Protein 3BJK (pdb70)

Solvent-accessible surface area: 34974 Å² total

CATH classification: 3.10.129.10

Nearest PDB structures (foldseek):
  3bjk-assembly1_F  TM=1.007E+00  e=8.357E-27  Haemophilus influenzae Rd KW20
  3bjk-assembly1_D  TM=9.994E-01  e=2.695E-24  Haemophilus influenzae Rd KW20
  1yli-assembly1_B  TM=9.555E-01  e=2.708E-22  Haemophilus influenzae
  5dm5-assembly1_B  TM=9.652E-01  e=1.862E-16  Yersinia pestis
  3d6l-assembly1_A  TM=9.003E-01  e=4.957E-13  Campylobacter jejuni

InterPro domains:
  IPR006683 Thioesterase domain [PF03061] (31-103)
  IPR029069 HotDog domain superfamily [SSF54637] (13-143)
  IPR033120 Hotdog acyl-CoA thioesterase (ACOT)-type domain [PS51770] (13-128)
  IPR040170 Cytosolic acyl coenzyme A thioester hydrolase [PTHR11049] (13-141)

B-factor: mean 34.83, std 6.62, range [17.52, 64.68]

Radius of gyration: 27.16 Å; Cα contacts (8 Å, |Δi|>4): 2246; chains: 6; bounding box: 83×52×74 Å

Foldseek 3Di:
DDAAWQDKDFAAQVQADPVQFGDPVVVVVRQVNSVLVLLCLQQVHDKAWDDKPDKDFAATHHGGWIKIKHWQWADDDQFKTKIKIWIKTAAPPDPPHRDMDTGMIIITMMGDADPVRHGGGRDPPPRVSVVSNVVSNVPD/DDDDDAAWQDKDFQAQVQDDPVQFGDPVVVVVRQVNSAQVLLCLQQVHDKDWDDWPDKDQAATHHGGWIKIKGWAFQDDDQFKTKIKIWIKTAAPPDPPHGDMDTGMIIITMMGHADPVRHGDGRDDPPSPSNVVRVVVNVD/DDDDAAWQDKDFAAQVQDDPVQFGDPVVVVVRQVNSAQVLVCLQLVHDKAWDDWPDKDQAATHHGGWIKIKGWAWQDDDQFKTKIKIWIKTAACPDPPHRDMDTGMIIIIMMGDADPVRHGDGRDPPPRVSNVVRVVVNVVD/DAAWQDKDFAAQVQADPVQFGDVVVVVVVQVNSAQVLLCLQQVHDKDWDDKDDKDFAATHHGGWMKIKHWAWQDDDQFKTKIKIWIKTAACPDPPHGDMDTGIIIITMMGDADPVRHGHGRDPPPRVSNVVNVVVNVVD/DQAAWQDKDFAAQVQADPVQFGDPVVVVVRQLNSVQVLLCLQQVHDKDWDDKPDKDFAATHHGGWIKIKHWAWQDDDQFKTKIKIWIKTAAPPDPPHGDMDTGIIIIIMMGDADPVRHGGGRDPPPRVSNVVRVVVNVVD/DDDDAAWQDKDFAAQVQADPVQFGDPVVVVVVQVNRVQSLLCLQQVHDKDWDDWPDKDFAATHHGGWMKIKGWAWQDDDFFKTKIKIWIKTAACPDPPHGDMDTGMIIITMMGDADPVGGGGPPHVSNVVRVVVNVVD

Secondary structure (P-SEA, 3-state):
ccccccbbbbbccccccccccccaaaaaaaaaaaaaaaaaaaacbbbbbccccccccccccccccbbbbbbbbccccccbbbbbbbbbbbbcccccccbbbbcccbbbbbbbbccccccccccccccaaaaaaaaaaccc/cccccccccbbbbbccccccccccccaaaaaaaaaaaaaaaaaaaacbbbbbccccccccccccccccbbbbbbbbccccccbbbbbbbbbbbbcccccccbbbbcccbbbbbbbbcccccccccccccaaaaaaaaaaaac/ccccccccbbbbbccccccccccccaaaaaaaaaaaaaaaaaaaacbbbbbccccccccccccccccbbbbbbbbccccccbbbbbbbbbbbbcccccccbbbbcccbbbbbbbbccccccccccccccaaaaaaaaaaaac/cccccbbbbbccccccccccccaaaaaaaaaaaaaaaaaaaacbbbbbcccccccccccccccbbbbbbbbbccccccbbbbbbbbbbbbcccccccbbbbcccbbbbbbbbccccccccccccccaaaaaaaaaaaac/ccccccbbbbbccccccccccccaaaaaaaaaaaaaaaaaaaacbbbbbccccccccccccccccbbbbbbbbccccccbbbbbbbbbbbbcccccccbbbbcbbbbbbbbbbccccccccccccccaaaaaaaaaaaac/ccccccccbbbbbccccccccccccaaaaaaaaaaaaaaaaaaaacbbbbbcccccccccccccccbbbbbbbbbccccccbbbbbbbbbbbbcccccccbbbbcccbbbbbbbbccccccccccaaaaaaaaaaaac

Sequence (841 aa):
SKGVLLLRTLAMPSDTNANGDIFGGWIMSQMAMGGAILAKEIAHGRVVTVAVESMNFIKPISVGDVVCCYGQCLKVGRSSIKIKVEVWVKKVASEPIGERYCVTDAVFTFVAVDNNGRSRTIPRENNQELEKALALISEQGRQSKGVLLLRTLAMPSDTNANGDIFGGWIMSQMAMGGAILAKEIAHGRVVTVAVESMNFIKPISVGDVVCCYGQCLKVGRSSIKIKVEVWVKKVASEPIGERYCVTDAVFTFVAVDNNGRSRTIPRENNQELEKALALISERQSKGVLLLRTLAMPSDTNANGDIFGGWIMSQMAMGGAILAKEIAHGRVVTVAVESMNFIKPISVGDVVCCYGQCLKVGRSSIKIKVEVWVKKVASEPIGERYCVTDAVFTFVAVDNNGRSRTIPRENNQELEKALALISEQKGVLLLRTLAMPSDTNANGDIFGGWIMSQMAMGGAILAKEIAHGRVVTVAVESMNFIKPISVGDVVCCYGQCLKVGRSSIKIKVEVWVKKVASEPIGERYCVTDAVFTFVAVDNNGRSRTIPRENNQELEKALALISEQSKGVLLLRTLAMPSDTNANGDIFGGWIMSQMAMGGAILAKEIAHGRVVTVAVESMNFIKPISVGDVVCCYGQCLKVGRSSIKIKVEVWVKKVASEPIGERYCVTDAVFTFVAVDNNGRSRTIPRENNQELEKALALISEQRQSKGVLLLRTLAMPSDTNANGDIFGGWIMSQMAMGGAILAKEIAHGRVVTVAVESMNFIKPISVGDVVCCYGQCLKVGRSSIKIKVEVWVKKVASEPIGERYCVTDAVFTFVAVDNNGRTIPRNQELEKALALISEQ

Organism: Haemophilus influenzae (strain ATCC 51907 / DSM 11121 / KW20 / Rd) (NCBI:txid71421)

Structure (mmCIF, N/CA/C/O backbone):
data_3BJK
#
_entry.id   3BJK
#
_cell.length_a   78.487
_cell.length_b   63.108
_cell.length_c   104.718
_cell.angle_alpha   90.000
_cell.angle_beta   100.140
_cell.angle_gamma   90.000
#
_symmetry.space_group_name_H-M   'P 1 21 1'
#
loop_
_entity.id
_entity.type
_entity.pdbx_description
1 polymer 'Acyl-CoA thioester hydrolase HI0827'
2 non-polymer 'CITRIC ACID'
3 non-polymer 1,2-ETHANEDIOL
4 water water
#
loop_
_atom_site.group_PDB
_atom_site.id
_atom_site.type_symbol
_atom_site.label_atom_id
_atom_site.label_alt_id
_atom_site.label_comp_id
_atom_site.label_asym_id
_atom_site.label_entity_id
_atom_site.label_seq_id
_atom_site.pdbx_PDB_ins_code
_atom_site.Cartn_x
_atom_site.Cartn_y
_atom_site.Cartn_z
_atom_site.occupancy
_atom_site.B_iso_or_equiv
_atom_site.auth_seq_id
_atom_site.auth_comp_id
_atom_site.auth_asym_id
_atom_site.auth_atom_id
_atom_site.pdbx_PDB_model_num
ATOM 1 N N . SER A 1 12 ? 1.782 12.552 56.501 1.00 55.77 13 SER A N 1
ATOM 2 C CA . SER A 1 12 ? 2.083 11.372 55.631 1.00 55.20 13 SER A CA 1
ATOM 3 C C . SER A 1 12 ? 1.504 10.163 56.347 1.00 54.15 13 SER A C 1
ATOM 4 O O . SER A 1 12 ? 2.086 9.675 57.331 1.00 55.38 13 SER A O 1
ATOM 7 N N . LYS A 1 13 ? 0.329 9.710 55.917 1.00 52.43 14 LYS A N 1
ATOM 8 C CA . LYS A 1 13 ? -0.400 8.749 56.750 1.00 50.86 14 LYS A CA 1
ATOM 9 C C . LYS A 1 13 ? -0.455 7.330 56.182 1.00 47.09 14 LYS A C 1
ATOM 10 O O . LYS A 1 13 ? -0.825 7.082 55.035 1.00 46.74 14 LYS A O 1
ATOM 16 N N . GLY A 1 14 ? -0.092 6.403 57.061 1.00 44.29 15 GLY A N 1
ATOM 17 C CA . GLY A 1 14 ? 0.000 5.005 56.741 1.00 41.33 15 GLY A CA 1
ATOM 18 C C . GLY A 1 14 ? 1.455 4.670 56.522 1.00 39.49 15 GLY A C 1
ATOM 19 O O . GLY A 1 14 ? 2.354 5.431 56.914 1.00 38.78 15 GLY A O 1
ATOM 20 N N . VAL A 1 15 ? 1.680 3.537 55.884 1.00 36.42 16 VAL A N 1
ATOM 21 C CA . VAL A 1 15 ? 3.005 3.015 55.677 1.00 35.11 16 VAL A CA 1
ATOM 22 C C . VAL A 1 15 ? 3.527 3.463 54.305 1.00 32.85 16 VAL A C 1
ATOM 23 O O . VAL A 1 15 ? 2.765 3.551 53.359 1.00 27.38 16 VAL A O 1
ATOM 27 N N . LEU A 1 16 ? 4.843 3.662 54.218 1.00 31.42 17 LEU A N 1
ATOM 28 C CA . LEU A 1 16 ? 5.526 4.012 52.975 1.00 31.62 17 LEU A CA 1
ATOM 29 C C . LEU A 1 16 ? 5.553 2.844 51.994 1.00 32.10 17 LEU A C 1
ATOM 30 O O . LEU A 1 16 ? 6.036 1.773 52.291 1.00 32.36 17 LEU A O 1
ATOM 35 N N . LEU A 1 17 ? 4.984 3.092 50.825 1.00 32.28 18 LEU A N 1
ATOM 36 C CA . LEU A 1 17 ? 4.849 2.104 49.792 1.00 32.45 18 LEU A CA 1
ATOM 37 C C . LEU A 1 17 ? 5.914 2.262 48.737 1.00 31.41 18 LEU A C 1
ATOM 38 O O . LEU A 1 17 ? 6.566 1.278 48.318 1.00 30.46 18 LEU A O 1
ATOM 43 N N . LEU A 1 18 ? 6.141 3.520 48.337 1.00 29.70 19 LEU A N 1
ATOM 44 C CA . LEU A 1 18 ? 6.988 3.833 47.207 1.00 29.96 19 LEU A CA 1
ATOM 45 C C . LEU A 1 18 ? 7.625 5.151 47.441 1.00 28.82 19 LEU A C 1
ATOM 46 O O . LEU A 1 18 ? 7.024 6.020 48.092 1.00 28.58 19 LEU A O 1
ATOM 51 N N . ARG A 1 19 ? 8.840 5.298 46.913 1.00 27.21 20 ARG A N 1
ATOM 52 C CA . ARG A 1 19 ? 9.582 6.584 46.981 1.00 26.76 20 ARG A CA 1
ATOM 53 C C . ARG A 1 19 ? 10.465 6.712 45.742 1.00 27.04 20 ARG A C 1
ATOM 54 O O . ARG A 1 19 ? 11.193 5.777 45.386 1.00 26.84 20 ARG A O 1
ATOM 62 N N . THR A 1 20 ? 10.357 7.848 45.053 1.00 28.16 21 THR A N 1
ATOM 63 C CA . THR A 1 20 ? 11.149 8.111 43.872 1.00 29.02 21 THR A CA 1
ATOM 64 C C . THR A 1 20 ? 11.305 9.615 43.650 1.00 29.17 21 THR A C 1
ATOM 65 O O . THR A 1 20 ? 10.751 10.424 44.407 1.00 29.28 21 THR A O 1
ATOM 69 N N . LEU A 1 21 ? 12.035 9.971 42.608 1.00 29.46 22 LEU A N 1
ATOM 70 C CA . LEU A 1 21 ? 12.242 11.397 42.208 1.00 29.87 22 LEU A CA 1
ATOM 71 C C . LEU A 1 21 ? 11.456 11.647 40.950 1.00 30.31 22 LEU A C 1
ATOM 72 O O . LEU A 1 21 ? 11.411 10.815 40.021 1.00 29.46 22 LEU A O 1
ATOM 77 N N . ALA A 1 22 ? 10.761 12.754 40.927 1.00 30.28 23 ALA A N 1
ATOM 78 C CA . ALA A 1 22 ? 10.036 13.200 39.737 1.00 29.84 23 ALA A CA 1
ATOM 79 C C . ALA A 1 22 ? 10.946 13.739 38.643 1.00 30.69 23 ALA A C 1
ATOM 80 O O . ALA A 1 22 ? 11.755 14.646 38.873 1.00 28.47 23 ALA A O 1
ATOM 82 N N . MET A 1 23 ? 10.807 13.196 37.424 1.00 31.60 24 MET A N 1
ATOM 83 C CA . MET A 1 23 ? 11.784 13.407 36.338 1.00 31.24 24 MET A CA 1
ATOM 84 C C . MET A 1 23 ? 11.105 14.087 35.165 1.00 30.01 24 MET A C 1
ATOM 85 O O . MET A 1 23 ? 9.885 13.898 34.964 1.00 31.00 24 MET A O 1
ATOM 90 N N . PRO A 1 24 ? 11.892 14.834 34.367 1.00 29.77 25 PRO A N 1
ATOM 91 C CA . PRO A 1 24 ? 11.450 15.544 33.159 1.00 30.32 25 PRO A CA 1
ATOM 92 C C . PRO A 1 24 ? 10.688 14.673 32.151 1.00 29.09 25 PRO A C 1
ATOM 93 O O . PRO A 1 24 ? 9.699 15.145 31.559 1.00 29.36 25 PRO A O 1
ATOM 97 N N . SER A 1 25 ? 11.096 13.430 31.968 1.00 30.60 26 SER A N 1
ATOM 98 C CA . SER A 1 25 ? 10.440 12.578 30.970 1.00 31.25 26 SER A CA 1
ATOM 99 C C . SER A 1 25 ? 8.977 12.269 31.323 1.00 32.84 26 SER A C 1
ATOM 100 O O . SER A 1 25 ? 8.197 11.874 30.440 1.00 32.59 26 SER A O 1
ATOM 103 N N . ASP A 1 26 ? 8.606 12.447 32.592 1.00 32.16 27 ASP A N 1
ATOM 104 C CA . ASP A 1 26 ? 7.223 12.227 33.014 1.00 32.11 27 ASP A CA 1
ATOM 105 C C . ASP A 1 26 ? 6.374 13.477 33.170 1.00 31.59 27 ASP A C 1
ATOM 106 O O . ASP A 1 26 ? 5.362 13.430 33.828 1.00 32.55 27 ASP A O 1
ATOM 111 N N . THR A 1 27 ? 6.739 14.561 32.507 1.00 31.36 28 THR A N 1
ATOM 112 C CA . THR A 1 27 ? 5.986 15.815 32.545 1.00 31.96 28 THR A CA 1
ATOM 113 C C . THR A 1 27 ? 4.845 15.858 31.482 1.00 32.53 28 THR A C 1
ATOM 114 O O . THR A 1 27 ? 4.857 15.143 30.474 1.00 31.31 28 THR A O 1
ATOM 118 N N . ASN A 1 28 ? 3.878 16.701 31.741 1.00 33.55 29 ASN A N 1
ATOM 119 C CA . ASN A 1 28 ? 2.846 17.035 30.778 1.00 33.87 29 ASN A CA 1
ATOM 120 C C . ASN A 1 28 ? 3.171 18.374 30.084 1.00 33.44 29 ASN A C 1
ATOM 121 O O . ASN A 1 28 ? 4.224 18.987 30.319 1.00 32.61 29 ASN A O 1
ATOM 126 N N . ALA A 1 29 ? 2.267 18.833 29.228 1.00 35.11 30 ALA A N 1
ATOM 127 C CA . ALA A 1 29 ? 2.500 20.046 28.419 1.00 35.82 30 ALA A CA 1
ATOM 128 C C . ALA A 1 29 ? 2.706 21.274 29.287 1.00 37.19 30 ALA A C 1
ATOM 129 O O . ALA A 1 29 ? 3.465 22.166 28.914 1.00 37.98 30 ALA A O 1
ATOM 131 N N . ASN A 1 30 ? 2.087 21.307 30.469 1.00 38.01 31 ASN A N 1
ATOM 132 C CA . ASN A 1 30 ? 2.290 22.438 31.376 1.00 39.60 31 ASN A CA 1
ATOM 133 C C . ASN A 1 30 ? 3.633 22.418 32.089 1.00 38.58 31 ASN A C 1
ATOM 134 O O . ASN A 1 30 ? 4.015 23.385 32.734 1.00 39.21 31 ASN A O 1
ATOM 139 N N . GLY A 1 31 ? 4.349 21.314 32.006 1.00 37.63 32 GLY A N 1
ATOM 140 C CA . GLY A 1 31 ? 5.643 21.164 32.675 1.00 37.63 32 GLY A CA 1
ATOM 141 C C . GLY A 1 31 ? 5.596 20.495 34.071 1.00 35.85 32 GLY A C 1
ATOM 142 O O . GLY A 1 31 ? 6.640 20.245 34.669 1.00 36.02 32 GLY A O 1
ATOM 143 N N . ASP A 1 32 ? 4.388 20.204 34.548 1.00 34.61 33 ASP A N 1
ATOM 144 C CA . ASP A 1 32 ? 4.175 19.515 35.806 1.00 33.75 33 ASP A CA 1
ATOM 145 C C . ASP A 1 32 ? 4.199 18.041 35.511 1.00 33.47 33 ASP A C 1
ATOM 146 O O . ASP A 1 32 ? 4.216 17.608 34.338 1.00 31.92 33 ASP A O 1
ATOM 151 N N . ILE A 1 33 ? 4.164 17.230 36.564 1.00 33.02 34 ILE A N 1
ATOM 152 C CA . ILE A 1 33 ? 4.240 15.801 36.325 1.00 31.94 34 ILE A CA 1
ATOM 153 C C . ILE A 1 33 ? 2.860 15.312 35.805 1.00 31.60 34 ILE A C 1
ATOM 154 O O . ILE A 1 33 ? 1.826 15.690 36.336 1.00 30.18 34 ILE A O 1
ATOM 159 N N . PHE A 1 34 ? 2.870 14.477 34.763 1.00 31.30 35 PHE A N 1
ATOM 160 C CA . PHE A 1 34 ? 1.669 13.989 34.085 1.00 32.20 35 PHE A CA 1
ATOM 161 C C . PHE A 1 34 ? 0.832 13.144 35.074 1.00 31.63 35 PHE A C 1
ATOM 162 O O . PHE A 1 34 ? 1.373 12.330 35.828 1.00 32.27 35 PHE A O 1
ATOM 170 N N . GLY A 1 35 ? -0.478 13.372 35.092 1.00 31.87 36 GLY A N 1
ATOM 171 C CA . GLY A 1 35 ? -1.426 12.674 36.002 1.00 31.12 36 GLY A CA 1
ATOM 172 C C . GLY A 1 35 ? -1.336 11.152 35.921 1.00 30.54 36 GLY A C 1
ATOM 173 O O . GLY A 1 35 ? -1.492 10.461 36.912 1.00 29.35 36 GLY A O 1
ATOM 174 N N . GLY A 1 36 ? -1.137 10.654 34.705 1.00 30.23 37 GLY A N 1
ATOM 175 C CA . GLY A 1 36 ? -0.987 9.214 34.428 1.00 29.74 37 GLY A CA 1
ATOM 176 C C . GLY A 1 36 ? 0.151 8.534 35.181 1.00 30.14 37 GLY A C 1
ATOM 177 O O . GLY A 1 36 ? 0.011 7.374 35.693 1.00 29.07 37 GLY A O 1
ATOM 178 N N . TRP A 1 37 ? 1.271 9.230 35.297 1.00 29.91 38 TRP A N 1
ATOM 179 C CA . TRP A 1 37 ? 2.426 8.739 36.019 1.00 29.65 38 TRP A CA 1
ATOM 180 C C . TRP A 1 37 ? 2.041 8.598 37.505 1.00 30.70 38 TRP A C 1
ATOM 181 O O . TRP A 1 37 ? 2.331 7.596 38.133 1.00 30.06 38 TRP A O 1
ATOM 192 N N . ILE A 1 38 ? 1.369 9.599 38.045 1.00 30.58 39 ILE A N 1
ATOM 193 C CA . ILE A 1 38 ? 1.020 9.637 39.467 1.00 30.97 39 ILE A CA 1
ATOM 194 C C . ILE A 1 38 ? 0.048 8.485 39.781 1.00 32.05 39 ILE A C 1
ATOM 195 O O . ILE A 1 38 ? 0.209 7.795 40.789 1.00 32.86 39 ILE A O 1
ATOM 200 N N . MET A 1 39 ? -0.947 8.302 38.913 1.00 31.69 40 MET A N 1
ATOM 201 C CA . MET A 1 39 ? -1.879 7.163 38.998 1.00 32.35 40 MET A CA 1
ATOM 202 C C . MET A 1 39 ? -1.137 5.858 38.953 1.00 32.46 40 MET A C 1
ATOM 203 O O . MET A 1 39 ? -1.408 4.958 39.722 1.00 32.74 40 MET A O 1
ATOM 208 N N . SER A 1 40 ? -0.138 5.755 38.070 1.00 33.30 41 SER A N 1
ATOM 209 C CA . SER A 1 40 ? 0.643 4.541 37.970 1.00 32.59 41 SER A CA 1
ATOM 210 C C . SER A 1 40 ? 1.454 4.265 39.243 1.00 31.60 41 SER A C 1
ATOM 211 O O . SER A 1 40 ? 1.577 3.138 39.683 1.00 30.51 41 SER A O 1
ATOM 214 N N . GLN A 1 41 ? 2.098 5.293 39.787 1.00 29.77 42 GLN A N 1
ATOM 215 C CA . GLN A 1 41 ? 2.817 5.129 41.068 1.00 30.45 42 GLN A CA 1
ATOM 216 C C . GLN A 1 41 ? 1.867 4.629 42.154 1.00 30.06 42 GLN A C 1
ATOM 217 O O . GLN A 1 41 ? 2.181 3.664 42.867 1.00 30.77 42 GLN A O 1
ATOM 223 N N . MET A 1 42 ? 0.715 5.265 42.296 1.00 31.79 43 MET A N 1
ATOM 224 C CA . MET A 1 42 ? -0.314 4.839 43.265 1.00 31.73 43 MET A CA 1
ATOM 225 C C . MET A 1 42 ? -0.756 3.395 43.124 1.00 32.27 43 MET A C 1
ATOM 226 O O . MET A 1 42 ? -0.882 2.712 44.110 1.00 31.15 43 MET A O 1
ATOM 231 N N . ALA A 1 43 ? -0.955 2.935 41.898 1.00 31.78 44 ALA A N 1
ATOM 232 C CA . ALA A 1 43 ? -1.450 1.608 41.669 1.00 31.15 44 ALA A CA 1
ATOM 233 C C . ALA A 1 43 ? -0.340 0.601 42.012 1.00 32.38 44 ALA A C 1
ATOM 234 O O . ALA A 1 43 ? -0.623 -0.408 42.625 1.00 33.08 44 ALA A O 1
ATOM 236 N N . MET A 1 44 ? 0.897 0.880 41.598 1.00 31.03 45 MET A N 1
ATOM 237 C CA . MET A 1 44 ? 2.031 0.035 41.909 1.00 33.80 45 MET A CA 1
ATOM 238 C C . MET A 1 44 ? 2.284 -0.076 43.441 1.00 32.52 45 MET A C 1
ATOM 239 O O . MET A 1 44 ? 2.557 -1.164 43.950 1.00 32.51 45 MET A O 1
ATOM 244 N N . GLY A 1 45 ? 2.221 1.056 44.135 1.00 32.59 46 GLY A N 1
ATOM 245 C CA . GLY A 1 45 ? 2.482 1.076 45.608 1.00 32.69 46 GLY A CA 1
ATOM 246 C C . GLY A 1 45 ? 1.365 0.351 46.338 1.00 32.65 46 GLY A C 1
ATOM 247 O O . GLY A 1 45 ? 1.634 -0.487 47.197 1.00 31.99 46 GLY A O 1
ATOM 248 N N . GLY A 1 46 ? 0.115 0.670 45.960 1.00 32.52 47 GLY A N 1
ATOM 249 C CA . GLY A 1 46 ? -1.053 0.055 46.523 1.00 32.68 47 GLY A CA 1
ATOM 250 C C . GLY A 1 46 ? -1.021 -1.449 46.340 1.00 32.04 47 GLY A C 1
ATOM 251 O O . GLY A 1 46 ? -1.272 -2.195 47.299 1.00 31.54 47 GLY A O 1
ATOM 252 N N . ALA A 1 47 ? -0.660 -1.906 45.141 1.00 31.35 48 ALA A N 1
ATOM 253 C CA . ALA A 1 47 ? -0.542 -3.315 44.890 1.00 30.52 48 ALA A CA 1
ATOM 254 C C . ALA A 1 47 ? 0.571 -4.025 45.685 1.00 31.33 48 ALA A C 1
ATOM 255 O O . ALA A 1 47 ? 0.388 -5.173 46.097 1.00 29.33 48 ALA A O 1
ATOM 257 N N . ILE A 1 48 ? 1.695 -3.370 45.950 1.00 31.39 49 ILE A N 1
ATOM 258 C CA . ILE A 1 48 ? 2.716 -3.968 46.811 1.00 31.50 49 ILE A CA 1
ATOM 259 C C . ILE A 1 48 ? 2.165 -4.317 48.208 1.00 30.88 49 ILE A C 1
ATOM 260 O O . ILE A 1 48 ? 2.286 -5.475 48.711 1.00 30.36 49 ILE A O 1
ATOM 265 N N . LEU A 1 49 ? 1.464 -3.370 48.790 1.00 30.95 50 LEU A N 1
ATOM 266 C CA . LEU A 1 49 ? 0.879 -3.577 50.120 1.00 31.00 50 LEU A CA 1
ATOM 267 C C . LEU A 1 49 ? -0.221 -4.606 50.068 1.00 30.65 50 LEU A C 1
ATOM 268 O O . LEU A 1 49 ? -0.332 -5.426 50.974 1.00 28.17 50 LEU A O 1
ATOM 273 N N . ALA A 1 50 ? -1.027 -4.599 49.002 1.00 29.83 51 ALA A N 1
ATOM 274 C CA . ALA A 1 50 ? -2.025 -5.641 48.869 1.00 29.95 51 ALA A CA 1
ATOM 275 C C . ALA A 1 50 ? -1.349 -7.016 48.766 1.00 30.43 51 ALA A C 1
ATOM 276 O O . ALA A 1 50 ? -1.814 -7.948 49.410 1.00 28.22 51 ALA A O 1
ATOM 278 N N . LYS A 1 51 ? -0.271 -7.147 47.985 1.00 29.33 52 LYS A N 1
ATOM 279 C CA . LYS A 1 51 ? 0.452 -8.432 47.880 1.00 29.66 52 LYS A CA 1
ATOM 280 C C . LYS A 1 51 ? 1.052 -8.909 49.196 1.00 28.83 52 LYS A C 1
ATOM 281 O O . LYS A 1 51 ? 1.078 -10.100 49.496 1.00 27.86 52 LYS A O 1
ATOM 287 N N . GLU A 1 52 ? 1.577 -7.976 49.946 1.00 28.55 53 GLU A N 1
ATOM 288 C CA . GLU A 1 52 ? 2.107 -8.222 51.293 1.00 29.50 53 GLU A CA 1
ATOM 289 C C . GLU A 1 52 ? 1.049 -8.780 52.249 1.00 28.95 53 GLU A C 1
ATOM 290 O O . GLU A 1 52 ? 1.262 -9.808 52.924 1.00 29.24 53 GLU A O 1
ATOM 296 N N . ILE A 1 53 ? -0.069 -8.061 52.307 1.00 29.04 54 ILE A N 1
ATOM 297 C CA . ILE A 1 53 ? -1.215 -8.430 53.115 1.00 29.36 54 ILE A CA 1
ATOM 298 C C . ILE A 1 53 ? -1.726 -9.779 52.670 1.00 28.99 54 ILE A C 1
ATOM 299 O O . ILE A 1 53 ? -2.052 -10.639 53.521 1.00 26.90 54 ILE A O 1
ATOM 304 N N . ALA A 1 54 ? -1.819 -9.981 51.354 1.00 28.16 55 ALA A N 1
ATOM 305 C CA . ALA A 1 54 ? -2.406 -11.262 50.815 1.00 27.76 55 ALA A CA 1
ATOM 306 C C . ALA A 1 54 ? -1.474 -12.442 50.837 1.00 27.83 55 ALA A C 1
ATOM 307 O O . ALA A 1 54 ? -1.934 -13.553 50.535 1.00 28.30 55 ALA A O 1
ATOM 309 N N . HIS A 1 55 ? -0.193 -12.219 51.156 1.00 27.51 56 HIS A N 1
ATOM 310 C CA . HIS A 1 55 ? 0.853 -13.235 51.101 1.00 28.58 56 HIS A CA 1
ATOM 311 C C . HIS A 1 55 ? 0.940 -13.875 49.689 1.00 28.71 56 HIS A C 1
ATOM 312 O O . HIS A 1 55 ? 1.183 -15.071 49.568 1.00 27.38 56 HIS A O 1
ATOM 319 N N . GLY A 1 56 ? 0.768 -13.072 48.640 1.00 28.86 57 GLY A N 1
ATOM 320 C CA . GLY A 1 56 ? 0.994 -13.565 47.288 1.00 28.90 57 GLY A CA 1
ATOM 321 C C . GLY A 1 56 ? 0.293 -12.722 46.255 1.00 29.28 57 GLY A C 1
ATOM 322 O O . GLY A 1 56 ? 0.001 -11.550 46.491 1.00 28.17 57 GLY A O 1
ATOM 323 N N . ARG A 1 57 ? -0.037 -13.338 45.116 1.00 29.74 58 ARG A N 1
ATOM 324 C CA . ARG A 1 57 ? -0.653 -12.607 44.000 1.00 30.79 58 ARG A CA 1
ATOM 325 C C . ARG A 1 57 ? -2.007 -11.952 44.297 1.00 30.14 58 ARG A C 1
ATOM 326 O O . ARG A 1 57 ? -2.828 -12.441 45.066 1.00 30.72 58 ARG A O 1
ATOM 334 N N . VAL A 1 58 ? -2.192 -10.809 43.676 1.00 29.66 59 VAL A N 1
ATOM 335 C CA . VAL A 1 58 ? -3.451 -10.085 43.694 1.00 29.23 59 VAL A CA 1
ATOM 336 C C . VAL A 1 58 ? -3.747 -9.574 42.275 1.00 29.71 59 VAL A C 1
ATOM 337 O O . VAL A 1 58 ? -2.835 -9.519 41.392 1.00 29.75 59 VAL A O 1
ATOM 341 N N . VAL A 1 59 ? -4.997 -9.152 42.074 1.00 29.60 60 VAL A N 1
ATOM 342 C CA . VAL A 1 59 ? -5.341 -8.325 40.897 1.00 30.95 60 VAL A CA 1
ATOM 343 C C . VAL A 1 59 ? -5.953 -7.009 41.347 1.00 30.41 60 VAL A C 1
ATOM 344 O O . VAL A 1 59 ? -6.554 -6.931 42.445 1.00 29.41 60 VAL A O 1
ATOM 348 N N . THR A 1 60 ? -5.782 -5.996 40.511 1.00 31.34 61 THR A N 1
ATOM 349 C CA . THR A 1 60 ? -6.266 -4.635 40.753 1.00 31.38 61 THR A CA 1
ATOM 350 C C . THR A 1 60 ? -7.615 -4.574 40.058 1.00 31.68 61 THR A C 1
ATOM 351 O O . THR A 1 60 ? -7.715 -4.784 38.850 1.00 31.36 61 THR A O 1
ATOM 355 N N . VAL A 1 61 ? -8.675 -4.289 40.811 1.00 30.10 62 VAL A N 1
ATOM 356 C CA . VAL A 1 61 ? -10.015 -4.388 40.284 1.00 29.04 62 VAL A CA 1
ATOM 357 C C . VAL A 1 61 ? -10.778 -3.068 40.237 1.00 27.65 62 VAL A C 1
ATOM 358 O O . VAL A 1 61 ? -11.545 -2.854 39.317 1.00 24.71 62 VAL A O 1
ATOM 362 N N . ALA A 1 62 ? -10.475 -2.154 41.160 1.00 27.65 63 ALA A N 1
ATOM 363 C CA . ALA A 1 62 ? -11.186 -0.884 41.155 1.00 27.82 63 ALA A CA 1
ATOM 364 C C . ALA A 1 62 ? -10.425 0.210 41.813 1.00 28.84 63 ALA A C 1
ATOM 365 O O . ALA A 1 62 ? -9.449 -0.023 42.559 1.00 29.85 63 ALA A O 1
ATOM 367 N N . VAL A 1 63 ? -10.831 1.428 41.431 1.00 31.19 64 VAL A N 1
ATOM 368 C CA . VAL A 1 63 ? -10.423 2.657 42.063 1.00 32.08 64 VAL A CA 1
ATOM 369 C C . VAL A 1 63 ? -11.687 3.511 42.355 1.00 31.99 64 VAL A C 1
ATOM 370 O O . VAL A 1 63 ? -12.638 3.551 41.574 1.00 30.16 64 VAL A O 1
ATOM 374 N N . GLU A 1 64 ? -11.650 4.192 43.510 1.00 32.60 65 GLU A N 1
ATOM 375 C CA . GLU A 1 64 ? -12.700 5.122 43.946 1.00 33.22 65 GLU A CA 1
ATOM 376 C C . GLU A 1 64 ? -12.052 6.370 44.545 1.00 31.61 65 GLU A C 1
ATOM 377 O O . GLU A 1 64 ? -10.956 6.292 45.148 1.00 31.64 65 GLU A O 1
ATOM 383 N N . SER A 1 65 ? -12.734 7.495 44.353 1.00 31.34 66 SER A N 1
ATOM 384 C CA . SER A 1 65 ? -12.448 8.758 45.035 1.00 32.50 66 SER A CA 1
ATOM 385 C C . SER A 1 65 ? -10.994 9.195 44.901 1.00 31.91 66 SER A C 1
ATOM 386 O O . SER A 1 65 ? -10.273 9.515 45.883 1.00 32.10 66 SER A O 1
ATOM 389 N N . MET A 1 66 ? -10.539 9.198 43.652 1.00 30.08 67 MET A N 1
ATOM 390 C CA . MET A 1 66 ? -9.268 9.757 43.357 1.00 30.41 67 MET A CA 1
ATOM 391 C C . MET A 1 66 ? -9.368 11.263 43.230 1.00 27.87 67 MET A C 1
ATOM 392 O O . MET A 1 66 ? -10.184 11.790 42.472 1.00 27.30 67 MET A O 1
ATOM 397 N N . ASN A 1 67 ? -8.474 11.940 43.946 1.00 27.28 68 ASN A N 1
ATOM 398 C CA . ASN A 1 67 ? -8.478 13.370 44.030 1.00 27.69 68 ASN A CA 1
ATOM 399 C C . ASN A 1 67 ? -7.119 13.898 43.627 1.00 28.70 68 ASN A C 1
ATOM 400 O O . ASN A 1 67 ? -6.108 13.462 44.173 1.00 29.97 68 ASN A O 1
ATOM 405 N N . PHE A 1 68 ? -7.076 14.815 42.651 1.00 28.19 69 PHE A N 1
ATOM 406 C CA . PHE A 1 68 ? -5.832 15.486 42.293 1.00 28.73 69 PHE A CA 1
ATOM 407 C C . PHE A 1 68 ? -5.825 16.827 42.957 1.00 28.59 69 PHE A C 1
ATOM 408 O O . PHE A 1 68 ? -6.570 17.747 42.611 1.00 29.35 69 PHE A O 1
ATOM 416 N N . ILE A 1 69 ? -4.991 16.938 43.978 1.00 28.60 70 ILE A N 1
ATOM 417 C CA . ILE A 1 69 ? -5.048 18.140 44.857 1.00 28.12 70 ILE A CA 1
ATOM 418 C C . ILE A 1 69 ? -4.116 19.241 44.401 1.00 28.69 70 ILE A C 1
ATOM 419 O O . ILE A 1 69 ? -4.534 20.433 44.355 1.00 25.94 70 ILE A O 1
ATOM 424 N N . LYS A 1 70 ? -2.858 18.860 44.170 1.00 29.93 71 LYS A N 1
ATOM 425 C CA . LYS A 1 70 ? -1.774 19.803 43.769 1.00 30.95 71 LYS A CA 1
ATOM 426 C C . LYS A 1 70 ? -0.900 19.154 42.743 1.00 30.07 71 LYS A C 1
ATOM 427 O O . LYS A 1 70 ? -0.780 17.926 42.742 1.00 32.07 71 LYS A O 1
ATOM 433 N N . PRO A 1 71 ? -0.217 19.963 41.909 1.00 30.52 72 PRO A N 1
ATOM 434 C CA . PRO A 1 71 ? 0.732 19.443 40.965 1.00 31.56 72 PRO A CA 1
ATOM 435 C C . PRO A 1 71 ? 2.063 18.981 41.604 1.00 31.30 72 PRO A C 1
ATOM 436 O O . PRO A 1 71 ? 2.495 19.473 42.639 1.00 30.15 72 PRO A O 1
ATOM 440 N N . ILE A 1 72 ? 2.657 17.981 40.995 1.00 30.67 73 ILE A N 1
ATOM 441 C CA . ILE A 1 72 ? 4.020 17.606 41.295 1.00 30.58 73 ILE A CA 1
ATOM 442 C C . ILE A 1 72 ? 4.958 18.315 40.315 1.00 29.95 73 ILE A C 1
ATOM 443 O O . ILE A 1 72 ? 4.660 18.441 39.105 1.00 28.05 73 ILE A O 1
ATOM 448 N N . SER A 1 73 ? 6.096 18.749 40.842 1.00 30.64 74 SER A N 1
ATOM 449 C CA . SER A 1 73 ? 7.131 19.412 40.073 1.00 31.39 74 SER A CA 1
ATOM 450 C C . SER A 1 73 ? 8.332 18.491 39.827 1.00 30.89 74 SER A C 1
ATOM 451 O O . SER A 1 73 ? 8.686 17.687 40.683 1.00 31.47 74 SER A O 1
ATOM 454 N N . VAL A 1 74 ? 8.994 18.656 38.679 1.00 30.33 75 VAL A N 1
ATOM 455 C CA . VAL A 1 74 ? 10.264 17.985 38.413 1.00 30.16 75 VAL A CA 1
ATOM 456 C C . VAL A 1 74 ? 11.266 18.211 39.566 1.00 29.95 75 VAL A C 1
ATOM 457 O O . VAL A 1 74 ? 11.485 19.356 40.009 1.00 27.11 75 VAL A O 1
ATOM 461 N N . GLY A 1 75 ? 11.881 17.137 40.028 1.00 28.19 76 GLY A N 1
ATOM 462 C CA . GLY A 1 75 ? 12.863 17.223 41.122 1.00 28.64 76 GLY A CA 1
ATOM 463 C C . GLY A 1 75 ? 12.286 17.017 42.532 1.00 28.24 76 GLY A C 1
ATOM 464 O O . GLY A 1 75 ? 13.060 16.856 43.479 1.00 28.85 76 GLY A O 1
ATOM 465 N N . ASP A 1 76 ? 10.956 17.032 42.674 1.00 28.48 77 ASP A N 1
ATOM 466 C CA . ASP A 1 76 ? 10.292 16.692 43.944 1.00 29.29 77 ASP A CA 1
ATOM 467 C C . ASP A 1 76 ? 10.574 15.250 44.305 1.00 28.18 77 ASP A C 1
ATOM 468 O O . ASP A 1 76 ? 10.572 14.378 43.423 1.00 27.11 77 ASP A O 1
ATOM 473 N N . VAL A 1 77 ? 10.745 14.966 45.578 1.00 26.65 78 VAL A N 1
ATOM 474 C CA . VAL A 1 77 ? 10.732 13.571 46.044 1.00 27.81 78 VAL A CA 1
ATOM 475 C C . VAL A 1 77 ? 9.269 13.201 46.143 1.00 29.19 78 VAL A C 1
ATOM 476 O O . VAL A 1 77 ? 8.517 13.952 46.734 1.00 28.42 78 VAL A O 1
ATOM 480 N N . VAL A 1 78 ? 8.883 12.072 45.534 1.00 27.27 79 VAL A N 1
ATOM 481 C CA . VAL A 1 78 ? 7.532 11.576 45.507 1.00 28.10 79 VAL A CA 1
ATOM 482 C C . VAL A 1 78 ? 7.443 10.298 46.308 1.00 27.39 79 VAL A C 1
ATOM 483 O O . VAL A 1 78 ? 8.135 9.345 46.021 1.00 27.74 79 VAL A O 1
ATOM 487 N N . CYS A 1 79 ? 6.548 10.313 47.291 1.00 29.13 80 CYS A N 1
ATOM 488 C CA . CYS A 1 79 ? 6.262 9.193 48.209 1.00 30.49 80 CYS A CA 1
ATOM 489 C C . CYS A 1 79 ? 4.801 8.767 48.111 1.00 32.24 80 CYS A C 1
ATOM 490 O O . CYS A 1 79 ? 3.910 9.594 48.031 1.00 32.86 80 CYS A O 1
ATOM 493 N N . CYS A 1 80 ? 4.520 7.450 48.077 1.00 31.43 81 CYS A N 1
ATOM 494 C CA . CYS A 1 80 ? 3.155 6.955 48.192 1.00 31.58 81 CYS A CA 1
ATOM 495 C C . CYS A 1 80 ? 3.079 6.216 49.541 1.00 31.73 81 CYS A C 1
ATOM 496 O O . CYS A 1 80 ? 3.937 5.378 49.835 1.00 29.81 81 CYS A O 1
ATOM 499 N N . TYR A 1 81 ? 2.039 6.552 50.311 1.00 30.97 82 TYR A N 1
ATOM 500 C CA . TYR A 1 81 ? 1.712 5.983 51.611 1.00 31.25 82 TYR A CA 1
ATOM 501 C C . TYR A 1 81 ? 0.380 5.229 51.503 1.00 31.33 82 TYR A C 1
ATOM 502 O O . TYR A 1 81 ? -0.543 5.679 50.815 1.00 31.34 82 TYR A O 1
ATOM 511 N N . GLY A 1 82 ? 0.259 4.134 52.231 1.00 30.84 83 GLY A N 1
ATOM 512 C CA . GLY A 1 82 ? -0.914 3.290 52.183 1.00 32.84 83 GLY A CA 1
ATOM 513 C C . GLY A 1 82 ? -1.531 3.079 53.532 1.00 34.03 83 GLY A C 1
ATOM 514 O O . GLY A 1 82 ? -0.823 2.871 54.521 1.00 35.29 83 GLY A O 1
ATOM 515 N N . GLN A 1 83 ? -2.844 3.274 53.588 1.00 35.74 84 GLN A N 1
ATOM 516 C CA . GLN A 1 83 ? -3.679 3.055 54.772 1.00 37.27 84 GLN A CA 1
ATOM 517 C C . GLN A 1 83 ? -4.693 1.993 54.333 1.00 36.50 84 GLN A C 1
ATOM 518 O O . GLN A 1 83 ? -5.547 2.268 53.468 1.00 34.94 84 GLN A O 1
ATOM 524 N N . CYS A 1 84 ? -4.613 0.799 54.892 1.00 35.76 85 CYS A N 1
ATOM 525 C CA . CYS A 1 84 ? -5.605 -0.203 54.574 1.00 35.27 85 CYS A CA 1
ATOM 526 C C . CYS A 1 84 ? -6.952 0.217 55.258 1.00 34.77 85 CYS A C 1
ATOM 527 O O . CYS A 1 84 ? -6.958 0.684 56.434 1.00 33.44 85 CYS A O 1
ATOM 530 N N . LEU A 1 85 ? -8.083 0.088 54.536 1.00 34.10 86 LEU A N 1
ATOM 531 C CA . LEU A 1 85 ? -9.401 0.463 55.055 1.00 33.56 86 LEU A CA 1
ATOM 532 C C . LEU A 1 85 ? -10.311 -0.729 55.342 1.00 34.23 86 LEU A C 1
ATOM 533 O O . LEU A 1 85 ? -11.256 -0.613 56.116 1.00 33.88 86 LEU A O 1
ATOM 538 N N . LYS A 1 86 ? -10.014 -1.881 54.739 1.00 33.57 87 LYS A N 1
ATOM 539 C CA . LYS A 1 86 ? -10.928 -3.009 54.773 1.00 33.51 87 LYS A CA 1
ATOM 540 C C . LYS A 1 86 ? -10.194 -4.215 54.225 1.00 32.11 87 LYS A C 1
ATOM 541 O O . LYS A 1 86 ? -9.433 -4.139 53.250 1.00 30.14 87 LYS A O 1
ATOM 547 N N . VAL A 1 87 ? -10.400 -5.338 54.879 1.00 31.86 88 VAL A N 1
ATOM 548 C CA . VAL A 1 87 ? -9.929 -6.600 54.372 1.00 31.41 88 VAL A CA 1
ATOM 549 C C . VAL A 1 87 ? -11.094 -7.580 54.443 1.00 30.58 88 VAL A C 1
ATOM 550 O O . VAL A 1 87 ? -11.652 -7.801 55.527 1.00 29.05 88 VAL A O 1
ATOM 554 N N . GLY A 1 88 ? -11.495 -8.098 53.285 1.00 28.77 89 GLY A N 1
ATOM 555 C CA . GLY A 1 88 ? -12.541 -9.059 53.143 1.00 28.74 89 GLY A CA 1
ATOM 556 C C . GLY A 1 88 ? -11.993 -10.472 53.163 1.00 29.01 89 GLY A C 1
ATOM 557 O O . GLY A 1 88 ? -10.918 -10.725 53.663 1.00 27.83 89 GLY A O 1
ATOM 558 N N . ARG A 1 89 ? -12.741 -11.422 52.612 1.00 29.38 90 ARG A N 1
ATOM 559 C CA . ARG A 1 89 ? -12.175 -12.758 52.416 1.00 30.06 90 ARG A CA 1
ATOM 560 C C . ARG A 1 89 ? -10.936 -12.687 51.501 1.00 29.68 90 ARG A C 1
ATOM 561 O O . ARG A 1 89 ? -9.835 -13.179 51.845 1.00 28.05 90 ARG A O 1
ATOM 569 N N . SER A 1 90 ? -11.157 -12.099 50.328 1.00 29.37 91 SER A N 1
ATOM 570 C CA . SER A 1 90 ? -10.125 -11.923 49.319 1.00 30.48 91 SER A CA 1
ATOM 571 C C . SER A 1 90 ? -9.846 -10.448 48.948 1.00 30.47 91 SER A C 1
ATOM 572 O O . SER A 1 90 ? -8.797 -10.139 48.403 1.00 30.39 91 SER A O 1
ATOM 575 N N . SER A 1 91 ? -10.721 -9.536 49.312 1.00 30.46 92 SER A N 1
ATOM 576 C CA . SER A 1 91 ? -10.595 -8.151 48.874 1.00 32.09 92 SER A CA 1
ATOM 577 C C . SER A 1 91 ? -9.851 -7.353 49.918 1.00 32.37 92 SER A C 1
ATOM 578 O O . SER A 1 91 ? -9.984 -7.598 51.145 1.00 31.70 92 SER A O 1
ATOM 581 N N . ILE A 1 92 ? -9.142 -6.340 49.416 1.00 31.21 93 ILE A N 1
ATOM 582 C CA . ILE A 1 92 ? -8.365 -5.398 50.197 1.00 31.92 93 ILE A CA 1
ATOM 583 C C . ILE A 1 92 ? -8.585 -4.011 49.610 1.00 31.28 93 ILE A C 1
ATOM 584 O O . ILE A 1 92 ? -8.394 -3.813 48.399 1.00 30.98 93 ILE A O 1
ATOM 589 N N . LYS A 1 93 ? -9.014 -3.082 50.448 1.00 31.30 94 LYS A N 1
ATOM 590 C CA . LYS A 1 93 ? -9.122 -1.706 50.057 1.00 32.27 94 LYS A CA 1
ATOM 591 C C . LYS A 1 93 ? -8.047 -0.893 50.721 1.00 31.97 94 LYS A C 1
ATOM 592 O O . LYS A 1 93 ? -7.869 -0.966 51.934 1.00 31.28 94 LYS A O 1
ATOM 598 N N . ILE A 1 94 ? -7.301 -0.141 49.917 1.00 32.65 95 ILE A N 1
ATOM 599 C CA . ILE A 1 94 ? -6.183 0.652 50.407 1.00 31.77 95 ILE A CA 1
ATOM 600 C C . ILE A 1 94 ? -6.375 2.101 49.979 1.00 32.29 95 ILE A C 1
ATOM 601 O O . ILE A 1 94 ? -6.549 2.365 48.756 1.00 32.31 95 ILE A O 1
ATOM 606 N N . LYS A 1 95 ? -6.385 3.027 50.938 1.00 31.87 96 LYS A N 1
ATOM 607 C CA . LYS A 1 95 ? -6.230 4.456 50.615 1.00 33.43 96 LYS A CA 1
ATOM 608 C C . LYS A 1 95 ? -4.733 4.742 50.324 1.00 32.83 96 LYS A C 1
ATOM 609 O O . LYS A 1 95 ? -3.868 4.444 51.132 1.00 34.33 96 LYS A O 1
ATOM 615 N N . VAL A 1 96 ? -4.441 5.305 49.159 1.00 32.26 97 VAL A N 1
ATOM 616 C CA . VAL A 1 96 ? -3.100 5.696 48.818 1.00 32.14 97 VAL A CA 1
ATOM 617 C C . VAL A 1 96 ? -3.070 7.223 48.768 1.00 32.25 97 VAL A C 1
ATOM 618 O O . VAL A 1 96 ? -4.007 7.845 48.213 1.00 30.55 97 VAL A O 1
ATOM 622 N N . GLU A 1 97 ? -2.063 7.802 49.419 1.00 30.73 98 GLU A N 1
ATOM 623 C CA . GLU A 1 97 ? -1.815 9.259 49.435 1.00 32.36 98 GLU A CA 1
ATOM 624 C C . GLU A 1 97 ? -0.449 9.438 48.836 1.00 32.77 98 GLU A C 1
ATOM 625 O O . GLU A 1 97 ? 0.504 8.726 49.219 1.00 33.23 98 GLU A O 1
ATOM 631 N N . VAL A 1 98 ? -0.365 10.351 47.881 1.00 32.11 99 VAL A N 1
ATOM 632 C CA . VAL A 1 98 ? 0.889 10.750 47.292 1.00 31.17 99 VAL A CA 1
ATOM 633 C C . VAL A 1 98 ? 1.355 12.057 47.963 1.00 31.11 99 VAL A C 1
ATOM 634 O O . VAL A 1 98 ? 0.632 13.050 47.982 1.00 28.51 99 VAL A O 1
ATOM 638 N N . TRP A 1 99 ? 2.584 12.026 48.496 1.00 30.10 100 TRP A N 1
ATOM 639 C CA . TRP A 1 99 ? 3.260 13.170 49.136 1.00 29.58 100 TRP A CA 1
ATOM 640 C C . TRP A 1 99 ? 4.503 13.587 48.402 1.00 28.92 100 TRP A C 1
ATOM 641 O O . TRP A 1 99 ? 5.217 12.783 47.873 1.00 30.72 100 TRP A O 1
ATOM 652 N N . VAL A 1 100 ? 4.743 14.878 48.404 1.00 29.69 101 VAL A N 1
ATOM 653 C CA . VAL A 1 100 ? 5.945 15.494 47.878 1.00 29.90 101 VAL A CA 1
ATOM 654 C C . VAL A 1 100 ? 6.785 16.057 49.016 1.00 28.09 101 VAL A C 1
ATOM 655 O O . VAL A 1 100 ? 6.262 16.533 50.062 1.00 26.40 101 VAL A O 1
ATOM 659 N N . LYS A 1 101 ? 8.108 15.999 48.806 1.00 27.91 102 LYS A N 1
ATOM 660 C CA . LYS A 1 101 ? 9.100 16.599 49.670 1.00 28.22 102 LYS A CA 1
ATOM 661 C C . LYS A 1 101 ? 10.034 17.454 48.803 1.00 28.35 102 LYS A C 1
ATOM 662 O O . LYS A 1 101 ? 10.566 16.970 47.778 1.00 29.37 102 LYS A O 1
ATOM 668 N N . LYS A 1 102 ? 10.214 18.714 49.191 1.00 28.27 103 LYS A N 1
ATOM 669 C CA . LYS A 1 102 ? 11.143 19.584 48.510 1.00 28.19 103 LYS A CA 1
ATOM 670 C C . LYS A 1 102 ? 12.521 19.411 49.140 1.00 27.83 103 LYS A C 1
ATOM 671 O O . LYS A 1 102 ? 12.730 19.790 50.307 1.00 29.36 103 LYS A O 1
ATOM 677 N N . VAL A 1 103 ? 13.451 18.843 48.382 1.00 27.11 104 VAL A N 1
ATOM 678 C CA . VAL A 1 103 ? 14.834 18.686 48.873 1.00 29.06 104 VAL A CA 1
ATOM 679 C C . VAL A 1 103 ? 15.847 19.580 48.148 1.00 29.70 104 VAL A C 1
ATOM 680 O O . VAL A 1 103 ? 16.902 19.966 48.703 1.00 28.45 104 VAL A O 1
ATOM 684 N N . ALA A 1 104 ? 15.537 19.931 46.900 1.00 31.00 105 ALA A N 1
ATOM 685 C CA . ALA A 1 104 ? 16.435 20.770 46.147 1.00 34.24 105 ALA A CA 1
ATOM 686 C C . ALA A 1 104 ? 15.664 21.875 45.414 1.00 36.28 105 ALA A C 1
ATOM 687 O O . ALA A 1 104 ? 16.144 22.423 44.447 1.00 37.89 105 ALA A O 1
ATOM 689 N N . SER A 1 105 ? 14.479 22.197 45.905 1.00 38.69 106 SER A N 1
ATOM 690 C CA . SER A 1 105 ? 13.733 23.378 45.467 1.00 41.25 106 SER A CA 1
ATOM 691 C C . SER A 1 105 ? 13.200 24.059 46.713 1.00 42.13 106 SER A C 1
ATOM 692 O O . SER A 1 105 ? 13.047 23.424 47.761 1.00 41.52 106 SER A O 1
ATOM 695 N N . GLU A 1 106 ? 12.959 25.365 46.621 1.00 44.07 107 GLU A N 1
ATOM 696 C CA . GLU A 1 106 ? 12.497 26.121 47.781 1.00 44.87 107 GLU A CA 1
ATOM 697 C C . GLU A 1 106 ? 10.972 25.966 47.769 1.00 44.96 107 GLU A C 1
ATOM 698 O O . GLU A 1 106 ? 10.366 25.892 46.683 1.00 45.67 107 GLU A O 1
ATOM 704 N N . PRO A 1 107 ? 10.349 25.886 48.960 1.00 44.33 108 PRO A N 1
ATOM 705 C CA . PRO A 1 107 ? 11.047 25.954 50.234 1.00 43.43 108 PRO A CA 1
ATOM 706 C C . PRO A 1 107 ? 11.483 24.561 50.721 1.00 42.31 108 PRO A C 1
ATOM 707 O O . PRO A 1 107 ? 10.697 23.609 50.686 1.00 40.86 108 PRO A O 1
ATOM 711 N N . ILE A 1 108 ? 12.716 24.468 51.209 1.00 41.27 109 ILE A N 1
ATOM 712 C CA . ILE A 1 108 ? 13.373 23.175 51.421 1.00 40.53 109 ILE A CA 1
ATOM 713 C C . ILE A 1 108 ? 12.802 22.451 52.652 1.00 39.47 109 ILE A C 1
ATOM 714 O O . ILE A 1 108 ? 12.565 23.065 53.700 1.00 39.43 109 ILE A O 1
ATOM 719 N N . GLY A 1 109 ? 12.538 21.156 52.534 1.00 37.94 110 GLY A N 1
ATOM 720 C CA . GLY A 1 109 ? 11.983 20.433 53.670 1.00 37.17 110 GLY A CA 1
ATOM 721 C C . GLY A 1 109 ? 10.458 20.516 53.755 1.00 36.42 110 GLY A C 1
ATOM 722 O O . GLY A 1 109 ? 9.843 19.769 54.522 1.00 37.27 110 GLY A O 1
ATOM 723 N N . GLU A 1 110 ? 9.850 21.381 52.948 1.00 35.38 111 GLU A N 1
ATOM 724 C CA . GLU A 1 110 ? 8.401 21.404 52.775 1.00 35.82 111 GLU A CA 1
ATOM 725 C C . GLU A 1 110 ? 7.857 20.076 52.221 1.00 34.79 111 GLU A C 1
ATOM 726 O O . GLU A 1 110 ? 8.356 19.583 51.217 1.00 32.71 111 GLU A O 1
ATOM 732 N N . ARG A 1 111 ? 6.843 19.522 52.900 1.00 35.14 112 ARG A N 1
ATOM 733 C CA . ARG A 1 111 ? 6.109 18.324 52.457 1.00 35.12 112 ARG A CA 1
ATOM 734 C C . ARG A 1 111 ? 4.599 18.524 52.469 1.00 34.53 112 ARG A C 1
ATOM 735 O O . ARG A 1 111 ? 4.059 19.185 53.376 1.00 33.85 112 ARG A O 1
ATOM 743 N N . TYR A 1 112 ? 3.914 17.978 51.480 1.00 33.95 113 TYR A N 1
ATOM 744 C CA . TYR A 1 112 ? 2.448 17.996 51.452 1.00 33.73 113 TYR A CA 1
ATOM 745 C C . TYR A 1 112 ? 1.830 16.947 50.520 1.00 32.98 113 TYR A C 1
ATOM 746 O O . TYR A 1 112 ? 2.514 16.343 49.685 1.00 32.63 113 TYR A O 1
ATOM 755 N N . CYS A 1 113 ? 0.523 16.705 50.714 1.00 32.26 114 CYS A N 1
ATOM 756 C CA . CYS A 1 113 ? -0.206 15.664 50.015 1.00 31.88 114 CYS A CA 1
ATOM 757 C C . CYS A 1 113 ? -0.693 16.256 48.720 1.00 30.96 114 CYS A C 1
ATOM 758 O O . CYS A 1 113 ? -1.249 17.307 48.732 1.00 30.69 114 CYS A O 1
ATOM 761 N N . VAL A 1 114 ? -0.397 15.615 47.592 1.00 30.13 115 VAL A N 1
ATOM 762 C CA . VAL A 1 114 ? -0.751 16.137 46.278 1.00 30.38 115 VAL A CA 1
ATOM 763 C C . V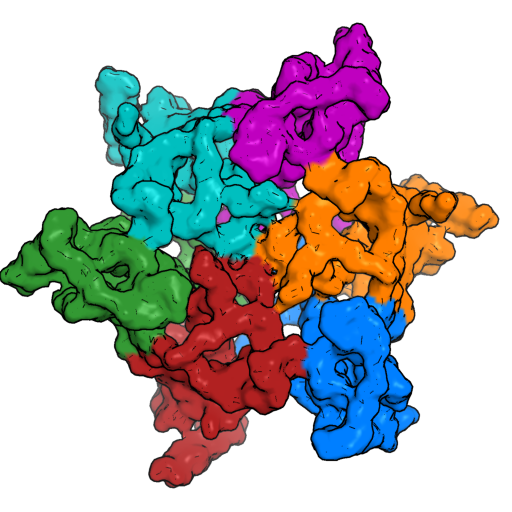AL A 1 114 ? -1.915 15.332 45.563 1.00 30.78 115 VAL A C 1
ATOM 764 O O . VAL A 1 114 ? -2.599 15.864 44.676 1.00 30.78 115 VAL A O 1
ATOM 768 N N . THR A 1 115 ? -2.111 14.089 45.970 1.00 29.42 116 THR A N 1
ATOM 769 C CA . THR A 1 115 ? -3.091 13.178 45.347 1.00 30.98 116 THR A CA 1
ATOM 770 C C . THR A 1 115 ? -3.508 12.132 46.339 1.00 29.67 116 THR A C 1
ATOM 771 O O . THR A 1 115 ? -2.692 11.706 47.164 1.00 28.26 116 THR A O 1
ATOM 775 N N . ASP A 1 116 ? -4.771 11.707 46.292 1.00 28.87 117 ASP A N 1
ATOM 776 C CA . ASP A 1 116 ? -5.143 10.487 46.990 1.00 29.73 117 ASP A CA 1
ATOM 777 C C . ASP A 1 116 ? -6.204 9.648 46.225 1.00 31.00 117 ASP A C 1
ATOM 778 O O . ASP A 1 116 ? -6.763 10.108 45.216 1.00 29.87 117 ASP A O 1
ATOM 783 N N . ALA A 1 117 ? -6.407 8.417 46.656 1.00 29.99 118 ALA A N 1
ATOM 784 C CA . ALA A 1 117 ? -7.387 7.519 45.997 1.00 30.93 118 ALA A CA 1
ATOM 785 C C . ALA A 1 117 ? -7.532 6.276 46.826 1.00 30.91 118 ALA A C 1
ATOM 786 O O . ALA A 1 117 ? -6.676 5.997 47.670 1.00 30.72 118 ALA A O 1
ATOM 788 N N . VAL A 1 118 ? -8.631 5.552 46.613 1.00 30.76 119 VAL A N 1
ATOM 789 C CA . VAL A 1 118 ? -8.885 4.265 47.221 1.00 30.03 119 VAL A CA 1
ATOM 790 C C . VAL A 1 118 ? -8.887 3.160 46.148 1.00 30.16 119 VAL A C 1
ATOM 791 O O . VAL A 1 118 ? -9.651 3.226 45.199 1.00 30.55 119 VAL A O 1
ATOM 795 N N . PHE A 1 119 ? -7.965 2.222 46.299 1.00 29.54 120 PHE A N 1
ATOM 796 C CA . PHE A 1 119 ? -7.791 1.090 45.392 1.00 31.45 120 PHE A CA 1
ATOM 797 C C . PHE A 1 119 ? -8.392 -0.167 46.039 1.00 31.96 120 PHE A C 1
ATOM 798 O O . PHE A 1 119 ? -8.272 -0.348 47.274 1.00 31.57 120 PHE A O 1
ATOM 806 N N . THR A 1 120 ? -8.978 -1.046 45.209 1.00 32.30 121 THR A N 1
ATOM 807 C CA . THR A 1 120 ? -9.444 -2.357 45.629 1.00 31.75 121 THR A CA 1
ATOM 808 C C . THR A 1 120 ? -8.683 -3.436 44.830 1.00 31.86 121 THR A C 1
ATOM 809 O O . THR A 1 120 ? -8.571 -3.370 43.586 1.00 30.52 121 THR A O 1
ATOM 813 N N . PHE A 1 121 ? -8.107 -4.369 45.570 1.00 30.90 122 PHE A N 1
ATOM 814 C CA . PHE A 1 121 ? -7.433 -5.533 45.026 1.00 31.34 122 PHE A CA 1
ATOM 815 C C . PHE A 1 121 ? -8.102 -6.804 45.542 1.00 31.28 122 PHE A C 1
ATOM 816 O O . PHE A 1 121 ? -8.772 -6.761 46.555 1.00 32.25 122 PHE A O 1
ATOM 824 N N . VAL A 1 122 ? -7.899 -7.922 44.848 1.00 30.81 123 VAL A N 1
ATOM 825 C CA . VAL A 1 122 ? -8.442 -9.207 45.205 1.00 30.99 123 VAL A CA 1
ATOM 826 C C . VAL A 1 122 ? -7.250 -10.180 45.156 1.00 31.47 123 VAL A C 1
ATOM 827 O O . VAL A 1 122 ? -6.519 -10.226 44.199 1.00 28.15 123 VAL A O 1
ATOM 831 N N . ALA A 1 123 ? -7.065 -10.915 46.238 1.00 31.33 124 ALA A N 1
ATOM 832 C CA . ALA A 1 123 ? -6.073 -11.940 46.341 1.00 31.71 124 ALA A CA 1
ATOM 833 C C . ALA A 1 123 ? -6.463 -13.092 45.400 1.00 31.98 124 ALA A C 1
ATOM 834 O O . ALA A 1 123 ? -7.601 -13.565 45.458 1.00 31.58 124 ALA A O 1
ATOM 836 N N . VAL A 1 124 ? -5.528 -13.546 44.561 1.00 32.17 125 VAL A N 1
ATOM 837 C CA . VAL A 1 124 ? -5.807 -14.648 43.652 1.00 32.80 125 VAL A CA 1
ATOM 838 C C . VAL A 1 124 ? -4.783 -15.805 43.674 1.00 33.90 125 VAL A C 1
ATOM 839 O O . VAL A 1 124 ? -3.624 -15.621 44.054 1.00 33.64 125 VAL A O 1
ATOM 843 N N . ASP A 1 125 ? -5.216 -16.989 43.244 1.00 36.34 126 ASP A N 1
ATOM 844 C CA . ASP A 1 125 ? -4.282 -18.127 43.056 1.00 38.01 126 ASP A CA 1
ATOM 845 C C . ASP A 1 125 ? -3.578 -18.073 41.683 1.00 39.40 126 ASP A C 1
ATOM 846 O O . ASP A 1 125 ? -3.746 -17.120 40.939 1.00 39.19 126 ASP A O 1
ATOM 851 N N . ASN A 1 126 ? -2.757 -19.081 41.389 1.00 41.29 127 ASN A N 1
ATOM 852 C CA . ASN A 1 126 ? -2.012 -19.177 40.125 1.00 43.19 127 ASN A CA 1
ATOM 853 C C . ASN A 1 126 ? -2.891 -19.234 38.883 1.00 43.61 127 ASN A C 1
ATOM 854 O O . ASN A 1 126 ? -2.461 -18.790 37.819 1.00 45.28 127 ASN A O 1
ATOM 859 N N . ASN A 1 127 ? -4.114 -19.744 39.029 1.00 43.67 128 ASN A N 1
ATOM 860 C CA . ASN A 1 127 ? -5.111 -19.773 37.952 1.00 43.61 128 ASN A CA 1
ATOM 861 C C . ASN A 1 127 ? -6.079 -18.599 38.018 1.00 43.60 128 ASN A C 1
ATOM 862 O O . ASN A 1 127 ? -7.196 -18.704 37.480 1.00 43.71 128 ASN A O 1
ATOM 867 N N . GLY A 1 128 ? -5.689 -17.533 38.725 1.00 42.58 129 GLY A N 1
ATOM 868 C CA . GLY A 1 128 ? -6.473 -16.294 38.797 1.00 41.88 129 GLY A CA 1
ATOM 869 C C . GLY A 1 128 ? -7.809 -16.347 39.520 1.00 41.12 129 GLY A C 1
ATOM 870 O O . GLY A 1 128 ? -8.579 -15.393 39.441 1.00 41.21 129 GLY A O 1
ATOM 871 N N . ARG A 1 129 ? -8.095 -17.443 40.224 1.00 40.79 130 ARG A N 1
ATOM 872 C CA . ARG A 1 129 ? -9.279 -17.501 41.089 1.00 40.15 130 ARG A CA 1
ATOM 873 C C . ARG A 1 129 ? -9.012 -16.840 42.443 1.00 38.40 130 ARG A C 1
ATOM 874 O O . ARG A 1 129 ? -7.887 -16.828 42.936 1.00 38.70 130 ARG A O 1
ATOM 882 N N . SER A 1 130 ? -10.052 -16.274 43.026 1.00 36.34 131 SER A N 1
ATOM 883 C CA . SER A 1 130 ? -9.913 -15.623 44.307 1.00 35.98 131 SER A CA 1
ATOM 884 C C . SER A 1 130 ? -9.542 -16.659 45.362 1.00 34.23 131 SER A C 1
ATOM 885 O O . SER A 1 130 ? -9.877 -17.831 45.245 1.00 33.40 131 SER A O 1
ATOM 888 N N . ARG A 1 131 ? -8.790 -16.215 46.362 1.00 33.24 132 ARG A N 1
ATOM 889 C CA . ARG A 1 131 ? -8.359 -17.052 47.451 1.00 31.42 132 ARG A CA 1
ATOM 890 C C . ARG A 1 131 ? -8.490 -16.235 48.732 1.00 30.92 132 ARG A C 1
ATOM 891 O O . ARG A 1 131 ? -8.499 -15.007 48.722 1.00 29.96 132 ARG A O 1
ATOM 899 N N . THR A 1 132 ? -8.590 -16.949 49.843 1.00 29.47 133 THR A N 1
ATOM 900 C CA . THR A 1 132 ? -8.680 -16.322 51.151 1.00 28.82 133 THR A CA 1
ATOM 901 C C . THR A 1 132 ? -7.364 -15.779 51.647 1.00 27.47 133 THR A C 1
ATOM 902 O O . THR A 1 132 ? -6.369 -16.486 51.674 1.00 28.60 133 THR A O 1
ATOM 906 N N . ILE A 1 133 ? -7.356 -14.533 52.088 1.00 28.04 134 ILE A N 1
ATOM 907 C CA . ILE A 1 133 ? -6.184 -13.897 52.671 1.00 27.44 134 ILE A CA 1
ATOM 908 C C . ILE A 1 133 ? -5.988 -14.583 54.053 1.00 27.67 134 ILE A C 1
ATOM 909 O O . ILE A 1 133 ? -6.961 -14.689 54.833 1.00 25.27 134 ILE A O 1
ATOM 914 N N . PRO A 1 134 ? -4.783 -15.162 54.296 1.00 26.56 135 PRO A N 1
ATOM 915 C CA . PRO A 1 134 ? -4.561 -15.925 55.507 1.00 26.73 135 PRO A CA 1
ATOM 916 C C . PRO A 1 134 ? -4.550 -14.998 56.711 1.00 27.75 135 PRO A C 1
ATOM 917 O O . PRO A 1 134 ? -3.883 -13.940 56.681 1.00 28.28 135 PRO A O 1
ATOM 921 N N . ARG A 1 135 ? -5.283 -15.400 57.746 1.00 28.01 136 ARG A N 1
ATOM 922 C CA . ARG A 1 135 ? -5.238 -14.709 59.038 1.00 27.81 136 ARG A CA 1
ATOM 923 C C . ARG A 1 135 ? -4.148 -15.198 59.969 1.00 28.14 136 ARG A C 1
ATOM 924 O O . ARG A 1 135 ? -3.795 -14.491 60.919 1.00 29.35 136 ARG A O 1
ATOM 932 N N . GLU A 1 136 ? -3.620 -16.393 59.720 1.00 28.28 137 GLU A N 1
ATOM 933 C CA . GLU A 1 136 ? -2.551 -16.973 60.523 1.00 28.29 137 GLU A CA 1
ATOM 934 C C . GLU A 1 136 ? -1.168 -16.448 60.112 1.00 29.01 137 GLU A C 1
ATOM 935 O O . GLU A 1 136 ? -0.907 -16.233 58.933 1.00 30.63 137 GLU A O 1
ATOM 941 N N . ASN A 1 137 ? -0.307 -16.204 61.099 1.00 28.28 138 ASN A N 1
ATOM 942 C CA . ASN A 1 137 ? 1.076 -15.820 60.867 1.00 29.71 138 ASN A CA 1
ATOM 943 C C . ASN A 1 137 ? 1.184 -14.743 59.805 1.00 29.76 138 ASN A C 1
ATOM 944 O O . ASN A 1 137 ? 1.988 -14.835 58.886 1.00 31.58 138 ASN A O 1
ATOM 949 N N . ASN A 1 138 ? 0.350 -13.705 59.937 1.00 30.46 139 ASN A N 1
ATOM 950 C CA . ASN A 1 138 ? 0.268 -12.625 58.999 1.00 30.61 139 ASN A CA 1
ATOM 951 C C . ASN A 1 138 ? 0.434 -11.285 59.730 1.00 32.07 139 ASN A C 1
ATOM 952 O O . ASN A 1 138 ? -0.530 -10.570 60.035 1.00 31.49 139 ASN A O 1
ATOM 957 N N . GLN A 1 139 ? 1.698 -10.934 59.969 1.00 33.60 140 GLN A N 1
ATOM 958 C CA . GLN A 1 139 ? 2.030 -9.641 60.572 1.00 33.79 140 GLN A CA 1
ATOM 959 C C . GLN A 1 139 ? 1.656 -8.478 59.672 1.00 33.11 140 GLN A C 1
ATOM 960 O O . GLN A 1 139 ? 1.316 -7.405 60.154 1.00 32.56 140 GLN A O 1
ATOM 966 N N . GLU A 1 140 ? 1.725 -8.687 58.361 1.00 32.07 141 GLU A N 1
ATOM 967 C CA . GLU A 1 140 ? 1.324 -7.654 57.387 1.00 32.09 141 GLU A CA 1
ATOM 968 C C . GLU A 1 140 ? -0.157 -7.277 57.582 1.00 33.04 141 GLU A C 1
ATOM 969 O O . GLU A 1 140 ? -0.495 -6.101 57.673 1.00 31.81 141 GLU A O 1
ATOM 975 N N . LEU A 1 141 ? -1.027 -8.270 57.670 1.00 32.45 142 LEU A N 1
ATOM 976 C CA . LEU A 1 141 ? -2.426 -8.043 58.002 1.00 33.86 142 LEU A CA 1
ATOM 977 C C . LEU A 1 141 ? -2.633 -7.354 59.365 1.00 34.90 142 LEU A C 1
ATOM 978 O O . LEU A 1 141 ? -3.433 -6.398 59.464 1.00 35.68 142 LEU A O 1
ATOM 983 N N . GLU A 1 142 ? -1.926 -7.819 60.392 1.00 35.06 143 GLU A N 1
ATOM 984 C CA . GLU A 1 142 ? -2.021 -7.225 61.733 1.00 35.20 143 GLU A CA 1
ATOM 985 C C . GLU A 1 142 ? -1.767 -5.700 61.611 1.00 36.95 143 GLU A C 1
ATOM 986 O O . GLU A 1 142 ? -2.519 -4.891 62.144 1.00 36.56 143 GLU A O 1
ATOM 992 N N . LYS A 1 143 ? -0.692 -5.319 60.923 1.00 38.54 144 LYS A N 1
ATOM 993 C CA . LYS A 1 143 ? -0.363 -3.907 60.757 1.00 40.71 144 LYS A CA 1
ATOM 994 C C . LYS A 1 143 ? -1.439 -3.216 59.939 1.00 41.43 144 LYS A C 1
ATOM 995 O O . LYS A 1 143 ? -1.815 -2.088 60.225 1.00 41.55 144 LYS A O 1
ATOM 1001 N N . ALA A 1 144 ? -1.986 -3.925 58.959 1.00 41.82 145 ALA A N 1
ATOM 1002 C CA . ALA A 1 144 ? -3.127 -3.423 58.178 1.00 42.92 145 ALA A CA 1
ATOM 1003 C C . ALA A 1 144 ? -4.377 -3.113 59.007 1.00 42.96 145 ALA A C 1
ATOM 1004 O O . ALA A 1 144 ? -5.042 -2.098 58.799 1.00 43.58 145 ALA A O 1
ATOM 1006 N N . LEU A 1 145 ? -4.721 -4.001 59.921 1.00 42.39 146 LEU A N 1
ATOM 1007 C CA . LEU A 1 145 ? -5.927 -3.837 60.672 1.00 42.77 146 LEU A CA 1
ATOM 1008 C C . LEU A 1 145 ? -5.760 -2.665 61.665 1.00 42.95 146 LEU A C 1
ATOM 1009 O O . LEU A 1 145 ? -6.749 -2.043 62.058 1.00 42.07 146 LEU A O 1
ATOM 1014 N N . ALA A 1 146 ? -4.520 -2.394 62.084 1.00 43.58 147 ALA A N 1
ATOM 1015 C CA . ALA A 1 146 ? -4.225 -1.216 62.928 1.00 44.58 147 ALA A CA 1
ATOM 1016 C C . ALA A 1 146 ? -4.490 0.085 62.124 1.00 45.49 147 ALA A C 1
ATOM 1017 O O . ALA A 1 146 ? -5.001 1.071 62.672 1.00 44.56 147 ALA A O 1
ATOM 1019 N N . LEU A 1 147 ? -4.168 0.055 60.820 1.00 47.09 148 LEU A N 1
ATOM 1020 C CA . LEU A 1 147 ? -4.476 1.167 59.882 1.00 48.43 148 LEU A CA 1
ATOM 1021 C C . LEU A 1 147 ? -5.982 1.384 59.745 1.00 49.18 148 LEU A C 1
ATOM 1022 O O . LEU A 1 147 ? -6.474 2.531 59.838 1.00 49.35 148 LEU A O 1
ATOM 1027 N N . ILE A 1 148 ? -6.712 0.285 59.536 1.00 49.62 149 ILE A N 1
ATOM 1028 C CA . ILE A 1 148 ? -8.179 0.333 59.571 1.00 50.46 149 ILE A CA 1
ATOM 1029 C C . ILE A 1 148 ? -8.679 1.072 60.826 1.00 51.15 149 ILE A C 1
ATOM 1030 O O . ILE A 1 148 ? -9.635 1.830 60.737 1.00 51.00 149 ILE A O 1
ATOM 1035 N N . SER A 1 149 ? -8.023 0.906 61.973 1.00 52.39 150 SER A N 1
ATOM 1036 C CA . SER A 1 149 ? -8.521 1.522 63.224 1.00 54.05 150 SER A CA 1
ATOM 1037 C C . SER A 1 149 ? -8.728 3.056 63.195 1.00 54.58 150 SER A C 1
ATOM 1038 O O . SER A 1 149 ? -9.034 3.628 64.241 1.00 54.40 150 SER A O 1
ATOM 1041 N N . GLU A 1 150 ? -8.549 3.716 62.034 1.00 55.81 151 GLU A N 1
ATOM 1042 C CA . GLU A 1 150 ? -9.071 5.115 61.803 1.00 56.61 151 GLU A CA 1
ATOM 1043 C C . GLU A 1 150 ? -10.188 5.238 60.729 1.00 56.75 151 GLU A C 1
ATOM 1044 O O . GLU A 1 150 ? -10.026 4.801 59.578 1.00 55.84 151 GLU A O 1
ATOM 1050 N N . GLN A 1 151 ? -11.323 5.825 61.130 1.00 57.00 152 GLN A N 1
ATOM 1051 C CA . GLN A 1 151 ? -12.432 6.084 60.201 1.00 57.49 152 GLN A CA 1
ATOM 1052 C C . GLN A 1 151 ? -12.602 7.580 59.925 1.00 57.26 152 GLN A C 1
ATOM 1053 O O . GLN A 1 151 ? -13.560 8.207 60.393 1.00 57.40 152 GLN A O 1
ATOM 1059 C CA . GLY B 1 9 ? -23.676 -7.943 22.614 1.00 50.45 10 GLY B CA 1
ATOM 1060 C C . GLY B 1 9 ? -23.657 -6.487 23.054 1.00 50.49 10 GLY B C 1
ATOM 1061 O O . GLY B 1 9 ? -24.379 -5.656 22.509 1.00 50.63 10 GLY B O 1
ATOM 1062 N N . ARG B 1 10 ? -22.836 -6.190 24.060 1.00 50.56 11 ARG B N 1
ATOM 1063 C CA . ARG B 1 10 ? -22.550 -4.818 24.475 1.00 50.67 11 ARG B CA 1
ATOM 1064 C C . ARG B 1 10 ? -21.765 -4.102 23.366 1.00 50.53 11 ARG B C 1
ATOM 1065 O O . ARG B 1 10 ? -20.887 -4.703 22.716 1.00 50.74 11 ARG B O 1
ATOM 1073 N N . GLN B 1 11 ? -22.093 -2.825 23.170 1.00 49.81 12 GLN B N 1
ATOM 1074 C CA . GLN B 1 11 ? -21.471 -1.969 22.156 1.00 49.60 12 GLN B CA 1
ATOM 1075 C C . GLN B 1 11 ? -20.935 -0.703 22.829 1.00 48.12 12 GLN B C 1
ATOM 1076 O O . GLN B 1 11 ? -21.460 -0.278 23.866 1.00 47.44 12 GLN B O 1
ATOM 1082 N N . SER B 1 12 ? -19.884 -0.119 22.247 1.00 47.18 13 SER B N 1
ATOM 1083 C CA . SER B 1 12 ? -19.211 1.058 22.824 1.00 45.97 13 SER B CA 1
ATOM 1084 C C . SER B 1 12 ? -20.042 2.332 22.731 1.00 46.00 13 SER B C 1
ATOM 1085 O O . SER B 1 12 ? -20.777 2.586 21.738 1.00 45.48 13 SER B O 1
ATOM 1088 N N . LYS B 1 13 ? -19.943 3.145 23.769 1.00 44.97 14 LYS B N 1
ATOM 1089 C CA . LYS B 1 13 ? -20.694 4.372 23.755 1.00 45.05 14 LYS B CA 1
ATOM 1090 C C . LYS B 1 13 ? -19.781 5.562 23.972 1.00 42.87 14 LYS B C 1
ATOM 1091 O O . LYS B 1 13 ? -18.766 5.488 24.675 1.00 43.50 14 LYS B O 1
ATOM 1097 N N . GLY B 1 14 ? -20.173 6.657 23.324 1.00 40.63 15 GLY B N 1
ATOM 1098 C CA . GLY B 1 14 ? -19.333 7.810 23.224 1.00 38.52 15 GLY B CA 1
ATOM 1099 C C . GLY B 1 14 ? -18.540 7.867 21.931 1.00 36.00 15 GLY B C 1
ATOM 1100 O O . GLY B 1 14 ? -18.695 7.049 21.047 1.00 35.41 15 GLY B O 1
ATOM 1101 N N . VAL B 1 15 ? -17.680 8.867 21.864 1.00 33.49 16 VAL B N 1
ATOM 1102 C CA . VAL B 1 15 ? -16.912 9.184 20.694 1.00 32.03 16 VAL B CA 1
ATOM 1103 C C . VAL B 1 15 ? -15.500 8.648 20.905 1.00 30.87 16 VAL B C 1
ATOM 1104 O O . VAL B 1 15 ? -15.010 8.624 22.024 1.00 27.37 16 VAL B O 1
ATOM 1108 N N . LEU B 1 16 ? -14.881 8.169 19.834 1.00 30.56 17 LEU B N 1
ATOM 1109 C CA . LEU B 1 16 ? -13.482 7.737 19.908 1.00 30.81 17 LEU B CA 1
ATOM 1110 C C . LEU B 1 16 ? -12.523 8.873 20.378 1.00 29.55 17 LEU B C 1
ATOM 1111 O O . LEU B 1 16 ? -12.433 9.939 19.756 1.00 29.34 17 LEU B O 1
ATOM 1116 N N . LEU B 1 17 ? -11.809 8.624 21.470 1.00 29.04 18 LEU B N 1
ATOM 1117 C CA . LEU B 1 17 ? -10.830 9.572 22.055 1.00 28.56 18 LEU B CA 1
ATOM 1118 C C . LEU B 1 17 ? -9.431 9.207 21.586 1.00 28.55 18 LEU B C 1
ATOM 1119 O O . LEU B 1 17 ? -8.691 10.054 21.148 1.00 28.29 18 LEU B O 1
ATOM 1124 N N . LEU B 1 18 ? -9.084 7.924 21.666 1.00 28.33 19 LEU B N 1
ATOM 1125 C CA . LEU B 1 18 ? -7.708 7.478 21.468 1.00 29.16 19 LEU B CA 1
ATOM 1126 C C . LEU B 1 18 ? -7.743 6.114 20.847 1.00 28.75 19 LEU B C 1
ATOM 1127 O O . LEU B 1 18 ? -8.681 5.354 21.093 1.00 28.89 19 LEU B O 1
ATOM 1132 N N . ARG B 1 19 ? -6.731 5.839 20.044 1.00 28.08 20 ARG B N 1
ATOM 1133 C CA . ARG B 1 19 ? -6.515 4.528 19.491 1.00 27.96 20 ARG B CA 1
ATOM 1134 C C . ARG B 1 19 ? -5.040 4.241 19.367 1.00 27.75 20 ARG B C 1
ATOM 1135 O O . ARG B 1 19 ? -4.310 5.061 18.828 1.00 27.17 20 ARG B O 1
ATOM 1143 N N . THR B 1 20 ? -4.620 3.083 19.892 1.00 29.60 21 THR B N 1
ATOM 1144 C CA . THR B 1 20 ? -3.207 2.697 19.929 1.00 29.83 21 THR B CA 1
ATOM 1145 C C . THR B 1 20 ? -3.032 1.159 19.968 1.00 30.09 21 THR B C 1
ATOM 1146 O O . THR B 1 20 ? -4.006 0.433 19.967 1.00 30.69 21 THR B O 1
ATOM 1150 N N . LEU B 1 21 ? -1.805 0.675 19.852 1.00 31.08 22 LEU B N 1
ATOM 1151 C CA . LEU B 1 21 ? -1.517 -0.754 19.969 1.00 31.72 22 LEU B CA 1
ATOM 1152 C C . LEU B 1 21 ? -0.824 -0.991 21.309 1.00 31.97 22 LEU B C 1
ATOM 1153 O O . LEU B 1 21 ? -0.013 -0.191 21.716 1.00 34.02 22 LEU B O 1
ATOM 1158 N N . ALA B 1 22 ? -1.209 -2.063 21.998 1.00 30.08 23 ALA B N 1
ATOM 1159 C CA . ALA B 1 22 ? -0.633 -2.425 23.287 1.00 29.91 23 ALA B CA 1
ATOM 1160 C C . ALA B 1 22 ? 0.714 -3.041 22.978 1.00 29.10 23 ALA B C 1
ATOM 1161 O O . ALA B 1 22 ? 0.792 -3.963 22.169 1.00 29.98 23 ALA B O 1
ATOM 1163 N N . MET B 1 23 ? 1.770 -2.536 23.620 1.00 29.56 24 MET B N 1
ATOM 1164 C CA . MET B 1 23 ? 3.133 -2.928 23.282 1.00 28.35 24 MET B CA 1
ATOM 1165 C C . MET B 1 23 ? 3.824 -3.664 24.426 1.00 28.60 24 MET B C 1
ATOM 1166 O O . MET B 1 23 ? 3.433 -3.511 25.560 1.00 27.23 24 MET B O 1
ATOM 1171 N N . PRO B 1 24 ? 4.821 -4.521 24.113 1.00 30.16 25 PRO B N 1
ATOM 1172 C CA . PRO B 1 24 ? 5.559 -5.294 25.133 1.00 30.06 25 PRO B CA 1
ATOM 1173 C C . PRO B 1 24 ? 6.168 -4.438 26.265 1.00 30.36 25 PRO B C 1
ATOM 1174 O O . PRO B 1 24 ? 6.214 -4.875 27.417 1.00 31.59 25 PRO B O 1
ATOM 1178 N N . SER B 1 25 ? 6.624 -3.240 25.969 1.00 30.67 26 SER B N 1
ATOM 1179 C CA . SER B 1 25 ? 7.254 -2.443 27.007 1.00 31.55 26 SER B CA 1
ATOM 1180 C C . SER B 1 25 ? 6.264 -2.015 28.095 1.00 30.88 26 SER B C 1
ATOM 1181 O O . SER B 1 25 ? 6.674 -1.516 29.124 1.00 31.71 26 SER B O 1
ATOM 1184 N N . ASP B 1 26 ? 4.980 -2.123 27.842 1.00 31.10 27 ASP B N 1
ATOM 1185 C CA . ASP B 1 26 ? 3.952 -1.653 28.777 1.00 31.72 27 ASP B CA 1
ATOM 1186 C C . ASP B 1 26 ? 3.256 -2.787 29.555 1.00 30.83 27 ASP B C 1
ATOM 1187 O O . ASP B 1 26 ? 2.145 -2.634 30.058 1.00 30.50 27 ASP B O 1
ATOM 1192 N N . THR B 1 27 ? 3.951 -3.903 29.638 1.00 29.85 28 THR B N 1
ATOM 1193 C CA . THR B 1 27 ? 3.462 -5.072 30.346 1.00 29.65 28 THR B CA 1
ATOM 1194 C C . THR B 1 27 ? 3.848 -5.103 31.828 1.00 29.52 28 THR B C 1
ATOM 1195 O O . THR B 1 27 ? 4.830 -4.504 32.259 1.00 29.24 28 THR B O 1
ATOM 1199 N N . ASN B 1 28 ? 3.068 -5.884 32.566 1.00 29.97 29 ASN B N 1
ATOM 1200 C CA . ASN B 1 28 ? 3.319 -6.234 33.934 1.00 29.01 29 ASN B CA 1
ATOM 1201 C C . ASN B 1 28 ? 3.972 -7.616 34.087 1.00 28.45 29 ASN B C 1
ATOM 1202 O O . ASN B 1 28 ? 4.263 -8.290 33.116 1.00 26.09 29 ASN B O 1
ATOM 1207 N N . ALA B 1 29 ? 4.164 -8.049 35.321 1.00 28.60 30 ALA B N 1
ATOM 1208 C CA . ALA B 1 29 ? 4.832 -9.340 35.583 1.00 29.20 30 ALA B CA 1
ATOM 1209 C C . ALA B 1 29 ? 4.030 -10.551 35.063 1.00 29.83 30 ALA B C 1
ATOM 1210 O O . ALA B 1 29 ? 4.616 -11.586 34.770 1.00 29.84 30 ALA B O 1
ATOM 1212 N N . ASN B 1 30 ? 2.714 -10.430 34.962 1.00 30.17 31 ASN B N 1
ATOM 1213 C CA . ASN B 1 30 ? 1.861 -11.477 34.348 1.00 31.87 31 ASN B CA 1
ATOM 1214 C C . ASN B 1 30 ? 1.933 -11.513 32.822 1.00 31.71 31 ASN B C 1
ATOM 1215 O O . ASN B 1 30 ? 1.488 -12.490 32.177 1.00 31.47 31 ASN B O 1
ATOM 1220 N N . GLY B 1 31 ? 2.493 -10.475 32.220 1.00 30.01 32 GLY B N 1
ATOM 1221 C CA . GLY B 1 31 ? 2.595 -10.367 30.762 1.00 30.43 32 GLY B CA 1
ATOM 1222 C C . GLY B 1 31 ? 1.423 -9.631 30.158 1.00 30.75 32 GLY B C 1
ATOM 1223 O O . GLY B 1 31 ? 1.389 -9.385 28.956 1.00 32.43 32 GLY B O 1
ATOM 1224 N N . ASP B 1 32 ? 0.462 -9.234 30.979 1.00 30.31 33 ASP B N 1
ATOM 1225 C CA . ASP B 1 32 ? -0.608 -8.389 30.489 1.00 30.67 33 ASP B CA 1
ATOM 1226 C C . ASP B 1 32 ? -0.134 -6.924 30.533 1.00 30.93 33 ASP B C 1
ATOM 1227 O O . ASP B 1 32 ? 0.885 -6.611 31.126 1.00 28.92 33 ASP B O 1
ATOM 1232 N N . ILE B 1 33 ? -0.914 -6.047 29.941 1.00 31.09 34 ILE B N 1
ATOM 1233 C CA . ILE B 1 33 ? -0.617 -4.643 29.979 1.00 31.94 34 ILE B CA 1
ATOM 1234 C C . ILE B 1 33 ? -0.902 -4.110 31.406 1.00 31.43 34 ILE B C 1
ATOM 1235 O O . ILE B 1 33 ? -1.958 -4.432 32.037 1.00 30.36 34 ILE B O 1
ATOM 1240 N N . PHE B 1 34 ? 0.085 -3.353 31.929 1.00 32.24 35 PHE B N 1
ATOM 1241 C CA . PHE B 1 34 ? 0.083 -2.721 33.250 1.00 32.61 35 PHE B CA 1
ATOM 1242 C C . PHE B 1 34 ? -1.132 -1.769 33.418 1.00 31.40 35 PHE B C 1
ATOM 1243 O O . PHE B 1 34 ? -1.435 -0.957 32.543 1.00 31.88 35 PHE B O 1
ATOM 1251 N N . GLY B 1 35 ? -1.742 -1.810 34.595 1.00 30.51 36 GLY B N 1
ATOM 1252 C CA . GLY B 1 35 ? -2.946 -1.061 34.887 1.00 30.80 36 GLY B CA 1
ATOM 1253 C C . GLY B 1 35 ? -2.682 0.425 34.783 1.00 30.21 36 GLY B C 1
ATOM 1254 O O . GLY B 1 35 ? -3.536 1.149 34.340 1.00 31.15 36 GLY B O 1
ATOM 1255 N N . GLY B 1 36 ? -1.491 0.863 35.209 1.00 29.22 37 GLY B N 1
ATOM 1256 C CA . GLY B 1 36 ? -1.070 2.307 35.111 1.00 31.47 37 GLY B CA 1
ATOM 1257 C C . GLY B 1 36 ? -1.063 2.841 33.692 1.00 31.25 37 GLY B C 1
ATOM 1258 O O . GLY B 1 36 ? -1.354 4.038 33.455 1.00 31.04 37 GLY B O 1
ATOM 1259 N N . TRP B 1 37 ? -0.694 1.986 32.737 1.00 32.32 38 TRP B N 1
ATOM 1260 C CA . TRP B 1 37 ? -0.748 2.367 31.327 1.00 32.10 38 TRP B CA 1
ATOM 1261 C C . TRP B 1 37 ? -2.172 2.606 30.880 1.00 31.50 38 TRP B C 1
ATOM 1262 O O . TRP B 1 37 ? -2.418 3.566 30.113 1.00 31.48 38 TRP B O 1
ATOM 1273 N N . ILE B 1 38 ? -3.092 1.736 31.288 1.00 32.17 39 ILE B N 1
ATOM 1274 C CA . ILE B 1 38 ? -4.508 1.898 30.923 1.00 33.06 39 ILE B CA 1
ATOM 1275 C C . ILE B 1 38 ? -5.091 3.168 31.522 1.00 33.08 39 ILE B C 1
ATOM 1276 O O . ILE B 1 38 ? -5.840 3.902 30.875 1.00 33.53 39 ILE B O 1
ATOM 1281 N N . MET B 1 39 ? -4.795 3.377 32.792 1.00 31.35 40 MET B N 1
ATOM 1282 C CA . MET B 1 39 ? -5.204 4.608 33.468 1.00 31.87 40 MET B CA 1
ATOM 1283 C C . MET B 1 39 ? -4.682 5.846 32.767 1.00 31.39 40 MET B C 1
ATOM 1284 O O . MET B 1 39 ? -5.426 6.857 32.598 1.00 31.86 40 MET B O 1
ATOM 1289 N N . SER B 1 40 ? -3.458 5.758 32.278 1.00 31.97 41 SER B N 1
ATOM 1290 C CA . SER B 1 40 ? -2.837 6.897 31.600 1.00 32.40 41 SER B CA 1
ATOM 1291 C C . SER B 1 40 ? -3.547 7.193 30.260 1.00 32.31 41 SER B C 1
ATOM 1292 O O . SER B 1 40 ? -3.694 8.362 29.870 1.00 30.33 41 SER B O 1
ATOM 1295 N N . GLN B 1 41 ? -3.906 6.122 29.526 1.00 32.09 42 GLN B N 1
ATOM 1296 C CA . GLN B 1 41 ? -4.592 6.280 28.246 1.00 32.86 42 GLN B CA 1
ATOM 1297 C C . GLN B 1 41 ? -5.963 6.912 28.488 1.00 32.29 42 GLN B C 1
ATOM 1298 O O . GLN B 1 41 ? -6.353 7.818 27.808 1.00 31.89 42 GLN B O 1
ATOM 1304 N N . MET B 1 42 ? -6.660 6.423 29.503 1.00 33.63 43 MET B N 1
ATOM 1305 C CA . MET B 1 42 ? -7.999 6.931 29.832 1.00 33.13 43 MET B CA 1
ATOM 1306 C C . MET B 1 42 ? -7.955 8.439 30.167 1.00 33.04 43 MET B C 1
ATOM 1307 O O . MET B 1 42 ? -8.825 9.226 29.703 1.00 31.70 43 MET B O 1
ATOM 1312 N N . ALA B 1 43 ? -6.970 8.821 30.972 1.00 32.69 44 ALA B N 1
ATOM 1313 C CA . ALA B 1 43 ? -6.765 10.225 31.372 1.00 33.32 44 ALA B CA 1
ATOM 1314 C C . ALA B 1 43 ? -6.423 11.148 30.193 1.00 33.66 44 ALA B C 1
ATOM 1315 O O . ALA B 1 43 ? -6.969 12.239 30.065 1.00 33.32 44 ALA B O 1
ATOM 1317 N N . MET B 1 44 ? -5.543 10.697 29.330 1.00 32.95 45 MET B N 1
ATOM 1318 C CA . MET B 1 44 ? -5.184 11.433 28.172 1.00 34.39 45 MET B CA 1
ATOM 1319 C C . MET B 1 44 ? -6.352 11.603 27.199 1.00 33.34 45 MET B C 1
ATOM 1320 O O . MET B 1 44 ? -6.522 12.680 26.607 1.00 32.62 45 MET B O 1
ATOM 1325 N N . GLY B 1 45 ? -7.138 10.546 27.025 1.00 32.49 46 GLY B N 1
ATOM 1326 C CA . GLY B 1 45 ? -8.267 10.562 26.089 1.00 31.96 46 GLY B CA 1
ATOM 1327 C C . GLY B 1 45 ? -9.392 11.438 26.580 1.00 31.86 46 GLY B C 1
ATOM 1328 O O . GLY B 1 45 ? -9.912 12.256 25.824 1.00 31.09 46 GLY B O 1
ATOM 1329 N N . GLY B 1 46 ? -9.727 11.242 27.863 1.00 31.21 47 GLY B N 1
ATOM 1330 C CA . GLY B 1 46 ? -10.714 12.003 28.594 1.00 31.08 47 GLY B CA 1
ATOM 1331 C C . GLY B 1 46 ? -10.415 13.483 28.535 1.00 30.72 47 GLY B C 1
ATOM 1332 O O . GLY B 1 46 ? -11.293 14.288 28.236 1.00 30.24 47 GLY B O 1
ATOM 1333 N N . ALA B 1 47 ? -9.152 13.827 28.815 1.00 30.58 48 ALA B N 1
ATOM 1334 C CA . ALA B 1 47 ? -8.645 15.203 28.760 1.00 29.91 48 ALA B CA 1
ATOM 1335 C C . ALA B 1 47 ? -8.793 15.855 27.369 1.00 30.44 48 ALA B C 1
ATOM 1336 O O . ALA B 1 47 ? -9.094 17.040 27.298 1.00 27.46 48 ALA B O 1
ATOM 1338 N N . ILE B 1 48 ? -8.576 15.100 26.285 1.00 29.31 49 ILE B N 1
ATOM 1339 C CA . ILE B 1 48 ? -8.781 15.647 24.927 1.00 29.60 49 ILE B CA 1
ATOM 1340 C C . ILE B 1 48 ? -10.233 16.073 24.741 1.00 28.91 49 ILE B C 1
ATOM 1341 O O . ILE B 1 48 ? -10.489 17.181 24.268 1.00 25.52 49 ILE B O 1
ATOM 1346 N N . LEU B 1 49 ? -11.185 15.227 25.133 1.00 28.78 50 LEU B N 1
ATOM 1347 C CA . LEU B 1 49 ? -12.600 15.620 24.943 1.00 29.82 50 LEU B CA 1
ATOM 1348 C C . LEU B 1 49 ? -12.946 16.826 25.807 1.00 28.94 50 LEU B C 1
ATOM 1349 O O . LEU B 1 49 ? -13.648 17.719 25.375 1.00 27.71 50 LEU B O 1
ATOM 1354 N N . ALA B 1 50 ? -12.413 16.839 27.029 1.00 29.70 51 ALA B N 1
ATOM 1355 C CA . ALA B 1 50 ? -12.612 17.957 27.939 1.00 29.85 51 ALA B CA 1
ATOM 1356 C C . ALA B 1 50 ? -12.077 19.259 27.325 1.00 29.43 51 ALA B C 1
ATOM 1357 O O . ALA B 1 50 ? -12.737 20.271 27.394 1.00 28.21 51 ALA B O 1
ATOM 1359 N N . LYS B 1 51 ? -10.895 19.203 26.719 1.00 29.15 52 LYS B N 1
ATOM 1360 C CA . LYS B 1 51 ? -10.293 20.361 26.089 1.00 29.32 52 LYS B CA 1
ATOM 1361 C C . LYS B 1 51 ? -11.093 20.829 24.868 1.00 28.62 52 LYS B C 1
ATOM 1362 O O . LYS B 1 51 ? -11.179 22.037 24.583 1.00 27.25 52 LYS B O 1
ATOM 1368 N N . GLU B 1 52 ? -11.603 19.853 24.108 1.00 28.65 53 GLU B N 1
ATOM 1369 C CA . GLU B 1 52 ? -12.439 20.152 22.921 1.00 28.29 53 GLU B CA 1
ATOM 1370 C C . GLU B 1 52 ? -13.711 20.884 23.370 1.00 27.70 53 GLU B C 1
ATOM 1371 O O . GLU B 1 52 ? -14.036 21.952 22.854 1.00 25.92 53 GLU B O 1
ATOM 1377 N N . ILE B 1 53 ? -14.396 20.309 24.367 1.00 27.41 54 ILE B N 1
ATOM 1378 C CA . ILE B 1 53 ? -15.595 20.948 24.943 1.00 27.76 54 ILE B CA 1
ATOM 1379 C C . ILE B 1 53 ? -15.261 22.310 25.607 1.00 27.75 54 ILE B C 1
ATOM 1380 O O . ILE B 1 53 ? -16.043 23.247 25.533 1.00 27.32 54 ILE B O 1
ATOM 1385 N N . ALA B 1 54 ? -14.099 22.408 26.252 1.00 28.52 55 ALA B N 1
ATOM 1386 C CA . ALA B 1 54 ? -13.754 23.610 27.022 1.00 28.62 55 ALA B CA 1
ATOM 1387 C C . ALA B 1 54 ? -13.066 24.673 26.207 1.00 29.58 55 ALA B C 1
ATOM 1388 O O . ALA B 1 54 ? -12.861 25.764 26.725 1.00 29.22 55 ALA B O 1
ATOM 1390 N N . HIS B 1 55 ? -12.736 24.386 24.943 1.00 29.72 56 HIS B N 1
ATOM 1391 C CA . HIS B 1 55 ? -12.012 25.317 24.059 1.00 30.55 56 HIS B CA 1
ATOM 1392 C C . HIS B 1 55 ? -10.699 25.810 24.628 1.00 30.34 56 HIS B C 1
ATOM 1393 O O . HIS B 1 55 ? -10.347 26.988 24.458 1.00 29.06 56 HIS B O 1
ATOM 1400 N N . GLY B 1 56 ? -9.974 24.911 25.286 1.00 29.61 57 GLY B N 1
ATOM 1401 C CA . GLY B 1 56 ? -8.623 25.216 25.722 1.00 30.21 57 GLY B CA 1
ATOM 1402 C C . GLY B 1 56 ? -8.187 24.368 26.884 1.00 30.04 57 GLY B C 1
ATOM 1403 O O . GLY B 1 56 ? -8.702 23.274 27.063 1.00 29.68 57 GLY B O 1
ATOM 1404 N N . ARG B 1 57 ? -7.270 24.891 27.694 1.00 30.68 58 ARG B N 1
ATOM 1405 C CA . ARG B 1 57 ? -6.697 24.107 28.773 1.00 32.63 58 ARG B CA 1
ATOM 1406 C C . ARG B 1 57 ? -7.737 23.642 29.809 1.00 30.78 58 ARG B C 1
ATOM 1407 O O . ARG B 1 57 ? -8.724 24.322 30.125 1.00 30.97 58 ARG B O 1
ATOM 1415 N N . VAL B 1 58 ? -7.470 22.460 30.321 1.00 31.49 59 VAL B N 1
ATOM 1416 C CA . VAL B 1 58 ? -8.183 21.895 31.480 1.00 31.09 59 VAL B CA 1
ATOM 1417 C C . VAL B 1 58 ? -7.146 21.293 32.426 1.00 30.34 59 VAL B C 1
ATOM 1418 O O . VAL B 1 58 ? -6.005 21.049 32.041 1.00 30.84 59 VAL B O 1
ATOM 1422 N N . VAL B 1 59 ? -7.580 20.981 33.636 1.00 31.51 60 VAL B N 1
ATOM 1423 C CA . VAL B 1 59 ? -6.831 20.152 34.555 1.00 32.31 60 VAL B CA 1
ATOM 1424 C C . VAL B 1 59 ? -7.718 19.001 35.032 1.00 31.43 60 VAL B C 1
ATOM 1425 O O . VAL B 1 59 ? -8.927 19.153 35.108 1.00 32.19 60 VAL B O 1
ATOM 1429 N N . THR B 1 60 ? -7.125 17.859 35.359 1.00 29.92 61 THR B N 1
ATOM 1430 C CA . THR B 1 60 ? -7.870 16.746 35.896 1.00 30.91 61 THR B CA 1
ATOM 1431 C C . THR B 1 60 ? -7.938 16.953 37.420 1.00 30.32 61 THR B C 1
ATOM 1432 O O . THR B 1 60 ? -6.909 17.207 38.064 1.00 29.32 61 THR B O 1
ATOM 1436 N N . VAL B 1 61 ? -9.148 16.864 37.989 1.00 29.01 62 VAL B N 1
ATOM 1437 C CA . VAL B 1 61 ? -9.323 17.030 39.437 1.00 28.16 62 VAL B CA 1
ATOM 1438 C C . VAL B 1 61 ? -9.826 15.764 40.138 1.00 26.86 62 VAL B C 1
ATOM 1439 O O . VAL B 1 61 ? -9.559 15.566 41.316 1.00 25.48 62 VAL B O 1
ATOM 1443 N N . ALA B 1 62 ? -10.534 14.899 39.423 1.00 26.74 63 ALA B N 1
ATOM 1444 C CA . ALA B 1 62 ? -11.021 13.673 40.098 1.00 25.60 63 ALA B CA 1
ATOM 1445 C C . ALA B 1 62 ? -11.243 12.513 39.181 1.00 26.04 63 ALA B C 1
ATOM 1446 O O . ALA B 1 62 ? -11.500 12.690 37.967 1.00 25.18 63 ALA B O 1
ATOM 1448 N N . VAL B 1 63 ? -11.149 11.321 39.766 1.00 27.29 64 VAL B N 1
ATOM 1449 C CA . VAL B 1 63 ? -11.625 10.074 39.135 1.00 29.79 64 VAL B CA 1
ATOM 1450 C C . VAL B 1 63 ? -12.430 9.363 40.241 1.00 30.59 64 VAL B C 1
ATOM 1451 O O . VAL B 1 63 ? -11.929 8.741 41.182 1.00 32.17 64 VAL B O 1
ATOM 1455 N N . GLU B 1 64 ? -13.718 9.522 40.153 1.00 31.97 65 GLU B N 1
ATOM 1456 C CA . GLU B 1 64 ? -14.589 9.019 41.154 1.00 31.60 65 GLU B CA 1
ATOM 1457 C C . GLU B 1 64 ? -14.718 7.527 41.069 1.00 32.12 65 GLU B C 1
ATOM 1458 O O . GLU B 1 64 ? -14.935 6.867 42.103 1.00 32.43 65 GLU B O 1
ATOM 1464 N N . SER B 1 65 ? -14.535 6.997 39.876 1.00 32.17 66 SER B N 1
ATOM 1465 C CA . SER B 1 65 ? -14.683 5.587 39.643 1.00 33.64 66 SER B CA 1
ATOM 1466 C C . SER B 1 65 ? -13.690 5.069 38.585 1.00 33.09 66 SER B C 1
ATOM 1467 O O . SER B 1 65 ? -13.463 5.742 37.593 1.00 33.70 66 SER B O 1
ATOM 1470 N N . MET B 1 66 ? -13.188 3.845 38.778 1.00 32.90 67 MET B N 1
ATOM 1471 C CA . MET B 1 66 ? -12.464 3.085 37.736 1.00 33.82 67 MET B CA 1
ATOM 1472 C C . MET B 1 66 ? -12.661 1.578 38.017 1.00 31.93 67 MET B C 1
ATOM 1473 O O . MET B 1 66 ? -12.641 1.147 39.172 1.00 30.39 67 MET B O 1
ATOM 1478 N N . ASN B 1 67 ? -12.927 0.818 36.958 1.00 31.60 68 ASN B N 1
ATOM 1479 C CA . ASN B 1 67 ? -13.182 -0.630 37.033 1.00 31.51 68 ASN B CA 1
ATOM 1480 C C . ASN B 1 67 ? -12.284 -1.303 36.051 1.00 31.46 68 ASN B C 1
ATOM 1481 O O . ASN B 1 67 ? -12.340 -0.965 34.871 1.00 31.93 68 ASN B O 1
ATOM 1486 N N . PHE B 1 68 ? -11.431 -2.208 36.537 1.00 29.49 69 PHE B N 1
ATOM 1487 C CA . PHE B 1 68 ? -10.616 -3.014 35.657 1.00 29.82 69 PHE B CA 1
ATOM 1488 C C . PHE B 1 68 ? -11.400 -4.305 35.449 1.00 28.54 69 PHE B C 1
ATOM 1489 O O . PHE B 1 68 ? -11.524 -5.076 36.375 1.00 27.90 69 PHE B O 1
ATOM 1497 N N . ILE B 1 69 ? -11.948 -4.498 34.244 1.00 29.10 70 ILE B N 1
ATOM 1498 C CA . ILE B 1 69 ? -12.924 -5.606 33.945 1.00 30.01 70 ILE B CA 1
ATOM 1499 C C . ILE B 1 69 ? -12.185 -6.821 33.432 1.00 28.02 70 ILE B C 1
ATOM 1500 O O . ILE B 1 69 ? -12.460 -7.946 33.834 1.00 26.97 70 ILE B O 1
ATOM 1505 N N . LYS B 1 70 ? -11.337 -6.597 32.440 1.00 29.08 71 LYS B N 1
ATOM 1506 C CA . LYS B 1 70 ? -10.524 -7.648 31.838 1.00 29.41 71 LYS B CA 1
ATOM 1507 C C . LYS B 1 70 ? -9.179 -7.151 31.470 1.00 28.83 71 LYS B C 1
ATOM 1508 O O . LYS B 1 70 ? -9.003 -5.971 31.235 1.00 28.52 71 LYS B O 1
ATOM 1514 N N . PRO B 1 71 ? -8.219 -8.081 31.354 1.00 29.69 72 PRO B N 1
ATOM 1515 C CA . PRO B 1 71 ? -6.868 -7.651 30.992 1.00 31.00 72 PRO B CA 1
ATOM 1516 C C . PRO B 1 71 ? -6.731 -7.329 29.535 1.00 30.43 72 PRO B C 1
ATOM 1517 O O . PRO B 1 71 ? -7.502 -7.826 28.714 1.00 29.07 72 PRO B O 1
ATOM 1521 N N . ILE B 1 72 ? -5.746 -6.494 29.228 1.00 30.42 73 ILE B N 1
ATOM 1522 C CA . ILE B 1 72 ? -5.300 -6.252 27.871 1.00 31.59 73 ILE B CA 1
ATOM 1523 C C . ILE B 1 72 ? -4.008 -7.046 27.576 1.00 31.66 73 ILE B C 1
ATOM 1524 O O . ILE B 1 72 ? -3.086 -7.155 28.449 1.00 31.13 73 ILE B O 1
ATOM 1529 N N . SER B 1 73 ? -3.923 -7.556 26.350 1.00 30.67 74 SER B N 1
ATOM 1530 C CA . SER B 1 73 ? -2.795 -8.348 25.878 1.00 31.20 74 SER B CA 1
ATOM 1531 C C . SER B 1 73 ? -1.966 -7.572 24.914 1.00 31.59 74 SER B C 1
ATOM 1532 O O . SER B 1 73 ? -2.480 -6.670 24.204 1.00 30.20 74 SER B O 1
ATOM 1535 N N . VAL B 1 74 ? -0.672 -7.915 24.871 1.00 30.10 75 VAL B N 1
ATOM 1536 C CA . VAL B 1 74 ? 0.206 -7.339 23.838 1.00 29.08 75 VAL B CA 1
ATOM 1537 C C . VAL B 1 74 ? -0.405 -7.656 22.438 1.00 28.66 75 VAL B C 1
ATOM 1538 O O . VAL B 1 74 ? -0.846 -8.802 22.188 1.00 28.00 75 VAL B O 1
ATOM 1542 N N . GLY B 1 75 ? -0.363 -6.650 21.555 1.00 27.82 76 GLY B N 1
ATOM 1543 C CA . GLY B 1 75 ? -0.861 -6.704 20.198 1.00 28.09 76 GLY B CA 1
ATOM 1544 C C . GLY B 1 75 ? -2.354 -6.452 20.050 1.00 28.49 76 GLY B C 1
ATOM 1545 O O . GLY B 1 75 ? -2.829 -6.354 18.933 1.00 27.59 76 GLY B O 1
ATOM 1546 N N . ASP B 1 76 ? -3.115 -6.405 21.144 1.00 29.13 77 ASP B N 1
ATOM 1547 C CA . ASP B 1 76 ? -4.480 -5.828 21.084 1.00 29.90 77 ASP B CA 1
ATOM 1548 C C . ASP B 1 76 ? -4.440 -4.377 20.574 1.00 29.83 77 ASP B C 1
ATOM 1549 O O . ASP B 1 76 ? -3.534 -3.613 20.906 1.00 27.65 77 ASP B O 1
ATOM 1554 N N . VAL B 1 77 ? -5.437 -4.039 19.755 1.00 30.11 78 VAL B N 1
ATOM 1555 C CA . VAL B 1 77 ? -5.778 -2.637 19.459 1.00 29.32 78 VAL B CA 1
ATOM 1556 C C . VAL B 1 77 ? -6.589 -2.169 20.655 1.00 29.88 78 VAL B C 1
ATOM 1557 O O . VAL B 1 77 ? -7.483 -2.872 21.123 1.00 28.47 78 VAL B O 1
ATOM 1561 N N . VAL B 1 78 ? -6.238 -0.996 21.187 1.00 30.34 79 VAL B N 1
ATOM 1562 C CA . VAL B 1 78 ? -6.882 -0.442 22.365 1.00 30.35 79 VAL B CA 1
ATOM 1563 C C . VAL B 1 78 ? -7.498 0.912 21.983 1.00 31.57 79 VAL B C 1
ATOM 1564 O O . VAL B 1 78 ? -6.808 1.768 21.415 1.00 29.56 79 VAL B O 1
ATOM 1568 N N . CYS B 1 79 ? -8.801 1.061 22.240 1.00 31.81 80 CYS B N 1
ATOM 1569 C CA . CYS B 1 79 ? -9.530 2.281 21.964 1.00 32.93 80 CYS B CA 1
ATOM 1570 C C . CYS B 1 79 ? -10.141 2.808 23.259 1.00 32.83 80 CYS B C 1
ATOM 1571 O O . CYS B 1 79 ? -10.602 2.019 24.075 1.00 34.15 80 CYS B O 1
ATOM 1574 N N . CYS B 1 80 ? -10.187 4.133 23.390 1.00 31.27 81 CYS B N 1
ATOM 1575 C CA . CYS B 1 80 ? -10.823 4.820 24.505 1.00 30.57 81 CYS B CA 1
ATOM 1576 C C . CYS B 1 80 ? -11.978 5.605 23.926 1.00 30.34 81 CYS B C 1
ATOM 1577 O O . CYS B 1 80 ? -11.802 6.283 22.891 1.00 28.56 81 CYS B O 1
ATOM 1580 N N . TYR B 1 81 ? -13.176 5.406 24.493 1.00 29.31 82 TYR B N 1
ATOM 1581 C CA . TYR B 1 81 ? -14.386 6.086 24.028 1.00 28.98 82 TYR B CA 1
ATOM 1582 C C . TYR B 1 81 ? -14.858 6.956 25.150 1.00 29.48 82 TYR B C 1
ATOM 1583 O O . TYR B 1 81 ? -14.758 6.573 26.309 1.00 29.51 82 TYR B O 1
ATOM 1592 N N . GLY B 1 82 ? -15.403 8.113 24.811 1.00 29.25 83 GLY B N 1
ATOM 1593 C CA . GLY B 1 82 ? -15.780 9.060 25.830 1.00 29.77 83 GLY B CA 1
ATOM 1594 C C . GLY B 1 82 ? -17.190 9.550 25.686 1.00 30.12 83 GLY B C 1
ATOM 1595 O O . GLY B 1 82 ? -17.689 9.795 24.564 1.00 30.10 83 GLY B O 1
ATOM 1596 N N . GLN B 1 83 ? -17.863 9.657 26.818 1.00 30.21 84 GLN B N 1
ATOM 1597 C CA . GLN B 1 83 ? -19.213 10.206 26.855 1.00 32.74 84 GLN B CA 1
ATOM 1598 C C . GLN B 1 83 ? -19.246 11.344 27.888 1.00 31.82 84 GLN B C 1
ATOM 1599 O O . GLN B 1 83 ? -19.075 11.115 29.066 1.00 31.22 84 GLN B O 1
ATOM 1605 N N . CYS B 1 84 ? -19.494 12.575 27.454 1.00 32.58 85 CYS B N 1
ATOM 1606 C CA . CYS B 1 84 ? -19.605 13.662 28.417 1.00 31.75 85 CYS B CA 1
ATOM 1607 C C . CYS B 1 84 ? -20.938 13.521 29.145 1.00 30.82 85 CYS B C 1
ATOM 1608 O O . CYS B 1 84 ? -21.988 13.503 28.529 1.00 30.92 85 CYS B O 1
ATOM 1611 N N . LEU B 1 85 ? -20.869 13.411 30.463 1.00 30.22 86 LEU B N 1
ATOM 1612 C CA . LEU B 1 85 ? -22.056 13.214 31.299 1.00 30.15 86 LEU B CA 1
ATOM 1613 C C . LEU B 1 85 ? -22.649 14.496 31.830 1.00 29.60 86 LEU B C 1
ATOM 1614 O O . LEU B 1 85 ? -23.827 14.565 32.097 1.00 29.00 86 LEU B O 1
ATOM 1619 N N . LYS B 1 86 ? -21.835 15.514 32.015 1.00 30.12 87 LYS B N 1
ATOM 1620 C CA . LYS B 1 86 ? -22.303 16.720 32.698 1.00 30.73 87 LYS B CA 1
ATOM 1621 C C . LYS B 1 86 ? -21.297 17.836 32.437 1.00 29.80 87 LYS B C 1
ATOM 1622 O O . LYS B 1 86 ? -20.098 17.593 32.338 1.00 28.27 87 LYS B O 1
ATOM 1628 N N . VAL B 1 87 ? -21.803 19.050 32.248 1.00 29.23 88 VAL B N 1
ATOM 1629 C CA . VAL B 1 87 ? -20.929 20.192 32.034 1.00 30.03 88 VAL B CA 1
ATOM 1630 C C . VAL B 1 87 ? -21.413 21.253 32.987 1.00 29.91 88 VAL B C 1
ATOM 1631 O O . VAL B 1 87 ? -22.591 21.570 32.983 1.00 30.38 88 VAL B O 1
ATOM 1635 N N . GLY B 1 88 ? -20.516 21.743 33.837 1.00 30.09 89 GLY B N 1
ATOM 1636 C CA . GLY B 1 88 ? -20.818 22.851 34.726 1.00 30.74 89 GLY B CA 1
ATOM 1637 C C . GLY B 1 88 ? -20.411 24.163 34.073 1.00 31.59 89 GLY B C 1
ATOM 1638 O O . GLY B 1 88 ? -20.255 24.237 32.868 1.00 31.96 89 GLY B O 1
ATOM 1639 N N . ARG B 1 89 ? -20.268 25.222 34.868 1.00 32.36 90 ARG B N 1
ATOM 1640 C CA . ARG B 1 89 ? -19.675 26.461 34.366 1.00 33.06 90 ARG B CA 1
ATOM 1641 C C . ARG B 1 89 ? -18.208 26.263 33.872 1.00 32.64 90 ARG B C 1
ATOM 1642 O O . ARG B 1 89 ? -17.840 26.703 32.781 1.00 32.69 90 ARG B O 1
ATOM 1650 N N . SER B 1 90 ? -17.392 25.602 34.681 1.00 32.07 91 SER B N 1
ATOM 1651 C CA . SER B 1 90 ? -16.024 25.247 34.305 1.00 31.76 91 SER B CA 1
ATOM 1652 C C . SER B 1 90 ? -15.740 23.757 34.318 1.00 30.57 91 SER B C 1
ATOM 1653 O O . SER B 1 90 ? -14.753 23.350 33.746 1.00 30.18 91 SER B O 1
ATOM 1656 N N . SER B 1 91 ? -16.570 22.939 34.973 1.00 30.73 92 SER B N 1
ATOM 1657 C CA . SER B 1 91 ? -16.276 21.512 35.114 1.00 30.58 92 SER B CA 1
ATOM 1658 C C . SER B 1 91 ? -16.902 20.660 34.002 1.00 29.69 92 SER B C 1
ATOM 1659 O O . SER B 1 91 ? -17.950 20.975 33.439 1.00 29.04 92 SER B O 1
ATOM 1662 N N . ILE B 1 92 ? -16.222 19.576 33.709 1.00 29.29 93 ILE B N 1
ATOM 1663 C CA . ILE B 1 92 ? -16.664 18.582 32.729 1.00 29.75 93 ILE B CA 1
ATOM 1664 C C . ILE B 1 92 ? -16.449 17.187 33.313 1.00 30.06 93 ILE B C 1
ATOM 1665 O O . ILE B 1 92 ? -15.332 16.832 33.706 1.00 30.87 93 ILE B O 1
ATOM 1670 N N . LYS B 1 93 ? -17.540 16.428 33.387 1.00 28.82 94 LYS B N 1
ATOM 1671 C CA . LYS B 1 93 ? -17.539 15.031 33.812 1.00 28.99 94 LYS B CA 1
ATOM 1672 C C . LYS B 1 93 ? -17.652 14.105 32.588 1.00 28.27 94 LYS B C 1
ATOM 1673 O O . LYS B 1 93 ? -18.541 14.269 31.765 1.00 28.36 94 LYS B O 1
ATOM 1679 N N . ILE B 1 94 ? -16.748 13.136 32.457 1.00 29.53 95 ILE B N 1
ATOM 1680 C CA . ILE B 1 94 ? -16.670 12.292 31.269 1.00 29.65 95 ILE B CA 1
ATOM 1681 C C . ILE B 1 94 ? -16.490 10.827 31.654 1.00 29.77 95 ILE B C 1
ATOM 1682 O O . ILE B 1 94 ? -15.587 10.491 32.420 1.00 28.06 95 ILE B O 1
ATOM 1687 N N . LYS B 1 95 ? -17.373 9.971 31.138 1.00 29.34 96 LYS B N 1
ATOM 1688 C CA . LYS B 1 95 ? -17.187 8.508 31.253 1.00 30.65 96 LYS B CA 1
ATOM 1689 C C . LYS B 1 95 ? -16.323 8.003 30.106 1.00 30.23 96 LYS B C 1
ATOM 1690 O O . LYS B 1 95 ? -16.576 8.323 28.929 1.00 29.51 96 LYS B O 1
ATOM 1696 N N . VAL B 1 96 ? -15.278 7.255 30.467 1.00 30.40 97 VAL B N 1
ATOM 1697 C CA . VAL B 1 96 ? -14.353 6.665 29.512 1.00 30.73 97 VAL B CA 1
ATOM 1698 C C . VAL B 1 96 ? -14.547 5.144 29.584 1.00 30.68 97 VAL B C 1
ATOM 1699 O O . VAL B 1 96 ? -14.550 4.564 30.678 1.00 30.56 97 VAL B O 1
ATOM 1703 N N . GLU B 1 97 ? -14.748 4.532 28.429 1.00 30.09 98 GLU B N 1
ATOM 1704 C CA . GLU B 1 97 ? -14.564 3.083 28.281 1.00 30.95 98 GLU B CA 1
ATOM 1705 C C . GLU B 1 97 ? -13.389 2.728 27.434 1.00 31.67 98 GLU B C 1
ATOM 1706 O O . GLU B 1 97 ? -13.148 3.354 26.381 1.00 32.54 98 GLU B O 1
ATOM 1712 N N . VAL B 1 98 ? -12.668 1.700 27.872 1.00 31.28 99 VAL B N 1
ATOM 1713 C CA . VAL B 1 98 ? -11.600 1.158 27.109 1.00 30.73 99 VAL B CA 1
ATOM 1714 C C . VAL B 1 98 ? -12.060 -0.148 26.443 1.00 30.73 99 VAL B C 1
ATOM 1715 O O . VAL B 1 98 ? -12.568 -1.055 27.110 1.00 29.18 99 VAL B O 1
ATOM 1719 N N . TRP B 1 99 ? -11.867 -0.240 25.126 1.00 30.89 100 TRP B N 1
ATOM 1720 C CA . TRP B 1 99 ? -12.239 -1.443 24.385 1.00 30.46 100 TRP B CA 1
ATOM 1721 C C . TRP B 1 99 ? -11.011 -2.019 23.706 1.00 30.99 100 TRP B C 1
ATOM 1722 O O . TRP B 1 99 ? -10.096 -1.282 23.340 1.00 32.30 100 TRP B O 1
ATOM 1733 N N . VAL B 1 100 ? -10.987 -3.340 23.533 1.00 30.37 101 VAL B N 1
ATOM 1734 C CA . VAL B 1 100 ? -9.920 -3.976 22.738 1.00 30.25 101 VAL B CA 1
ATOM 1735 C C . VAL B 1 100 ? -10.511 -4.654 21.511 1.00 29.22 101 VAL B C 1
ATOM 1736 O O . VAL B 1 100 ? -11.674 -5.108 21.513 1.00 28.57 101 VAL B O 1
ATOM 1740 N N . LYS B 1 101 ? -9.709 -4.686 20.442 1.00 28.76 102 LYS B N 1
ATOM 1741 C CA . LYS B 1 101 ? -9.994 -5.497 19.281 1.00 29.55 102 LYS B CA 1
ATOM 1742 C C . LYS B 1 101 ? -8.777 -6.364 18.986 1.00 29.74 102 LYS B C 1
ATOM 1743 O O . LYS B 1 101 ? -7.643 -5.896 19.001 1.00 29.68 102 LYS B O 1
ATOM 1749 N N . LYS B 1 102 ? -9.051 -7.635 18.769 1.00 30.35 103 LYS B N 1
ATOM 1750 C CA . LYS B 1 102 ? -8.064 -8.676 18.398 1.00 31.76 103 LYS B CA 1
ATOM 1751 C C . LYS B 1 102 ? -7.883 -8.667 16.869 1.00 31.91 103 LYS B C 1
ATOM 1752 O O . LYS B 1 102 ? -8.816 -9.008 16.159 1.00 29.68 103 LYS B O 1
ATOM 1758 N N . VAL B 1 103 ? -6.717 -8.246 16.378 1.00 32.83 104 VAL B N 1
ATOM 1759 C CA . VAL B 1 103 ? -6.422 -8.232 14.909 1.00 34.26 104 VAL B CA 1
ATOM 1760 C C . VAL B 1 103 ? -5.296 -9.194 14.448 1.00 35.65 104 VAL B C 1
ATOM 1761 O O . VAL B 1 103 ? -5.223 -9.603 13.264 1.00 34.71 104 VAL B O 1
ATOM 1765 N N . ALA B 1 104 ? -4.402 -9.534 15.379 1.00 37.57 105 ALA B N 1
ATOM 1766 C CA . ALA B 1 104 ? -3.251 -10.400 15.079 1.00 39.64 105 ALA B CA 1
ATOM 1767 C C . ALA B 1 104 ? -2.990 -11.311 16.251 1.00 41.85 105 ALA B C 1
ATOM 1768 O O . ALA B 1 104 ? -1.844 -11.712 16.533 1.00 41.93 105 ALA B O 1
ATOM 1770 N N . SER B 1 105 ? -4.083 -11.639 16.919 1.00 44.35 106 SER B N 1
ATOM 1771 C CA . SER B 1 105 ? -4.085 -12.488 18.088 1.00 46.09 106 SER B CA 1
ATOM 1772 C C . SER B 1 105 ? -5.480 -13.115 18.183 1.00 47.02 106 SER B C 1
ATOM 1773 O O . SER B 1 105 ? -6.449 -12.664 17.535 1.00 46.96 106 SER B O 1
ATOM 1776 N N . GLU B 1 106 ? -5.567 -14.199 18.941 1.00 48.44 107 GLU B N 1
ATOM 1777 C CA . GLU B 1 106 ? -6.744 -15.070 18.863 1.00 49.07 107 GLU B CA 1
ATOM 1778 C C . GLU B 1 106 ? -7.721 -14.772 19.992 1.00 48.73 107 GLU B C 1
ATOM 1779 O O . GLU B 1 106 ? -7.294 -14.392 21.080 1.00 49.95 107 GLU B O 1
ATOM 1785 N N . PRO B 1 107 ? -9.034 -14.877 19.718 1.00 48.02 108 PRO B N 1
ATOM 1786 C CA . PRO B 1 107 ? -9.630 -15.104 18.404 1.00 47.68 108 PRO B CA 1
ATOM 1787 C C . PRO B 1 107 ? -9.712 -13.765 17.690 1.00 47.00 108 PRO B C 1
ATOM 1788 O O . PRO B 1 107 ? -10.123 -12.771 18.304 1.00 46.84 108 PRO B O 1
ATOM 1792 N N . ILE B 1 108 ? -9.301 -13.743 16.426 1.00 45.75 109 ILE B N 1
ATOM 1793 C CA . ILE B 1 108 ? -9.242 -12.513 15.632 1.00 45.30 109 ILE B CA 1
ATOM 1794 C C . ILE B 1 108 ? -10.630 -11.924 15.530 1.00 43.96 109 ILE B C 1
ATOM 1795 O O . ILE B 1 108 ? -11.617 -12.666 15.544 1.00 44.02 109 ILE B O 1
ATOM 1800 N N . GLY B 1 109 ? -10.707 -10.600 15.445 1.00 42.24 110 GLY B N 1
ATOM 1801 C CA . GLY B 1 109 ? -11.979 -9.927 15.275 1.00 41.57 110 GLY B CA 1
ATOM 1802 C C . GLY B 1 109 ? -12.762 -9.638 16.553 1.00 40.59 110 GLY B C 1
ATOM 1803 O O . GLY B 1 109 ? -13.588 -8.734 16.569 1.00 40.31 110 GLY B O 1
ATOM 1804 N N . GLU B 1 110 ? -12.513 -10.395 17.615 1.00 39.58 111 GLU B N 1
ATOM 1805 C CA . GLU B 1 110 ? -13.244 -10.219 18.874 1.00 39.58 111 GLU B CA 1
ATOM 1806 C C . GLU B 1 110 ? -13.009 -8.812 19.426 1.00 37.86 111 GLU B C 1
ATOM 1807 O O . GLU B 1 110 ? -11.883 -8.319 19.364 1.00 36.31 111 GLU B O 1
ATOM 1813 N N . ARG B 1 111 ? -14.075 -8.174 19.928 1.00 36.45 112 ARG B N 1
ATOM 1814 C CA . ARG B 1 111 ? -14.011 -6.874 20.636 1.00 37.20 112 ARG B CA 1
ATOM 1815 C C . ARG B 1 111 ? -14.699 -6.969 21.980 1.00 35.62 112 ARG B C 1
ATOM 1816 O O . ARG B 1 111 ? -15.791 -7.566 22.069 1.00 35.21 112 ARG B O 1
ATOM 1824 N N . TYR B 1 112 ? -14.145 -6.312 22.998 1.00 35.02 113 TYR B N 1
ATOM 1825 C CA . TYR B 1 112 ? -14.874 -6.167 24.262 1.00 34.69 113 TYR B CA 1
ATOM 1826 C C . TYR B 1 112 ? -14.345 -5.069 25.171 1.00 32.45 113 TYR B C 1
ATOM 1827 O O . TYR B 1 112 ? -13.263 -4.539 24.995 1.00 29.05 113 TYR B O 1
ATOM 1836 N N . CYS B 1 113 ? -15.177 -4.712 26.134 1.00 31.54 114 CYS B N 1
AT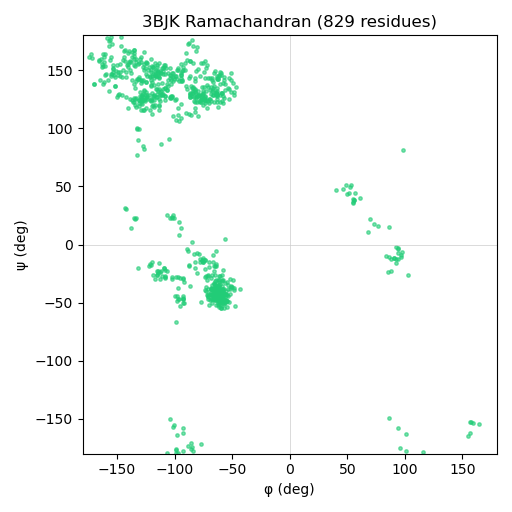OM 1837 C CA . CYS B 1 113 ? -14.838 -3.642 27.046 1.00 31.67 114 CYS B CA 1
ATOM 1838 C C . CYS B 1 113 ? -13.961 -4.238 28.157 1.00 30.99 114 CYS B C 1
ATOM 1839 O O . CYS B 1 113 ? -14.332 -5.214 28.818 1.00 30.13 114 CYS B O 1
ATOM 1842 N N . VAL B 1 114 ? -12.818 -3.614 28.360 1.00 30.44 115 VAL B N 1
ATOM 1843 C CA . VAL B 1 114 ? -11.829 -4.046 29.354 1.00 30.03 115 VAL B CA 1
ATOM 1844 C C . VAL B 1 114 ? -11.732 -3.172 30.606 1.00 29.51 115 VAL B C 1
ATOM 1845 O O . VAL B 1 114 ? -11.294 -3.644 31.625 1.00 29.51 115 VAL B O 1
ATOM 1849 N N . THR B 1 115 ? -12.146 -1.908 30.539 1.00 30.03 116 THR B N 1
ATOM 1850 C CA . THR B 1 115 ? -11.872 -0.906 31.607 1.00 30.00 116 THR B CA 1
ATOM 1851 C C . THR B 1 115 ? -12.854 0.243 31.447 1.00 29.57 116 THR B C 1
ATOM 1852 O O . THR B 1 115 ? -13.273 0.584 30.329 1.00 28.53 116 THR B O 1
ATOM 1856 N N . ASP B 1 116 ? -13.359 0.737 32.559 1.00 30.24 117 ASP B N 1
ATOM 1857 C CA . ASP B 1 116 ? -14.061 2.001 32.493 1.00 31.10 117 ASP B CA 1
ATOM 1858 C C . ASP B 1 116 ? -13.639 2.930 33.636 1.00 31.27 117 ASP B C 1
ATOM 1859 O O . ASP B 1 116 ? -12.955 2.524 34.591 1.00 32.00 117 ASP B O 1
ATOM 1864 N N . ALA B 1 117 ? -14.040 4.191 33.502 1.00 31.39 118 ALA B N 1
ATOM 1865 C CA . ALA B 1 117 ? -13.722 5.185 34.539 1.00 31.08 118 ALA B CA 1
ATOM 1866 C C . ALA B 1 117 ? -14.587 6.424 34.324 1.00 31.53 118 ALA B C 1
ATOM 1867 O O . ALA B 1 117 ? -15.126 6.651 33.234 1.00 30.88 118 ALA B O 1
ATOM 1869 N N . VAL B 1 118 ? -14.753 7.216 35.379 1.00 29.91 119 VAL B N 1
ATOM 1870 C CA . VAL B 1 118 ? -15.499 8.473 35.222 1.00 29.24 119 VAL B CA 1
ATOM 1871 C C . VAL B 1 118 ? -14.557 9.546 35.728 1.00 29.10 119 VAL B C 1
ATOM 1872 O O . VAL B 1 118 ? -14.220 9.521 36.891 1.00 29.19 119 VAL B O 1
ATOM 1876 N N . PHE B 1 119 ? -14.190 10.453 34.839 1.00 30.75 120 PHE B N 1
ATOM 1877 C CA . PHE B 1 119 ? -13.232 11.561 35.089 1.00 31.19 120 PHE B CA 1
ATOM 1878 C C . PHE B 1 119 ? -13.913 12.897 35.257 1.00 31.61 120 PHE B C 1
ATOM 1879 O O . PHE B 1 119 ? -14.912 13.167 34.565 1.00 31.25 120 PHE B O 1
ATOM 1887 N N . THR B 1 120 ? -13.342 13.754 36.125 1.00 28.98 121 THR B N 1
ATOM 1888 C CA . THR B 1 120 ? -13.795 15.156 36.278 1.00 30.24 121 THR B CA 1
ATOM 1889 C C . THR B 1 120 ? -12.613 16.062 35.954 1.00 30.01 121 THR B C 1
ATOM 1890 O O . THR B 1 120 ? -11.497 15.927 36.527 1.00 30.27 121 THR B O 1
ATOM 1894 N N . PHE B 1 121 ? -12.853 16.924 34.986 1.00 29.49 122 PHE B N 1
ATOM 1895 C CA . PHE B 1 121 ? -11.924 18.012 34.587 1.00 30.48 122 PHE B CA 1
ATOM 1896 C C . PHE B 1 121 ? -12.485 19.398 34.869 1.00 29.62 122 PHE B C 1
ATOM 1897 O O . PHE B 1 121 ? -13.694 19.576 34.957 1.00 30.80 122 PHE B O 1
ATOM 1905 N N . VAL B 1 122 ? -11.598 20.383 35.021 1.00 29.82 123 VAL B N 1
ATOM 1906 C CA . VAL B 1 122 ? -11.954 21.777 35.176 1.00 29.62 123 VAL B CA 1
ATOM 1907 C C . VAL B 1 122 ? -11.205 22.644 34.153 1.00 29.05 123 VAL B C 1
ATOM 1908 O O . VAL B 1 122 ? -9.983 22.510 33.974 1.00 28.12 123 VAL B O 1
ATOM 1912 N N . ALA B 1 123 ? -11.943 23.490 33.441 1.00 29.24 124 ALA B N 1
ATOM 1913 C CA . ALA B 1 123 ? -11.305 24.366 32.447 1.00 28.93 124 ALA B CA 1
ATOM 1914 C C . ALA B 1 123 ? -10.501 25.442 33.193 1.00 29.96 124 ALA B C 1
ATOM 1915 O O . ALA B 1 123 ? -10.999 26.047 34.189 1.00 29.64 124 ALA B O 1
ATOM 1917 N N . VAL B 1 124 ? -9.271 25.682 32.721 1.00 29.95 125 VAL B N 1
ATOM 1918 C CA . VAL B 1 124 ? -8.345 26.631 33.353 1.00 30.43 125 VAL B CA 1
ATOM 1919 C C . VAL B 1 124 ? -7.682 27.568 32.345 1.00 30.94 125 VAL B C 1
ATOM 1920 O O . VAL B 1 124 ? -7.625 27.282 31.137 1.00 30.46 125 VAL B O 1
ATOM 1924 N N . ASP B 1 125 ? -7.180 28.690 32.855 1.00 31.37 126 ASP B N 1
ATOM 1925 C CA . ASP B 1 125 ? -6.392 29.603 32.058 1.00 32.32 126 ASP B CA 1
ATOM 1926 C C . ASP B 1 125 ? -4.932 29.174 32.028 1.00 33.79 126 ASP B C 1
ATOM 1927 O O . ASP B 1 125 ? -4.560 28.118 32.513 1.00 34.10 126 ASP B O 1
ATOM 1932 N N . ASN B 1 126 ? -4.108 30.021 31.422 1.00 37.03 127 ASN B N 1
ATOM 1933 C CA . ASN B 1 126 ? -2.644 29.871 31.367 1.00 38.99 127 ASN B CA 1
ATOM 1934 C C . ASN B 1 126 ? -1.933 29.812 32.727 1.00 39.62 127 ASN B C 1
ATOM 1935 O O . ASN B 1 126 ? -0.852 29.211 32.846 1.00 40.50 127 ASN B O 1
ATOM 1940 N N . ASN B 1 127 ? -2.555 30.414 33.738 1.00 40.02 128 ASN B N 1
ATOM 1941 C CA . ASN B 1 127 ? -2.080 30.350 35.118 1.00 40.42 128 ASN B CA 1
ATOM 1942 C C . ASN B 1 127 ? -2.631 29.171 35.917 1.00 40.46 128 ASN B C 1
ATOM 1943 O O . ASN B 1 127 ? -2.236 28.955 37.058 1.00 41.73 128 ASN B O 1
ATOM 1948 N N . GLY B 1 128 ? -3.527 28.390 35.332 1.00 40.42 129 GLY B N 1
ATOM 1949 C CA . GLY B 1 128 ? -4.031 27.196 35.994 1.00 39.72 129 GLY B CA 1
ATOM 1950 C C . GLY B 1 128 ? -5.211 27.504 36.902 1.00 39.65 129 GLY B C 1
ATOM 1951 O O . GLY B 1 128 ? -5.620 26.676 37.705 1.00 39.75 129 GLY B O 1
ATOM 1952 N N . ARG B 1 129 ? -5.788 28.674 36.741 1.00 39.28 130 ARG B N 1
ATOM 1953 C CA . ARG B 1 129 ? -6.952 29.047 37.513 1.00 39.67 130 ARG B CA 1
ATOM 1954 C C . ARG B 1 129 ? -8.232 28.811 36.721 1.00 39.41 130 ARG B C 1
ATOM 1955 O O . ARG B 1 129 ? -8.241 28.908 35.505 1.00 39.57 130 ARG B O 1
ATOM 1963 N N . SER B 1 130 ? -9.318 28.519 37.428 1.00 39.13 131 SER B N 1
ATOM 1964 C CA . SER B 1 130 ? -10.598 28.194 36.797 1.00 38.65 131 SER B CA 1
ATOM 1965 C C . SER B 1 130 ? -11.021 29.243 35.755 1.00 37.25 131 SER B C 1
ATOM 1966 O O . SER B 1 130 ? -10.816 30.435 35.963 1.00 36.33 131 SER B O 1
ATOM 1969 N N . ARG B 1 131 ? -11.601 28.784 34.644 1.00 36.29 132 ARG B N 1
ATOM 1970 C CA . ARG B 1 131 ? -12.283 29.669 33.689 1.00 35.91 132 ARG B CA 1
ATOM 1971 C C . ARG B 1 131 ? -13.641 29.137 33.237 1.00 35.66 132 ARG B C 1
ATOM 1972 O O . ARG B 1 131 ? -13.887 27.946 33.238 1.00 36.60 132 ARG B O 1
ATOM 1980 N N . THR B 1 132 ? -14.521 30.042 32.854 1.00 35.61 133 THR B N 1
ATOM 1981 C CA . THR B 1 132 ? -15.844 29.685 32.357 1.00 35.86 133 THR B CA 1
ATOM 1982 C C . THR B 1 132 ? -15.757 29.107 30.940 1.00 35.94 133 THR B C 1
ATOM 1983 O O . THR B 1 132 ? -15.230 29.745 30.024 1.00 35.80 133 THR B O 1
ATOM 1987 N N . ILE B 1 133 ? -16.285 27.903 30.766 1.00 36.15 134 ILE B N 1
ATOM 1988 C CA . ILE B 1 133 ? -16.378 27.295 29.437 1.00 35.75 134 ILE B CA 1
ATOM 1989 C C . ILE B 1 133 ? -17.230 28.230 28.535 1.00 36.48 134 ILE B C 1
ATOM 1990 O O . ILE B 1 133 ? -18.372 28.549 28.894 1.00 36.20 134 ILE B O 1
ATOM 1995 N N . PRO B 1 134 ? -16.673 28.679 27.380 1.00 36.90 135 PRO B N 1
ATOM 1996 C CA . PRO B 1 134 ? -17.444 29.588 26.521 1.00 37.50 135 PRO B CA 1
ATOM 1997 C C . PRO B 1 134 ? -18.649 28.879 25.936 1.00 38.31 135 PRO B C 1
ATOM 1998 O O . PRO B 1 134 ? -18.535 27.751 25.468 1.00 38.28 135 PRO B O 1
ATOM 2002 N N . ARG B 1 135 ? -19.803 29.527 26.011 1.00 39.66 136 ARG B N 1
ATOM 2003 C CA . ARG B 1 135 ? -21.058 28.952 25.538 1.00 40.90 136 ARG B CA 1
ATOM 2004 C C . ARG B 1 135 ? -21.386 29.443 24.122 1.00 41.27 136 ARG B C 1
ATOM 2005 O O . ARG B 1 135 ? -21.877 28.658 23.310 1.00 41.70 136 ARG B O 1
ATOM 2013 N N . GLU B 1 136 ? -21.081 30.712 23.828 1.00 41.62 137 GLU B N 1
ATOM 2014 C CA . GLU B 1 136 ? -21.342 31.321 22.506 1.00 42.09 137 GLU B CA 1
ATOM 2015 C C . GLU B 1 136 ? -20.509 30.632 21.424 1.00 42.04 137 GLU B C 1
ATOM 2016 O O . GLU B 1 136 ? -19.300 30.525 21.578 1.00 41.83 137 GLU B O 1
ATOM 2022 N N . ASN B 1 137 ? -21.157 30.200 20.337 1.00 42.48 138 ASN B N 1
ATOM 2023 C CA . ASN B 1 137 ? -20.519 29.442 19.221 1.00 42.63 138 ASN B CA 1
ATOM 2024 C C . ASN B 1 137 ? -19.499 28.383 19.669 1.00 42.25 138 ASN B C 1
ATOM 2025 O O . ASN B 1 137 ? -18.382 28.290 19.136 1.00 42.58 138 ASN B O 1
ATOM 2030 N N . ASN B 1 138 ? -19.901 27.584 20.656 1.00 41.24 139 ASN B N 1
ATOM 2031 C CA . ASN B 1 138 ? -19.150 26.413 21.056 1.00 40.30 139 ASN B CA 1
ATOM 2032 C C . ASN B 1 138 ? -19.850 25.165 20.537 1.00 40.10 139 ASN B C 1
ATOM 2033 O O . ASN B 1 138 ? -20.706 24.587 21.207 1.00 39.42 139 ASN B O 1
ATOM 2038 N N . GLN B 1 139 ? -19.464 24.750 19.338 1.00 39.80 140 GLN B N 1
ATOM 2039 C CA . GLN B 1 139 ? -20.137 23.651 18.663 1.00 40.44 140 GLN B CA 1
ATOM 2040 C C . GLN B 1 139 ? -19.818 22.283 19.292 1.00 39.97 140 GLN B C 1
ATOM 2041 O O . GLN B 1 139 ? -20.648 21.388 19.223 1.00 39.62 140 GLN B O 1
ATOM 2047 N N . GLU B 1 140 ? -18.648 22.130 19.927 1.00 40.41 141 GLU B N 1
ATOM 2048 C CA . GLU B 1 140 ? -18.311 20.895 20.659 1.00 40.03 141 GLU B CA 1
ATOM 2049 C C . GLU B 1 140 ? -19.122 20.809 21.979 1.00 39.27 141 GLU B C 1
ATOM 2050 O O . GLU B 1 140 ? -19.550 19.732 22.380 1.00 37.85 141 GLU B O 1
ATOM 2056 N N . LEU B 1 141 ? -19.342 21.951 22.646 1.00 38.89 142 LEU B N 1
ATOM 2057 C CA . LEU B 1 141 ? -20.192 22.011 23.853 1.00 38.42 142 LEU B CA 1
ATOM 2058 C C . LEU B 1 141 ? -21.639 21.731 23.521 1.00 38.76 142 LEU B C 1
ATOM 2059 O O . LEU B 1 141 ? -22.326 21.054 24.264 1.00 38.28 142 LEU B O 1
ATOM 2064 N N . GLU B 1 142 ? -22.102 22.326 22.416 1.00 39.41 143 GLU B N 1
ATOM 2065 C CA . GLU B 1 142 ? -23.477 22.218 21.947 1.00 40.17 143 GLU B CA 1
ATOM 2066 C C . GLU B 1 142 ? -23.793 20.753 21.702 1.00 39.92 143 GLU B C 1
ATOM 2067 O O . GLU B 1 142 ? -24.810 20.236 22.142 1.00 39.63 143 GLU B O 1
ATOM 2073 N N . LYS B 1 143 ? -22.876 20.096 21.013 1.00 39.90 144 LYS B N 1
ATOM 2074 C CA . LYS B 1 143 ? -22.955 18.687 20.690 1.00 40.83 144 LYS B CA 1
ATOM 2075 C C . LYS B 1 143 ? -23.007 17.785 21.947 1.00 39.82 144 LYS B C 1
ATOM 2076 O O . LYS B 1 143 ? -23.783 16.824 22.003 1.00 39.86 144 LYS B O 1
ATOM 2082 N N . ALA B 1 144 ? -22.214 18.125 22.960 1.00 39.02 145 ALA B N 1
ATOM 2083 C CA . ALA B 1 144 ? -22.212 17.389 24.232 1.00 38.34 145 ALA B CA 1
ATOM 2084 C C . ALA B 1 144 ? -23.519 17.528 25.013 1.00 37.68 145 ALA B C 1
ATOM 2085 O O . ALA B 1 144 ? -24.039 16.549 25.555 1.00 36.24 145 ALA B O 1
ATOM 2087 N N . LEU B 1 145 ? -24.041 18.751 25.062 1.00 38.02 146 LEU B N 1
ATOM 2088 C CA . LEU B 1 145 ? -25.268 19.031 25.796 1.00 38.08 146 LEU B CA 1
ATOM 2089 C C . LEU B 1 145 ? -26.451 18.353 25.129 1.00 38.53 146 LEU B C 1
ATOM 2090 O O . LEU B 1 145 ? -27.334 17.841 25.802 1.00 38.75 146 LEU B O 1
ATOM 2095 N N . ALA B 1 146 ? -26.467 18.334 23.804 1.00 39.10 147 ALA B N 1
ATOM 2096 C CA . ALA B 1 146 ? -27.555 17.694 23.100 1.00 39.75 147 ALA B CA 1
ATOM 2097 C C . ALA B 1 146 ? -27.599 16.207 23.459 1.00 39.99 147 ALA B C 1
ATOM 2098 O O . ALA B 1 146 ? -28.684 15.643 23.604 1.00 39.90 147 ALA B O 1
ATOM 2100 N N . LEU B 1 147 ? -26.432 15.580 23.631 1.00 40.69 148 LEU B N 1
ATOM 2101 C CA . LEU B 1 147 ? -26.395 14.167 24.024 1.00 41.14 148 LEU B CA 1
ATOM 2102 C C . LEU B 1 147 ? -26.834 13.999 25.472 1.00 41.41 148 LEU B C 1
ATOM 2103 O O . LEU B 1 147 ? -27.546 13.057 25.788 1.00 41.84 148 LEU B O 1
ATOM 2108 N N . ILE B 1 148 ? -26.439 14.923 26.341 1.00 41.51 149 ILE B N 1
ATOM 2109 C CA . ILE B 1 148 ? -26.882 14.879 27.743 1.00 41.56 149 ILE B CA 1
ATOM 2110 C C . ILE B 1 148 ? -28.408 15.011 27.827 1.00 42.45 149 ILE B C 1
ATOM 2111 O O . ILE B 1 148 ? -29.049 14.263 28.568 1.00 41.99 149 ILE B O 1
ATOM 2116 N N . SER B 1 149 ? -28.984 15.923 27.038 1.00 43.79 150 SER B N 1
ATOM 2117 C CA . SER B 1 149 ? -30.463 16.078 26.945 1.00 44.82 150 SER B CA 1
ATOM 2118 C C . SER B 1 149 ? -31.244 14.777 26.705 1.00 45.69 150 SER B C 1
ATOM 2119 O O . SER B 1 149 ? -32.384 14.650 27.154 1.00 45.57 150 SER B O 1
ATOM 2122 N N . GLU B 1 150 ? -30.633 13.821 26.008 1.00 46.67 151 GLU B N 1
ATOM 2123 C CA . GLU B 1 150 ? -31.264 12.522 25.777 1.00 47.71 151 GLU B CA 1
ATOM 2124 C C . GLU B 1 150 ? -30.401 11.345 26.250 1.00 48.04 151 GLU B C 1
ATOM 2125 O O . GLU B 1 150 ? -29.446 11.504 27.043 1.00 48.74 151 GLU B O 1
ATOM 2131 C C . GLY C 1 9 ? 44.976 16.370 23.865 1.00 55.24 10 GLY C C 1
ATOM 2132 O O . GLY C 1 9 ? 45.141 15.571 22.943 1.00 55.45 10 GLY C O 1
ATOM 2133 N N . ARG C 1 10 ? 44.137 16.154 24.875 1.00 54.56 11 ARG C N 1
ATOM 2134 C CA . ARG C 1 10 ? 43.675 14.815 25.229 1.00 54.81 11 ARG C CA 1
ATOM 2135 C C . ARG C 1 10 ? 42.808 14.191 24.131 1.00 54.00 11 ARG C C 1
ATOM 2136 O O . ARG C 1 10 ? 41.938 14.844 23.544 1.00 54.07 11 ARG C O 1
ATOM 2144 N N . GLN C 1 11 ? 43.077 12.917 23.868 1.00 53.30 12 GLN C N 1
ATOM 2145 C CA . GLN C 1 11 ? 42.388 12.140 22.849 1.00 52.76 12 GLN C CA 1
ATOM 2146 C C . GLN C 1 11 ? 41.816 10.894 23.523 1.00 51.76 12 GLN C C 1
ATOM 2147 O O . GLN C 1 11 ? 42.280 10.499 24.601 1.00 51.57 12 GLN C O 1
ATOM 2153 N N . SER C 1 12 ? 40.788 10.302 22.915 1.00 50.72 13 SER C N 1
ATOM 2154 C CA . SER C 1 12 ? 40.193 9.048 23.420 1.00 49.67 13 SER C CA 1
ATOM 2155 C C . SER C 1 12 ? 41.141 7.854 23.347 1.00 48.64 13 SER C C 1
ATOM 2156 O O . SER C 1 12 ? 41.985 7.746 22.453 1.00 48.73 13 SER C O 1
ATOM 2159 N N . LYS C 1 13 ? 40.997 6.957 24.308 1.00 47.70 14 LYS C N 1
ATOM 2160 C CA . LYS C 1 13 ? 41.651 5.649 24.239 1.00 46.44 14 LYS C CA 1
ATOM 2161 C C . LYS C 1 13 ? 40.576 4.571 24.135 1.00 44.76 14 LYS C C 1
ATOM 2162 O O . LYS C 1 13 ? 39.545 4.622 24.839 1.00 44.84 14 LYS C O 1
ATOM 2168 N N . GLY C 1 14 ? 40.837 3.590 23.279 1.00 42.16 15 GLY C N 1
ATOM 2169 C CA . GLY C 1 14 ? 39.968 2.443 23.170 1.00 39.98 15 GLY C CA 1
ATOM 2170 C C . GLY C 1 14 ? 39.303 2.327 21.814 1.00 37.74 15 GLY C C 1
ATOM 2171 O O . GLY C 1 14 ? 39.516 3.139 20.922 1.00 37.80 15 GLY C O 1
ATOM 2172 N N . VAL C 1 15 ? 38.472 1.307 21.675 1.00 34.61 16 VAL C N 1
ATOM 2173 C CA . VAL C 1 15 ? 37.686 1.142 20.478 1.00 32.94 16 VAL C CA 1
ATOM 2174 C C . VAL C 1 15 ? 36.318 1.763 20.706 1.00 30.55 16 VAL C C 1
ATOM 2175 O O . VAL C 1 15 ? 35.863 1.879 21.829 1.00 28.40 16 VAL C O 1
ATOM 2179 N N . LEU C 1 16 ? 35.653 2.153 19.638 1.00 29.59 17 LEU C N 1
ATOM 2180 C CA . LEU C 1 16 ? 34.365 2.791 19.781 1.00 29.95 17 LEU C CA 1
ATOM 2181 C C . LEU C 1 16 ? 33.370 1.675 20.090 1.00 29.15 17 LEU C C 1
ATOM 2182 O O . LEU C 1 16 ? 33.256 0.710 19.352 1.00 28.59 17 LEU C O 1
ATOM 2187 N N . LEU C 1 17 ? 32.712 1.822 21.213 1.00 28.60 18 LEU C N 1
ATOM 2188 C CA . LEU C 1 17 ? 31.716 0.880 21.673 1.00 29.55 18 LEU C CA 1
ATOM 2189 C C . LEU C 1 17 ? 30.289 1.254 21.240 1.00 30.17 18 LEU C C 1
ATOM 2190 O O . LEU C 1 17 ? 29.514 0.408 20.760 1.00 29.54 18 LEU C O 1
ATOM 2195 N N . LEU C 1 18 ? 29.961 2.534 21.441 1.00 29.92 19 LEU C N 1
ATOM 2196 C CA . LEU C 1 18 ? 28.621 3.027 21.281 1.00 31.53 19 LEU C CA 1
ATOM 2197 C C . LEU C 1 18 ? 28.677 4.458 20.877 1.00 31.08 19 LEU C C 1
ATOM 2198 O O . LEU C 1 18 ? 29.585 5.166 21.276 1.00 30.96 19 LEU C O 1
ATOM 2203 N N . ARG C 1 19 ? 27.676 4.870 20.109 1.00 31.05 20 ARG C N 1
ATOM 2204 C CA . ARG C 1 19 ? 27.526 6.247 19.662 1.00 29.76 20 ARG C CA 1
ATOM 2205 C C . ARG C 1 19 ? 26.038 6.580 19.530 1.00 30.24 20 ARG C C 1
ATOM 2206 O O . ARG C 1 19 ? 25.288 5.882 18.825 1.00 29.83 20 ARG C O 1
ATOM 2214 N N . THR C 1 20 ? 25.647 7.691 20.134 1.00 29.64 21 THR C N 1
ATOM 2215 C CA . THR C 1 20 ? 24.249 8.079 20.183 1.00 30.72 21 THR C CA 1
ATOM 2216 C C . THR C 1 20 ? 24.070 9.610 20.376 1.00 31.39 21 THR C C 1
ATOM 2217 O O . THR C 1 20 ? 25.026 10.327 20.514 1.00 31.29 21 THR C O 1
ATOM 2221 N N . LEU C 1 21 ? 22.832 10.078 20.355 1.00 31.25 22 LEU C N 1
ATOM 2222 C CA . LEU C 1 21 ? 22.528 11.481 20.593 1.00 31.08 22 LEU C CA 1
ATOM 2223 C C . LEU C 1 21 ? 21.858 11.616 21.967 1.00 31.35 22 LEU C C 1
ATOM 2224 O O . LEU C 1 21 ? 20.933 10.867 22.295 1.00 31.42 22 LEU C O 1
ATOM 2229 N N . ALA C 1 22 ? 22.292 12.598 22.749 1.00 31.66 23 ALA C N 1
ATOM 2230 C CA . ALA C 1 22 ? 21.649 12.895 24.020 1.00 30.75 23 ALA C CA 1
ATOM 2231 C C . ALA C 1 22 ? 20.288 13.593 23.763 1.00 29.28 23 ALA C C 1
ATOM 2232 O O . ALA C 1 22 ? 20.187 14.598 23.039 1.00 29.74 23 ALA C O 1
ATOM 2234 N N . MET C 1 23 ? 19.243 12.974 24.304 1.00 28.25 24 MET C N 1
ATOM 2235 C CA . MET C 1 23 ? 17.847 13.401 24.111 1.00 29.14 24 MET C CA 1
ATOM 2236 C C . MET C 1 23 ? 17.175 14.024 25.369 1.00 28.23 24 MET C C 1
ATOM 2237 O O . MET C 1 23 ? 17.567 13.666 26.524 1.00 28.05 24 MET C O 1
ATOM 2242 N N . PRO C 1 24 ? 16.168 14.926 25.152 1.00 29.24 25 PRO C N 1
ATOM 2243 C CA . PRO C 1 24 ? 15.398 15.561 26.260 1.00 29.58 25 PRO C CA 1
ATOM 2244 C C . PRO C 1 24 ? 14.806 14.571 27.301 1.00 28.96 25 PRO C C 1
ATOM 2245 O O . PRO C 1 24 ? 14.822 14.866 28.469 1.00 27.25 25 PRO C O 1
ATOM 2249 N N . SER C 1 25 ? 14.353 13.389 26.870 1.00 29.25 26 SER C N 1
ATOM 2250 C CA . SER C 1 25 ? 13.765 12.439 27.810 1.00 29.21 26 SER C CA 1
ATOM 2251 C C . SER C 1 25 ? 14.780 11.950 28.840 1.00 29.35 26 SER C C 1
ATOM 2252 O O . SER C 1 25 ? 14.373 11.399 29.868 1.00 29.72 26 SER C O 1
ATOM 2255 N N . ASP C 1 26 ? 16.086 12.116 28.552 1.00 29.13 27 ASP C N 1
ATOM 2256 C CA . ASP C 1 26 ? 17.131 11.621 29.451 1.00 29.80 27 ASP C CA 1
ATOM 2257 C C . ASP C 1 26 ? 17.783 12.670 30.303 1.00 28.41 27 ASP C C 1
ATOM 2258 O O . ASP C 1 26 ? 18.858 12.461 30.813 1.00 28.67 27 ASP C O 1
ATOM 2263 N N . THR C 1 27 ? 17.060 13.770 30.519 1.00 29.26 28 THR C N 1
ATOM 2264 C CA . THR C 1 27 ? 17.561 14.802 31.400 1.00 29.50 28 THR C CA 1
ATOM 2265 C C . THR C 1 27 ? 17.157 14.635 32.864 1.00 30.55 28 THR C C 1
ATOM 2266 O O . THR C 1 27 ? 16.205 13.908 33.213 1.00 28.00 28 THR C O 1
ATOM 2270 N N . ASN C 1 28 ? 17.879 15.392 33.688 1.00 31.20 29 ASN C N 1
ATOM 2271 C CA . ASN C 1 28 ? 17.634 15.484 35.108 1.00 31.65 29 ASN C CA 1
ATOM 2272 C C . ASN C 1 28 ? 16.992 16.845 35.389 1.00 32.65 29 ASN C C 1
ATOM 2273 O O . ASN C 1 28 ? 16.722 17.609 34.462 1.00 31.63 29 ASN C O 1
ATOM 2278 N N . ALA C 1 29 ? 16.703 17.134 36.663 1.00 34.34 30 ALA C N 1
ATOM 2279 C CA . ALA C 1 29 ? 16.024 18.379 37.064 1.00 35.49 30 ALA C CA 1
ATOM 2280 C C . ALA C 1 29 ? 16.783 19.621 36.639 1.00 36.49 30 ALA C C 1
ATOM 2281 O O . ALA C 1 29 ? 16.178 20.678 36.374 1.00 37.06 30 ALA C O 1
ATOM 2283 N N . ASN C 1 30 ? 18.107 19.510 36.571 1.00 37.42 31 ASN C N 1
ATOM 2284 C CA . ASN C 1 30 ? 18.943 20.651 36.195 1.00 38.08 31 ASN C CA 1
ATOM 2285 C C . ASN C 1 30 ? 18.945 20.900 34.711 1.00 36.88 31 ASN C C 1
ATOM 2286 O O . ASN C 1 30 ? 19.416 21.933 34.267 1.00 38.12 31 ASN C O 1
ATOM 2291 N N . GLY C 1 31 ? 18.436 19.963 33.931 1.00 35.61 32 GLY C N 1
ATOM 2292 C CA . GLY C 1 31 ? 18.442 20.096 32.475 1.00 34.80 32 GLY C CA 1
ATOM 2293 C C . GLY C 1 31 ? 19.593 19.391 31.795 1.00 34.10 32 GLY C C 1
ATOM 2294 O O . GLY C 1 31 ? 19.577 19.239 30.586 1.00 34.84 32 GLY C O 1
ATOM 2295 N N . ASP C 1 32 ? 20.552 18.901 32.575 1.00 33.18 33 ASP C N 1
ATOM 2296 C CA . ASP C 1 32 ? 21.650 18.111 32.023 1.00 32.95 33 ASP C CA 1
ATOM 2297 C C . ASP C 1 32 ? 21.197 16.682 31.833 1.00 32.47 33 ASP C C 1
ATOM 2298 O O . ASP C 1 32 ? 20.170 16.278 32.388 1.00 30.63 33 ASP C O 1
ATOM 2303 N N . ILE C 1 33 ? 21.967 15.900 31.087 1.00 33.28 34 ILE C N 1
ATOM 2304 C CA . ILE C 1 33 ? 21.683 14.440 31.019 1.00 32.58 34 ILE C CA 1
ATOM 2305 C C . ILE C 1 33 ? 21.842 13.718 32.397 1.00 32.48 34 ILE C C 1
ATOM 2306 O O . ILE C 1 33 ? 22.835 13.854 33.078 1.00 30.90 34 ILE C O 1
ATOM 2311 N N . PHE C 1 34 ? 20.813 12.960 32.768 1.00 31.47 35 PHE C N 1
ATOM 2312 C CA . PHE C 1 34 ? 20.834 12.091 33.974 1.00 31.78 35 PHE C CA 1
ATOM 2313 C C . PHE C 1 34 ? 22.056 11.114 34.047 1.00 30.36 35 PHE C C 1
ATOM 2314 O O . PHE C 1 34 ? 22.332 10.394 33.115 1.00 30.61 35 PHE C O 1
ATOM 2322 N N . GLY C 1 35 ? 22.805 11.157 35.151 1.00 31.50 36 GLY C N 1
ATOM 2323 C CA . GLY C 1 35 ? 23.948 10.256 35.414 1.00 30.62 36 GLY C CA 1
ATOM 2324 C C . GLY C 1 35 ? 23.622 8.785 35.205 1.00 31.00 36 GLY C C 1
ATOM 2325 O O . GLY C 1 35 ? 24.441 8.033 34.721 1.00 31.62 36 GLY C O 1
ATOM 2326 N N . GLY C 1 36 ? 22.406 8.393 35.565 1.00 30.75 37 GLY C N 1
ATOM 2327 C CA . GLY C 1 36 ? 21.892 7.029 35.335 1.00 31.21 37 GLY C CA 1
ATOM 2328 C C . GLY C 1 36 ? 21.897 6.605 33.886 1.00 30.51 37 GLY C C 1
ATOM 2329 O O . GLY C 1 36 ? 22.201 5.461 33.573 1.00 31.36 37 GLY C O 1
ATOM 2330 N N . TRP C 1 37 ? 21.582 7.534 32.987 1.00 31.44 38 TRP C N 1
ATOM 2331 C CA . TRP C 1 37 ? 21.588 7.247 31.563 1.00 30.72 38 TRP C CA 1
ATOM 2332 C C . TRP C 1 37 ? 23.036 7.037 31.124 1.00 30.80 38 TRP C C 1
ATOM 2333 O O . TRP C 1 37 ? 23.294 6.139 30.336 1.00 29.78 38 TRP C O 1
ATOM 2344 N N . ILE C 1 38 ? 23.948 7.882 31.607 1.00 31.10 39 ILE C N 1
ATOM 2345 C CA . ILE C 1 38 ? 25.382 7.792 31.249 1.00 32.18 39 ILE C CA 1
ATOM 2346 C C . ILE C 1 38 ? 25.931 6.420 31.696 1.00 33.34 39 ILE C C 1
ATOM 2347 O O . ILE C 1 38 ? 26.555 5.713 30.925 1.00 31.81 39 ILE C O 1
ATOM 2352 N N . MET C 1 39 ? 25.657 6.054 32.953 1.00 33.57 40 MET C N 1
ATOM 2353 C CA . MET C 1 39 ? 26.053 4.735 33.490 1.00 33.80 40 MET C CA 1
ATOM 2354 C C . MET C 1 39 ? 25.555 3.557 32.652 1.00 32.24 40 MET C C 1
ATOM 2355 O O . MET C 1 39 ? 26.325 2.584 32.419 1.00 31.37 40 MET C O 1
ATOM 2360 N N . SER C 1 40 ? 24.285 3.630 32.216 1.00 32.23 41 SER C N 1
ATOM 2361 C CA . SER C 1 40 ? 23.660 2.627 31.355 1.00 32.82 41 SER C CA 1
ATOM 2362 C C . SER C 1 40 ? 24.352 2.517 30.025 1.00 32.57 41 SER C C 1
ATOM 2363 O O . SER C 1 40 ? 24.592 1.390 29.554 1.00 31.43 41 SER C O 1
ATOM 2366 N N . GLN C 1 41 ? 24.687 3.674 29.414 1.00 32.06 42 GLN C N 1
ATOM 2367 C CA . GLN C 1 41 ? 25.440 3.696 28.130 1.00 31.59 42 GLN C CA 1
ATOM 2368 C C . GLN C 1 41 ? 26.801 3.017 28.318 1.00 31.11 42 GLN C C 1
ATOM 2369 O O . GLN C 1 41 ? 27.195 2.170 27.539 1.00 31.73 42 GLN C O 1
ATOM 2375 N N . MET C 1 42 ? 27.523 3.373 29.373 1.00 31.91 43 MET C N 1
ATOM 2376 C CA . MET C 1 42 ? 28.826 2.727 29.687 1.00 32.49 43 MET C CA 1
ATOM 2377 C C . MET C 1 42 ? 28.669 1.246 29.883 1.00 32.33 43 MET C C 1
ATOM 2378 O O . MET C 1 42 ? 29.448 0.498 29.340 1.00 32.55 43 MET C O 1
ATOM 2383 N N . ALA C 1 43 ? 27.618 0.841 30.615 1.00 33.14 44 ALA C N 1
ATOM 2384 C CA . ALA C 1 43 ? 27.320 -0.567 30.858 1.00 33.33 44 ALA C CA 1
ATOM 2385 C C . ALA C 1 43 ? 27.049 -1.377 29.584 1.00 34.22 44 ALA C C 1
ATOM 2386 O O . ALA C 1 43 ? 27.574 -2.542 29.406 1.00 33.12 44 ALA C O 1
ATOM 2388 N N . MET C 1 44 ? 26.202 -0.808 28.727 1.00 32.45 45 MET C N 1
ATOM 2389 C CA . MET C 1 44 ? 25.846 -1.425 27.481 1.00 34.12 45 MET C CA 1
ATOM 2390 C C . MET C 1 44 ? 27.041 -1.525 26.545 1.00 31.83 45 MET C C 1
ATOM 2391 O O . MET C 1 44 ? 27.307 -2.609 25.968 1.00 29.79 45 MET C O 1
ATOM 2396 N N . GLY C 1 45 ? 27.771 -0.407 26.421 1.00 29.64 46 GLY C N 1
ATOM 2397 C CA . GLY C 1 45 ? 28.953 -0.360 25.596 1.00 30.56 46 GLY C CA 1
ATOM 2398 C C . GLY C 1 45 ? 30.026 -1.320 26.040 1.00 30.03 46 GLY C C 1
ATOM 2399 O O . GLY C 1 45 ? 30.510 -2.151 25.286 1.00 31.00 46 GLY C O 1
ATOM 2400 N N . GLY C 1 46 ? 30.391 -1.214 27.311 1.00 31.67 47 GLY C N 1
ATOM 2401 C CA . GLY C 1 46 ? 31.367 -2.137 27.911 1.00 30.07 47 GLY C CA 1
ATOM 2402 C C . GLY C 1 46 ? 31.042 -3.598 27.706 1.00 30.37 47 GLY C C 1
ATOM 2403 O O . GLY C 1 46 ? 31.915 -4.390 27.333 1.00 28.34 47 GLY C O 1
ATOM 2404 N N . ALA C 1 47 ? 29.764 -3.930 27.873 1.00 31.07 48 ALA C N 1
ATOM 2405 C CA . ALA C 1 47 ? 29.264 -5.311 27.694 1.00 30.76 48 ALA C CA 1
ATOM 2406 C C . ALA C 1 47 ? 29.388 -5.836 26.291 1.00 29.40 48 ALA C C 1
ATOM 2407 O O . ALA C 1 47 ? 29.662 -7.064 26.109 1.00 28.53 48 ALA C O 1
ATOM 2409 N N . ILE C 1 48 ? 29.200 -4.975 25.305 1.00 28.80 49 ILE C N 1
ATOM 2410 C CA . ILE C 1 48 ? 29.364 -5.360 23.884 1.00 28.73 49 ILE C CA 1
ATOM 2411 C C . ILE C 1 48 ? 30.792 -5.904 23.676 1.00 28.41 49 ILE C C 1
ATOM 2412 O O . ILE C 1 48 ? 30.979 -6.951 23.106 1.00 28.72 49 ILE C O 1
ATOM 2417 N N . LEU C 1 49 ? 31.776 -5.139 24.129 1.00 28.85 50 LEU C N 1
ATOM 2418 C CA . LEU C 1 49 ? 33.180 -5.493 23.992 1.00 29.34 50 LEU C CA 1
ATOM 2419 C C . LEU C 1 49 ? 33.508 -6.800 24.791 1.00 28.86 50 LEU C C 1
ATOM 2420 O O . LEU C 1 49 ? 34.169 -7.710 24.283 1.00 28.29 50 LEU C O 1
ATOM 2425 N N . ALA C 1 50 ? 32.979 -6.900 26.006 1.00 28.45 51 ALA C N 1
ATOM 2426 C CA . ALA C 1 50 ? 33.078 -8.158 26.753 1.00 28.76 51 ALA C CA 1
ATOM 2427 C C . ALA C 1 50 ? 32.450 -9.325 26.008 1.00 28.69 51 ALA C C 1
ATOM 2428 O O . ALA C 1 50 ? 33.061 -10.382 25.947 1.00 27.50 51 ALA C O 1
ATOM 2430 N N . LYS C 1 51 ? 31.247 -9.180 25.455 1.00 27.80 52 LYS C N 1
ATOM 2431 C CA . LYS C 1 51 ? 30.663 -10.301 24.750 1.00 28.79 52 LYS C CA 1
ATOM 2432 C C . LYS C 1 51 ? 31.494 -10.679 23.523 1.00 27.73 52 LYS C C 1
ATOM 2433 O O . LYS C 1 51 ? 31.556 -11.832 23.163 1.00 26.39 52 LYS C O 1
ATOM 2439 N N . GLU C 1 52 ? 32.073 -9.667 22.858 1.00 27.55 53 GLU C N 1
ATOM 2440 C CA . GLU C 1 52 ? 32.900 -9.906 21.690 1.00 27.80 53 GLU C CA 1
ATOM 2441 C C . GLU C 1 52 ? 34.104 -10.834 22.072 1.00 27.88 53 GLU C C 1
ATOM 2442 O O . GLU C 1 52 ? 34.359 -11.849 21.443 1.00 28.23 53 GLU C O 1
ATOM 2448 N N . ILE C 1 53 ? 34.772 -10.476 23.149 1.00 28.38 54 ILE C N 1
ATOM 2449 C CA . ILE C 1 53 ? 35.942 -11.168 23.670 1.00 27.70 54 ILE C CA 1
ATOM 2450 C C . ILE C 1 53 ? 35.565 -12.548 24.222 1.00 28.42 54 ILE C C 1
ATOM 2451 O O . ILE C 1 53 ? 36.267 -13.522 23.984 1.00 27.54 54 ILE C O 1
ATOM 2456 N N . ALA C 1 54 ? 34.459 -12.599 24.951 1.00 29.58 55 ALA C N 1
ATOM 2457 C CA . ALA C 1 54 ? 33.990 -13.822 25.606 1.00 29.83 55 ALA C CA 1
ATOM 2458 C C . ALA C 1 54 ? 33.344 -14.804 24.648 1.00 30.18 55 ALA C C 1
ATOM 2459 O O . ALA C 1 54 ? 33.144 -15.970 25.016 1.00 30.11 55 ALA C O 1
ATOM 2461 N N . HIS C 1 55 ? 33.016 -14.343 23.435 1.00 30.78 56 HIS C N 1
ATOM 2462 C CA . HIS C 1 55 ? 32.335 -15.149 22.413 1.00 31.26 56 HIS C CA 1
ATOM 2463 C C . HIS C 1 55 ? 30.965 -15.602 22.923 1.00 30.53 56 HIS C C 1
ATOM 2464 O O . HIS C 1 55 ? 30.563 -16.732 22.726 1.00 29.89 56 HIS C O 1
ATOM 2471 N N . GLY C 1 56 ? 30.260 -14.707 23.622 1.00 30.11 57 GLY C N 1
ATOM 2472 C CA . GLY C 1 56 ? 28.954 -15.028 24.141 1.00 30.24 57 GLY C CA 1
ATOM 2473 C C . GLY C 1 56 ? 28.527 -14.204 25.327 1.00 30.89 57 GLY C C 1
ATOM 2474 O O . GLY C 1 56 ? 29.096 -13.136 25.585 1.00 29.70 57 GLY C O 1
ATOM 2475 N N . ARG C 1 57 ? 27.524 -14.717 26.044 1.00 32.28 58 ARG C N 1
ATOM 2476 C CA . ARG C 1 57 ? 26.854 -13.990 27.137 1.00 34.38 58 ARG C CA 1
ATOM 2477 C C . ARG C 1 57 ? 27.851 -13.626 28.244 1.00 33.09 58 ARG C C 1
ATOM 2478 O O . ARG C 1 57 ? 28.803 -14.370 28.500 1.00 33.81 58 ARG C O 1
ATOM 2486 N N . VAL C 1 58 ? 27.588 -12.492 28.880 1.00 32.94 59 VAL C N 1
ATOM 2487 C CA . VAL C 1 58 ? 28.332 -12.021 30.040 1.00 33.46 59 VAL C CA 1
ATOM 2488 C C . VAL C 1 58 ? 27.357 -11.478 31.060 1.00 33.73 59 VAL C C 1
ATOM 2489 O O . VAL C 1 58 ? 26.177 -11.174 30.729 1.00 33.59 59 VAL C O 1
ATOM 2493 N N . VAL C 1 59 ? 27.836 -11.370 32.303 1.00 33.10 60 VAL C N 1
ATOM 2494 C CA . VAL C 1 59 ? 27.181 -10.478 33.298 1.00 33.26 60 VAL C CA 1
ATOM 2495 C C . VAL C 1 59 ? 28.161 -9.463 33.850 1.00 31.93 60 VAL C C 1
ATOM 2496 O O . VAL C 1 59 ? 29.363 -9.715 33.956 1.00 31.01 60 VAL C O 1
ATOM 2500 N N . THR C 1 60 ? 27.660 -8.312 34.224 1.00 32.20 61 THR C N 1
ATOM 2501 C CA . THR C 1 60 ? 28.481 -7.322 34.951 1.00 32.78 61 THR C CA 1
ATOM 2502 C C . THR C 1 60 ? 28.548 -7.800 36.409 1.00 31.74 61 THR C C 1
ATOM 2503 O O . THR C 1 60 ? 27.513 -8.139 36.998 1.00 32.18 61 THR C O 1
ATOM 2507 N N . VAL C 1 61 ? 29.742 -7.900 36.980 1.00 28.75 62 VAL C N 1
ATOM 2508 C CA . VAL C 1 61 ? 29.865 -8.212 38.403 1.00 27.12 62 VAL C CA 1
ATOM 2509 C C . VAL C 1 61 ? 30.339 -7.011 39.271 1.00 26.51 62 VAL C C 1
ATOM 2510 O O . VAL C 1 61 ? 30.045 -6.965 40.476 1.00 24.84 62 VAL C O 1
ATOM 2514 N N . ALA C 1 62 ? 31.095 -6.092 38.673 1.00 26.15 63 ALA C N 1
ATOM 2515 C CA . ALA C 1 62 ? 31.634 -4.935 39.407 1.00 27.28 63 ALA C CA 1
ATOM 2516 C C . ALA C 1 62 ? 31.886 -3.740 38.540 1.00 27.86 63 ALA C C 1
ATOM 2517 O O . ALA C 1 62 ? 32.135 -3.847 37.335 1.00 27.32 63 ALA C O 1
ATOM 2519 N N . VAL C 1 63 ? 31.802 -2.574 39.177 1.00 27.79 64 VAL C N 1
ATOM 2520 C CA . VAL C 1 63 ? 32.325 -1.343 38.613 1.00 29.44 64 VAL C CA 1
ATOM 2521 C C . VAL C 1 63 ? 33.165 -0.724 39.744 1.00 29.33 64 VAL C C 1
ATOM 2522 O O . VAL C 1 63 ? 32.648 -0.142 40.678 1.00 30.92 64 VAL C O 1
ATOM 2526 N N . GLU C 1 64 ? 34.464 -0.909 39.696 1.00 30.94 65 GLU C N 1
ATOM 2527 C CA . GLU C 1 64 ? 35.309 -0.518 40.836 1.00 31.15 65 GLU C CA 1
ATOM 2528 C C . GLU C 1 64 ? 35.414 1.005 40.966 1.00 30.56 65 GLU C C 1
ATOM 2529 O O . GLU C 1 64 ? 35.609 1.517 42.061 1.00 28.47 65 GLU C O 1
ATOM 2535 N N . SER C 1 65 ? 35.253 1.708 39.845 1.00 30.38 66 SER C N 1
ATOM 2536 C CA . SER C 1 65 ? 35.327 3.173 39.832 1.00 31.55 66 SER C CA 1
ATOM 2537 C C . SER C 1 65 ? 34.488 3.770 38.737 1.00 31.27 66 SER C C 1
ATOM 2538 O O . SER C 1 65 ? 34.403 3.208 37.673 1.00 31.93 66 SER C O 1
ATOM 2541 N N . MET C 1 66 ? 33.882 4.931 39.007 1.00 32.01 67 MET C N 1
ATOM 2542 C CA . MET C 1 66 ? 33.363 5.809 37.991 1.00 33.13 67 MET C CA 1
ATOM 2543 C C . MET C 1 66 ? 33.597 7.243 38.398 1.00 31.76 67 MET C C 1
ATOM 2544 O O . MET C 1 66 ? 33.535 7.584 39.579 1.00 32.24 67 MET C O 1
ATOM 2549 N N . ASN C 1 67 ? 33.881 8.061 37.408 1.00 30.92 68 ASN C N 1
ATOM 2550 C CA . ASN C 1 67 ? 34.111 9.488 37.612 1.00 31.52 68 ASN C CA 1
ATOM 2551 C C . ASN C 1 67 ? 33.249 10.262 36.651 1.00 31.06 68 ASN C C 1
ATOM 2552 O O . ASN C 1 67 ? 33.310 10.020 35.448 1.00 31.71 68 ASN C O 1
ATOM 2557 N N . PHE C 1 68 ? 32.406 11.160 37.185 1.00 30.90 69 PHE C N 1
ATOM 2558 C CA . PHE C 1 68 ? 31.582 12.045 36.391 1.00 30.14 69 PHE C CA 1
ATOM 2559 C C . PHE C 1 68 ? 32.336 13.326 36.315 1.00 29.85 69 PHE C C 1
ATOM 2560 O O . PHE C 1 68 ? 32.464 14.041 37.302 1.00 29.47 69 PHE C O 1
ATOM 2568 N N . ILE C 1 69 ? 32.913 13.604 35.153 1.00 30.65 70 ILE C N 1
ATOM 2569 C CA . ILE C 1 69 ? 33.880 14.726 35.038 1.00 30.30 70 ILE C CA 1
ATOM 2570 C C . ILE C 1 69 ? 33.239 16.043 34.613 1.00 30.21 70 ILE C C 1
ATOM 2571 O O . ILE C 1 69 ? 33.506 17.083 35.203 1.00 29.22 70 ILE C O 1
ATOM 2576 N N . LYS C 1 70 ? 32.399 15.958 33.580 1.00 30.09 71 LYS C N 1
ATOM 2577 C CA . LYS C 1 70 ? 31.715 17.078 32.983 1.00 30.65 71 LYS C CA 1
ATOM 2578 C C . LYS C 1 70 ? 30.297 16.654 32.677 1.00 28.86 71 LYS C C 1
ATOM 2579 O O . LYS C 1 70 ? 30.041 15.477 32.398 1.00 25.54 71 LYS C O 1
ATOM 2585 N N . PRO C 1 71 ? 29.360 17.606 32.715 1.00 28.14 72 PRO C 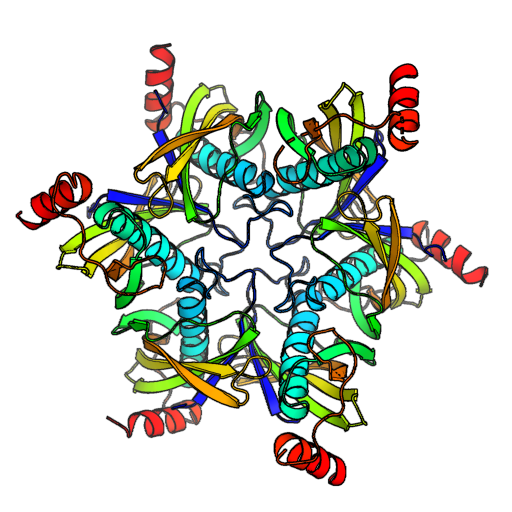N 1
ATOM 2586 C CA . PRO C 1 71 ? 27.998 17.271 32.332 1.00 29.45 72 PRO C CA 1
ATOM 2587 C C . PRO C 1 71 ? 27.803 17.036 30.822 1.00 29.41 72 PRO C C 1
ATOM 2588 O O . PRO C 1 71 ? 28.555 17.572 30.002 1.00 29.23 72 PRO C O 1
ATOM 2592 N N . ILE C 1 72 ? 26.794 16.259 30.473 1.00 30.08 73 ILE C N 1
ATOM 2593 C CA . ILE C 1 72 ? 26.367 16.128 29.073 1.00 29.75 73 ILE C CA 1
ATOM 2594 C C . ILE C 1 72 ? 25.131 16.953 28.810 1.00 29.54 73 ILE C C 1
ATOM 2595 O O . ILE C 1 72 ? 24.253 17.043 29.642 1.00 30.79 73 ILE C O 1
ATOM 2600 N N . SER C 1 73 ? 25.067 17.594 27.648 1.00 30.88 74 SER C N 1
ATOM 2601 C CA . SER C 1 73 ? 23.939 18.421 27.272 1.00 30.41 74 SER C CA 1
ATOM 2602 C C . SER C 1 73 ? 23.047 17.720 26.249 1.00 29.47 74 SER C C 1
ATOM 2603 O O . SER C 1 73 ? 23.504 16.952 25.421 1.00 28.44 74 SER C O 1
ATOM 2606 N N . VAL C 1 74 ? 21.779 18.065 26.267 1.00 29.22 75 VAL C N 1
ATOM 2607 C CA . VAL C 1 74 ? 20.860 17.664 25.189 1.00 28.86 75 VAL C CA 1
ATOM 2608 C C . VAL C 1 74 ? 21.419 18.064 23.810 1.00 27.88 75 VAL C C 1
ATOM 2609 O O . VAL C 1 74 ? 21.841 19.197 23.601 1.00 26.37 75 VAL C O 1
ATOM 2613 N N . GLY C 1 75 ? 21.375 17.140 22.864 1.00 27.74 76 GLY C N 1
ATOM 2614 C CA . GLY C 1 75 ? 21.849 17.446 21.522 1.00 27.85 76 GLY C CA 1
ATOM 2615 C C . GLY C 1 75 ? 23.332 17.138 21.286 1.00 27.42 76 GLY C C 1
ATOM 2616 O O . GLY C 1 75 ? 23.755 17.177 20.131 1.00 27.86 76 GLY C O 1
ATOM 2617 N N . ASP C 1 76 ? 24.104 16.851 22.351 1.00 27.51 77 ASP C N 1
ATOM 2618 C CA . ASP C 1 76 ? 25.510 16.407 22.246 1.00 28.75 77 ASP C CA 1
ATOM 2619 C C . ASP C 1 76 ? 25.508 15.007 21.595 1.00 28.02 77 ASP C C 1
ATOM 2620 O O . ASP C 1 76 ? 24.644 14.206 21.862 1.00 27.41 77 ASP C O 1
ATOM 2625 N N . VAL C 1 77 ? 26.500 14.732 20.763 1.00 29.51 78 VAL C N 1
ATOM 2626 C CA . VAL C 1 77 ? 26.776 13.379 20.298 1.00 28.80 78 VAL C CA 1
ATOM 2627 C C . VAL C 1 77 ? 27.586 12.738 21.406 1.00 30.24 78 VAL C C 1
ATOM 2628 O O . VAL C 1 77 ? 28.527 13.357 21.902 1.00 29.82 78 VAL C O 1
ATOM 2632 N N . VAL C 1 78 ? 27.194 11.528 21.818 1.00 29.68 79 VAL C N 1
ATOM 2633 C CA . VAL C 1 78 ? 27.812 10.828 22.929 1.00 30.91 79 VAL C CA 1
ATOM 2634 C C . VAL C 1 78 ? 28.406 9.487 22.447 1.00 31.07 79 VAL C C 1
ATOM 2635 O O . VAL C 1 78 ? 27.671 8.644 21.904 1.00 31.76 79 VAL C O 1
ATOM 2639 N N . CYS C 1 79 ? 29.729 9.341 22.610 1.00 31.84 80 CYS C N 1
ATOM 2640 C CA . CYS C 1 79 ? 30.500 8.120 22.261 1.00 32.22 80 CYS C CA 1
ATOM 2641 C C . CYS C 1 79 ? 31.059 7.463 23.495 1.00 32.43 80 CYS C C 1
ATOM 2642 O O . CYS C 1 79 ? 31.538 8.182 24.389 1.00 32.93 80 CYS C O 1
ATOM 2645 N N . CYS C 1 80 ? 31.103 6.120 23.495 1.00 32.42 81 CYS C N 1
ATOM 2646 C CA . CYS C 1 80 ? 31.728 5.327 24.578 1.00 31.89 81 CYS C CA 1
ATOM 2647 C C . CYS C 1 80 ? 32.859 4.517 23.968 1.00 31.05 81 CYS C C 1
ATOM 2648 O O . CYS C 1 80 ? 32.652 3.855 22.971 1.00 31.42 81 CYS C O 1
ATOM 2651 N N . TYR C 1 81 ? 34.057 4.672 24.520 1.00 30.39 82 TYR C N 1
ATOM 2652 C CA . TYR C 1 81 ? 35.236 3.938 24.082 1.00 29.98 82 TYR C CA 1
ATOM 2653 C C . TYR C 1 81 ? 35.695 2.993 25.169 1.00 29.75 82 TYR C C 1
ATOM 2654 O O . TYR C 1 81 ? 35.618 3.300 26.376 1.00 28.97 82 TYR C O 1
ATOM 2663 N N . GLY C 1 82 ? 36.159 1.831 24.734 1.00 29.11 83 GLY C N 1
ATOM 2664 C CA . GLY C 1 82 ? 36.535 0.768 25.635 1.00 29.17 83 GLY C CA 1
ATOM 2665 C C . GLY C 1 82 ? 37.959 0.321 25.395 1.00 29.60 83 GLY C C 1
ATOM 2666 O O . GLY C 1 82 ? 38.402 0.235 24.254 1.00 30.31 83 GLY C O 1
ATOM 2667 N N . GLN C 1 83 ? 38.667 0.063 26.484 1.00 30.01 84 GLN C N 1
ATOM 2668 C CA . GLN C 1 83 ? 39.969 -0.534 26.475 1.00 31.41 84 GLN C CA 1
ATOM 2669 C C . GLN C 1 83 ? 39.961 -1.721 27.462 1.00 30.65 84 GLN C C 1
ATOM 2670 O O . GLN C 1 83 ? 39.819 -1.533 28.669 1.00 28.75 84 GLN C O 1
ATOM 2676 N N . CYS C 1 84 ? 40.155 -2.937 26.931 1.00 30.83 85 CYS C N 1
ATOM 2677 C CA . CYS C 1 84 ? 40.240 -4.099 27.788 1.00 30.72 85 CYS C CA 1
ATOM 2678 C C . CYS C 1 84 ? 41.611 -4.072 28.490 1.00 30.14 85 CYS C C 1
ATOM 2679 O O . CYS C 1 84 ? 42.641 -3.984 27.832 1.00 31.40 85 CYS C O 1
ATOM 2682 N N . LEU C 1 85 ? 41.575 -4.147 29.823 1.00 30.28 86 LEU C N 1
ATOM 2683 C CA . LEU C 1 85 ? 42.719 -4.061 30.715 1.00 29.50 86 LEU C CA 1
ATOM 2684 C C . LEU C 1 85 ? 43.282 -5.429 31.122 1.00 29.47 86 LEU C C 1
ATOM 2685 O O . LEU C 1 85 ? 44.479 -5.570 31.397 1.00 29.13 86 LEU C O 1
ATOM 2690 N N . LYS C 1 86 ? 42.413 -6.433 31.150 1.00 28.84 87 LYS C N 1
ATOM 2691 C CA . LYS C 1 86 ? 42.706 -7.724 31.736 1.00 29.93 87 LYS C CA 1
ATOM 2692 C C . LYS C 1 86 ? 41.627 -8.740 31.402 1.00 29.21 87 LYS C C 1
ATOM 2693 O O . LYS C 1 86 ? 40.439 -8.433 31.408 1.00 30.28 87 LYS C O 1
ATOM 2699 N N . VAL C 1 87 ? 42.054 -9.953 31.089 1.00 29.37 88 VAL C N 1
ATOM 2700 C CA . VAL C 1 87 ? 41.138 -11.043 30.777 1.00 29.47 88 VAL C CA 1
ATOM 2701 C C . VAL C 1 87 ? 41.528 -12.231 31.663 1.00 30.04 88 VAL C C 1
ATOM 2702 O O . VAL C 1 87 ? 42.659 -12.644 31.641 1.00 28.97 88 VAL C O 1
ATOM 2706 N N . GLY C 1 88 ? 40.584 -12.769 32.424 1.00 30.46 89 GLY C N 1
ATOM 2707 C CA . GLY C 1 88 ? 40.855 -13.898 33.292 1.00 30.47 89 GLY C CA 1
ATOM 2708 C C . GLY C 1 88 ? 40.424 -15.156 32.588 1.00 31.11 89 GLY C C 1
ATOM 2709 O O . GLY C 1 88 ? 40.209 -15.183 31.375 1.00 30.73 89 GLY C O 1
ATOM 2710 N N . ARG C 1 89 ? 40.288 -16.220 33.356 1.00 30.78 90 ARG C N 1
ATOM 2711 C CA . ARG C 1 89 ? 39.650 -17.423 32.839 1.00 31.15 90 ARG C CA 1
ATOM 2712 C C . ARG C 1 89 ? 38.198 -17.148 32.367 1.00 30.92 90 ARG C C 1
ATOM 2713 O O . ARG C 1 89 ? 37.736 -17.651 31.335 1.00 29.85 90 ARG C O 1
ATOM 2721 N N . SER C 1 90 ? 37.488 -16.329 33.128 1.00 30.13 91 SER C N 1
ATOM 2722 C CA . SER C 1 90 ? 36.109 -15.994 32.838 1.00 31.16 91 SER C CA 1
ATOM 2723 C C . SER C 1 90 ? 35.854 -14.481 32.900 1.00 30.04 91 SER C C 1
ATOM 2724 O O . SER C 1 90 ? 34.886 -13.973 32.313 1.00 30.18 91 SER C O 1
ATOM 2727 N N . SER C 1 91 ? 36.727 -13.740 33.579 1.00 30.03 92 SER C N 1
ATOM 2728 C CA . SER C 1 91 ? 36.461 -12.279 33.782 1.00 29.22 92 SER C CA 1
ATOM 2729 C C . SER C 1 91 ? 37.110 -11.394 32.687 1.00 28.82 92 SER C C 1
ATOM 2730 O O . SER C 1 91 ? 38.133 -11.752 32.070 1.00 29.32 92 SER C O 1
ATOM 2733 N N . ILE C 1 92 ? 36.509 -10.238 32.445 1.00 30.53 93 ILE C N 1
ATOM 2734 C CA . ILE C 1 92 ? 37.017 -9.283 31.504 1.00 30.05 93 ILE C CA 1
ATOM 2735 C C . ILE C 1 92 ? 36.898 -7.904 32.146 1.00 29.70 93 ILE C C 1
ATOM 2736 O O . ILE C 1 92 ? 35.807 -7.492 32.523 1.00 29.67 93 ILE C O 1
ATOM 2741 N N . LYS C 1 93 ? 38.006 -7.186 32.230 1.00 28.38 94 LYS C N 1
ATOM 2742 C CA . LYS C 1 93 ? 38.028 -5.864 32.892 1.00 28.42 94 LYS C CA 1
ATOM 2743 C C . LYS C 1 93 ? 38.182 -4.832 31.758 1.00 27.62 94 LYS C C 1
ATOM 2744 O O . LYS C 1 93 ? 39.070 -4.978 30.914 1.00 27.00 94 LYS C O 1
ATOM 2750 N N . ILE C 1 94 ? 37.306 -3.825 31.711 1.00 28.82 95 ILE C N 1
ATOM 2751 C CA . ILE C 1 94 ? 37.266 -2.910 30.598 1.00 28.94 95 ILE C CA 1
ATOM 2752 C C . ILE C 1 94 ? 37.202 -1.497 31.183 1.00 30.23 95 ILE C C 1
ATOM 2753 O O . ILE C 1 94 ? 36.355 -1.227 32.022 1.00 30.07 95 ILE C O 1
ATOM 2758 N N . LYS C 1 95 ? 38.117 -0.627 30.770 1.00 30.71 96 LYS C N 1
ATOM 2759 C CA . LYS C 1 95 ? 37.960 0.824 31.037 1.00 31.61 96 LYS C CA 1
ATOM 2760 C C . LYS C 1 95 ? 37.113 1.486 29.932 1.00 31.97 96 LYS C C 1
ATOM 2761 O O . LYS C 1 95 ? 37.410 1.347 28.724 1.00 32.02 96 LYS C O 1
ATOM 2767 N N . VAL C 1 96 ? 36.056 2.190 30.337 1.00 31.92 97 VAL C N 1
ATOM 2768 C CA . VAL C 1 96 ? 35.172 2.926 29.421 1.00 32.39 97 VAL C CA 1
ATOM 2769 C C . VAL C 1 96 ? 35.350 4.426 29.639 1.00 32.03 97 VAL C C 1
ATOM 2770 O O . VAL C 1 96 ? 35.400 4.874 30.794 1.00 32.16 97 VAL C O 1
ATOM 2774 N N . GLU C 1 97 ? 35.584 5.177 28.556 1.00 32.34 98 GLU C N 1
ATOM 2775 C CA . GLU C 1 97 ? 35.520 6.630 28.567 1.00 32.65 98 GLU C CA 1
ATOM 2776 C C . GLU C 1 97 ? 34.354 7.091 27.696 1.00 32.56 98 GLU C C 1
ATOM 2777 O O . GLU C 1 97 ? 34.126 6.559 26.568 1.00 32.14 98 GLU C O 1
ATOM 2783 N N . VAL C 1 98 ? 33.598 8.032 28.259 1.00 32.72 99 VAL C N 1
ATOM 2784 C CA . VAL C 1 98 ? 32.522 8.765 27.563 1.00 32.29 99 VAL C CA 1
ATOM 2785 C C . V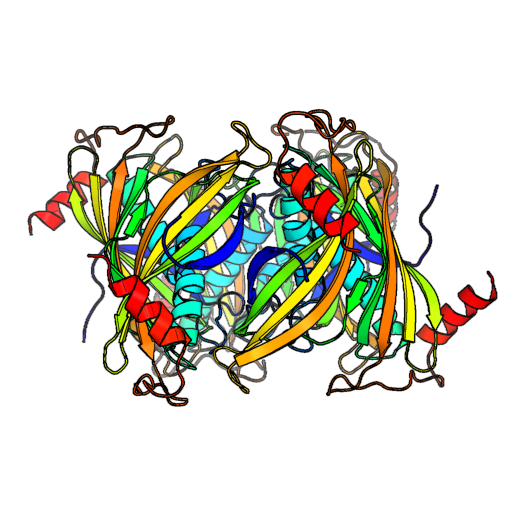AL C 1 98 ? 32.969 10.111 27.112 1.00 31.74 99 VAL C C 1
ATOM 2786 O O . VAL C 1 98 ? 33.504 10.899 27.889 1.00 29.35 99 VAL C O 1
ATOM 2790 N N . TRP C 1 99 ? 32.804 10.324 25.807 1.00 31.28 100 TRP C N 1
ATOM 2791 C CA . TRP C 1 99 ? 33.227 11.507 25.138 1.00 31.91 100 TRP C CA 1
ATOM 2792 C C . TRP C 1 99 ? 32.000 12.100 24.431 1.00 31.58 100 TRP C C 1
ATOM 2793 O O . TRP C 1 99 ? 31.136 11.374 23.934 1.00 31.99 100 TRP C O 1
ATOM 2804 N N . VAL C 1 100 ? 31.971 13.412 24.403 1.00 30.75 101 VAL C N 1
ATOM 2805 C CA . VAL C 1 100 ? 30.957 14.205 23.710 1.00 31.91 101 VAL C CA 1
ATOM 2806 C C . VAL C 1 100 ? 31.587 14.957 22.527 1.00 30.13 101 VAL C C 1
ATOM 2807 O O . VAL C 1 100 ? 32.761 15.361 22.558 1.00 30.62 101 VAL C O 1
ATOM 2811 N N . LYS C 1 101 ? 30.779 15.138 21.486 1.00 30.37 102 LYS C N 1
ATOM 2812 C CA . LYS C 1 101 ? 31.073 16.045 20.367 1.00 30.31 102 LYS C CA 1
ATOM 2813 C C . LYS C 1 101 ? 29.925 17.047 20.179 1.00 30.76 102 LYS C C 1
ATOM 2814 O O . LYS C 1 101 ? 28.754 16.638 20.074 1.00 28.64 102 LYS C O 1
ATOM 2820 N N . LYS C 1 102 ? 30.267 18.340 20.158 1.00 31.48 103 LYS C N 1
ATOM 2821 C CA . LYS C 1 102 ? 29.324 19.423 19.885 1.00 33.20 103 LYS C CA 1
ATOM 2822 C C . LYS C 1 102 ? 29.161 19.555 18.368 1.00 33.96 103 LYS C C 1
ATOM 2823 O O . LYS C 1 102 ? 30.098 19.950 17.665 1.00 33.96 103 LYS C O 1
ATOM 2829 N N . VAL C 1 103 ? 27.961 19.256 17.886 1.00 35.60 104 VAL C N 1
ATOM 2830 C CA . VAL C 1 103 ? 27.628 19.341 16.439 1.00 36.94 104 VAL C CA 1
ATOM 2831 C C . VAL C 1 103 ? 26.572 20.402 16.131 1.00 38.89 104 VAL C C 1
ATOM 2832 O O . VAL C 1 103 ? 26.527 20.915 14.996 1.00 38.65 104 VAL C O 1
ATOM 2836 N N . ALA C 1 104 ? 25.722 20.718 17.116 1.00 41.09 105 ALA C N 1
ATOM 2837 C CA . ALA C 1 104 ? 24.670 21.745 16.947 1.00 43.56 105 ALA C CA 1
ATOM 2838 C C . ALA C 1 104 ? 24.515 22.679 18.154 1.00 45.58 105 ALA C C 1
ATOM 2839 O O . ALA C 1 104 ? 23.523 23.417 18.249 1.00 46.61 105 ALA C O 1
ATOM 2841 N N . SER C 1 105 ? 25.503 22.663 19.047 1.00 47.29 106 SER C N 1
ATOM 2842 C CA . SER C 1 105 ? 25.654 23.655 20.108 1.00 48.26 106 SER C CA 1
ATOM 2843 C C . SER C 1 105 ? 27.067 24.208 20.003 1.00 48.49 106 SER C C 1
ATOM 2844 O O . SER C 1 105 ? 27.900 23.628 19.323 1.00 48.86 106 SER C O 1
ATOM 2847 N N . GLU C 1 106 ? 27.344 25.324 20.675 1.00 49.25 107 GLU C N 1
ATOM 2848 C CA . GLU C 1 106 ? 28.649 25.976 20.568 1.00 49.09 107 GLU C CA 1
ATOM 2849 C C . GLU C 1 106 ? 29.590 25.532 21.687 1.00 49.19 107 GLU C C 1
ATOM 2850 O O . GLU C 1 106 ? 29.138 25.227 22.799 1.00 49.20 107 GLU C O 1
ATOM 2856 N N . PRO C 1 107 ? 30.901 25.442 21.391 1.00 48.87 108 PRO C N 1
ATOM 2857 C CA . PRO C 1 107 ? 31.560 25.636 20.103 1.00 48.43 108 PRO C CA 1
ATOM 2858 C C . PRO C 1 107 ? 31.506 24.342 19.305 1.00 47.86 108 PRO C C 1
ATOM 2859 O O . PRO C 1 107 ? 31.739 23.253 19.858 1.00 47.25 108 PRO C O 1
ATOM 2863 N N . ILE C 1 108 ? 31.170 24.461 18.024 1.00 47.02 109 ILE C N 1
ATOM 2864 C CA . ILE C 1 108 ? 30.848 23.288 17.210 1.00 46.34 109 ILE C CA 1
ATOM 2865 C C . ILE C 1 108 ? 32.152 22.552 16.922 1.00 44.63 109 ILE C C 1
ATOM 2866 O O . ILE C 1 108 ? 33.188 23.168 16.780 1.00 44.21 109 ILE C O 1
ATOM 2871 N N . GLY C 1 109 ? 32.103 21.229 16.896 1.00 43.09 110 GLY C N 1
ATOM 2872 C CA . GLY C 1 109 ? 33.300 20.436 16.634 1.00 41.99 110 GLY C CA 1
ATOM 2873 C C . GLY C 1 109 ? 34.111 20.112 17.880 1.00 41.12 110 GLY C C 1
ATOM 2874 O O . GLY C 1 109 ? 34.858 19.143 17.880 1.00 40.46 110 GLY C O 1
ATOM 2875 N N . GLU C 1 110 ? 33.963 20.912 18.937 1.00 40.04 111 GLU C N 1
ATOM 2876 C CA . GLU C 1 110 ? 34.594 20.618 20.232 1.00 39.90 111 GLU C CA 1
ATOM 2877 C C . GLU C 1 110 ? 34.281 19.208 20.771 1.00 38.22 111 GLU C C 1
ATOM 2878 O O . GLU C 1 110 ? 33.115 18.772 20.762 1.00 36.97 111 GLU C O 1
ATOM 2884 N N . ARG C 1 111 ? 35.318 18.510 21.253 1.00 36.69 112 ARG C N 1
ATOM 2885 C CA . ARG C 1 111 ? 35.170 17.177 21.844 1.00 36.58 112 ARG C CA 1
ATOM 2886 C C . ARG C 1 111 ? 35.931 17.081 23.162 1.00 35.18 112 ARG C C 1
ATOM 2887 O O . ARG C 1 111 ? 37.034 17.628 23.285 1.00 34.75 112 ARG C O 1
ATOM 2895 N N . TYR C 1 112 ? 35.343 16.395 24.139 1.00 34.52 113 TYR C N 1
ATOM 2896 C CA . TYR C 1 112 ? 36.022 16.138 25.400 1.00 33.68 113 TYR C CA 1
ATOM 2897 C C . TYR C 1 112 ? 35.412 15.003 26.209 1.00 32.75 113 TYR C C 1
ATOM 2898 O O . TYR C 1 112 ? 34.280 14.586 25.957 1.00 30.27 113 TYR C O 1
ATOM 2907 N N . CYS C 1 113 ? 36.227 14.499 27.143 1.00 31.35 114 CYS C N 1
ATOM 2908 C CA . CYS C 1 113 ? 35.883 13.335 27.963 1.00 31.72 114 CYS C CA 1
ATOM 2909 C C . CYS C 1 113 ? 35.006 13.834 29.109 1.00 30.11 114 CYS C C 1
ATOM 2910 O O . CYS C 1 113 ? 35.374 14.771 29.801 1.00 30.53 114 CYS C O 1
ATOM 2913 N N . VAL C 1 114 ? 33.821 13.278 29.226 1.00 30.46 115 VAL C N 1
ATOM 2914 C CA . VAL C 1 114 ? 32.872 13.666 30.264 1.00 29.85 115 VAL C CA 1
ATOM 2915 C C . VAL C 1 114 ? 32.796 12.691 31.433 1.00 29.48 115 VAL C C 1
ATOM 2916 O O . VAL C 1 114 ? 32.474 13.110 32.525 1.00 29.15 115 VAL C O 1
ATOM 2920 N N . THR C 1 115 ? 33.090 11.411 31.195 1.00 29.67 116 THR C N 1
ATOM 2921 C CA . THR C 1 115 ? 32.869 10.335 32.186 1.00 29.90 116 THR C CA 1
ATOM 2922 C C . THR C 1 115 ? 33.827 9.165 31.917 1.00 31.14 116 THR C C 1
ATOM 2923 O O . THR C 1 115 ? 34.259 8.906 30.737 1.00 29.56 116 THR C O 1
ATOM 2927 N N . ASP C 1 116 ? 34.243 8.497 33.007 1.00 31.21 117 ASP C N 1
ATOM 2928 C CA . ASP C 1 116 ? 34.980 7.248 32.868 1.00 30.65 117 ASP C CA 1
ATOM 2929 C C . ASP C 1 116 ? 34.526 6.228 33.902 1.00 31.48 117 ASP C C 1
ATOM 2930 O O . ASP C 1 116 ? 33.796 6.549 34.824 1.00 31.87 117 ASP C O 1
ATOM 2935 N N . ALA C 1 117 ? 34.933 4.987 33.689 1.00 30.58 118 ALA C N 1
ATOM 2936 C CA . ALA C 1 117 ? 34.633 3.917 34.625 1.00 30.70 118 ALA C CA 1
ATOM 2937 C C . ALA C 1 117 ? 35.512 2.695 34.301 1.00 31.01 118 ALA C C 1
ATOM 2938 O O . ALA C 1 117 ? 35.979 2.512 33.162 1.00 31.84 118 ALA C O 1
ATOM 2940 N N . VAL C 1 118 ? 35.693 1.829 35.283 1.00 31.15 119 VAL C N 1
ATOM 2941 C CA . VAL C 1 118 ? 36.304 0.516 35.016 1.00 29.70 119 VAL C CA 1
ATOM 2942 C C . VAL C 1 118 ? 35.320 -0.577 35.446 1.00 28.90 119 VAL C C 1
ATOM 2943 O O . VAL C 1 118 ? 34.990 -0.653 36.631 1.00 29.02 119 VAL C O 1
ATOM 2947 N N . PHE C 1 119 ? 34.856 -1.357 34.459 1.00 28.86 120 PHE C N 1
ATOM 2948 C CA . PHE C 1 119 ? 33.854 -2.412 34.591 1.00 29.80 120 PHE C CA 1
ATOM 2949 C C . PHE C 1 119 ? 34.555 -3.727 34.604 1.00 29.07 120 PHE C C 1
ATOM 2950 O O . PHE C 1 119 ? 35.565 -3.894 33.934 1.00 30.47 120 PHE C O 1
ATOM 2958 N N . THR C 1 120 ? 33.985 -4.661 35.336 1.00 28.80 121 THR C N 1
ATOM 2959 C CA . THR C 1 120 ? 34.343 -6.082 35.271 1.00 29.37 121 THR C CA 1
ATOM 2960 C C . THR C 1 120 ? 33.102 -6.932 34.903 1.00 30.15 121 THR C C 1
ATOM 2961 O O . THR C 1 120 ? 32.048 -6.888 35.563 1.00 30.20 121 THR C O 1
ATOM 2965 N N . PHE C 1 121 ? 33.286 -7.763 33.888 1.00 30.04 122 PHE C N 1
ATOM 2966 C CA . PHE C 1 121 ? 32.270 -8.666 33.399 1.00 31.54 122 PHE C CA 1
ATOM 2967 C C . PHE C 1 121 ? 32.726 -10.085 33.587 1.00 31.28 122 PHE C C 1
ATOM 2968 O O . PHE C 1 121 ? 33.908 -10.345 33.667 1.00 31.37 122 PHE C O 1
ATOM 2976 N N . VAL C 1 122 ? 31.773 -11.005 33.651 1.00 31.18 123 VAL C N 1
ATOM 2977 C CA . VAL C 1 122 ? 32.077 -12.412 33.708 1.00 31.37 123 VAL C CA 1
ATOM 2978 C C . VAL C 1 122 ? 31.252 -13.130 32.628 1.00 30.67 123 VAL C C 1
ATOM 2979 O O . VAL C 1 122 ? 30.054 -12.911 32.513 1.00 30.17 123 VAL C O 1
ATOM 2983 N N . ALA C 1 123 ? 31.948 -13.886 31.799 1.00 31.14 124 ALA C N 1
ATOM 2984 C CA . ALA C 1 123 ? 31.361 -14.816 30.859 1.00 31.46 124 ALA C CA 1
ATOM 2985 C C . ALA C 1 123 ? 30.485 -15.883 31.569 1.00 32.86 124 ALA C C 1
ATOM 2986 O O . ALA C 1 123 ? 30.897 -16.489 32.556 1.00 32.09 124 ALA C O 1
ATOM 2988 N N . VAL C 1 124 ? 29.263 -16.064 31.060 1.00 33.70 125 VAL C N 1
ATOM 2989 C CA . VAL C 1 124 ? 28.258 -16.927 31.653 1.00 34.16 125 VAL C CA 1
ATOM 2990 C C . VAL C 1 124 ? 27.598 -17.816 30.597 1.00 35.14 125 VAL C C 1
ATOM 2991 O O . VAL C 1 124 ? 27.572 -17.489 29.411 1.00 35.16 125 VAL C O 1
ATOM 2995 N N . ASP C 1 125 ? 27.051 -18.926 31.056 1.00 35.83 126 ASP C N 1
ATOM 2996 C CA . ASP C 1 125 ? 26.221 -19.801 30.236 1.00 37.14 126 ASP C CA 1
ATOM 2997 C C . ASP C 1 125 ? 24.753 -19.329 30.226 1.00 38.30 126 ASP C C 1
ATOM 2998 O O . ASP C 1 125 ? 24.434 -18.287 30.791 1.00 37.18 126 ASP C O 1
ATOM 3003 N N . ASN C 1 126 ? 23.900 -20.120 29.560 1.00 40.28 127 ASN C N 1
ATOM 3004 C CA . ASN C 1 126 ? 22.417 -20.033 29.578 1.00 41.81 127 ASN C CA 1
ATOM 3005 C C . ASN C 1 126 ? 21.792 -19.794 30.963 1.00 42.08 127 ASN C C 1
ATOM 3006 O O . ASN C 1 126 ? 20.822 -19.027 31.089 1.00 42.53 127 ASN C O 1
ATOM 3011 N N . ASN C 1 127 ? 22.366 -20.416 31.998 1.00 41.86 128 ASN C N 1
ATOM 3012 C CA . ASN C 1 127 ? 21.863 -20.264 33.379 1.00 41.19 128 ASN C CA 1
ATOM 3013 C C . ASN C 1 127 ? 22.531 -19.195 34.249 1.00 40.33 128 ASN C C 1
ATOM 3014 O O . ASN C 1 127 ? 22.301 -19.143 35.461 1.00 39.89 128 ASN C O 1
ATOM 3019 N N . GLY C 1 128 ? 23.303 -18.305 33.626 1.00 39.32 129 GLY C N 1
ATOM 3020 C CA . GLY C 1 128 ? 24.005 -17.267 34.349 1.00 38.46 129 GLY C CA 1
ATOM 3021 C C . GLY C 1 128 ? 25.198 -17.743 35.160 1.00 37.32 129 GLY C C 1
ATOM 3022 O O . GLY C 1 128 ? 25.692 -17.039 36.009 1.00 38.17 129 GLY C O 1
ATOM 3023 N N . ARG C 1 129 ? 25.690 -18.922 34.868 1.00 36.19 130 ARG C N 1
ATOM 3024 C CA . ARG C 1 129 ? 26.746 -19.501 35.634 1.00 35.72 130 ARG C CA 1
ATOM 3025 C C . ARG C 1 129 ? 28.036 -19.328 34.878 1.00 34.43 130 ARG C C 1
ATOM 3026 O O . ARG C 1 129 ? 28.084 -19.457 33.677 1.00 32.32 130 ARG C O 1
ATOM 3034 N N . SER C 1 130 ? 29.104 -19.165 35.637 1.00 34.15 131 SER C N 1
ATOM 3035 C CA . SER C 1 130 ? 30.434 -18.920 35.102 1.00 34.24 131 SER C CA 1
ATOM 3036 C C . SER C 1 130 ? 30.836 -19.902 33.990 1.00 33.10 131 SER C C 1
ATOM 3037 O O . SER C 1 130 ? 30.557 -21.105 34.054 1.00 31.57 131 SER C O 1
ATOM 3040 N N . ARG C 1 131 ? 31.476 -19.357 32.952 1.00 33.28 132 ARG C N 1
ATOM 3041 C CA . ARG C 1 131 ? 32.026 -20.176 31.882 1.00 33.66 132 ARG C CA 1
ATOM 3042 C C . ARG C 1 131 ? 33.354 -19.659 31.387 1.00 33.14 132 ARG C C 1
ATOM 3043 O O . ARG C 1 131 ? 33.641 -18.476 31.474 1.00 34.96 132 ARG C O 1
ATOM 3051 N N . THR C 1 132 ? 34.143 -20.573 30.839 1.00 33.95 133 THR C N 1
ATOM 3052 C CA . THR C 1 132 ? 35.516 -20.292 30.447 1.00 33.77 133 THR C CA 1
ATOM 3053 C C . THR C 1 132 ? 35.548 -19.609 29.099 1.00 33.68 133 THR C C 1
ATOM 3054 O O . THR C 1 132 ? 34.978 -20.098 28.152 1.00 32.77 133 THR C O 1
ATOM 3058 N N . ILE C 1 133 ? 36.219 -18.467 29.024 1.00 33.71 134 ILE C N 1
ATOM 3059 C CA . ILE C 1 133 ? 36.375 -17.772 27.754 1.00 33.84 134 ILE C CA 1
ATOM 3060 C C . ILE C 1 133 ? 37.171 -18.653 26.787 1.00 34.30 134 ILE C C 1
ATOM 3061 O O . ILE C 1 133 ? 38.245 -19.122 27.148 1.00 34.02 134 ILE C O 1
ATOM 3066 N N . PRO C 1 134 ? 36.639 -18.886 25.561 1.00 35.20 135 PRO C N 1
ATOM 3067 C CA . PRO C 1 134 ? 37.366 -19.717 24.606 1.00 35.36 135 PRO C CA 1
ATOM 3068 C C . PRO C 1 134 ? 38.648 -19.038 24.166 1.00 36.08 135 PRO C C 1
ATOM 3069 O O . PRO C 1 134 ? 38.625 -17.885 23.755 1.00 35.79 135 PRO C O 1
ATOM 3073 N N . ARG C 1 135 ? 39.754 -19.767 24.253 1.00 36.64 136 ARG C N 1
ATOM 3074 C CA . ARG C 1 135 ? 41.081 -19.223 23.981 1.00 37.58 136 ARG C CA 1
ATOM 3075 C C . ARG C 1 135 ? 41.552 -19.564 22.572 1.00 37.76 136 ARG C C 1
ATOM 3076 O O . ARG C 1 135 ? 42.337 -18.832 21.989 1.00 38.17 136 ARG C O 1
ATOM 3084 N N . GLU C 1 136 ? 41.069 -20.686 22.048 1.00 38.01 137 GLU C N 1
ATOM 3085 C CA . GLU C 1 136 ? 41.376 -21.148 20.693 1.00 38.34 137 GLU C CA 1
ATOM 3086 C C . GLU C 1 136 ? 40.430 -20.522 19.637 1.00 38.24 137 GLU C C 1
ATOM 3087 O O . GLU C 1 136 ? 39.216 -20.434 19.841 1.00 37.86 137 GLU C O 1
ATOM 3093 N N . ASN C 1 137 ? 41.019 -20.094 18.517 1.00 38.26 138 ASN C N 1
ATOM 3094 C CA . ASN C 1 137 ? 40.314 -19.445 17.404 1.00 38.30 138 ASN C CA 1
ATOM 3095 C C . ASN C 1 137 ? 39.508 -18.234 17.826 1.00 37.50 138 ASN C C 1
ATOM 3096 O O . ASN C 1 137 ? 38.418 -18.005 17.288 1.00 37.51 138 ASN C O 1
ATOM 3101 N N . ASN C 1 138 ? 40.034 -17.472 18.790 1.00 36.38 139 ASN C N 1
ATOM 3102 C CA . ASN C 1 138 ? 39.362 -16.294 19.312 1.00 35.44 139 ASN C CA 1
ATOM 3103 C C . ASN C 1 138 ? 40.105 -15.002 18.930 1.00 35.38 139 ASN C C 1
ATOM 3104 O O . ASN C 1 138 ? 40.923 -14.495 19.687 1.00 35.14 139 ASN C O 1
ATOM 3109 N N . GLN C 1 139 ? 39.797 -14.473 17.749 1.00 35.17 140 GLN C N 1
ATOM 3110 C CA . GLN C 1 139 ? 40.431 -13.254 17.253 1.00 35.39 140 GLN C CA 1
ATOM 3111 C C . GLN C 1 139 ? 40.165 -12.014 18.112 1.00 35.31 140 GLN C C 1
ATOM 3112 O O . GLN C 1 139 ? 41.025 -11.143 18.256 1.00 34.55 140 GLN C O 1
ATOM 3118 N N . GLU C 1 140 ? 38.960 -11.917 18.649 1.00 35.56 141 GLU C N 1
ATOM 3119 C CA . GLU C 1 140 ? 38.617 -10.774 19.459 1.00 36.28 141 GLU C CA 1
ATOM 3120 C C . GLU C 1 140 ? 39.474 -10.772 20.733 1.00 35.87 141 GLU C C 1
ATOM 3121 O O . GLU C 1 140 ? 39.974 -9.722 21.136 1.00 35.70 141 GLU C O 1
ATOM 3127 N N . LEU C 1 141 ? 39.658 -11.946 21.338 1.00 35.33 142 LEU C N 1
ATOM 3128 C CA . LEU C 1 141 ? 40.542 -12.103 22.516 1.00 35.31 142 LEU C CA 1
ATOM 3129 C C . LEU C 1 141 ? 41.991 -11.819 22.147 1.00 35.82 142 LEU C C 1
ATOM 3130 O O . LEU C 1 141 ? 42.677 -11.083 22.847 1.00 35.72 142 LEU C O 1
ATOM 3135 N N . GLU C 1 142 ? 42.434 -12.416 21.039 1.00 35.98 143 GLU C N 1
ATOM 3136 C CA . GLU C 1 142 ? 43.774 -12.192 20.479 1.00 36.75 143 GLU C CA 1
ATOM 3137 C C . GLU C 1 142 ? 44.120 -10.692 20.394 1.00 36.08 143 GLU C C 1
ATOM 3138 O O . GLU C 1 142 ? 45.160 -10.287 20.902 1.00 35.89 143 GLU C O 1
ATOM 3144 N N . LYS C 1 143 ? 43.253 -9.894 19.764 1.00 35.92 144 LYS C N 1
ATOM 3145 C CA . LYS C 1 143 ? 43.412 -8.423 19.657 1.00 36.90 144 LYS C CA 1
ATOM 3146 C C . LYS C 1 143 ? 43.571 -7.679 21.020 1.00 36.32 144 LYS C C 1
ATOM 3147 O O . LYS C 1 143 ? 44.451 -6.818 21.188 1.00 36.28 144 LYS C O 1
ATOM 3153 N N . ALA C 1 144 ? 42.693 -8.000 21.964 1.00 35.74 145 ALA C N 1
ATOM 3154 C CA . ALA C 1 144 ? 42.775 -7.473 23.337 1.00 35.24 145 ALA C CA 1
ATOM 3155 C C . ALA C 1 144 ? 44.078 -7.836 24.048 1.00 34.44 145 ALA C C 1
ATOM 3156 O O . ALA C 1 144 ? 44.700 -6.978 24.674 1.00 33.74 145 ALA C O 1
ATOM 3158 N N . LEU C 1 145 ? 44.455 -9.109 24.006 1.00 34.51 146 LEU C N 1
ATOM 3159 C CA . LEU C 1 145 ? 45.662 -9.560 24.692 1.00 34.61 146 LEU C CA 1
ATOM 3160 C C . LEU C 1 145 ? 46.882 -8.849 24.104 1.00 35.04 146 LEU C C 1
ATOM 3161 O O . LEU C 1 145 ? 47.815 -8.516 24.823 1.00 34.55 146 LEU C O 1
ATOM 3166 N N . ALA C 1 146 ? 46.847 -8.599 22.799 1.00 35.46 147 ALA C N 1
ATOM 3167 C CA . ALA C 1 146 ? 47.933 -7.925 22.120 1.00 36.10 147 ALA C CA 1
ATOM 3168 C C . ALA C 1 146 ? 48.081 -6.495 22.619 1.00 36.60 147 ALA C C 1
ATOM 3169 O O . ALA C 1 146 ? 49.176 -6.058 22.923 1.00 36.60 147 ALA C O 1
ATOM 3171 N N . LEU C 1 147 ? 46.985 -5.765 22.703 1.00 37.43 148 LEU C N 1
ATOM 3172 C CA . LEU C 1 147 ? 47.040 -4.406 23.242 1.00 38.70 148 LEU C CA 1
ATOM 3173 C C . LEU C 1 147 ? 47.410 -4.386 24.730 1.00 39.07 148 LEU C C 1
ATOM 3174 O O . LEU C 1 147 ? 48.047 -3.459 25.186 1.00 39.31 148 LEU C O 1
ATOM 3179 N N . ILE C 1 148 ? 47.004 -5.400 25.489 1.00 39.87 149 ILE C N 1
ATOM 3180 C CA . ILE C 1 148 ? 47.388 -5.475 26.897 1.00 40.33 149 ILE C CA 1
ATOM 3181 C C . ILE C 1 148 ? 48.902 -5.678 26.990 1.00 42.08 149 ILE C C 1
ATOM 3182 O O . ILE C 1 148 ? 49.576 -4.987 27.756 1.00 42.34 149 ILE C O 1
ATOM 3187 N N . SER C 1 149 ? 49.445 -6.586 26.183 1.00 43.86 150 SER C N 1
ATOM 3188 C CA . SER C 1 149 ? 50.887 -6.884 26.230 1.00 45.38 150 SER C CA 1
ATOM 3189 C C . SER C 1 149 ? 51.798 -5.703 25.838 1.00 46.50 150 SER C C 1
ATOM 3190 O O . SER C 1 149 ? 53.023 -5.806 25.942 1.00 46.55 150 SER C O 1
ATOM 3193 N N . GLU C 1 150 ? 51.202 -4.597 25.387 1.00 47.97 151 GLU C N 1
ATOM 3194 C CA . GLU C 1 150 ? 51.947 -3.377 25.063 1.00 49.20 151 GLU C CA 1
ATOM 3195 C C . GLU C 1 150 ? 52.167 -2.428 26.270 1.00 50.26 151 GLU C C 1
ATOM 3196 O O . GLU C 1 150 ? 53.242 -1.806 26.381 1.00 51.11 151 GLU C O 1
ATOM 3202 N N . GLN C 1 151 ? 51.182 -2.353 27.175 1.00 51.32 152 GLN C N 1
ATOM 3203 C CA . GLN C 1 151 ? 51.185 -1.429 28.333 1.00 51.86 152 GLN C CA 1
ATOM 3204 C C . GLN C 1 151 ? 51.352 0.024 27.882 1.00 52.08 152 GLN C C 1
ATOM 3205 O O . GLN C 1 151 ? 50.425 0.618 27.322 1.00 52.27 152 GLN C O 1
ATOM 3211 N N . LYS D 1 13 ? 21.793 -1.247 57.628 1.00 46.98 14 LYS D N 1
ATOM 3212 C CA . LYS D 1 13 ? 21.812 -0.845 56.181 1.00 46.36 14 LYS D CA 1
ATOM 3213 C C . LYS D 1 13 ? 21.400 0.599 55.907 1.00 45.27 14 LYS D C 1
ATOM 3214 O O . LYS D 1 13 ? 21.343 1.023 54.744 1.00 47.19 14 LYS D O 1
ATOM 3220 N N . GLY D 1 14 ? 21.152 1.376 56.958 1.00 43.02 15 GLY D N 1
ATOM 3221 C CA . GLY D 1 14 ? 20.848 2.793 56.799 1.00 41.03 15 GLY D CA 1
ATOM 3222 C C . GLY D 1 14 ? 19.363 3.046 56.554 1.00 38.14 15 GLY D C 1
ATOM 3223 O O . GLY D 1 14 ? 18.514 2.293 57.009 1.00 38.48 15 GLY D O 1
ATOM 3224 N N . VAL D 1 15 ? 19.066 4.100 55.815 1.00 34.90 16 VAL D N 1
ATOM 3225 C CA . VAL D 1 15 ? 17.702 4.560 55.668 1.00 33.22 16 VAL D CA 1
ATOM 3226 C C . VAL D 1 15 ? 17.182 4.278 54.283 1.00 30.96 16 VAL D C 1
ATOM 3227 O O . VAL D 1 15 ? 17.949 4.219 53.314 1.00 29.79 16 VAL D O 1
ATOM 3231 N N . LEU D 1 16 ? 15.865 4.163 54.212 1.00 30.65 17 LEU D N 1
ATOM 3232 C CA . LEU D 1 16 ? 15.179 3.886 52.967 1.00 30.76 17 LEU D CA 1
ATOM 3233 C C . LEU D 1 16 ? 15.215 5.115 52.067 1.00 29.92 17 LEU D C 1
ATOM 3234 O O . LEU D 1 16 ? 14.678 6.182 52.408 1.00 31.52 17 LEU D O 1
ATOM 3239 N N . LEU D 1 17 ? 15.850 4.968 50.914 1.00 29.50 18 LEU D N 1
ATOM 3240 C CA . LEU D 1 17 ? 15.936 6.042 49.896 1.00 30.18 18 LEU D CA 1
ATOM 3241 C C . LEU D 1 17 ? 14.840 6.019 48.827 1.00 28.90 18 LEU D C 1
ATOM 3242 O O . LEU D 1 17 ? 14.227 7.047 48.477 1.00 28.83 18 LEU D O 1
ATOM 3247 N N . LEU D 1 18 ? 14.611 4.830 48.320 1.00 28.30 19 LEU D N 1
ATOM 3248 C CA . LEU D 1 18 ? 13.782 4.598 47.190 1.00 29.04 19 LEU D CA 1
ATOM 3249 C C . LEU D 1 18 ? 13.162 3.238 47.311 1.00 28.04 19 LEU D C 1
ATOM 3250 O O . LEU D 1 18 ? 13.724 2.311 47.926 1.00 29.09 19 LEU D O 1
ATOM 3255 N N . ARG D 1 19 ? 12.012 3.104 46.661 1.00 27.19 20 ARG D N 1
ATOM 3256 C CA . ARG D 1 19 ? 11.274 1.855 46.623 1.00 25.85 20 ARG D CA 1
ATOM 3257 C C . ARG D 1 19 ? 10.373 1.842 45.398 1.00 25.47 20 ARG D C 1
ATOM 3258 O O . ARG D 1 19 ? 9.566 2.790 45.148 1.00 24.01 20 ARG D O 1
ATOM 3266 N N . THR D 1 20 ? 10.439 0.737 44.675 1.00 27.28 21 THR D N 1
ATOM 3267 C CA . THR D 1 20 ? 9.645 0.608 43.424 1.00 28.83 21 THR D CA 1
ATOM 3268 C C . THR D 1 20 ? 9.470 -0.839 43.057 1.00 29.16 21 THR D C 1
ATOM 3269 O O . THR D 1 20 ? 9.999 -1.704 43.756 1.00 29.71 21 THR D O 1
ATOM 3273 N N . LEU D 1 21 ? 8.726 -1.125 41.977 1.00 27.83 22 LEU D N 1
ATOM 3274 C CA . LEU D 1 21 ? 8.626 -2.520 41.466 1.00 28.28 22 LEU D CA 1
ATOM 3275 C C . LEU D 1 21 ? 9.501 -2.722 40.208 1.00 29.85 22 LEU D C 1
ATOM 3276 O O . LEU D 1 21 ? 9.526 -1.860 39.322 1.00 31.00 22 LEU D O 1
ATOM 3281 N N . ALA D 1 22 ? 10.205 -3.848 40.122 1.00 29.88 23 ALA D N 1
ATOM 3282 C CA . ALA D 1 22 ? 10.909 -4.214 38.883 1.00 30.63 23 ALA D CA 1
ATOM 3283 C C . ALA D 1 22 ? 9.881 -4.569 37.732 1.00 29.79 23 ALA D C 1
ATOM 3284 O O . ALA D 1 22 ? 9.019 -5.459 37.867 1.00 29.92 23 ALA D O 1
ATOM 3286 N N . MET D 1 23 ? 10.009 -3.846 36.613 1.00 30.04 24 MET D N 1
ATOM 3287 C CA . MET D 1 23 ? 9.086 -3.945 35.456 1.00 29.26 24 MET D CA 1
ATOM 3288 C C . MET D 1 23 ? 9.750 -4.570 34.204 1.00 29.77 24 MET D C 1
ATOM 3289 O O . MET D 1 23 ? 10.991 -4.405 33.974 1.00 28.95 24 MET D O 1
ATOM 3294 N N . PRO D 1 24 ? 8.943 -5.296 33.394 1.00 28.91 25 PRO D N 1
ATOM 3295 C CA . PRO D 1 24 ? 9.460 -5.844 32.128 1.00 29.68 25 PRO D CA 1
ATOM 3296 C C . PRO D 1 24 ? 10.169 -4.837 31.184 1.00 29.09 25 PRO D C 1
ATOM 3297 O O . PRO D 1 24 ? 11.079 -5.264 30.454 1.00 28.89 25 PRO D O 1
ATOM 3301 N N . SER D 1 25 ? 9.793 -3.555 31.196 1.00 29.99 26 SER D N 1
ATOM 3302 C CA . SER D 1 25 ? 10.455 -2.623 30.280 1.00 30.29 26 SER D CA 1
ATOM 3303 C C . SER D 1 25 ? 11.943 -2.448 30.610 1.00 30.26 26 SER D C 1
ATOM 3304 O O . SER D 1 25 ? 12.723 -1.987 29.757 1.00 30.61 26 SER D O 1
ATOM 3307 N N . ASP D 1 26 ? 12.351 -2.801 31.822 1.00 29.76 27 ASP D N 1
ATOM 3308 C CA . ASP D 1 26 ? 13.706 -2.543 32.235 1.00 31.89 27 ASP D CA 1
ATOM 3309 C C . ASP D 1 26 ? 14.556 -3.826 32.274 1.00 30.88 27 ASP D C 1
ATOM 3310 O O . ASP D 1 26 ? 15.585 -3.891 32.943 1.00 30.71 27 ASP D O 1
ATOM 3315 N N . THR D 1 27 ? 14.157 -4.799 31.478 1.00 31.81 28 THR D N 1
ATOM 3316 C CA . THR D 1 27 ? 14.873 -6.026 31.372 1.00 31.70 28 THR D CA 1
ATOM 3317 C C . THR D 1 27 ? 15.994 -5.975 30.326 1.00 33.57 28 THR D C 1
ATOM 3318 O O . THR D 1 27 ? 16.011 -5.139 29.400 1.00 31.30 28 THR D O 1
ATOM 3322 N N . ASN D 1 28 ? 16.935 -6.885 30.520 1.00 33.95 29 ASN D N 1
ATOM 3323 C CA . ASN D 1 28 ? 18.004 -7.102 29.589 1.00 34.96 29 ASN D CA 1
ATOM 3324 C C . ASN D 1 28 ? 17.667 -8.289 28.719 1.00 35.95 29 ASN D C 1
ATOM 3325 O O . ASN D 1 28 ? 16.611 -8.872 28.867 1.00 36.15 29 ASN D O 1
ATOM 3330 N N . ALA D 1 29 ? 18.555 -8.641 27.803 1.00 38.78 30 ALA D N 1
ATOM 3331 C CA . ALA D 1 29 ? 18.344 -9.791 26.876 1.00 40.73 30 ALA D CA 1
ATOM 3332 C C . ALA D 1 29 ? 18.254 -11.150 27.564 1.00 42.18 30 ALA D C 1
ATOM 3333 O O . ALA D 1 29 ? 17.566 -12.072 27.070 1.00 42.85 30 ALA D O 1
ATOM 3335 N N . ASN D 1 30 ? 18.953 -11.281 28.699 1.00 43.36 31 ASN D N 1
ATOM 3336 C CA . ASN D 1 30 ? 18.875 -12.496 29.519 1.00 43.25 31 ASN D CA 1
ATOM 3337 C C . ASN D 1 30 ? 17.502 -12.594 30.182 1.00 41.79 31 ASN D C 1
ATOM 3338 O O . ASN D 1 30 ? 17.118 -13.631 30.646 1.00 41.92 31 ASN D O 1
ATOM 3343 N N . GLY D 1 31 ? 16.773 -11.485 30.274 1.00 39.95 32 GLY D N 1
ATOM 3344 C CA . GLY D 1 31 ? 15.465 -11.454 30.915 1.00 38.45 32 GLY D CA 1
ATOM 3345 C C . GLY D 1 31 ? 15.504 -11.048 32.385 1.00 36.22 32 GLY D C 1
ATOM 3346 O O . GLY D 1 31 ? 14.479 -10.964 33.008 1.00 36.52 32 GLY D O 1
ATOM 3347 N N . ASP D 1 32 ? 16.693 -10.827 32.936 1.00 34.70 33 ASP D N 1
ATOM 3348 C CA . ASP D 1 32 ? 16.829 -10.178 34.249 1.00 34.54 33 ASP D CA 1
ATOM 3349 C C . ASP D 1 32 ? 16.712 -8.644 34.120 1.00 32.87 33 ASP D C 1
ATOM 3350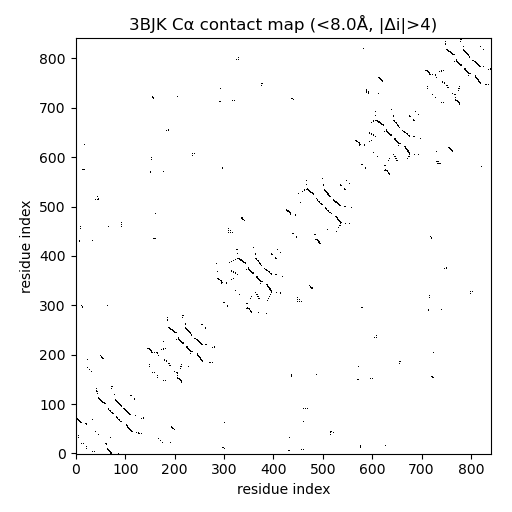 O O . ASP D 1 32 ? 16.712 -8.121 33.032 1.00 33.59 33 ASP D O 1
ATOM 3355 N N . ILE D 1 33 ? 16.607 -7.928 35.231 1.00 31.32 34 ILE D N 1
ATOM 3356 C CA . ILE D 1 33 ? 16.585 -6.463 35.194 1.00 30.09 34 ILE D CA 1
ATOM 3357 C C . ILE D 1 33 ? 17.935 -5.956 34.717 1.00 30.37 34 ILE D C 1
ATOM 3358 O O . ILE D 1 33 ? 18.964 -6.441 35.143 1.00 30.05 34 ILE D O 1
ATOM 3363 N N . PHE D 1 34 ? 17.917 -4.985 33.801 1.00 30.44 35 PHE D N 1
ATOM 3364 C CA . PHE D 1 34 ? 19.138 -4.383 33.252 1.00 31.63 35 PHE D CA 1
ATOM 3365 C C . PHE D 1 34 ? 19.962 -3.657 34.340 1.00 31.63 35 PHE D C 1
ATOM 3366 O O . PHE D 1 34 ? 19.434 -2.865 35.150 1.00 31.16 35 PHE D O 1
ATOM 3374 N N . GLY D 1 35 ? 21.275 -3.933 34.351 1.00 30.51 36 GLY D N 1
ATOM 3375 C CA . GLY D 1 35 ? 22.155 -3.384 35.363 1.00 30.67 36 GLY D CA 1
ATOM 3376 C C . GLY D 1 35 ? 22.197 -1.853 35.318 1.00 29.42 36 GLY D C 1
ATOM 3377 O O . GLY D 1 35 ? 22.315 -1.208 36.341 1.00 30.23 36 GLY D O 1
ATOM 3378 N N . GLY D 1 36 ? 22.056 -1.281 34.127 1.00 29.19 37 GLY D N 1
ATOM 3379 C CA . GLY D 1 36 ? 21.884 0.176 33.971 1.00 28.98 37 GLY D CA 1
ATOM 3380 C C . GLY D 1 36 ? 20.727 0.798 34.751 1.00 29.21 37 GLY D C 1
ATOM 3381 O O . GLY D 1 36 ? 20.841 1.926 35.303 1.00 29.69 37 GLY D O 1
ATOM 3382 N N . TRP D 1 37 ? 19.596 0.110 34.792 1.00 28.98 38 TRP D N 1
ATOM 3383 C CA . TRP D 1 37 ? 18.432 0.566 35.571 1.00 29.85 38 TRP D CA 1
ATOM 3384 C C . TRP D 1 37 ? 18.754 0.557 37.072 1.00 29.26 38 TRP D C 1
ATOM 3385 O O . TRP D 1 37 ? 18.449 1.520 37.803 1.00 28.46 38 TRP D O 1
ATOM 3396 N N . ILE D 1 38 ? 19.410 -0.511 37.522 1.00 28.41 39 ILE D N 1
ATOM 3397 C CA . ILE D 1 38 ? 19.811 -0.662 38.966 1.00 29.65 39 ILE D CA 1
ATOM 3398 C C . ILE D 1 38 ? 20.736 0.529 39.342 1.00 29.96 39 ILE D C 1
ATOM 3399 O O . ILE D 1 38 ? 20.539 1.213 40.359 1.00 29.32 39 ILE D O 1
ATOM 3404 N N . MET D 1 39 ? 21.738 0.767 38.509 1.00 30.02 40 MET D N 1
ATOM 3405 C CA . MET D 1 39 ? 22.704 1.846 38.799 1.00 30.90 40 MET D CA 1
ATOM 3406 C C . MET D 1 39 ? 21.959 3.179 38.851 1.00 30.64 40 MET D C 1
ATOM 3407 O O . MET D 1 39 ? 22.232 4.038 39.721 1.00 30.80 40 MET D O 1
ATOM 3412 N N . SER D 1 40 ? 20.997 3.359 37.948 1.00 31.65 41 SER D N 1
ATOM 3413 C CA . SER D 1 40 ? 20.187 4.618 37.905 1.00 32.10 41 SER D CA 1
ATOM 3414 C C . SER D 1 40 ? 19.345 4.794 39.206 1.00 31.78 41 SER D C 1
ATOM 3415 O O . SER D 1 40 ? 19.253 5.872 39.762 1.00 28.97 41 SER D O 1
ATOM 3418 N N . GLN D 1 41 ? 18.718 3.693 39.692 1.00 30.48 42 GLN D N 1
ATOM 3419 C CA . GLN D 1 41 ? 18.012 3.735 40.962 1.00 30.62 42 GLN D CA 1
ATOM 3420 C C . GLN D 1 41 ? 18.960 4.077 42.102 1.00 31.44 42 GLN D C 1
ATOM 3421 O O . GLN D 1 41 ? 18.619 4.849 42.937 1.00 32.36 42 GLN D O 1
ATOM 3427 N N . MET D 1 42 ? 20.127 3.444 42.178 1.00 31.44 43 MET D N 1
ATOM 3428 C CA . MET D 1 42 ? 21.094 3.758 43.248 1.00 32.52 43 MET D CA 1
ATOM 3429 C C . MET D 1 42 ? 21.535 5.244 43.280 1.00 33.09 43 MET D C 1
ATOM 3430 O O . MET D 1 42 ? 21.574 5.871 44.321 1.00 32.34 43 MET D O 1
ATOM 3435 N N . ALA D 1 43 ? 21.864 5.755 42.121 1.00 32.98 44 ALA D N 1
ATOM 3436 C CA . ALA D 1 43 ? 22.142 7.156 41.925 1.00 33.81 44 ALA D CA 1
ATOM 3437 C C . ALA D 1 43 ? 21.043 8.114 42.360 1.00 34.18 44 ALA D C 1
ATOM 3438 O O . ALA D 1 43 ? 21.333 9.110 43.064 1.00 34.52 44 ALA D O 1
ATOM 3440 N N . MET D 1 44 ? 19.803 7.840 41.950 1.00 32.99 45 MET D N 1
ATOM 3441 C CA . MET D 1 44 ? 18.666 8.689 42.333 1.00 34.27 45 MET D CA 1
ATOM 3442 C C . MET D 1 44 ? 18.422 8.662 43.852 1.00 33.47 45 MET D C 1
ATOM 3443 O O . MET D 1 44 ? 18.226 9.717 44.436 1.00 33.47 45 MET D O 1
ATOM 3448 N N . GLY D 1 45 ? 18.448 7.473 44.466 1.00 33.11 46 GLY D N 1
ATOM 3449 C CA . GLY D 1 45 ? 18.197 7.336 45.892 1.00 32.99 46 GLY D CA 1
ATOM 3450 C C . GLY D 1 45 ? 19.297 7.994 46.714 1.00 33.55 46 GLY D C 1
ATOM 3451 O O . GLY D 1 45 ? 19.048 8.743 47.650 1.00 33.96 46 GLY D O 1
ATOM 3452 N N . GLY D 1 46 ? 20.532 7.718 46.343 1.00 34.01 47 GLY D N 1
ATOM 3453 C CA . GLY D 1 46 ? 21.684 8.299 47.025 1.00 34.48 47 GLY D CA 1
ATOM 3454 C C . GLY D 1 46 ? 21.692 9.797 46.967 1.00 34.11 47 GLY D C 1
ATOM 3455 O O . GLY D 1 46 ? 21.968 10.450 47.974 1.00 33.45 47 GLY D O 1
ATOM 3456 N N . ALA D 1 47 ? 21.302 10.338 45.808 1.00 34.93 48 ALA D N 1
ATOM 3457 C CA . ALA D 1 47 ? 21.247 11.792 45.633 1.00 33.58 48 ALA D CA 1
ATOM 3458 C C . ALA D 1 47 ? 20.198 12.413 46.524 1.00 34.17 48 ALA D C 1
ATOM 3459 O O . ALA D 1 47 ? 20.377 13.533 46.992 1.00 34.11 48 ALA D O 1
ATOM 3461 N N . ILE D 1 48 ? 19.094 11.699 46.766 1.00 33.36 49 ILE D N 1
ATOM 3462 C CA . ILE D 1 48 ? 18.039 12.219 47.632 1.00 32.49 49 ILE D CA 1
ATOM 3463 C C . ILE D 1 48 ? 18.581 12.427 49.062 1.00 32.15 49 ILE D C 1
ATOM 3464 O O . ILE D 1 48 ? 18.458 13.480 49.610 1.00 30.39 49 ILE D O 1
ATOM 3469 N N . LEU D 1 49 ? 19.195 11.398 49.627 1.00 31.21 50 LEU D N 1
ATOM 3470 C CA . LEU D 1 49 ? 19.903 11.544 50.924 1.00 31.61 50 LEU D CA 1
ATOM 3471 C C . LEU D 1 49 ? 20.992 12.613 50.965 1.00 31.76 50 LEU D C 1
ATOM 3472 O O . LEU D 1 49 ? 21.064 13.397 51.916 1.00 29.21 50 LEU D O 1
ATOM 3477 N N . ALA D 1 50 ? 21.803 12.683 49.915 1.00 31.47 51 ALA D N 1
ATOM 3478 C CA . ALA D 1 50 ? 22.787 13.752 49.802 1.00 31.22 51 ALA D CA 1
ATOM 3479 C C . ALA D 1 50 ? 22.139 15.133 49.837 1.00 30.54 51 ALA D C 1
ATOM 3480 O O . ALA D 1 50 ? 22.607 16.048 50.562 1.00 29.79 51 ALA D O 1
ATOM 3482 N N . LYS D 1 51 ? 21.036 15.308 49.133 1.00 31.55 52 LYS D N 1
ATOM 3483 C CA . LYS D 1 51 ? 20.358 16.608 49.081 1.00 30.83 52 LYS D CA 1
ATOM 3484 C C . LYS D 1 51 ? 19.739 16.972 50.439 1.00 30.77 52 LYS D C 1
ATOM 3485 O O . LYS D 1 51 ? 19.662 18.149 50.815 1.00 28.20 52 LYS D O 1
ATOM 3491 N N . GLU D 1 52 ? 19.214 15.955 51.129 1.00 28.83 53 GLU D N 1
ATOM 3492 C CA . GLU D 1 52 ? 18.703 16.125 52.492 1.00 28.77 53 GLU D CA 1
ATOM 3493 C C . GLU D 1 52 ? 19.774 16.605 53.484 1.00 28.93 53 GLU D C 1
ATOM 3494 O O . GLU D 1 52 ? 19.567 17.622 54.202 1.00 29.99 53 GLU D O 1
ATOM 3500 N N . ILE D 1 53 ? 20.921 15.942 53.485 1.00 30.57 54 ILE D N 1
ATOM 3501 C CA . ILE D 1 53 ? 22.075 16.347 54.296 1.00 31.33 54 ILE D CA 1
ATOM 3502 C C . ILE D 1 53 ? 22.621 17.706 53.900 1.00 31.45 54 ILE D C 1
ATOM 3503 O O . ILE D 1 53 ? 22.907 18.515 54.785 1.00 31.57 54 ILE D O 1
ATOM 3508 N N . ALA D 1 54 ? 22.738 17.949 52.586 1.00 31.40 55 ALA D N 1
ATOM 3509 C CA . ALA D 1 54 ? 23.251 19.217 52.015 1.00 31.84 55 ALA D CA 1
ATOM 3510 C C . ALA D 1 54 ? 22.324 20.423 52.083 1.00 29.54 55 ALA D C 1
ATOM 3511 O O . ALA D 1 54 ? 22.769 21.515 51.761 1.00 32.15 55 ALA D O 1
ATOM 3513 N N . HIS D 1 55 ? 21.049 20.214 52.397 1.00 30.47 56 HIS D N 1
ATOM 3514 C CA . HIS D 1 55 ? 20.010 21.260 52.424 1.00 31.15 56 HIS D CA 1
ATOM 3515 C C . HIS D 1 55 ? 19.926 21.988 51.061 1.00 30.50 56 HIS D C 1
ATOM 3516 O O . HIS D 1 55 ? 19.673 23.193 51.002 1.00 30.31 56 HIS D O 1
ATOM 3523 N N . GLY D 1 56 ? 20.080 21.188 50.007 1.00 31.10 57 GLY D N 1
ATOM 3524 C CA . GLY D 1 56 ? 19.797 21.612 48.646 1.00 31.80 57 GLY D CA 1
ATOM 3525 C C . GLY D 1 56 ? 20.487 20.826 47.557 1.00 32.17 57 GLY D C 1
ATOM 3526 O O . GLY D 1 56 ? 20.802 19.644 47.734 1.00 30.60 57 GLY D O 1
ATOM 3527 N N . ARG D 1 57 ? 20.712 21.491 46.417 1.00 31.87 58 ARG D N 1
ATOM 3528 C CA . ARG D 1 57 ? 21.293 20.832 45.230 1.00 35.07 58 ARG D CA 1
ATOM 3529 C C . ARG D 1 57 ? 22.654 20.166 45.448 1.00 32.80 58 ARG D C 1
ATOM 3530 O O . ARG D 1 57 ? 23.514 20.672 46.163 1.00 32.46 58 ARG D O 1
ATOM 3538 N N . VAL D 1 58 ? 22.838 19.040 44.770 1.00 34.03 59 VAL D N 1
ATOM 3539 C CA . VAL D 1 58 ? 24.088 18.304 44.709 1.00 33.42 59 VAL D CA 1
ATOM 3540 C C . VAL D 1 58 ? 24.390 17.858 43.263 1.00 33.10 59 VAL D C 1
ATOM 3541 O O . VAL D 1 58 ? 23.484 17.758 42.400 1.00 32.54 59 VAL D O 1
ATOM 3545 N N . VAL D 1 59 ? 25.657 17.567 43.008 1.00 31.05 60 VAL D N 1
ATOM 3546 C CA . VAL D 1 59 ? 26.014 16.825 41.807 1.00 32.01 60 VAL D CA 1
ATOM 3547 C C . VAL D 1 59 ? 26.653 15.474 42.209 1.00 31.46 60 VAL D C 1
ATOM 3548 O O . VAL D 1 59 ? 27.301 15.369 43.268 1.00 31.69 60 VAL D O 1
ATOM 3552 N N . THR D 1 60 ? 26.420 14.449 41.408 1.00 31.15 61 THR D N 1
ATOM 3553 C CA . THR D 1 60 ? 27.132 13.148 41.530 1.00 32.01 61 THR D CA 1
ATOM 3554 C C . THR D 1 60 ? 28.498 13.229 40.872 1.00 30.52 61 THR D C 1
ATOM 3555 O O . THR D 1 60 ? 28.570 13.588 39.740 1.00 30.31 61 THR D O 1
ATOM 3559 N N . VAL D 1 61 ? 29.580 12.956 41.598 1.00 29.87 62 VAL D N 1
ATOM 3560 C CA . VAL D 1 61 ? 30.921 13.067 41.070 1.00 28.96 62 VAL D CA 1
ATOM 3561 C C . VAL D 1 61 ? 31.685 11.733 40.918 1.00 28.25 62 VAL D C 1
ATOM 3562 O O . VAL D 1 61 ? 32.536 11.618 40.064 1.00 27.59 62 VAL D O 1
ATOM 3566 N N . ALA D 1 62 ? 31.305 10.730 41.672 1.00 28.92 63 ALA D N 1
ATOM 3567 C CA . ALA D 1 62 ? 32.047 9.479 41.694 1.00 28.40 63 ALA D CA 1
ATOM 3568 C C . ALA D 1 62 ? 31.252 8.356 42.262 1.00 29.09 63 ALA D C 1
ATOM 3569 O O . ALA D 1 62 ? 30.330 8.548 43.077 1.00 31.18 63 ALA D O 1
ATOM 3571 N N . VAL D 1 63 ? 31.630 7.167 41.802 1.00 29.00 64 VAL D N 1
ATOM 3572 C CA . VAL D 1 63 ? 31.215 5.848 42.312 1.00 29.11 64 VAL D CA 1
ATOM 3573 C C . VAL D 1 63 ? 32.472 5.024 42.562 1.00 28.80 64 VAL D C 1
ATOM 3574 O O . VAL D 1 63 ? 33.485 5.118 41.827 1.00 28.46 64 VAL D O 1
ATOM 3578 N N . GLU D 1 64 ? 32.451 4.277 43.655 1.00 29.04 65 GLU D N 1
ATOM 3579 C CA . GLU D 1 64 ? 33.477 3.243 43.885 1.00 29.70 65 GLU D CA 1
ATOM 3580 C C . GLU D 1 64 ? 32.845 1.961 44.439 1.00 29.20 65 GLU D C 1
ATOM 3581 O O . GLU D 1 64 ? 31.776 2.018 45.018 1.00 30.75 65 GLU D O 1
ATOM 3587 N N . SER D 1 65 ? 33.521 0.837 44.249 1.00 28.86 66 SER D N 1
ATOM 3588 C CA . SER D 1 65 ? 33.128 -0.454 44.821 1.00 30.06 66 SER D CA 1
ATOM 3589 C C . SER D 1 65 ? 31.679 -0.806 44.601 1.00 30.45 66 SER D C 1
ATOM 3590 O O . SER D 1 65 ? 30.976 -1.180 45.547 1.00 30.37 66 SER D O 1
ATOM 3593 N N . MET D 1 66 ? 31.239 -0.726 43.335 1.00 29.27 67 MET D N 1
ATOM 3594 C CA . MET D 1 66 ? 29.966 -1.247 42.946 1.00 29.71 67 MET D CA 1
ATOM 3595 C C . MET D 1 66 ? 30.098 -2.709 42.695 1.00 26.78 67 MET D C 1
ATOM 3596 O O . MET D 1 66 ? 30.894 -3.153 41.897 1.00 25.55 67 MET D O 1
ATOM 3601 N N . ASN D 1 67 ? 29.280 -3.452 43.419 1.00 27.95 68 ASN D N 1
ATOM 3602 C CA . ASN D 1 67 ? 29.219 -4.903 43.356 1.00 26.05 68 ASN D CA 1
ATOM 3603 C C . ASN D 1 67 ? 27.860 -5.391 42.902 1.00 27.70 68 ASN D C 1
ATOM 3604 O O . ASN D 1 67 ? 26.868 -5.033 43.489 1.00 28.29 68 ASN D O 1
ATOM 3609 N N . PHE D 1 68 ? 27.798 -6.196 41.825 1.00 27.77 69 PHE D N 1
ATOM 3610 C CA . PHE D 1 68 ? 26.538 -6.789 41.423 1.00 27.90 69 PHE D CA 1
ATOM 3611 C C . PHE D 1 68 ? 26.491 -8.209 41.988 1.00 29.03 69 PHE D C 1
ATOM 3612 O O . PHE D 1 68 ? 27.216 -9.057 41.504 1.00 27.27 69 PHE D O 1
ATOM 3620 N N . ILE D 1 69 ? 25.618 -8.480 42.959 1.00 29.49 70 ILE D N 1
ATOM 3621 C CA . ILE D 1 69 ? 25.695 -9.728 43.721 1.00 30.02 70 ILE D CA 1
ATOM 3622 C C . ILE D 1 69 ? 24.759 -10.785 43.174 1.00 31.22 70 ILE D C 1
ATOM 3623 O O . ILE D 1 69 ? 25.144 -11.959 43.002 1.00 28.75 70 ILE D O 1
ATOM 3628 N N . LYS D 1 70 ? 23.531 -10.357 42.924 1.00 31.42 71 LYS D N 1
ATOM 3629 C CA . LYS D 1 70 ? 22.435 -11.237 42.501 1.00 33.02 71 LYS D CA 1
ATOM 3630 C C . LYS D 1 70 ? 21.573 -10.464 41.523 1.00 31.74 71 LYS D C 1
ATOM 3631 O O . LYS D 1 70 ? 21.429 -9.212 41.619 1.00 30.43 71 LYS D O 1
ATOM 3637 N N . PRO D 1 71 ? 20.949 -11.198 40.593 1.00 31.74 72 PRO D N 1
ATOM 3638 C CA . PRO D 1 71 ? 20.055 -10.549 39.661 1.00 32.85 72 PRO D CA 1
ATOM 3639 C C . PRO D 1 71 ? 18.722 -10.108 40.273 1.00 32.29 72 PRO D C 1
ATOM 3640 O O . PRO D 1 71 ? 18.252 -10.699 41.245 1.00 31.81 72 PRO D O 1
ATOM 3644 N N . ILE D 1 72 ? 18.150 -9.062 39.710 1.00 32.38 73 ILE D N 1
ATOM 3645 C CA . ILE D 1 72 ? 16.752 -8.663 39.992 1.00 32.43 73 ILE D CA 1
ATOM 3646 C C . ILE D 1 72 ? 15.764 -9.260 38.946 1.00 32.33 73 ILE D C 1
ATOM 3647 O O . ILE D 1 72 ? 16.036 -9.344 37.748 1.00 31.54 73 ILE D O 1
ATOM 3652 N N . SER D 1 73 ? 14.605 -9.688 39.397 1.00 31.59 74 SER D N 1
ATOM 3653 C CA . SER D 1 73 ? 13.643 -10.294 38.511 1.00 32.42 74 SER D CA 1
ATOM 3654 C C . SER D 1 73 ? 12.431 -9.387 38.397 1.00 31.24 74 SER D C 1
ATOM 3655 O O . SER D 1 73 ? 12.076 -8.653 39.330 1.00 30.31 74 SER D O 1
ATOM 3658 N N . VAL D 1 74 ? 11.799 -9.441 37.236 1.00 29.97 75 VAL D N 1
ATOM 3659 C CA . VAL D 1 74 ? 10.515 -8.807 37.055 1.00 31.21 75 VAL D CA 1
ATOM 3660 C C . VAL D 1 74 ? 9.555 -9.181 38.200 1.00 29.48 75 VAL D C 1
ATOM 3661 O O . VAL D 1 74 ? 9.392 -10.355 38.560 1.00 28.03 75 VAL D O 1
ATOM 3665 N N . GLY D 1 75 ? 8.956 -8.178 38.801 1.00 29.45 76 GLY D N 1
ATOM 3666 C CA . GLY D 1 75 ? 7.929 -8.402 39.853 1.00 30.55 76 GLY D CA 1
ATOM 3667 C C . GLY D 1 75 ? 8.510 -8.310 41.276 1.00 30.19 76 GLY D C 1
ATOM 3668 O O . GLY D 1 75 ? 7.768 -8.271 42.269 1.00 31.42 76 GLY D O 1
ATOM 3669 N N . ASP D 1 76 ? 9.829 -8.280 41.370 1.00 28.69 77 ASP D N 1
ATOM 3670 C CA . ASP D 1 76 ? 10.489 -8.101 42.649 1.00 28.34 77 ASP D CA 1
ATOM 3671 C C . ASP D 1 76 ? 10.227 -6.662 43.145 1.00 27.84 77 ASP D C 1
ATOM 3672 O O . ASP D 1 76 ? 10.175 -5.715 42.351 1.00 27.64 77 ASP D O 1
ATOM 3677 N N . VAL D 1 77 ? 10.055 -6.495 44.454 1.00 27.64 78 VAL D N 1
ATOM 3678 C CA . VAL D 1 77 ? 10.015 -5.156 45.051 1.00 28.19 78 VAL D CA 1
ATOM 3679 C C . VAL D 1 77 ? 11.522 -4.784 45.224 1.00 29.64 78 VAL D C 1
ATOM 3680 O O . VAL D 1 77 ? 12.290 -5.579 45.793 1.00 28.73 78 VAL D O 1
ATOM 3684 N N . VAL D 1 78 ? 11.887 -3.575 44.810 1.00 28.18 79 VAL D N 1
ATOM 3685 C CA . VAL D 1 78 ? 13.222 -3.057 44.849 1.00 28.77 79 VAL D CA 1
ATOM 3686 C C . VAL D 1 78 ? 13.319 -1.835 45.777 1.00 29.53 79 VAL D C 1
ATOM 3687 O O . VAL D 1 78 ? 12.620 -0.821 45.576 1.00 29.90 79 VAL D O 1
ATOM 3691 N N . CYS D 1 79 ? 14.162 -1.958 46.796 1.00 30.89 80 CYS D N 1
ATOM 3692 C CA . CYS D 1 79 ? 14.414 -0.865 47.767 1.00 33.05 80 CYS D CA 1
ATOM 3693 C C . CYS D 1 79 ? 15.857 -0.502 47.714 1.00 32.72 80 CYS D C 1
ATOM 3694 O O . CYS D 1 79 ? 16.724 -1.407 47.651 1.00 34.69 80 CYS D O 1
ATOM 3697 N N . CYS D 1 80 ? 16.136 0.793 47.788 1.00 31.08 81 CYS D N 1
ATOM 3698 C CA . CYS D 1 80 ? 17.490 1.271 47.913 1.00 30.85 81 CYS D CA 1
ATOM 3699 C C . CYS D 1 80 ? 17.649 1.891 49.294 1.00 30.26 81 CYS D C 1
ATOM 3700 O O . CYS D 1 80 ? 16.782 2.675 49.683 1.00 28.87 81 CYS D O 1
ATOM 3703 N N . TYR D 1 81 ? 18.690 1.469 50.015 1.00 29.59 82 TYR D N 1
ATOM 3704 C CA . TYR D 1 81 ? 19.041 1.947 51.374 1.00 30.70 82 TYR D CA 1
ATOM 3705 C C . TYR D 1 81 ? 20.365 2.691 51.339 1.00 31.42 82 TYR D C 1
ATOM 3706 O O . TYR D 1 81 ? 21.249 2.367 50.569 1.00 34.29 82 TYR D O 1
ATOM 3715 N N . GLY D 1 82 ? 20.525 3.697 52.187 1.00 31.21 83 GLY D N 1
ATOM 3716 C CA . GLY D 1 82 ? 21.700 4.511 52.122 1.00 31.58 83 GLY D CA 1
ATOM 3717 C C . GLY D 1 82 ? 22.240 4.732 53.485 1.00 31.71 83 GLY D C 1
ATOM 3718 O O . GLY D 1 82 ? 21.460 4.939 54.408 1.00 32.83 83 GLY D O 1
ATOM 3719 N N . GLN D 1 83 ? 23.561 4.655 53.622 1.00 32.16 84 GLN D N 1
ATOM 3720 C CA . GLN D 1 83 ? 24.254 4.945 54.889 1.00 33.01 84 GLN D CA 1
ATOM 3721 C C . GLN D 1 83 ? 25.348 5.972 54.565 1.00 31.93 84 GLN D C 1
ATOM 3722 O O . GLN D 1 83 ? 26.275 5.661 53.781 1.00 31.07 84 GLN D O 1
ATOM 3728 N N . CYS D 1 84 ? 25.250 7.187 55.126 1.00 31.92 85 CYS D N 1
ATOM 3729 C CA . CYS D 1 84 ? 26.312 8.185 54.910 1.00 30.87 85 CYS D CA 1
ATOM 3730 C C . CYS D 1 84 ? 27.595 7.745 55.654 1.00 30.67 85 CYS D C 1
ATOM 3731 O O . CYS D 1 84 ? 27.531 7.357 56.851 1.00 28.62 85 CYS D O 1
ATOM 3734 N N . LEU D 1 85 ? 28.714 7.649 54.915 1.00 28.97 86 LEU D N 1
ATOM 3735 C CA . LEU D 1 85 ? 29.973 7.236 55.455 1.00 30.37 86 LEU D CA 1
ATOM 3736 C C . LEU D 1 85 ? 30.906 8.392 55.824 1.00 30.49 86 LEU D C 1
ATOM 3737 O O . LEU D 1 85 ? 31.768 8.226 56.692 1.00 29.24 86 LEU D O 1
ATOM 3742 N N . LYS D 1 86 ? 30.768 9.511 55.139 1.00 32.43 87 LYS D N 1
ATOM 3743 C CA . LYS D 1 86 ? 31.625 10.681 55.381 1.00 34.15 87 LYS D CA 1
ATOM 3744 C C . LYS D 1 86 ? 30.985 11.907 54.837 1.00 33.48 87 LYS D C 1
ATOM 3745 O O . LYS D 1 86 ? 30.365 11.879 53.793 1.00 32.52 87 LYS D O 1
ATOM 3751 N N . VAL D 1 87 ? 31.216 13.005 55.543 1.00 33.32 88 VAL D N 1
ATOM 3752 C CA . VAL D 1 87 ? 30.767 14.336 55.154 1.00 33.02 88 VAL D CA 1
ATOM 3753 C C . VAL D 1 87 ? 31.961 15.248 55.274 1.00 32.46 88 VAL D C 1
ATOM 3754 O O . VAL D 1 87 ? 32.625 15.315 56.322 1.00 31.66 88 VAL D O 1
ATOM 3758 N N . GLY D 1 88 ? 32.278 15.918 54.179 1.00 31.86 89 GLY D N 1
ATOM 3759 C CA . GLY D 1 88 ? 33.345 16.922 54.184 1.00 31.17 89 GLY D CA 1
ATOM 3760 C C . GLY D 1 88 ? 32.766 18.310 54.259 1.00 30.51 89 GLY D C 1
ATOM 3761 O O . GLY D 1 88 ? 31.653 18.556 54.697 1.00 31.69 89 GLY D O 1
ATOM 3762 N N . ARG D 1 89 ? 33.519 19.254 53.772 1.00 29.89 90 ARG D N 1
ATOM 3763 C CA . ARG D 1 89 ? 33.009 20.587 53.683 1.00 29.47 90 ARG D CA 1
ATOM 3764 C C . ARG D 1 89 ? 31.768 20.580 52.762 1.00 29.37 90 ARG D C 1
ATOM 3765 O O . ARG D 1 89 ? 30.727 21.168 53.120 1.00 26.07 90 ARG D O 1
ATOM 3773 N N . SER D 1 90 ? 31.975 19.987 51.563 1.00 28.36 91 SER D N 1
ATOM 3774 C CA . SER D 1 90 ? 30.948 19.907 50.495 1.00 29.17 91 SER D CA 1
ATOM 3775 C C . SER D 1 90 ? 30.592 18.512 50.018 1.00 29.02 91 SER D C 1
ATOM 3776 O O . SER D 1 90 ? 29.505 18.318 49.442 1.00 29.62 91 SER D O 1
ATOM 3781 N N . SER D 1 91 ? 31.449 17.553 50.299 1.00 29.99 92 SER D N 1
ATOM 3782 C CA . SER D 1 91 ? 31.280 16.211 49.800 1.00 32.64 92 SER D CA 1
ATOM 3783 C C . SER D 1 91 ? 30.558 15.321 50.808 1.00 33.75 92 SER D C 1
ATOM 3784 O O . SER D 1 91 ? 30.684 15.478 52.042 1.00 33.29 92 SER D O 1
ATOM 3787 N N . ILE D 1 92 ? 29.728 14.437 50.233 1.00 34.20 93 ILE D N 1
ATOM 3788 C CA . ILE D 1 92 ? 28.936 13.428 50.973 1.00 34.80 93 ILE D CA 1
ATOM 3789 C C . ILE D 1 92 ? 29.206 12.072 50.305 1.00 34.09 93 ILE D C 1
ATOM 3790 O O . ILE D 1 92 ? 28.958 11.915 49.114 1.00 33.16 93 ILE D O 1
ATOM 3795 N N . LYS D 1 93 ? 29.706 11.133 51.076 1.00 32.86 94 LYS D N 1
ATOM 3796 C CA . LYS D 1 93 ? 29.834 9.745 50.627 1.00 34.27 94 LYS D CA 1
ATOM 3797 C C . LYS D 1 93 ? 28.763 8.836 51.235 1.00 33.62 94 LYS D C 1
ATOM 3798 O O . LYS D 1 93 ? 28.643 8.739 52.449 1.00 33.51 94 LYS D O 1
ATOM 3804 N N . ILE D 1 94 ? 28.037 8.126 50.371 1.00 32.24 95 ILE D N 1
ATOM 3805 C CA . ILE D 1 94 ? 26.910 7.309 50.811 1.00 31.49 95 ILE D CA 1
ATOM 3806 C C . ILE D 1 94 ? 27.083 5.909 50.245 1.00 30.75 95 ILE D C 1
ATOM 3807 O O . ILE D 1 94 ? 27.200 5.785 49.054 1.00 30.49 95 ILE D O 1
ATOM 3812 N N . LYS D 1 95 ? 27.084 4.880 51.102 1.00 31.35 96 LYS D N 1
ATOM 3813 C CA . LYS D 1 95 ? 26.949 3.494 50.670 1.00 32.39 96 LYS D CA 1
ATOM 3814 C C . LYS D 1 95 ? 25.451 3.288 50.318 1.00 32.70 96 LYS D C 1
ATOM 3815 O O . LYS D 1 95 ? 24.558 3.562 51.148 1.00 30.67 96 LYS D O 1
ATOM 3821 N N . VAL D 1 96 ? 25.188 2.827 49.107 1.00 32.34 97 VAL D N 1
ATOM 3822 C CA . VAL D 1 96 ? 23.836 2.508 48.664 1.00 31.04 97 VAL D CA 1
ATOM 3823 C C . VAL D 1 96 ? 23.776 0.973 48.515 1.00 30.96 97 VAL D C 1
ATOM 3824 O O . VAL D 1 96 ? 24.690 0.381 47.927 1.00 29.59 97 VAL D O 1
ATOM 3828 N N . GLU D 1 97 ? 22.765 0.367 49.120 1.00 29.54 98 GLU D N 1
ATOM 3829 C CA . GLU D 1 97 ? 22.495 -1.056 49.036 1.00 31.66 98 GLU D CA 1
ATOM 3830 C C . GLU D 1 97 ? 21.135 -1.213 48.331 1.00 32.15 98 GLU D C 1
ATOM 3831 O O . GLU D 1 97 ? 20.145 -0.591 48.716 1.00 32.50 98 GLU D O 1
ATOM 3837 N N . VAL D 1 98 ? 21.086 -2.119 47.362 1.00 31.94 99 VAL D N 1
ATOM 3838 C CA . VAL D 1 98 ? 19.830 -2.475 46.713 1.00 30.59 99 VAL D CA 1
ATOM 3839 C C . VAL D 1 98 ? 19.353 -3.810 47.242 1.00 30.32 99 VAL D C 1
ATOM 3840 O O . VAL D 1 98 ? 20.124 -4.794 47.228 1.00 27.40 99 VAL D O 1
ATOM 3844 N N . TRP D 1 99 ? 18.112 -3.840 47.726 1.00 29.12 100 TRP D N 1
ATOM 3845 C CA . TRP D 1 99 ? 17.505 -5.042 48.345 1.00 30.22 100 TRP D CA 1
ATOM 3846 C C . TRP D 1 99 ? 16.254 -5.394 47.559 1.00 30.36 100 TRP D C 1
ATOM 3847 O O . TRP D 1 99 ? 15.549 -4.507 47.088 1.00 31.09 100 TRP D O 1
ATOM 3858 N N . VAL D 1 100 ? 15.991 -6.678 47.414 1.00 30.28 101 VAL D N 1
ATOM 3859 C CA . VAL D 1 100 ? 14.759 -7.122 46.829 1.00 31.01 101 VAL D CA 1
ATOM 3860 C C . VAL D 1 100 ? 13.954 -7.856 47.870 1.00 30.25 101 VAL D C 1
ATOM 3861 O O . VAL D 1 100 ? 14.528 -8.499 48.806 1.00 27.50 101 VAL D O 1
ATOM 3865 N N . LYS D 1 101 ? 12.624 -7.754 47.702 1.00 30.16 102 LYS D N 1
ATOM 3866 C CA . LYS D 1 101 ? 11.622 -8.533 48.465 1.00 30.01 102 LYS D CA 1
ATOM 3867 C C . LYS D 1 101 ? 10.661 -9.238 47.488 1.00 29.91 102 LYS D C 1
ATOM 3868 O O . LYS D 1 101 ? 10.152 -8.652 46.506 1.00 30.20 102 LYS D O 1
ATOM 3874 N N . LYS D 1 102 ? 10.574 -10.551 47.633 1.00 31.16 103 LYS D N 1
ATOM 3875 C CA . LYS D 1 102 ? 9.619 -11.356 46.921 1.00 32.10 103 LYS D CA 1
ATOM 3876 C C . LYS D 1 102 ? 8.263 -11.242 47.617 1.00 32.76 103 LYS D C 1
ATOM 3877 O O . LYS D 1 102 ? 8.102 -11.700 48.754 1.00 33.82 103 LYS D O 1
ATOM 3883 N N . VAL D 1 103 ? 7.305 -10.582 46.954 1.00 32.93 104 VAL D N 1
ATOM 3884 C CA . VAL D 1 103 ? 5.945 -10.455 47.493 1.00 33.34 104 VAL D CA 1
ATOM 3885 C C . VAL D 1 103 ? 4.898 -11.288 46.760 1.00 34.10 104 VAL D C 1
ATOM 3886 O O . VAL D 1 103 ? 3.853 -11.669 47.337 1.00 31.89 104 VAL D O 1
ATOM 3890 N N . ALA D 1 104 ? 5.139 -11.519 45.472 1.00 35.25 105 ALA D N 1
ATOM 3891 C CA . ALA D 1 104 ? 4.182 -12.251 44.649 1.00 37.99 105 ALA D CA 1
ATOM 3892 C C . ALA D 1 104 ? 4.863 -13.296 43.801 1.00 39.99 105 ALA D C 1
ATOM 3893 O O . ALA D 1 104 ? 4.293 -13.737 42.791 1.00 41.08 105 ALA D O 1
ATOM 3895 N N . SER D 1 105 ? 6.064 -13.715 44.210 1.00 41.49 106 SER D N 1
ATOM 3896 C CA . SER D 1 105 ? 6.741 -14.867 43.580 1.00 43.15 106 SER D CA 1
ATOM 3897 C C . SER D 1 105 ? 7.492 -15.623 44.659 1.00 43.58 106 SER D C 1
ATOM 3898 O O . SER D 1 105 ? 7.720 -15.093 45.756 1.00 42.99 106 SER D O 1
ATOM 3901 N N . GLU D 1 106 ? 7.838 -16.877 44.359 1.00 45.13 107 GLU D N 1
ATOM 3902 C CA . GLU D 1 106 ? 8.451 -17.736 45.365 1.00 45.20 107 GLU D CA 1
ATOM 3903 C C . GLU D 1 106 ? 9.959 -17.499 45.498 1.00 45.06 107 GLU D C 1
ATOM 3904 O O . GLU D 1 106 ? 10.636 -17.199 44.524 1.00 45.72 107 GLU D O 1
ATOM 3910 N N . PRO D 1 107 ? 10.475 -17.586 46.727 1.00 44.51 108 PRO D N 1
ATOM 3911 C CA . PRO D 1 107 ? 9.699 -17.848 47.930 1.00 44.53 108 PRO D CA 1
ATOM 3912 C C . PRO D 1 107 ? 9.204 -16.525 48.536 1.00 43.96 108 PRO D C 1
ATOM 3913 O O . PRO D 1 107 ? 9.973 -15.564 48.634 1.00 42.97 108 PRO D O 1
ATOM 3917 N N . ILE D 1 108 ? 7.928 -16.496 48.906 1.00 43.07 109 ILE D N 1
ATOM 3918 C CA . ILE D 1 108 ? 7.251 -15.299 49.428 1.00 43.11 109 ILE D CA 1
ATOM 3919 C C . ILE D 1 108 ? 7.929 -14.768 50.717 1.00 42.23 109 ILE D C 1
ATOM 3920 O O . ILE D 1 108 ? 8.187 -15.524 51.656 1.00 41.55 109 ILE D O 1
ATOM 3925 N N . GLY D 1 109 ? 8.222 -13.473 50.755 1.00 40.85 110 GLY D N 1
ATOM 3926 C CA . GLY D 1 109 ? 8.749 -12.846 51.966 1.00 40.80 110 GLY D CA 1
ATOM 3927 C C . GLY D 1 109 ? 10.265 -12.765 52.028 1.00 40.42 110 GLY D C 1
ATOM 3928 O O . GLY D 1 109 ? 10.822 -12.020 52.838 1.00 41.42 110 GLY D O 1
ATOM 3929 N N . GLU D 1 110 ? 10.927 -13.490 51.135 1.00 39.83 111 GLU D N 1
ATOM 3930 C CA . GLU D 1 110 ? 12.382 -13.504 51.042 1.00 38.68 111 GLU D CA 1
ATOM 3931 C C . GLU D 1 110 ? 12.928 -12.154 50.658 1.00 37.55 111 GLU D C 1
ATOM 3932 O O . GLU D 1 110 ? 12.415 -11.547 49.736 1.00 33.51 111 GLU D O 1
ATOM 3938 N N . ARG D 1 111 ? 13.930 -11.678 51.407 1.00 36.38 112 ARG D N 1
ATOM 3939 C CA . ARG D 1 111 ? 14.579 -10.406 51.129 1.00 37.11 112 ARG D CA 1
ATOM 3940 C C . ARG D 1 111 ? 16.080 -10.598 51.173 1.00 35.88 112 ARG D C 1
ATOM 3941 O O . ARG D 1 111 ? 16.588 -11.353 52.025 1.00 33.80 112 ARG D O 1
ATOM 3949 N N . TYR D 1 112 ? 16.778 -9.905 50.273 1.00 34.21 113 TYR D N 1
ATOM 3950 C CA . TYR D 1 112 ? 18.236 -9.978 50.222 1.00 34.04 113 TYR D CA 1
ATOM 3951 C C . TYR D 1 112 ? 18.826 -8.819 49.422 1.00 33.43 113 TYR D C 1
ATOM 3952 O O . TYR D 1 112 ? 18.158 -8.221 48.574 1.00 32.36 113 TYR D O 1
ATOM 3961 N N . CYS D 1 113 ? 20.074 -8.516 49.745 1.00 31.94 114 CYS D N 1
ATOM 3962 C CA . CYS D 1 113 ? 20.831 -7.480 49.067 1.00 32.99 114 CYS D CA 1
ATOM 3963 C C . CYS D 1 113 ? 21.299 -8.008 47.705 1.00 32.90 114 CYS D C 1
ATOM 3964 O O . CYS D 1 113 ? 21.842 -9.103 47.613 1.00 32.97 114 CYS D O 1
ATOM 3967 N N . VAL D 1 114 ? 21.032 -7.251 46.663 1.00 31.05 115 VAL D N 1
ATOM 3968 C CA . VAL D 1 114 ? 21.382 -7.676 45.291 1.00 31.31 115 VAL D CA 1
ATOM 3969 C C . VAL D 1 114 ? 22.556 -6.889 44.685 1.00 30.09 115 VAL D C 1
ATOM 3970 O O . VAL D 1 114 ? 23.276 -7.403 43.811 1.00 29.28 115 VAL D O 1
ATOM 3974 N N . THR D 1 115 ? 22.715 -5.662 45.146 1.00 31.53 116 THR D N 1
ATOM 3975 C CA . THR D 1 115 ? 23.727 -4.715 44.610 1.00 31.67 116 THR D CA 1
ATOM 3976 C C . THR D 1 115 ? 24.133 -3.711 45.695 1.00 30.84 116 THR D C 1
ATOM 3977 O O . THR D 1 115 ? 23.296 -3.357 46.519 1.00 27.64 116 THR D O 1
ATOM 3981 N N . ASP D 1 116 ? 25.408 -3.285 45.692 1.00 29.14 117 ASP D N 1
ATOM 3982 C CA . ASP D 1 116 ? 25.855 -2.188 46.510 1.00 30.18 117 ASP D CA 1
ATOM 3983 C C . ASP D 1 116 ? 26.923 -1.315 45.815 1.00 31.12 117 ASP D C 1
ATOM 3984 O O . ASP D 1 116 ? 27.448 -1.663 44.744 1.00 32.34 117 ASP D O 1
ATOM 3989 N N . ALA D 1 117 ? 27.151 -0.149 46.400 1.00 32.41 118 ALA D N 1
ATOM 3990 C CA . ALA D 1 117 ? 28.128 0.794 45.886 1.00 32.17 118 ALA D CA 1
ATOM 3991 C C . ALA D 1 117 ? 28.310 1.972 46.843 1.00 32.69 118 ALA D C 1
ATOM 3992 O O . ALA D 1 117 ? 27.463 2.206 47.726 1.00 32.29 118 ALA D O 1
ATOM 3994 N N . VAL D 1 118 ? 29.395 2.719 46.652 1.00 31.28 119 VAL D N 1
ATOM 3995 C CA . VAL D 1 118 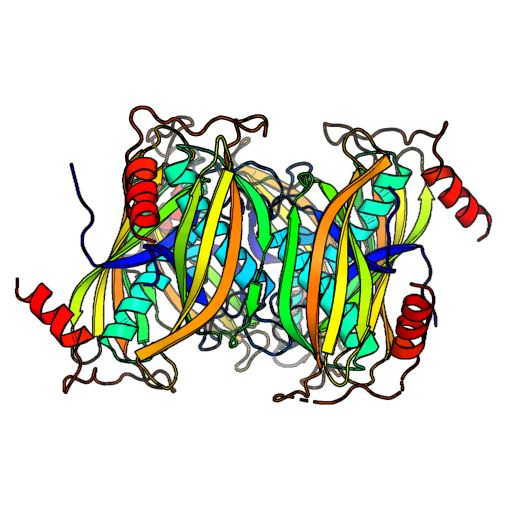? 29.577 3.945 47.413 1.00 32.19 119 VAL D CA 1
ATOM 3996 C C . VAL D 1 118 ? 29.611 5.081 46.450 1.00 30.28 119 VAL D C 1
ATOM 3997 O O . VAL D 1 118 ? 30.480 5.114 45.566 1.00 29.94 119 VAL D O 1
ATOM 4001 N N . PHE D 1 119 ? 28.648 5.974 46.601 1.00 31.16 120 PHE D N 1
ATOM 4002 C CA . PHE D 1 119 ? 28.514 7.192 45.770 1.00 31.60 120 PHE D CA 1
ATOM 4003 C C . PHE D 1 119 ? 29.079 8.422 46.507 1.00 31.69 120 PHE D C 1
ATOM 4004 O O . PHE D 1 119 ? 28.971 8.530 47.717 1.00 31.71 120 PHE D O 1
ATOM 4012 N N . THR D 1 120 ? 29.680 9.329 45.758 1.00 31.60 121 THR D N 1
ATOM 4013 C CA . THR D 1 120 ? 30.113 10.624 46.274 1.00 31.89 121 THR D CA 1
ATOM 4014 C C . THR D 1 120 ? 29.358 11.759 45.544 1.00 32.17 121 THR D C 1
ATOM 4015 O O . THR D 1 120 ? 29.283 11.792 44.308 1.00 33.68 121 THR D O 1
ATOM 4019 N N . PHE D 1 121 ? 28.776 12.651 46.334 1.00 31.09 122 PHE D N 1
ATOM 4020 C CA . PHE D 1 121 ? 28.035 13.798 45.877 1.00 31.74 122 PHE D CA 1
ATOM 4021 C C . PHE D 1 121 ? 28.716 15.036 46.416 1.00 32.00 122 PHE D C 1
ATOM 4022 O O . PHE D 1 121 ? 29.378 14.970 47.444 1.00 30.61 122 PHE D O 1
ATOM 4030 N N . VAL D 1 122 ? 28.552 16.141 45.722 1.00 31.93 123 VAL D N 1
ATOM 4031 C CA . VAL D 1 122 ? 29.094 17.401 46.154 1.00 31.90 123 VAL D CA 1
ATOM 4032 C C . VAL D 1 122 ? 27.950 18.398 46.171 1.00 32.51 123 VAL D C 1
ATOM 4033 O O . VAL D 1 122 ? 27.248 18.626 45.153 1.00 31.49 123 VAL D O 1
ATOM 4037 N N . ALA D 1 123 ? 27.758 19.015 47.326 1.00 33.15 124 ALA D N 1
ATOM 4038 C CA . ALA D 1 123 ? 26.858 20.168 47.453 1.00 32.07 124 ALA D CA 1
ATOM 4039 C C . ALA D 1 123 ? 27.218 21.327 46.517 1.00 31.94 124 ALA D C 1
ATOM 4040 O O . ALA D 1 123 ? 28.349 21.806 46.533 1.00 30.91 124 ALA D O 1
ATOM 4042 N N . VAL D 1 124 ? 26.241 21.793 45.719 1.00 31.72 125 VAL D N 1
ATOM 4043 C CA . VAL D 1 124 ? 26.466 22.899 44.788 1.00 32.48 125 VAL D CA 1
ATOM 4044 C C . VAL D 1 124 ? 25.424 24.026 44.829 1.00 34.11 125 VAL D C 1
ATOM 4045 O O . VAL D 1 124 ? 24.282 23.854 45.243 1.00 33.11 125 VAL D O 1
ATOM 4049 N N . ASP D 1 125 ? 25.853 25.194 44.387 1.00 36.01 126 ASP D N 1
ATOM 4050 C CA . ASP D 1 125 ? 24.928 26.311 44.247 1.00 38.08 126 ASP D CA 1
ATOM 4051 C C . ASP D 1 125 ? 24.188 26.289 42.872 1.00 39.92 126 ASP D C 1
ATOM 4052 O O . ASP D 1 125 ? 24.221 25.299 42.134 1.00 39.28 126 ASP D O 1
ATOM 4057 N N . ASN D 1 126 ? 23.481 27.368 42.580 1.00 42.27 127 ASN D N 1
ATOM 4058 C CA . ASN D 1 126 ? 22.712 27.482 41.339 1.00 44.32 127 ASN D CA 1
ATOM 4059 C C . ASN D 1 126 ? 23.610 27.551 40.099 1.00 44.65 127 ASN D C 1
ATOM 4060 O O . ASN D 1 126 ? 23.209 27.138 39.013 1.00 45.41 127 ASN D O 1
ATOM 4065 N N . ASN D 1 127 ? 24.831 28.032 40.283 1.00 44.97 128 ASN D N 1
ATOM 4066 C CA . ASN D 1 127 ? 25.832 28.050 39.231 1.00 45.01 128 ASN D CA 1
ATOM 4067 C C . ASN D 1 127 ? 26.632 26.745 39.072 1.00 44.31 128 ASN D C 1
ATOM 4068 O O . ASN D 1 127 ? 27.521 26.662 38.220 1.00 44.91 128 ASN D O 1
ATOM 4073 N N . GLY D 1 128 ? 26.298 25.727 39.876 1.00 42.68 129 GLY D N 1
ATOM 4074 C CA . GLY D 1 128 ? 27.039 24.482 39.938 1.00 42.07 129 GLY D CA 1
ATOM 4075 C C . GLY D 1 128 ? 28.422 24.567 40.570 1.00 40.57 129 GLY D C 1
ATOM 4076 O O . GLY D 1 128 ? 29.263 23.710 40.318 1.00 40.94 129 GLY D O 1
ATOM 4077 N N . ARG D 1 129 ? 28.653 25.585 41.379 1.00 39.01 130 ARG D N 1
ATOM 4078 C CA . ARG D 1 129 ? 29.890 25.727 42.146 1.00 38.64 130 ARG D CA 1
ATOM 4079 C C . ARG D 1 129 ? 29.658 25.126 43.530 1.00 35.70 130 ARG D C 1
ATOM 4080 O O . ARG D 1 129 ? 28.570 25.244 44.056 1.00 35.42 130 ARG D O 1
ATOM 4088 N N . SER D 1 130 ? 30.686 24.516 44.118 1.00 34.42 131 SER D N 1
ATOM 4089 C CA . SER D 1 130 ? 30.538 23.791 45.395 1.00 33.31 131 SER D CA 1
ATOM 4090 C C . SER D 1 130 ? 30.132 24.780 46.484 1.00 32.34 131 SER D C 1
ATOM 4091 O O . SER D 1 130 ? 30.537 25.914 46.474 1.00 30.10 131 SER D O 1
ATOM 4094 N N . ARG D 1 131 ? 29.304 24.341 47.412 1.00 31.13 132 ARG D N 1
ATOM 4095 C CA . ARG D 1 131 ? 28.958 25.148 48.540 1.00 30.74 132 ARG D CA 1
ATOM 4096 C C . ARG D 1 131 ? 29.152 24.346 49.808 1.00 30.28 132 ARG D C 1
ATOM 4097 O O . ARG D 1 131 ? 29.165 23.079 49.803 1.00 29.67 132 ARG D O 1
ATOM 4105 N N . THR D 1 132 ? 29.239 25.074 50.914 1.00 28.75 133 THR D N 1
ATOM 4106 C CA . THR D 1 132 ? 29.450 24.426 52.195 1.00 29.02 133 THR D CA 1
ATOM 4107 C C . THR D 1 132 ? 28.119 23.854 52.701 1.00 28.59 133 THR D C 1
ATOM 4108 O O . THR D 1 132 ? 27.116 24.556 52.755 1.00 30.65 133 THR D O 1
ATOM 4112 N N . ILE D 1 133 ? 28.122 22.586 53.070 1.00 28.76 134 ILE D N 1
ATOM 4113 C CA . ILE D 1 133 ? 27.004 21.954 53.773 1.00 27.89 134 ILE D CA 1
ATOM 4114 C C . ILE D 1 133 ? 26.788 22.674 55.112 1.00 27.35 134 ILE D C 1
ATOM 4115 O O . ILE D 1 133 ? 27.720 22.786 55.900 1.00 26.11 134 ILE D O 1
ATOM 4120 N N . PRO D 1 134 ? 25.563 23.204 55.348 1.00 26.83 135 PRO D N 1
ATOM 4121 C CA . PRO D 1 134 ? 25.280 24.028 56.535 1.00 26.89 135 PRO D CA 1
ATOM 4122 C C . PRO D 1 134 ? 25.380 23.186 57.791 1.00 27.34 135 PRO D C 1
ATOM 4123 O O . PRO D 1 134 ? 24.830 22.080 57.836 1.00 28.42 135 PRO D O 1
ATOM 4127 N N . ARG D 1 135 ? 26.156 23.680 58.741 1.00 28.56 136 ARG D N 1
ATOM 4128 C CA . ARG D 1 135 ? 26.288 23.072 60.055 1.00 27.98 136 ARG D CA 1
ATOM 4129 C C . ARG D 1 135 ? 25.243 23.570 60.965 1.00 27.93 136 ARG D C 1
ATOM 4130 O O . ARG D 1 135 ? 25.002 22.962 62.001 1.00 28.55 136 ARG D O 1
ATOM 4138 N N . GLU D 1 136 ? 24.606 24.689 60.621 1.00 27.75 137 GLU D N 1
ATOM 4139 C CA . GLU D 1 136 ? 23.597 25.271 61.460 1.00 28.50 137 GLU D CA 1
ATOM 4140 C C . GLU D 1 136 ? 22.271 24.619 61.090 1.00 27.69 137 GLU D C 1
ATOM 4141 O O . GLU D 1 136 ? 22.014 24.354 59.926 1.00 28.03 137 GLU D O 1
ATOM 4147 N N . ASN D 1 137 ? 21.427 24.388 62.089 1.00 28.64 138 ASN D N 1
ATOM 4148 C CA . ASN D 1 137 ? 20.045 23.950 61.914 1.00 29.31 138 ASN D CA 1
ATOM 4149 C C . ASN D 1 137 ? 19.871 22.764 60.982 1.00 28.97 138 ASN D C 1
ATOM 4150 O O . ASN D 1 137 ? 19.010 22.740 60.114 1.00 29.16 138 ASN D O 1
ATOM 4155 N N . ASN D 1 138 ? 20.743 21.792 61.151 1.00 28.96 139 ASN D N 1
ATOM 4156 C CA . ASN D 1 138 ? 20.831 20.656 60.257 1.00 29.49 139 ASN D CA 1
ATOM 4157 C C . ASN D 1 138 ? 20.769 19.316 60.999 1.00 30.15 139 ASN D C 1
ATOM 4158 O O . ASN D 1 138 ? 21.780 18.690 61.303 1.00 28.64 139 ASN D O 1
ATOM 4163 N N . GLN D 1 139 ? 19.552 18.865 61.262 1.00 32.21 140 GLN D N 1
ATOM 4164 C CA . GLN D 1 139 ? 19.405 17.563 61.928 1.00 32.90 140 GLN D CA 1
ATOM 4165 C C . GLN D 1 139 ? 19.682 16.379 61.060 1.00 31.35 140 GLN D C 1
ATOM 4166 O O . GLN D 1 139 ? 20.028 15.313 61.580 1.00 30.06 140 GLN D O 1
ATOM 4172 N N . GLU D 1 140 ? 19.603 16.546 59.737 1.00 30.62 141 GLU D N 1
ATOM 4173 C CA . GLU D 1 140 ? 20.023 15.511 58.795 1.00 31.50 141 GLU D CA 1
ATOM 4174 C C . GLU D 1 140 ? 21.517 15.183 58.926 1.00 31.40 141 GLU D C 1
ATOM 4175 O O . GLU D 1 140 ? 21.956 14.030 59.082 1.00 30.15 141 GLU D O 1
ATOM 4181 N N . LEU D 1 141 ? 22.315 16.237 58.942 1.00 30.26 142 LEU D N 1
ATOM 4182 C CA . LEU D 1 141 ? 23.723 16.099 59.165 1.00 30.35 142 LEU D CA 1
ATOM 4183 C C . LEU D 1 141 ? 24.036 15.549 60.564 1.00 31.11 142 LEU D C 1
ATOM 4184 O O . LEU D 1 141 ? 24.922 14.723 60.688 1.00 30.94 142 LEU D O 1
ATOM 4189 N N . GLU D 1 142 ? 23.343 16.036 61.606 1.00 33.02 143 GLU D N 1
ATOM 4190 C CA . GLU D 1 142 ? 23.521 15.542 62.982 1.00 33.48 143 GLU D CA 1
ATOM 4191 C C . GLU D 1 142 ? 23.269 14.034 63.067 1.00 33.57 143 GLU D C 1
ATOM 4192 O O . GLU D 1 142 ? 24.007 13.327 63.724 1.00 32.55 143 GLU D O 1
ATOM 4198 N N . LYS D 1 143 ? 22.233 13.570 62.387 1.00 32.88 144 LYS D N 1
ATOM 4199 C CA . LYS D 1 143 ? 21.894 12.144 62.364 1.00 35.74 144 LYS D CA 1
ATOM 4200 C C . LYS D 1 143 ? 22.964 11.322 61.634 1.00 34.85 144 LYS D C 1
ATOM 4201 O O . LYS D 1 143 ? 23.366 10.242 62.092 1.00 35.98 144 LYS D O 1
ATOM 4207 N N . ALA D 1 144 ? 23.419 11.834 60.513 1.00 33.55 145 ALA D N 1
ATOM 4208 C CA . ALA D 1 144 ? 24.425 11.133 59.703 1.00 33.90 145 ALA D CA 1
ATOM 4209 C C . ALA D 1 144 ? 25.778 11.035 60.460 1.00 33.07 145 ALA D C 1
ATOM 4210 O O . ALA D 1 144 ? 26.449 9.988 60.460 1.00 32.00 145 ALA D O 1
ATOM 4212 N N . LEU D 1 145 ? 26.138 12.084 61.177 1.00 32.55 146 LEU D N 1
ATOM 4213 C CA . LEU D 1 145 ? 27.392 12.076 61.951 1.00 32.93 146 LEU D CA 1
ATOM 4214 C C . LEU D 1 145 ? 27.300 11.166 63.181 1.00 33.25 146 LEU D C 1
ATOM 4215 O O . LEU D 1 145 ? 28.300 10.594 63.600 1.00 32.99 146 LEU D O 1
ATOM 4220 N N . ALA D 1 146 ? 26.106 11.019 63.751 1.00 33.72 147 ALA D N 1
ATOM 4221 C CA . ALA D 1 146 ? 25.909 10.167 64.920 1.00 34.37 147 ALA D CA 1
ATOM 4222 C C . ALA D 1 146 ? 25.967 8.685 64.515 1.00 34.31 147 ALA D C 1
ATOM 4223 O O . ALA D 1 146 ? 26.515 7.845 65.232 1.00 33.64 147 ALA D O 1
ATOM 4225 N N . LEU D 1 147 ? 25.398 8.377 63.368 1.00 35.11 148 LEU D N 1
ATOM 4226 C CA . LEU D 1 147 ? 25.472 7.031 62.848 1.00 36.49 148 LEU D CA 1
ATOM 4227 C C . LEU D 1 147 ? 26.946 6.682 62.526 1.00 36.07 148 LEU D C 1
ATOM 4228 O O . LEU D 1 147 ? 27.437 5.597 62.894 1.00 36.01 148 LEU D O 1
ATOM 4233 N N . ILE D 1 148 ? 27.680 7.621 61.937 1.00 35.45 149 ILE D N 1
ATOM 4234 C CA . ILE D 1 148 ? 29.094 7.434 61.666 1.00 36.52 149 ILE D CA 1
ATOM 4235 C C . ILE D 1 148 ? 29.882 7.232 62.954 1.00 38.29 149 ILE D C 1
ATOM 4236 O O . ILE D 1 148 ? 30.813 6.395 63.025 1.00 38.08 149 ILE D O 1
ATOM 4241 N N . SER D 1 149 ? 29.534 7.994 63.981 1.00 39.42 150 SER D N 1
ATOM 4242 C CA . SER D 1 149 ? 30.164 7.796 65.287 1.00 41.24 150 SER D CA 1
ATOM 4243 C C . SER D 1 149 ? 29.903 6.384 65.891 1.00 42.73 150 SER D C 1
ATOM 4244 O O . SER D 1 149 ? 30.714 5.892 66.662 1.00 42.65 150 SER D O 1
ATOM 4247 N N . GLU D 1 150 ? 28.794 5.741 65.543 1.00 44.58 151 GLU D N 1
ATOM 4248 C CA . GLU D 1 150 ? 28.495 4.372 66.024 1.00 47.57 151 GLU D CA 1
ATOM 4249 C C . GLU D 1 150 ? 29.322 3.277 65.301 1.00 48.88 151 GLU D C 1
ATOM 4250 O O . GLU D 1 150 ? 29.348 2.109 65.730 1.00 48.82 151 GLU D O 1
ATOM 4256 N N . GLN D 1 151 ? 29.962 3.671 64.197 1.00 50.44 152 GLN D N 1
ATOM 4257 C CA . GLN D 1 151 ? 30.963 2.864 63.508 1.00 51.57 152 GLN D CA 1
ATOM 4258 C C . GLN D 1 151 ? 32.356 3.436 63.773 1.00 51.59 152 GLN D C 1
ATOM 4259 O O . GLN D 1 151 ? 32.971 3.115 64.783 1.00 52.19 152 GLN D O 1
ATOM 4265 N N . SER E 1 12 ? -10.925 10.714 1.262 1.00 57.71 13 SER E N 1
ATOM 4266 C CA . SER E 1 12 ? -10.354 12.069 1.559 1.00 57.56 13 SER E CA 1
ATOM 4267 C C . SER E 1 12 ? -9.124 11.928 2.445 1.00 56.76 13 SER E C 1
ATOM 4268 O O . SER E 1 12 ? -7.995 12.101 1.966 1.00 58.21 13 SER E O 1
ATOM 4271 N N . LYS E 1 13 ? -9.328 11.609 3.726 1.00 55.02 14 LYS E N 1
ATOM 4272 C CA . LYS E 1 13 ? -8.221 11.300 4.640 1.00 53.26 14 LYS E CA 1
ATOM 4273 C C . LYS E 1 13 ? -7.944 9.797 4.677 1.00 50.87 14 LYS E C 1
ATOM 4274 O O . LYS E 1 13 ? -6.788 9.391 4.892 1.00 51.63 14 LYS E O 1
ATOM 4280 N N . GLY E 1 14 ? -9.005 8.995 4.452 1.00 47.54 15 GLY E N 1
ATOM 4281 C CA . GLY E 1 14 ? -9.037 7.556 4.781 1.00 44.40 15 GLY E CA 1
ATOM 4282 C C . GLY E 1 14 ? -9.641 7.306 6.174 1.00 41.05 15 GLY E C 1
ATOM 4283 O O . GLY E 1 14 ? -10.377 8.140 6.680 1.00 40.66 15 GLY E O 1
ATOM 4284 N N . VAL E 1 15 ? -9.336 6.156 6.778 1.00 36.32 16 VAL E N 1
ATOM 4285 C CA . VAL E 1 15 ? -9.874 5.782 8.092 1.00 33.93 16 VAL E CA 1
ATOM 4286 C C . VAL E 1 15 ? -8.894 6.117 9.220 1.00 31.36 16 VAL E C 1
ATOM 4287 O O . VAL E 1 15 ? -7.694 6.156 9.009 1.00 29.71 16 VAL E O 1
ATOM 4291 N N . LEU E 1 16 ? -9.429 6.370 10.409 1.00 29.30 17 LEU E N 1
ATOM 4292 C CA . LEU E 1 16 ? -8.587 6.707 11.563 1.00 29.26 17 LEU E CA 1
ATOM 4293 C C . LEU E 1 16 ? -7.899 5.433 12.102 1.00 28.59 17 LEU E C 1
ATOM 4294 O O . LEU E 1 16 ? -8.581 4.453 12.451 1.00 28.14 17 LEU E O 1
ATOM 4299 N N . LEU E 1 17 ? -6.571 5.461 12.099 1.00 28.23 18 LEU E N 1
ATOM 4300 C CA . LEU E 1 17 ? -5.699 4.385 12.534 1.00 29.51 18 LEU E CA 1
ATOM 4301 C C . LEU E 1 17 ? -5.320 4.539 13.988 1.00 29.98 18 LEU E C 1
ATOM 4302 O O . LEU E 1 17 ? -5.328 3.575 14.747 1.00 30.10 18 LEU E O 1
ATOM 4307 N N . LEU E 1 18 ? -4.981 5.770 14.361 1.00 31.18 19 LEU E N 1
ATOM 4308 C CA . LEU E 1 18 ? -4.375 6.044 15.630 1.00 31.74 19 LEU E CA 1
ATOM 4309 C C . LEU E 1 18 ? -4.655 7.496 16.050 1.00 30.53 19 LEU E C 1
ATOM 4310 O O . LEU E 1 18 ? -4.794 8.397 15.240 1.00 29.44 19 LEU E O 1
ATOM 4315 N N . ARG E 1 19 ? -4.784 7.687 17.349 1.00 28.89 20 ARG E N 1
ATOM 4316 C CA . ARG E 1 19 ? -5.044 8.987 17.940 1.00 27.03 20 ARG E CA 1
ATOM 4317 C C . ARG E 1 19 ? -4.424 9.008 19.335 1.00 27.97 20 ARG E C 1
ATOM 4318 O O . ARG E 1 19 ? -4.676 8.131 20.150 1.00 27.57 20 ARG E O 1
ATOM 4326 N N . THR E 1 20 ? -3.615 10.024 19.555 1.00 29.25 21 THR E N 1
ATOM 4327 C CA . THR E 1 20 ? -2.846 10.215 20.779 1.00 30.76 21 THR E CA 1
ATOM 4328 C C . THR E 1 20 ? -2.460 11.666 21.017 1.00 30.72 21 THR E C 1
ATOM 4329 O O . THR E 1 20 ? -2.804 12.545 20.205 1.00 32.04 21 THR E O 1
ATOM 4333 N N . LEU E 1 21 ? -1.848 11.938 22.170 1.00 29.30 22 LEU E N 1
ATOM 4334 C CA . LEU E 1 21 ? -1.370 13.284 22.532 1.00 29.61 22 LEU E CA 1
ATOM 4335 C C . LEU E 1 21 ? 0.156 13.363 22.454 1.00 29.85 22 LEU E C 1
ATOM 4336 O O . LEU E 1 21 ? 0.846 12.496 22.984 1.00 31.19 22 LEU E O 1
ATOM 4341 N N . ALA E 1 22 ? 0.700 14.402 21.835 1.00 29.68 23 ALA E N 1
ATOM 4342 C CA . ALA E 1 22 ? 2.162 14.602 21.833 1.00 29.64 23 ALA E CA 1
ATOM 4343 C C . ALA E 1 22 ? 2.633 14.987 23.243 1.00 29.61 23 ALA E C 1
ATOM 4344 O O . ALA E 1 22 ? 2.136 15.969 23.837 1.00 29.95 23 ALA E O 1
ATOM 4346 N N . MET E 1 23 ? 3.602 14.217 23.752 1.00 30.27 24 MET E N 1
ATOM 4347 C CA . MET E 1 23 ? 4.123 14.360 25.131 1.00 30.41 24 MET E CA 1
ATOM 4348 C C . MET E 1 23 ? 5.553 14.903 25.142 1.00 30.05 24 MET E C 1
ATOM 4349 O O . MET E 1 23 ? 6.286 14.725 24.195 1.00 28.71 24 MET E O 1
ATOM 4354 N N . PRO E 1 24 ? 5.942 15.614 26.232 1.00 30.68 25 PRO E N 1
ATOM 4355 C CA . PRO E 1 24 ? 7.327 16.092 26.285 1.00 31.13 25 PRO E CA 1
ATOM 4356 C C . PRO E 1 24 ? 8.417 15.010 26.215 1.00 30.38 25 PRO E C 1
ATOM 4357 O O . PRO E 1 24 ? 9.481 15.292 25.661 1.00 31.20 25 PRO E O 1
ATOM 4361 N N . SER E 1 25 ? 8.168 13.803 26.703 1.00 30.95 26 SER E N 1
ATOM 4362 C CA . SER E 1 25 ? 9.203 12.752 26.625 1.00 31.69 26 SER E CA 1
ATOM 4363 C C . SER E 1 25 ? 9.626 12.513 25.156 1.00 31.02 26 SER E C 1
ATOM 4364 O O . SER E 1 25 ? 10.725 12.046 24.897 1.00 32.07 26 SER E O 1
ATOM 4367 N N . ASP E 1 26 ? 8.790 12.881 24.203 1.00 31.24 27 ASP E N 1
ATOM 4368 C CA . ASP E 1 26 ? 9.088 12.597 22.782 1.00 31.17 27 ASP E CA 1
ATOM 4369 C C . ASP E 1 26 ? 9.611 13.731 21.941 1.00 30.83 27 ASP E C 1
ATOM 4370 O O . ASP E 1 26 ? 9.540 13.681 20.697 1.00 32.27 27 ASP E O 1
ATOM 4375 N N . THR E 1 27 ? 10.190 14.705 22.621 1.00 32.30 28 THR E N 1
ATOM 4376 C CA . THR E 1 27 ? 10.733 15.912 21.991 1.00 32.00 28 THR E CA 1
ATOM 4377 C C . THR E 1 27 ? 12.158 15.689 21.466 1.00 33.18 28 THR E C 1
ATOM 4378 O O . THR E 1 27 ? 12.893 14.746 21.898 1.00 32.20 28 THR E O 1
ATOM 4382 N N . ASN E 1 28 ? 12.521 16.514 20.492 1.00 32.53 29 ASN E N 1
ATOM 4383 C CA . ASN E 1 28 ? 13.887 16.570 20.043 1.00 33.60 29 ASN E CA 1
ATOM 4384 C C . ASN E 1 28 ? 14.592 17.721 20.726 1.00 33.38 29 ASN E C 1
ATOM 4385 O O . ASN E 1 28 ? 13.973 18.473 21.476 1.00 33.60 29 ASN E O 1
ATOM 4390 N N . ALA E 1 29 ? 15.871 17.901 20.400 1.00 35.65 30 ALA E N 1
ATOM 4391 C CA . ALA E 1 29 ? 16.701 18.988 20.919 1.00 36.69 30 ALA E CA 1
ATOM 4392 C C . ALA E 1 29 ? 16.255 20.395 20.470 1.00 37.98 30 ALA E C 1
ATOM 4393 O O . ALA E 1 29 ? 16.556 21.374 21.161 1.00 39.18 30 ALA E O 1
ATOM 4395 N N . ASN E 1 30 ? 15.517 20.506 19.356 1.00 38.47 31 ASN E N 1
ATOM 4396 C CA . ASN E 1 30 ? 14.845 21.777 18.980 1.00 38.62 31 ASN E CA 1
ATOM 4397 C C . ASN E 1 30 ? 13.589 22.054 19.838 1.00 37.48 31 ASN E C 1
ATOM 4398 O O . ASN E 1 30 ? 13.052 23.137 19.826 1.00 37.38 31 ASN E O 1
ATOM 4403 N N . GLY E 1 31 ? 13.078 21.069 20.554 1.00 36.44 32 GLY E N 1
ATOM 4404 C CA . GLY E 1 31 ? 11.900 21.289 21.396 1.00 35.48 32 GLY E CA 1
ATOM 4405 C C . GLY E 1 31 ? 10.591 20.858 20.747 1.00 34.26 32 GLY E C 1
ATOM 4406 O O . GLY E 1 31 ? 9.551 20.867 21.367 1.00 34.27 32 GLY E O 1
ATOM 4407 N N . ASP E 1 32 ? 10.655 20.471 19.489 1.00 33.14 33 ASP E N 1
ATOM 4408 C CA . ASP E 1 32 ? 9.490 19.926 18.774 1.00 32.73 33 ASP E CA 1
ATOM 4409 C C . ASP E 1 32 ? 9.418 18.437 18.973 1.00 31.66 33 ASP E C 1
ATOM 4410 O O . ASP E 1 32 ? 10.342 17.850 19.529 1.00 30.84 33 ASP E O 1
ATOM 4415 N N . ILE E 1 33 ? 8.339 17.801 18.519 1.00 30.49 34 ILE E N 1
ATOM 4416 C CA . ILE E 1 33 ? 8.264 16.360 18.584 1.00 29.97 34 ILE E CA 1
ATOM 4417 C C . ILE E 1 33 ? 9.272 15.721 17.621 1.00 29.44 34 ILE E C 1
ATOM 4418 O O . ILE E 1 33 ? 9.487 16.196 16.505 1.00 27.81 34 ILE E O 1
ATOM 4423 N N . PHE E 1 34 ? 9.972 14.702 18.131 1.00 29.79 35 PHE E N 1
ATOM 4424 C CA . PHE E 1 34 ? 10.970 13.968 17.400 1.00 30.26 35 PHE E CA 1
ATOM 4425 C C . PHE E 1 34 ? 10.370 13.217 16.191 1.00 30.96 35 PHE E C 1
ATOM 4426 O O . PHE E 1 34 ? 9.437 12.407 16.325 1.00 31.03 35 PHE E O 1
ATOM 4434 N N . GLY E 1 35 ? 10.979 13.422 15.019 1.00 31.03 36 GLY E N 1
ATOM 4435 C CA . GLY E 1 35 ? 10.552 12.780 13.770 1.00 30.32 36 GLY E CA 1
ATOM 4436 C C . GLY E 1 35 ? 10.516 11.262 13.867 1.00 30.13 36 GLY E C 1
ATOM 4437 O O . GLY E 1 35 ? 9.666 10.622 13.270 1.00 30.24 36 GLY E O 1
ATOM 4438 N N . GLY E 1 36 ? 11.423 10.680 14.647 1.00 29.45 37 GLY E N 1
ATOM 4439 C CA . GLY E 1 36 ? 11.420 9.214 14.883 1.00 29.99 37 GLY E CA 1
ATOM 4440 C C . GLY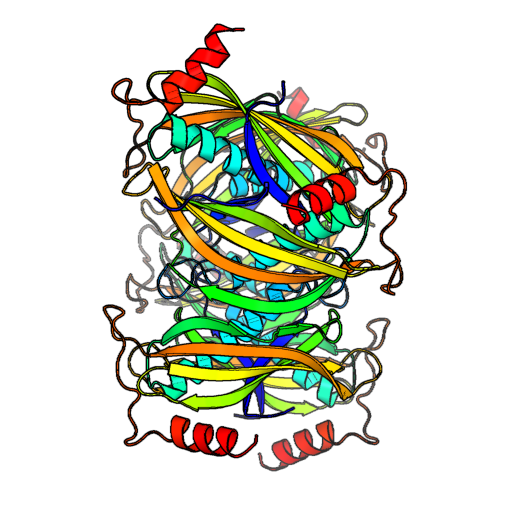 E 1 36 ? 10.120 8.742 15.555 1.00 29.71 37 GLY E C 1
ATOM 4441 O O . GLY E 1 36 ? 9.615 7.657 15.256 1.00 29.37 37 GLY E O 1
ATOM 4442 N N . TRP E 1 37 ? 9.554 9.565 16.434 1.00 29.60 38 TRP E N 1
ATOM 4443 C CA . TRP E 1 37 ? 8.297 9.222 17.102 1.00 30.34 38 TRP E CA 1
ATOM 4444 C C . TRP E 1 37 ? 7.135 9.277 16.127 1.00 30.32 38 TRP E C 1
ATOM 4445 O O . TRP E 1 37 ? 6.209 8.456 16.166 1.00 27.50 38 TRP E O 1
ATOM 4456 N N . ILE E 1 38 ? 7.139 10.311 15.310 1.00 30.80 39 ILE E N 1
ATOM 4457 C CA . ILE E 1 38 ? 6.151 10.432 14.263 1.00 31.50 39 ILE E CA 1
ATOM 4458 C C . ILE E 1 38 ? 6.203 9.206 13.326 1.00 31.40 39 ILE E C 1
ATOM 4459 O O . ILE E 1 38 ? 5.166 8.637 13.003 1.00 32.30 39 ILE E O 1
ATOM 4464 N N . MET E 1 39 ? 7.397 8.818 12.878 1.00 32.39 40 MET E N 1
ATOM 4465 C CA . MET E 1 39 ? 7.524 7.656 11.979 1.00 32.83 40 MET E CA 1
ATOM 4466 C C . MET E 1 39 ? 6.993 6.374 12.658 1.00 31.96 40 MET E C 1
ATOM 4467 O O . MET E 1 39 ? 6.344 5.501 12.024 1.00 32.91 40 MET E O 1
ATOM 4472 N N . SER E 1 40 ? 7.289 6.267 13.949 1.00 31.83 41 SER E N 1
ATOM 4473 C CA . SER E 1 40 ? 6.776 5.193 14.805 1.00 31.32 41 SER E CA 1
ATOM 4474 C C . SER E 1 40 ? 5.261 5.125 14.881 1.00 30.68 41 SER E C 1
ATOM 4475 O O . SER E 1 40 ? 4.674 4.025 14.799 1.00 29.99 41 SER E O 1
ATOM 4478 N N . GLN E 1 41 ? 4.613 6.292 15.075 1.00 32.66 42 GLN E N 1
ATOM 4479 C CA . GLN E 1 41 ? 3.141 6.321 15.107 1.00 33.21 42 GLN E CA 1
ATOM 4480 C C . GLN E 1 41 ? 2.582 5.841 13.773 1.00 32.86 42 GLN E C 1
ATOM 4481 O O . GLN E 1 41 ? 1.592 5.079 13.718 1.00 33.22 42 GLN E O 1
ATOM 4487 N N . MET E 1 42 ? 3.205 6.300 12.688 1.00 33.80 43 MET E N 1
ATOM 4488 C CA . MET E 1 42 ? 2.748 5.981 11.323 1.00 32.05 43 MET E CA 1
ATOM 4489 C C . MET E 1 42 ? 2.842 4.460 11.054 1.00 32.43 43 MET E C 1
ATOM 4490 O O . MET E 1 42 ? 1.904 3.843 10.494 1.00 31.54 43 MET E O 1
ATOM 4495 N N . ALA E 1 43 ? 3.960 3.870 11.483 1.00 31.50 44 ALA E N 1
ATOM 4496 C CA . ALA E 1 43 ? 4.182 2.439 11.298 1.00 31.33 44 ALA E CA 1
ATOM 4497 C C . ALA E 1 43 ? 3.182 1.626 12.105 1.00 31.33 44 ALA E C 1
ATOM 4498 O O . ALA E 1 43 ? 2.594 0.698 11.571 1.00 31.76 44 ALA E O 1
ATOM 4500 N N . MET E 1 44 ? 2.952 1.998 13.365 1.00 32.58 45 MET E N 1
ATOM 4501 C CA . MET E 1 44 ? 1.972 1.339 14.233 1.00 33.70 45 MET E CA 1
ATOM 4502 C C . MET E 1 44 ? 0.547 1.447 13.691 1.00 32.78 45 MET E C 1
ATOM 4503 O O . MET E 1 44 ? -0.150 0.446 13.599 1.00 32.38 45 MET E O 1
ATOM 4508 N N . GLY E 1 45 ? 0.136 2.648 13.299 1.00 32.48 46 GLY E N 1
ATOM 4509 C CA . GLY E 1 45 ? -1.236 2.859 12.835 1.00 32.91 46 GLY E CA 1
ATOM 4510 C C . GLY E 1 45 ? -1.466 2.124 11.515 1.00 33.68 46 GLY E C 1
ATOM 4511 O O . GLY E 1 45 ? -2.502 1.522 11.312 1.00 33.55 46 GLY E O 1
ATOM 4512 N N . GLY E 1 46 ? -0.505 2.206 10.604 1.00 34.40 47 GLY E N 1
ATOM 4513 C CA . GLY E 1 46 ? -0.618 1.548 9.312 1.00 34.12 47 GLY E CA 1
ATOM 4514 C C . GLY E 1 46 ? -0.644 0.033 9.458 1.00 33.50 47 GLY E C 1
ATOM 4515 O O . GLY E 1 46 ? -1.446 -0.634 8.784 1.00 32.18 47 GLY E O 1
ATOM 4516 N N . ALA E 1 47 ? 0.171 -0.508 10.380 1.00 32.80 48 ALA E N 1
ATOM 4517 C CA . ALA E 1 47 ? 0.158 -1.936 10.646 1.00 32.46 48 ALA E CA 1
ATOM 4518 C C . ALA E 1 47 ? -1.191 -2.444 11.177 1.00 31.84 48 ALA E C 1
ATOM 4519 O O . ALA E 1 47 ? -1.549 -3.601 10.924 1.00 31.03 48 ALA E O 1
ATOM 4521 N N . ILE E 1 48 ? -1.937 -1.615 11.911 1.00 30.35 49 ILE E N 1
ATOM 4522 C CA . ILE E 1 48 ? -3.228 -2.025 12.417 1.00 30.40 49 ILE E CA 1
ATOM 4523 C C . ILE E 1 48 ? -4.161 -2.292 11.234 1.00 30.45 49 ILE E C 1
ATOM 4524 O O . ILE E 1 48 ? -4.769 -3.335 11.167 1.00 29.84 49 ILE E O 1
ATOM 4529 N N . LEU E 1 49 ? -4.268 -1.324 10.335 1.00 30.71 50 LEU E N 1
ATOM 4530 C CA . LEU E 1 49 ? -5.021 -1.508 9.099 1.00 30.20 50 LEU E CA 1
ATOM 4531 C C . LEU E 1 49 ? -4.515 -2.695 8.284 1.00 30.35 50 LEU E C 1
ATOM 4532 O O . LEU E 1 49 ? -5.309 -3.513 7.834 1.00 30.44 50 LEU E O 1
ATOM 4537 N N . ALA E 1 50 ? -3.221 -2.800 8.099 1.00 30.24 51 ALA E N 1
ATOM 4538 C CA . ALA E 1 50 ? -2.688 -3.939 7.403 1.00 30.90 51 ALA E CA 1
ATOM 4539 C C . ALA E 1 50 ? -3.080 -5.270 8.066 1.00 30.79 51 ALA E C 1
ATOM 4540 O O . ALA E 1 50 ? -3.410 -6.257 7.363 1.00 29.92 51 ALA E O 1
ATOM 4542 N N . LYS E 1 51 ? -2.994 -5.330 9.395 1.00 30.93 52 LYS E N 1
ATOM 4543 C CA . LYS E 1 51 ? -3.387 -6.505 10.129 1.00 31.09 52 LYS E CA 1
ATOM 4544 C C . LYS E 1 51 ? -4.897 -6.840 9.993 1.00 30.28 52 LYS E C 1
ATOM 4545 O O . LYS E 1 51 ? -5.287 -8.003 9.920 1.00 30.40 52 LYS E O 1
ATOM 4551 N N . GLU E 1 52 ? -5.749 -5.820 9.986 1.00 30.66 53 GLU E N 1
ATOM 4552 C CA . GLU E 1 52 ? -7.162 -6.046 9.817 1.00 30.13 53 GLU E CA 1
ATOM 4553 C C . GLU E 1 52 ? -7.442 -6.705 8.454 1.00 29.51 53 GLU E C 1
ATOM 4554 O O . GLU E 1 52 ? -8.117 -7.731 8.386 1.00 28.34 53 GLU E O 1
ATOM 4560 N N . ILE E 1 53 ? -6.860 -6.142 7.406 1.00 28.84 54 ILE E N 1
ATOM 4561 C CA . ILE E 1 53 ? -6.990 -6.691 6.034 1.00 28.63 54 ILE E CA 1
ATOM 4562 C C . ILE E 1 53 ? -6.361 -8.071 5.939 1.00 28.62 54 ILE E C 1
ATOM 4563 O O . ILE E 1 53 ? -6.892 -8.947 5.237 1.00 28.65 54 ILE E O 1
ATOM 4568 N N . ALA E 1 54 ? -5.214 -8.254 6.602 1.00 27.91 55 ALA E N 1
ATOM 4569 C CA . ALA E 1 54 ? -4.436 -9.499 6.439 1.00 29.59 55 ALA E CA 1
ATOM 4570 C C . ALA E 1 54 ? -4.954 -10.662 7.272 1.00 29.53 55 ALA E C 1
ATOM 4571 O O . ALA E 1 54 ? -4.484 -11.809 7.123 1.00 29.13 55 ALA E O 1
ATOM 4573 N N . HIS E 1 55 ? -5.921 -10.361 8.134 1.00 31.10 56 HIS E N 1
ATOM 4574 C CA . HIS E 1 55 ? -6.473 -11.314 9.094 1.00 31.53 56 HIS E CA 1
ATOM 4575 C C . HIS E 1 55 ? -5.347 -11.905 9.935 1.00 31.70 56 HIS E C 1
ATOM 4576 O O . HIS E 1 55 ? -5.351 -13.081 10.284 1.00 32.10 56 HIS E O 1
ATOM 4583 N N . GLY E 1 56 ? -4.345 -11.093 10.238 1.00 31.31 57 GLY E N 1
ATOM 4584 C CA . GLY E 1 56 ? -3.327 -11.535 11.177 1.00 31.66 57 GLY E CA 1
ATOM 4585 C C . GLY E 1 56 ? -2.081 -10.690 11.157 1.00 31.12 57 GLY E C 1
ATOM 4586 O O . GLY E 1 56 ? -2.143 -9.501 10.782 1.00 29.91 57 GLY E O 1
ATOM 4587 N N . ARG E 1 57 ? -0.966 -11.327 11.566 1.00 31.77 58 ARG E N 1
ATOM 4588 C CA . ARG E 1 57 ? 0.345 -10.662 11.713 1.00 32.32 58 ARG E CA 1
ATOM 4589 C C . ARG E 1 57 ? 0.874 -10.114 10.399 1.00 31.55 58 ARG E C 1
ATOM 4590 O O . ARG E 1 57 ? 0.706 -10.725 9.331 1.00 31.86 58 ARG E O 1
ATOM 4598 N N . VAL E 1 58 ? 1.510 -8.960 10.495 1.00 31.28 59 VAL E N 1
ATOM 4599 C CA . VAL E 1 58 ? 2.256 -8.354 9.398 1.00 31.57 59 VAL E CA 1
ATOM 4600 C C . VAL E 1 58 ? 3.612 -7.823 9.858 1.00 31.75 59 VAL E C 1
ATOM 4601 O O . VAL E 1 58 ? 3.873 -7.662 11.059 1.00 31.28 59 VAL E O 1
ATOM 4605 N N . VAL E 1 59 ? 4.469 -7.541 8.883 1.00 33.13 60 VAL E N 1
ATOM 4606 C CA . VAL E 1 59 ? 5.744 -6.834 9.100 1.00 33.79 60 VAL E CA 1
ATOM 4607 C C . VAL E 1 59 ? 5.805 -5.665 8.150 1.00 33.05 60 VAL E C 1
ATOM 4608 O O . VAL E 1 59 ? 5.197 -5.738 7.083 1.00 33.61 60 VAL E O 1
ATOM 4612 N N . THR E 1 60 ? 6.538 -4.606 8.528 1.00 32.68 61 THR E N 1
ATOM 4613 C CA . THR E 1 60 ? 6.766 -3.469 7.636 1.00 31.61 61 THR E CA 1
ATOM 4614 C C . THR E 1 60 ? 7.933 -3.850 6.765 1.00 32.16 61 THR E C 1
ATOM 4615 O O . THR E 1 60 ? 8.961 -4.328 7.260 1.00 29.37 61 THR E O 1
ATOM 4619 N N . VAL E 1 61 ? 7.764 -3.670 5.457 1.00 30.73 62 VAL E N 1
ATOM 4620 C CA . VAL E 1 61 ? 8.861 -3.922 4.521 1.00 29.34 62 VAL E CA 1
ATOM 4621 C C . VAL E 1 61 ? 9.387 -2.683 3.791 1.00 28.04 62 VAL E C 1
ATOM 4622 O O . VAL E 1 61 ? 10.507 -2.698 3.315 1.00 28.52 62 VAL E O 1
ATOM 4626 N N . ALA E 1 62 ? 8.593 -1.631 3.679 1.00 28.77 63 ALA E N 1
ATOM 4627 C CA . ALA E 1 62 ? 9.004 -0.469 2.908 1.00 29.00 63 ALA E CA 1
ATOM 4628 C C . ALA E 1 62 ? 8.223 0.814 3.249 1.00 29.33 63 ALA E C 1
ATOM 4629 O O . ALA E 1 62 ? 7.095 0.784 3.748 1.00 29.07 63 ALA E O 1
ATOM 4631 N N . VAL E 1 63 ? 8.904 1.941 3.013 1.00 30.46 64 VAL E N 1
ATOM 4632 C CA . VAL E 1 63 ? 8.331 3.287 3.074 1.00 30.76 64 VAL E CA 1
ATOM 4633 C C . VAL E 1 63 ? 8.823 4.018 1.851 1.00 30.00 64 VAL E C 1
ATOM 4634 O O . VAL E 1 63 ? 10.013 3.909 1.473 1.00 29.90 64 VAL E O 1
ATOM 4638 N N . GLU E 1 64 ? 7.902 4.717 1.190 1.00 29.40 65 GLU E N 1
ATOM 4639 C CA . GLU E 1 64 ? 8.273 5.665 0.156 1.00 31.31 65 GLU E CA 1
ATOM 4640 C C . GLU E 1 64 ? 7.549 6.971 0.388 1.00 30.75 65 GLU E C 1
ATOM 4641 O O . GLU E 1 64 ? 6.516 7.038 1.054 1.00 30.25 65 GLU E O 1
ATOM 4647 N N . SER E 1 65 ? 8.153 8.017 -0.140 1.00 31.42 66 SER E N 1
ATOM 4648 C CA . SER E 1 65 ? 7.532 9.326 -0.241 1.00 32.55 66 SER E CA 1
ATOM 4649 C C . SER E 1 65 ? 7.082 9.874 1.074 1.00 32.57 66 SER E C 1
ATOM 4650 O O . SER E 1 65 ? 5.973 10.381 1.197 1.00 33.44 66 SER E O 1
ATOM 4653 N N . MET E 1 66 ? 7.953 9.740 2.076 1.00 32.70 67 MET E N 1
ATOM 4654 C CA . MET E 1 66 ? 7.740 10.343 3.363 1.00 32.04 67 MET E CA 1
ATOM 4655 C C . MET E 1 66 ? 8.092 11.834 3.344 1.00 30.75 67 MET E C 1
ATOM 4656 O O . MET E 1 66 ? 9.202 12.192 2.968 1.00 30.38 67 MET E O 1
ATOM 4661 N N . ASN E 1 67 ? 7.121 12.675 3.719 1.00 29.30 68 ASN E N 1
ATOM 4662 C CA . ASN E 1 67 ? 7.262 14.126 3.684 1.00 28.07 68 ASN E CA 1
ATOM 4663 C C . ASN E 1 67 ? 6.976 14.681 5.054 1.00 28.86 68 ASN E C 1
ATOM 4664 O O . ASN E 1 67 ? 5.909 14.411 5.621 1.00 28.03 68 ASN E O 1
ATOM 4669 N N . PHE E 1 68 ? 7.907 15.458 5.607 1.00 29.31 69 PHE E N 1
ATOM 4670 C CA . PHE E 1 68 ? 7.635 16.155 6.870 1.00 30.00 69 PHE E CA 1
ATOM 4671 C C . PHE E 1 68 ? 7.222 17.538 6.479 1.00 28.79 69 PHE E C 1
ATOM 4672 O O . PHE E 1 68 ? 7.986 18.269 5.845 1.00 29.78 69 PHE E O 1
ATOM 4680 N N . ILE E 1 69 ? 5.989 17.883 6.819 1.00 28.46 70 ILE E N 1
ATOM 4681 C CA . ILE E 1 69 ? 5.369 19.132 6.350 1.00 27.72 70 ILE E CA 1
ATOM 4682 C C . ILE E 1 69 ? 5.498 20.284 7.328 1.00 28.21 70 ILE E C 1
ATOM 4683 O O . ILE E 1 69 ? 5.916 21.408 6.937 1.00 27.38 70 ILE E O 1
ATOM 4688 N N . LYS E 1 70 ? 5.075 20.032 8.552 1.00 29.56 71 LYS E N 1
ATOM 4689 C CA . LYS E 1 70 ? 5.183 20.964 9.685 1.00 31.49 71 LYS E CA 1
ATOM 4690 C C . LYS E 1 70 ? 5.572 20.200 10.965 1.00 31.23 71 LYS E C 1
ATOM 4691 O O . LYS E 1 70 ? 5.289 18.997 11.120 1.00 30.21 71 LYS E O 1
ATOM 4697 N N . PRO E 1 71 ? 6.167 20.913 11.938 1.00 31.31 72 PRO E N 1
ATOM 4698 C CA . PRO E 1 71 ? 6.453 20.206 13.176 1.00 32.07 72 PRO E CA 1
ATOM 4699 C C . PRO E 1 71 ? 5.223 19.955 14.050 1.00 31.61 72 PRO E C 1
ATOM 4700 O O . PRO E 1 71 ? 4.203 20.676 13.997 1.00 32.04 72 PRO E O 1
ATOM 4704 N N . ILE E 1 72 ? 5.341 18.943 14.879 1.00 30.90 73 ILE E N 1
ATOM 4705 C CA . ILE E 1 72 ? 4.370 18.707 15.932 1.00 30.66 73 ILE E CA 1
ATOM 4706 C C . ILE E 1 72 ? 4.898 19.270 17.243 1.00 30.55 73 ILE E C 1
ATOM 4707 O O . ILE E 1 72 ? 6.071 19.153 17.554 1.00 28.28 73 ILE E O 1
ATOM 4712 N N . SER E 1 73 ? 3.964 19.840 18.015 1.00 31.10 74 SER E N 1
ATOM 4713 C CA . SER E 1 73 ? 4.249 20.482 19.276 1.00 31.63 74 SER E CA 1
ATOM 4714 C C . SER E 1 73 ? 3.689 19.664 20.395 1.00 30.94 74 SER E C 1
ATOM 4715 O O . SER E 1 73 ? 2.638 19.005 20.265 1.00 30.17 74 SER E O 1
ATOM 4718 N N . VAL E 1 74 ? 4.390 19.759 21.531 1.00 30.65 75 VAL E N 1
ATOM 4719 C CA . VAL E 1 74 ? 3.885 19.225 22.760 1.00 30.27 75 VAL E CA 1
ATOM 4720 C C . VAL E 1 74 ? 2.421 19.675 23.006 1.00 29.78 75 VAL E C 1
ATOM 4721 O O . VAL E 1 74 ? 2.114 20.846 22.894 1.00 28.55 75 VAL E O 1
ATOM 4725 N N . GLY E 1 75 ? 1.533 18.733 23.337 1.00 28.81 76 GLY E N 1
ATOM 4726 C CA . GLY E 1 75 ? 0.154 19.082 23.636 1.00 29.66 76 GLY E CA 1
ATOM 4727 C C . GLY E 1 75 ? -0.792 19.067 22.441 1.00 28.95 76 GLY E C 1
ATOM 4728 O O . GLY E 1 75 ? -2.005 19.113 22.630 1.00 29.05 76 GLY E O 1
ATOM 4729 N N . ASP E 1 76 ? -0.247 18.973 21.238 1.00 29.38 77 ASP E N 1
ATOM 4730 C CA . ASP E 1 76 ? -1.041 18.687 20.005 1.00 29.16 77 ASP E CA 1
ATOM 4731 C C . ASP E 1 76 ? -1.724 17.311 20.087 1.00 30.09 77 ASP E C 1
ATOM 4732 O O . ASP E 1 76 ? -1.148 16.317 20.574 1.00 28.57 77 ASP E O 1
ATOM 4737 N N . VAL E 1 77 ? -2.944 17.238 19.568 1.00 29.46 78 VAL E N 1
ATOM 4738 C CA . VAL E 1 77 ? -3.613 15.955 19.390 1.00 28.57 78 VAL E CA 1
ATOM 4739 C C . VAL E 1 77 ? -3.081 15.452 18.049 1.00 29.05 78 VAL E C 1
ATOM 4740 O O . VAL E 1 77 ? -3.040 16.172 17.055 1.00 28.63 78 VAL E O 1
ATOM 4744 N N . VAL E 1 78 ? -2.667 14.211 18.026 1.00 28.38 79 VAL E N 1
ATOM 4745 C CA . VAL E 1 78 ? -2.051 13.643 16.819 1.00 29.82 79 VAL E CA 1
ATOM 4746 C C . VAL E 1 78 ? -2.866 12.427 16.359 1.00 30.19 79 VAL E C 1
ATOM 4747 O O . VAL E 1 78 ? -3.076 11.517 17.137 1.00 28.83 79 VAL E O 1
ATOM 4751 N N . CYS E 1 79 ? -3.320 12.459 15.107 1.00 30.60 80 CYS E N 1
ATOM 4752 C CA . CYS E 1 79 ? -4.093 11.380 14.474 1.00 32.20 80 CYS E CA 1
ATOM 4753 C C . CYS E 1 79 ? -3.376 10.870 13.260 1.00 32.62 80 CYS E C 1
ATOM 4754 O O . CYS E 1 79 ? -2.879 11.633 12.469 1.00 33.70 80 CYS E O 1
ATOM 4757 N N . CYS E 1 80 ? -3.351 9.562 13.104 1.00 33.21 81 CYS E N 1
ATOM 4758 C CA . CYS E 1 80 ? -2.945 8.961 11.850 1.00 33.40 81 CYS E CA 1
ATOM 4759 C C . CYS E 1 80 ? -4.177 8.400 11.128 1.00 32.87 81 CYS E C 1
ATOM 4760 O O . CYS E 1 80 ? -5.023 7.719 11.725 1.00 32.67 81 CYS E O 1
ATOM 4763 N N . TYR E 1 81 ? -4.243 8.718 9.853 1.00 33.21 82 TYR E N 1
ATOM 4764 C CA . TYR E 1 81 ? -5.267 8.211 8.928 1.00 32.85 82 TYR E CA 1
ATOM 4765 C C . TYR E 1 81 ? -4.644 7.360 7.829 1.00 33.20 82 TYR E C 1
ATOM 4766 O O . TYR E 1 81 ? -3.496 7.581 7.427 1.00 33.25 82 TYR E O 1
ATOM 4775 N N . GLY E 1 82 ? -5.401 6.381 7.335 1.00 32.32 83 GLY E N 1
ATOM 4776 C CA . GLY E 1 82 ? -4.852 5.408 6.388 1.00 32.39 83 GLY E CA 1
ATOM 4777 C C . GLY E 1 82 ? -5.773 5.114 5.239 1.00 31.69 83 GLY E C 1
ATOM 4778 O O . GLY E 1 82 ? -6.991 5.029 5.396 1.00 29.95 83 GLY E O 1
ATOM 4779 N N . GLN E 1 83 ? -5.178 4.964 4.058 1.00 32.43 84 GLN E N 1
ATOM 4780 C CA . GLN E 1 83 ? -5.930 4.550 2.889 1.00 32.39 84 GLN E CA 1
ATOM 4781 C C . GLN E 1 83 ? -5.162 3.454 2.182 1.00 31.00 84 GLN E C 1
ATOM 4782 O O . GLN E 1 83 ? -4.037 3.670 1.758 1.00 29.32 84 GLN E O 1
ATOM 4788 N N . CYS E 1 84 ? -5.751 2.271 2.083 1.00 31.00 85 CYS E N 1
ATOM 4789 C CA . CYS E 1 84 ? -5.097 1.177 1.374 1.00 30.47 85 CYS E CA 1
ATOM 4790 C C . CYS E 1 84 ? -5.159 1.453 -0.138 1.00 29.62 85 CYS E C 1
ATOM 4791 O O . CYS E 1 84 ? -6.205 1.756 -0.711 1.00 28.20 85 CYS E O 1
ATOM 4794 N N . LEU E 1 85 ? -3.993 1.384 -0.756 1.00 29.83 86 LEU E N 1
ATOM 4795 C CA . LEU E 1 85 ? -3.846 1.692 -2.156 1.00 29.07 86 LEU E CA 1
ATOM 4796 C C . LEU E 1 85 ? -3.746 0.449 -3.005 1.00 28.48 86 LEU E C 1
ATOM 4797 O O . LEU E 1 85 ? -4.132 0.463 -4.188 1.00 27.00 86 LEU E O 1
ATOM 4802 N N . LYS E 1 86 ? -3.205 -0.619 -2.442 1.00 27.90 87 LYS E N 1
ATOM 4803 C CA . LYS E 1 86 ? -2.978 -1.840 -3.195 1.00 28.84 87 LYS E CA 1
ATOM 4804 C C . LYS E 1 86 ? -2.873 -3.038 -2.280 1.00 28.62 87 LYS E C 1
ATOM 4805 O O . LYS E 1 86 ? -2.323 -2.933 -1.188 1.00 28.67 87 LYS E O 1
ATOM 4811 N N . VAL E 1 87 ? -3.423 -4.167 -2.712 1.00 28.64 88 VAL E N 1
ATOM 4812 C CA . VAL E 1 87 ? -3.248 -5.453 -2.018 1.00 28.92 88 VAL E CA 1
ATOM 4813 C C . VAL E 1 87 ? -2.776 -6.513 -3.007 1.00 28.88 88 VAL E C 1
ATOM 4814 O O . VAL E 1 87 ? -3.393 -6.689 -4.045 1.00 28.64 88 VAL E O 1
ATOM 4818 N N . GLY E 1 88 ? -1.694 -7.204 -2.654 1.00 27.79 89 GLY E N 1
ATOM 4819 C CA . GLY E 1 88 ? -1.146 -8.306 -3.411 1.00 28.02 89 GLY E CA 1
ATOM 4820 C C . GLY E 1 88 ? -1.527 -9.639 -2.787 1.00 27.96 89 GLY E C 1
ATOM 4821 O O . GLY E 1 88 ? -2.524 -9.755 -2.089 1.00 28.99 89 GLY E O 1
ATOM 4822 N N . ARG E 1 89 ? -0.729 -10.656 -3.080 1.00 28.09 90 ARG E N 1
ATOM 4823 C CA . ARG E 1 89 ? -0.867 -11.957 -2.442 1.00 28.25 90 ARG E CA 1
ATOM 4824 C C . ARG E 1 89 ? -0.694 -11.816 -0.912 1.00 28.27 90 ARG E C 1
ATOM 4825 O O . ARG E 1 89 ? -1.575 -12.199 -0.139 1.00 26.53 90 ARG E O 1
ATOM 4833 N N . SER E 1 90 ? 0.427 -11.222 -0.503 1.00 28.55 91 SER E N 1
ATOM 4834 C CA . SER E 1 90 ? 0.756 -10.970 0.914 1.00 30.03 91 SER E CA 1
ATOM 4835 C C . SER E 1 90 ? 0.987 -9.496 1.281 1.00 29.98 91 SER E C 1
ATOM 4836 O O . SER E 1 90 ? 0.973 -9.132 2.464 1.00 29.55 91 SER E O 1
ATOM 4839 N N . SER E 1 91 ? 1.208 -8.651 0.273 1.00 30.54 92 SER E N 1
ATOM 4840 C CA . SER E 1 91 ? 1.538 -7.252 0.507 1.00 30.82 92 SER E CA 1
ATOM 4841 C C . SER E 1 91 ? 0.329 -6.313 0.564 1.00 32.23 92 SER E C 1
ATOM 4842 O O . SER E 1 91 ? -0.700 -6.538 -0.103 1.00 31.68 92 SER E O 1
ATOM 4845 N N . ILE E 1 92 ? 0.495 -5.244 1.345 1.00 31.91 93 ILE E N 1
ATOM 4846 C CA . ILE E 1 92 ? -0.531 -4.227 1.581 1.00 33.37 93 ILE E CA 1
ATOM 4847 C C . ILE E 1 92 ? 0.143 -2.871 1.606 1.00 33.05 93 ILE E C 1
ATOM 4848 O O . ILE E 1 92 ? 0.952 -2.593 2.490 1.00 33.86 93 ILE E O 1
ATOM 4853 N N . LYS E 1 93 ? -0.236 -2.033 0.663 1.00 32.36 94 LYS E N 1
ATOM 4854 C CA . LYS E 1 93 ? 0.300 -0.682 0.514 1.00 32.85 94 LYS E CA 1
ATOM 4855 C C . LYS E 1 93 ? -0.722 0.309 1.080 1.00 32.38 94 LYS E C 1
ATOM 4856 O O . LYS E 1 93 ? -1.891 0.286 0.725 1.00 32.80 94 LYS E O 1
ATOM 4862 N N . ILE E 1 94 ? -0.274 1.154 1.978 1.00 32.74 95 ILE E N 1
ATOM 4863 C CA . ILE E 1 94 ? -1.156 2.021 2.739 1.00 32.95 95 ILE E CA 1
ATOM 4864 C C . ILE E 1 94 ? -0.521 3.420 2.765 1.00 32.81 95 ILE E C 1
ATOM 4865 O O . ILE E 1 94 ? 0.626 3.579 3.198 1.00 31.14 95 ILE E O 1
ATOM 4870 N N . LYS E 1 95 ? -1.261 4.423 2.286 1.00 32.98 96 LYS E N 1
ATOM 4871 C CA . LYS E 1 95 ? -0.881 5.809 2.517 1.00 34.21 96 LYS E CA 1
ATOM 4872 C C . LYS E 1 95 ? -1.344 6.270 3.920 1.00 34.11 96 LYS E C 1
ATOM 4873 O O . LYS E 1 95 ? -2.539 6.148 4.273 1.00 33.45 96 LYS E O 1
ATOM 4879 N N . VAL E 1 96 ? -0.385 6.791 4.686 1.00 34.05 97 VAL E N 1
ATOM 4880 C CA . VAL E 1 96 ? -0.595 7.250 6.058 1.00 34.09 97 VAL E CA 1
ATOM 4881 C C . VAL E 1 96 ? -0.370 8.773 6.114 1.00 33.68 97 VAL E C 1
ATOM 4882 O O . VAL E 1 96 ? 0.624 9.284 5.588 1.00 32.13 97 VAL E O 1
ATOM 4886 N N . GLU E 1 97 ? -1.358 9.489 6.645 1.00 34.24 98 GLU E N 1
ATOM 4887 C CA . GLU E 1 97 ? -1.272 10.909 6.870 1.00 33.84 98 GLU E CA 1
ATOM 4888 C C . GLU E 1 97 ? -1.338 11.114 8.384 1.00 34.33 98 GLU E C 1
ATOM 4889 O O . GLU E 1 97 ? -2.196 10.545 9.083 1.00 34.48 98 GLU E O 1
ATOM 4895 N N . VAL E 1 98 ? -0.439 11.950 8.869 1.00 32.75 99 VAL E N 1
ATOM 4896 C CA . VAL E 1 98 ? -0.486 12.388 10.226 1.00 31.30 99 VAL E CA 1
ATOM 4897 C C . VAL E 1 98 ? -1.056 13.817 10.256 1.00 31.07 99 VAL E C 1
ATOM 4898 O O . VAL E 1 98 ? -0.578 14.722 9.555 1.00 29.68 99 VAL E O 1
ATOM 4902 N N . TRP E 1 99 ? -2.081 13.996 11.067 1.00 30.18 100 TRP E N 1
ATOM 4903 C CA . TRP E 1 99 ? -2.729 15.287 11.294 1.00 30.44 100 TRP E CA 1
ATOM 4904 C C . TRP E 1 99 ? -2.641 15.696 12.742 1.00 30.63 100 TRP E C 1
ATOM 4905 O O . TRP E 1 99 ? -2.743 14.857 13.655 1.00 30.62 100 TRP E O 1
ATOM 4916 N N . VAL E 1 100 ? -2.502 16.991 12.967 1.00 31.70 101 VAL E N 1
ATOM 4917 C CA . VAL E 1 100 ? -2.683 17.556 14.302 1.00 31.34 101 VAL E CA 1
ATOM 4918 C C . VAL E 1 100 ? -3.948 18.399 14.431 1.00 30.67 101 VAL E C 1
ATOM 4919 O O . VAL E 1 100 ? -4.507 18.923 13.447 1.00 30.16 101 VAL E O 1
ATOM 4923 N N . LYS E 1 101 ? -4.422 18.472 15.669 1.00 28.82 102 LYS E N 1
ATOM 4924 C CA . LYS E 1 101 ? -5.436 19.393 16.041 1.00 29.31 102 LYS E CA 1
ATOM 4925 C C . LYS E 1 101 ? -4.963 20.114 17.292 1.00 29.50 102 LYS E C 1
ATOM 4926 O O . LYS E 1 101 ? -4.473 19.477 18.262 1.00 29.11 102 LYS E O 1
ATOM 4932 N N . LYS E 1 102 ? -5.073 21.440 17.233 1.00 29.21 103 LYS E N 1
ATOM 4933 C CA . LYS E 1 102 ? -4.817 22.310 18.364 1.00 30.32 103 LYS E CA 1
ATOM 4934 C C . LYS E 1 102 ? -6.079 22.346 19.261 1.00 30.46 103 LYS E C 1
ATOM 4935 O O . LYS E 1 102 ? -7.157 22.757 18.821 1.00 29.52 103 LYS E O 1
ATOM 4941 N N . VAL E 1 103 ? -5.956 21.875 20.501 1.00 30.59 104 VAL E N 1
ATOM 4942 C CA . VAL E 1 103 ? -7.102 21.887 21.463 1.00 30.92 104 VAL E CA 1
ATOM 4943 C C . VAL E 1 103 ? -6.819 22.739 22.707 1.00 32.07 104 VAL E C 1
ATOM 4944 O O . VAL E 1 103 ? -7.742 23.269 23.341 1.00 31.22 104 VAL E O 1
ATOM 4948 N N . ALA E 1 104 ? -5.531 22.876 23.038 1.00 33.60 105 ALA E N 1
ATOM 4949 C CA . ALA E 1 104 ? -5.082 23.616 24.212 1.00 35.08 105 ALA E CA 1
ATOM 4950 C C . ALA E 1 104 ? -3.907 24.578 23.923 1.00 36.39 105 ALA E C 1
ATOM 4951 O O . ALA E 1 104 ? -3.157 24.930 24.840 1.00 36.86 105 ALA E O 1
ATOM 4953 N N . SER E 1 105 ? -3.750 24.975 22.663 1.00 38.65 106 SER E N 1
ATOM 4954 C CA . SER E 1 105 ? -2.749 25.966 22.219 1.00 39.92 106 SER E CA 1
ATOM 4955 C C . SER E 1 105 ? -3.367 26.702 21.072 1.00 41.01 106 SER E C 1
ATOM 4956 O O . SER E 1 105 ? -4.252 26.190 20.384 1.00 40.54 106 SER E O 1
ATOM 4959 N N . GLU E 1 106 ? -2.886 27.917 20.856 1.00 42.22 107 GLU E N 1
ATOM 4960 C CA . GLU E 1 106 ? -3.418 28.769 19.809 1.00 42.98 107 GLU E CA 1
ATOM 4961 C C . GLU E 1 106 ? -2.886 28.351 18.435 1.00 42.51 107 GLU E C 1
ATOM 4962 O O . GLU E 1 106 ? -1.758 27.826 18.329 1.00 42.72 107 GLU E O 1
ATOM 4968 N N . PRO E 1 107 ? -3.724 28.482 17.399 1.00 41.33 108 PRO E N 1
ATOM 4969 C CA . PRO E 1 107 ? -5.160 28.809 17.399 1.00 40.87 108 PRO E CA 1
ATOM 4970 C C . PRO E 1 107 ? -6.073 27.582 17.620 1.00 39.54 108 PRO E C 1
ATOM 4971 O O . PRO E 1 107 ? -5.882 26.552 16.954 1.00 39.24 108 PRO E O 1
ATOM 4975 N N . ILE E 1 108 ? -7.075 27.722 18.499 1.00 37.88 109 ILE E N 1
ATOM 4976 C CA . ILE E 1 108 ? -7.890 26.579 18.936 1.00 36.59 109 ILE E CA 1
ATOM 4977 C C . ILE E 1 108 ? -8.737 26.018 17.827 1.00 35.45 109 ILE E C 1
ATOM 4978 O O . ILE E 1 108 ? -9.419 26.752 17.147 1.00 34.50 109 ILE E O 1
ATOM 4983 N N . GLY E 1 109 ? -8.707 24.698 17.670 1.00 34.38 110 GLY E N 1
ATOM 4984 C CA . GLY E 1 109 ? -9.536 24.020 16.674 1.00 34.61 110 GLY E CA 1
ATOM 4985 C C . GLY E 1 109 ? -8.856 23.810 15.336 1.00 34.28 110 GLY E C 1
ATOM 4986 O O . GLY E 1 109 ? -9.308 23.020 14.515 1.00 34.00 110 GLY E O 1
ATOM 4987 N N . GLU E 1 110 ? -7.767 24.526 15.124 1.00 34.53 111 GLU E N 1
ATOM 4988 C CA . GLU E 1 110 ? -6.973 24.363 13.930 1.00 36.12 111 GLU E CA 1
ATOM 4989 C C . GLU E 1 110 ? -6.508 22.909 13.738 1.00 34.97 111 GLU E C 1
ATOM 4990 O O . GLU E 1 110 ? -6.039 22.284 14.677 1.00 34.21 111 GLU E O 1
ATOM 4996 N N . ARG E 1 111 ? -6.676 22.396 12.522 1.00 34.70 112 ARG E N 1
ATOM 4997 C CA . ARG E 1 111 ? -6.224 21.079 12.113 1.00 35.31 112 ARG E CA 1
ATOM 4998 C C . ARG E 1 111 ? -5.470 21.140 10.783 1.00 34.45 112 ARG E C 1
ATOM 4999 O O . ARG E 1 111 ? -5.891 21.850 9.868 1.00 34.49 112 ARG E O 1
ATOM 5007 N N . TYR E 1 112 ? -4.411 20.339 10.646 1.00 33.65 113 TYR E N 1
ATOM 5008 C CA . TYR E 1 112 ? -3.638 20.292 9.410 1.00 32.48 113 TYR E CA 1
ATOM 5009 C C . TYR E 1 112 ? -2.748 19.042 9.386 1.00 31.70 113 TYR E C 1
ATOM 5010 O O . TYR E 1 112 ? -2.464 18.451 10.430 1.00 29.35 113 TYR E O 1
ATOM 5019 N N . CYS E 1 113 ? -2.333 18.665 8.176 1.00 31.08 114 CYS E N 1
ATOM 5020 C CA . CYS E 1 113 ? -1.511 17.476 7.941 1.00 31.12 114 CYS E CA 1
ATOM 5021 C C . CYS E 1 113 ? -0.076 17.897 8.124 1.00 30.96 114 CYS E C 1
ATOM 5022 O O . CYS E 1 113 ? 0.328 18.920 7.628 1.00 30.32 114 CYS E O 1
ATOM 5025 N N . VAL E 1 114 ? 0.660 17.134 8.917 1.00 30.06 115 VAL E N 1
ATOM 5026 C CA . VAL E 1 114 ? 2.037 17.472 9.300 1.00 30.52 115 VAL E CA 1
ATOM 5027 C C . VAL E 1 114 ? 3.068 16.497 8.684 1.00 30.82 115 VAL E C 1
ATOM 5028 O O . VAL E 1 114 ? 4.225 16.840 8.524 1.00 30.04 115 VAL E O 1
ATOM 5032 N N . THR E 1 115 ? 2.617 15.297 8.332 1.00 30.83 116 THR E N 1
ATOM 5033 C CA . THR E 1 115 ? 3.476 14.281 7.748 1.00 31.77 116 THR E CA 1
ATOM 5034 C C . THR E 1 115 ? 2.628 13.365 6.900 1.00 31.37 116 THR E C 1
ATOM 5035 O O . THR E 1 115 ? 1.451 13.179 7.188 1.00 30.96 116 THR E O 1
ATOM 5039 N N . ASP E 1 116 ? 3.210 12.825 5.831 1.00 31.05 117 ASP E N 1
ATOM 5040 C CA . ASP E 1 116 ? 2.608 11.688 5.173 1.00 31.31 117 ASP E CA 1
ATOM 5041 C C . ASP E 1 116 ? 3.662 10.748 4.591 1.00 31.01 117 AS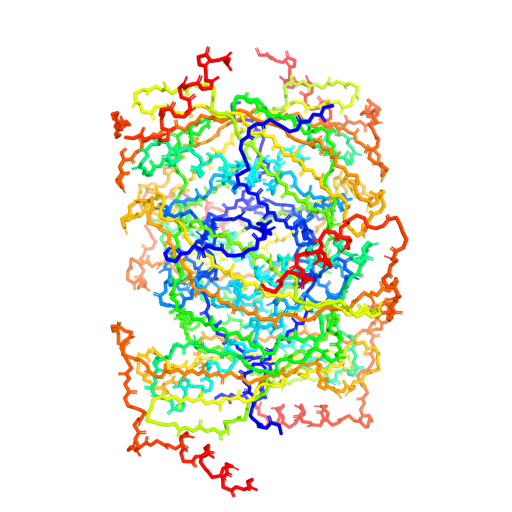P E C 1
ATOM 5042 O O . ASP E 1 116 ? 4.820 11.094 4.561 1.00 31.40 117 ASP E O 1
ATOM 5047 N N . ALA E 1 117 ? 3.225 9.576 4.120 1.00 31.52 118 ALA E N 1
ATOM 5048 C CA . ALA E 1 117 ? 4.128 8.543 3.643 1.00 31.18 118 ALA E CA 1
ATOM 5049 C C . ALA E 1 117 ? 3.320 7.409 3.062 1.00 32.73 118 ALA E C 1
ATOM 5050 O O . ALA E 1 117 ? 2.122 7.291 3.347 1.00 32.41 118 ALA E O 1
ATOM 5052 N N . VAL E 1 118 ? 3.977 6.583 2.245 1.00 32.42 119 VAL E N 1
ATOM 5053 C CA . VAL E 1 118 ? 3.380 5.330 1.791 1.00 33.40 119 VAL E CA 1
ATOM 5054 C C . VAL E 1 118 ? 4.146 4.146 2.351 1.00 33.01 119 VAL E C 1
ATOM 5055 O O . VAL E 1 118 ? 5.336 3.975 2.094 1.00 34.04 119 VAL E O 1
ATOM 5059 N N . PHE E 1 119 ? 3.420 3.334 3.105 1.00 33.92 120 PHE E N 1
ATOM 5060 C CA . PHE E 1 119 ? 3.958 2.165 3.797 1.00 33.28 120 PHE E CA 1
ATOM 5061 C C . PHE E 1 119 ? 3.534 0.894 3.089 1.00 32.87 120 PHE E C 1
ATOM 5062 O O . PHE E 1 119 ? 2.383 0.781 2.630 1.00 33.53 120 PHE E O 1
ATOM 5070 N N . THR E 1 120 ? 4.453 -0.068 3.038 1.00 32.72 121 THR E N 1
ATOM 5071 C CA . THR E 1 120 ? 4.142 -1.413 2.579 1.00 32.10 121 THR E CA 1
ATOM 5072 C C . THR E 1 120 ? 4.381 -2.407 3.706 1.00 31.13 121 THR E C 1
ATOM 5073 O O . THR E 1 120 ? 5.451 -2.409 4.359 1.00 30.54 121 THR E O 1
ATOM 5077 N N . PHE E 1 121 ? 3.343 -3.207 3.937 1.00 30.34 122 PHE E N 1
ATOM 5078 C CA . PHE E 1 121 ? 3.361 -4.310 4.883 1.00 30.15 122 PHE E CA 1
ATOM 5079 C C . PHE E 1 121 ? 3.183 -5.629 4.151 1.00 29.94 122 PHE E C 1
ATOM 5080 O O . PHE E 1 121 ? 2.607 -5.669 3.087 1.00 28.99 122 PHE E O 1
ATOM 5088 N N . VAL E 1 122 ? 3.718 -6.687 4.742 1.00 29.62 123 VAL E N 1
ATOM 5089 C CA . VAL E 1 122 ? 3.624 -8.053 4.229 1.00 28.98 123 VAL E CA 1
ATOM 5090 C C . VAL E 1 122 ? 2.999 -8.927 5.331 1.00 29.02 123 VAL E C 1
ATOM 5091 O O . VAL E 1 122 ? 3.491 -8.963 6.477 1.00 28.51 123 VAL E O 1
ATOM 5095 N N . ALA E 1 123 ? 1.936 -9.644 4.960 1.00 29.13 124 ALA E N 1
ATOM 5096 C CA . ALA E 1 123 ? 1.315 -10.655 5.796 1.00 29.39 124 ALA E CA 1
ATOM 5097 C C . ALA E 1 123 ? 2.298 -11.800 6.077 1.00 30.28 124 ALA E C 1
ATOM 5098 O O . ALA E 1 123 ? 2.772 -12.431 5.145 1.00 30.52 124 ALA E O 1
ATOM 5100 N N . VAL E 1 124 ? 2.521 -12.114 7.358 1.00 31.88 125 VAL E N 1
ATOM 5101 C CA . VAL E 1 124 ? 3.416 -13.215 7.742 1.00 32.60 125 VAL E CA 1
ATOM 5102 C C . VAL E 1 124 ? 2.787 -14.186 8.747 1.00 33.04 125 VAL E C 1
ATOM 5103 O O . VAL E 1 124 ? 1.861 -13.838 9.440 1.00 32.24 125 VAL E O 1
ATOM 5107 N N . ASP E 1 125 ? 3.344 -15.390 8.825 1.00 34.22 126 ASP E N 1
ATOM 5108 C CA . ASP E 1 125 ? 2.922 -16.398 9.805 1.00 35.60 126 ASP E CA 1
ATOM 5109 C C . ASP E 1 125 ? 3.722 -16.230 11.112 1.00 37.03 126 ASP E C 1
ATOM 5110 O O . ASP E 1 125 ? 4.450 -15.238 11.273 1.00 37.82 126 ASP E O 1
ATOM 5115 N N . ASN E 1 126 ? 3.565 -17.152 12.061 1.00 38.45 127 ASN E N 1
ATOM 5116 C CA . ASN E 1 126 ? 4.243 -17.032 13.367 1.00 39.62 127 ASN E CA 1
ATOM 5117 C C . ASN E 1 126 ? 5.757 -17.235 13.306 1.00 40.04 127 ASN E C 1
ATOM 5118 O O . ASN E 1 126 ? 6.456 -16.971 14.285 1.00 39.07 127 ASN E O 1
ATOM 5123 N N . ASN E 1 127 ? 6.244 -17.781 12.191 1.00 41.10 128 ASN E N 1
ATOM 5124 C CA . ASN E 1 127 ? 7.684 -17.926 11.947 1.00 40.81 128 ASN E CA 1
ATOM 5125 C C . ASN E 1 127 ? 8.290 -16.798 11.109 1.00 40.58 128 ASN E C 1
ATOM 5126 O O . ASN E 1 127 ? 9.439 -16.916 10.661 1.00 40.29 128 ASN E O 1
ATOM 5131 N N . GLY E 1 128 ? 7.509 -15.749 10.847 1.00 39.10 129 GLY E N 1
ATOM 5132 C CA . GLY E 1 128 ? 7.974 -14.616 10.042 1.00 38.95 129 GLY E CA 1
ATOM 5133 C C . GLY E 1 128 ? 8.021 -14.884 8.536 1.00 38.72 129 GLY E C 1
ATOM 5134 O O . GLY E 1 128 ? 8.648 -14.152 7.778 1.00 39.23 129 GLY E O 1
ATOM 5135 N N . ARG E 1 129 ? 7.362 -15.926 8.076 1.00 38.07 130 ARG E N 1
ATOM 5136 C CA . ARG E 1 129 ? 7.316 -16.180 6.641 1.00 37.61 130 ARG E CA 1
ATOM 5137 C C . ARG E 1 129 ? 6.023 -15.601 6.054 1.00 36.24 130 ARG E C 1
ATOM 5138 O O . ARG E 1 129 ? 4.979 -15.631 6.688 1.00 35.50 130 ARG E O 1
ATOM 5146 N N . SER E 1 130 ? 6.133 -15.017 4.867 1.00 35.22 131 SER E N 1
ATOM 5147 C CA . SER E 1 130 ? 4.987 -14.413 4.204 1.00 34.37 131 SER E CA 1
ATOM 5148 C C . SER E 1 130 ? 3.906 -15.468 3.981 1.00 33.22 131 SER E C 1
ATOM 5149 O O . SER E 1 130 ? 4.188 -16.638 3.753 1.00 31.95 131 SER E O 1
ATOM 5152 N N . ARG E 1 131 ? 2.668 -15.017 4.074 1.00 31.57 132 ARG E N 1
ATOM 5153 C CA . ARG E 1 131 ? 1.522 -15.862 3.863 1.00 30.40 132 ARG E CA 1
ATOM 5154 C C . ARG E 1 131 ? 0.523 -15.128 2.983 1.00 30.00 132 ARG E C 1
ATOM 5155 O O . ARG E 1 131 ? 0.536 -13.889 2.903 1.00 30.41 132 ARG E O 1
ATOM 5163 N N . THR E 1 132 ? -0.396 -15.879 2.405 1.00 29.34 133 THR E N 1
ATOM 5164 C CA . THR E 1 132 ? -1.435 -15.288 1.555 1.00 29.83 133 THR E CA 1
ATOM 5165 C C . THR E 1 132 ? -2.579 -14.686 2.373 1.00 29.28 133 THR E C 1
ATOM 5166 O O . THR E 1 132 ? -3.150 -15.320 3.279 1.00 29.42 133 THR E O 1
ATOM 5170 N N . ILE E 1 133 ? -2.887 -13.431 2.080 1.00 28.69 134 ILE E N 1
ATOM 5171 C CA . ILE E 1 133 ? -4.037 -12.778 2.642 1.00 28.11 134 ILE E CA 1
ATOM 5172 C C . ILE E 1 133 ? -5.287 -13.550 2.169 1.00 28.39 134 ILE E C 1
ATOM 5173 O O . ILE E 1 133 ? -5.507 -13.663 0.972 1.00 27.67 134 ILE E O 1
ATOM 5178 N N . PRO E 1 134 ? -6.079 -14.129 3.096 1.00 28.48 135 PRO E N 1
ATOM 5179 C CA . PRO E 1 134 ? -7.230 -14.903 2.656 1.00 29.15 135 PRO E CA 1
ATOM 5180 C C . PRO E 1 134 ? -8.287 -14.046 1.929 1.00 29.65 135 PRO E C 1
ATOM 5181 O O . PRO E 1 134 ? -8.630 -12.941 2.398 1.00 29.09 135 PRO E O 1
ATOM 5185 N N . ARG E 1 135 ? -8.708 -14.533 0.769 1.00 29.44 136 ARG E N 1
ATOM 5186 C CA . ARG E 1 135 ? -9.842 -13.956 0.033 1.00 30.17 136 ARG E CA 1
ATOM 5187 C C . ARG E 1 135 ? -11.232 -14.449 0.547 1.00 31.35 136 ARG E C 1
ATOM 5188 O O . ARG E 1 135 ? -12.277 -13.780 0.333 1.00 31.82 136 ARG E O 1
ATOM 5196 N N . GLU E 1 136 ? -11.242 -15.582 1.254 1.00 31.87 137 GLU E N 1
ATOM 5197 C CA . GLU E 1 136 ? -12.481 -16.164 1.751 1.00 32.75 137 GLU E CA 1
ATOM 5198 C C . GLU E 1 136 ? -12.835 -15.504 3.080 1.00 32.33 137 GLU E C 1
ATOM 5199 O O . GLU E 1 136 ? -11.948 -15.272 3.915 1.00 31.91 137 GLU E O 1
ATOM 5205 N N . ASN E 1 137 ? -14.111 -15.134 3.224 1.00 31.65 138 ASN E N 1
ATOM 5206 C CA . ASN E 1 137 ? -14.654 -14.642 4.491 1.00 32.94 138 ASN E CA 1
ATOM 5207 C C . ASN E 1 137 ? -13.803 -13.515 5.047 1.00 31.82 138 ASN E C 1
ATOM 5208 O O . ASN E 1 137 ? -13.383 -13.540 6.194 1.00 32.51 138 ASN E O 1
ATOM 5213 N N . ASN E 1 138 ? -13.494 -12.529 4.215 1.00 31.82 139 ASN E N 1
ATOM 5214 C CA . ASN E 1 138 ? -12.622 -11.417 4.645 1.00 31.36 139 ASN E CA 1
ATOM 5215 C C . ASN E 1 138 ? -13.237 -10.073 4.258 1.00 31.50 139 ASN E C 1
ATOM 5216 O O . ASN E 1 138 ? -13.038 -9.557 3.157 1.00 31.04 139 ASN E O 1
ATOM 5221 N N . GLN E 1 139 ? -14.041 -9.521 5.156 1.00 31.71 140 GLN E N 1
ATOM 5222 C CA . GLN E 1 139 ? -14.773 -8.309 4.810 1.00 32.19 140 GLN E CA 1
ATOM 5223 C C . GLN E 1 139 ? -13.943 -7.034 4.956 1.00 31.51 140 GLN E C 1
ATOM 5224 O O . GLN E 1 139 ? -14.326 -5.995 4.415 1.00 31.15 140 GLN E O 1
ATOM 5230 N N . GLU E 1 140 ? -12.806 -7.122 5.645 1.00 30.95 141 GLU E N 1
ATOM 5231 C CA . GLU E 1 140 ? -11.857 -6.013 5.750 1.00 31.37 141 GLU E CA 1
ATOM 5232 C C . GLU E 1 140 ? -11.141 -5.774 4.390 1.00 31.28 141 GLU E C 1
ATOM 5233 O O . GLU E 1 140 ? -10.999 -4.643 3.890 1.00 30.45 141 GLU E O 1
ATOM 5239 N N . LEU E 1 141 ? -10.717 -6.873 3.776 1.00 31.41 142 LEU E N 1
ATOM 5240 C CA . LEU E 1 141 ? -10.241 -6.848 2.385 1.00 30.82 142 LEU E CA 1
ATOM 5241 C C . LEU E 1 141 ? -11.280 -6.316 1.399 1.00 31.76 142 LEU E C 1
ATOM 5242 O O . LEU E 1 141 ? -10.967 -5.472 0.554 1.00 31.63 142 LEU E O 1
ATOM 5247 N N . GLU E 1 142 ? -12.495 -6.844 1.493 1.00 32.79 143 GLU E N 1
ATOM 5248 C CA . GLU E 1 142 ? -13.602 -6.442 0.652 1.00 34.50 143 GLU E CA 1
ATOM 5249 C C . GLU E 1 142 ? -13.791 -4.921 0.744 1.00 34.68 143 GLU E C 1
ATOM 5250 O O . GLU E 1 142 ? -13.870 -4.218 -0.261 1.00 33.59 143 GLU E O 1
ATOM 5256 N N . LYS E 1 143 ? -13.813 -4.428 1.972 1.00 36.09 144 LYS E N 1
ATOM 5257 C CA . LYS E 1 143 ? -13.905 -2.992 2.239 1.00 38.14 144 LYS E CA 1
ATOM 5258 C C . LYS E 1 143 ? -12.786 -2.176 1.546 1.00 38.09 144 LYS E C 1
ATOM 5259 O O . LYS E 1 143 ? -13.072 -1.175 0.871 1.00 38.09 144 LYS E O 1
ATOM 5265 N N . ALA E 1 144 ? -11.535 -2.620 1.690 1.00 37.50 145 ALA E N 1
ATOM 5266 C CA . ALA E 1 144 ? -10.387 -1.921 1.101 1.00 37.72 145 ALA E CA 1
ATOM 5267 C C . ALA E 1 144 ? -10.385 -1.943 -0.429 1.00 38.14 145 ALA E C 1
ATOM 5268 O O . ALA E 1 144 ? -10.103 -0.923 -1.061 1.00 37.60 145 ALA E O 1
ATOM 5270 N N . LEU E 1 145 ? -10.727 -3.087 -1.027 1.00 39.29 146 LEU E N 1
ATOM 5271 C CA . LEU E 1 145 ? -10.800 -3.181 -2.499 1.00 40.58 146 LEU E CA 1
ATOM 5272 C C . LEU E 1 145 ? -11.946 -2.363 -3.045 1.00 41.20 146 LEU E C 1
ATOM 5273 O O . LEU E 1 145 ? -11.861 -1.887 -4.172 1.00 41.27 146 LEU E O 1
ATOM 5278 N N . ALA E 1 146 ? -13.005 -2.203 -2.251 1.00 42.34 147 ALA E N 1
ATOM 5279 C CA . ALA E 1 146 ? -14.112 -1.314 -2.614 1.00 43.30 147 ALA E CA 1
ATOM 5280 C C . ALA E 1 146 ? -13.620 0.117 -2.846 1.00 44.15 147 ALA E C 1
ATOM 5281 O O . ALA E 1 146 ? -13.893 0.717 -3.890 1.00 44.23 147 ALA E O 1
ATOM 5283 N N . LEU E 1 147 ? -12.861 0.647 -1.894 1.00 44.95 148 LEU E N 1
ATOM 5284 C CA . LEU E 1 147 ? -12.385 2.018 -2.003 1.00 45.96 148 LEU E CA 1
ATOM 5285 C C . LEU E 1 147 ? -11.350 2.159 -3.135 1.00 46.14 148 LEU E C 1
ATOM 5286 O O . LEU E 1 147 ? -11.395 3.131 -3.903 1.00 47.03 148 LEU E O 1
ATOM 5291 N N . ILE E 1 148 ? -10.493 1.160 -3.305 1.00 46.09 149 ILE E N 1
ATOM 5292 C CA . ILE E 1 148 ? -9.534 1.150 -4.419 1.00 46.11 149 ILE E CA 1
ATOM 5293 C C . ILE E 1 148 ? -10.250 1.185 -5.780 1.00 47.56 149 ILE E C 1
ATOM 5294 O O . ILE E 1 148 ? -9.822 1.885 -6.709 1.00 46.67 149 ILE E O 1
ATOM 5299 N N . SER E 1 149 ? -11.339 0.426 -5.873 1.00 49.17 150 SER E N 1
ATOM 5300 C CA . SER E 1 149 ? -12.196 0.383 -7.071 1.00 50.73 150 SER E CA 1
ATOM 5301 C C . SER E 1 149 ? -12.550 1.791 -7.562 1.00 51.74 150 SER E C 1
ATOM 5302 O O . SER E 1 149 ? -12.571 2.053 -8.777 1.00 52.17 150 SER E O 1
ATOM 5305 N N . GLU E 1 150 ? -12.803 2.689 -6.609 1.00 53.22 151 GLU E N 1
ATOM 5306 C CA . GLU E 1 150 ? -13.203 4.073 -6.893 1.00 54.83 151 GLU E CA 1
ATOM 5307 C C . GLU E 1 150 ? -12.118 4.957 -7.563 1.00 55.29 151 GLU E C 1
ATOM 5308 O O . GLU E 1 150 ? -12.460 5.817 -8.382 1.00 55.60 151 GLU E O 1
ATOM 5314 N N . GLN E 1 151 ? -10.837 4.769 -7.227 1.00 55.82 152 GLN E N 1
ATOM 5315 C CA . GLN E 1 151 ? -9.750 5.511 -7.913 1.00 56.28 152 GLN E CA 1
ATOM 5316 C C . GLN E 1 151 ? -9.990 7.036 -7.856 1.00 56.42 152 GLN E C 1
ATOM 5317 O O . GLN E 1 151 ? -9.991 7.661 -9.152 1.00 55.88 152 GLN E O 1
ATOM 5323 N N . ARG F 1 10 ? 28.190 -8.424 0.514 1.00 56.87 11 ARG F N 1
ATOM 5324 C CA . ARG F 1 10 ? 27.929 -6.999 0.876 1.00 56.70 11 ARG F CA 1
ATOM 5325 C C . ARG F 1 10 ? 28.779 -6.585 2.085 1.00 56.34 11 ARG F C 1
ATOM 5326 O O . ARG F 1 10 ? 28.891 -7.339 3.059 1.00 56.46 11 ARG F O 1
ATOM 5334 N N . GLN F 1 11 ? 29.391 -5.400 1.996 1.00 55.65 12 GLN F N 1
ATOM 5335 C CA . GLN F 1 11 ? 30.120 -4.776 3.113 1.00 54.92 12 GLN F CA 1
ATOM 5336 C C . GLN F 1 11 ? 29.566 -3.373 3.322 1.00 53.83 12 GLN F C 1
ATOM 5337 O O . GLN F 1 11 ? 29.024 -2.775 2.381 1.00 53.82 12 GLN F O 1
ATOM 5343 N N . SER F 1 12 ? 29.702 -2.848 4.543 1.00 52.53 13 SER F N 1
ATOM 5344 C CA . SER F 1 12 ? 29.041 -1.590 4.916 1.00 51.34 13 SER F CA 1
ATOM 5345 C C . SER F 1 12 ? 29.597 -0.392 4.150 1.00 50.31 13 SER F C 1
ATOM 5346 O O . SER F 1 12 ? 30.798 -0.287 3.909 1.00 50.63 13 SER F O 1
ATOM 5349 N N . LYS F 1 13 ? 28.699 0.497 3.745 1.00 48.58 14 LYS F N 1
ATOM 5350 C CA . LYS F 1 13 ? 29.088 1.687 3.016 1.00 47.38 14 LYS F CA 1
ATOM 5351 C C . LYS F 1 13 ? 28.675 2.879 3.877 1.00 45.34 14 LYS F C 1
ATOM 5352 O O . LYS F 1 13 ? 27.631 2.840 4.572 1.00 45.44 14 LYS F O 1
ATOM 5358 N N . GLY F 1 14 ? 29.520 3.909 3.837 1.00 42.90 15 GLY F N 1
ATOM 5359 C CA . GLY F 1 14 ? 29.374 5.108 4.635 1.00 40.93 15 GLY F CA 1
ATOM 5360 C C . GLY F 1 14 ? 30.278 5.138 5.860 1.00 39.17 15 GLY F C 1
ATOM 5361 O O . GLY F 1 14 ? 31.065 4.235 6.101 1.00 38.69 15 GLY F O 1
ATOM 5362 N N . VAL F 1 15 ? 30.145 6.195 6.641 1.00 37.04 16 VAL F N 1
ATOM 5363 C CA . VAL F 1 15 ? 30.841 6.305 7.922 1.00 35.79 16 VAL F CA 1
ATOM 5364 C C . VAL F 1 15 ? 29.887 5.876 9.057 1.00 33.99 16 VAL F C 1
ATOM 5365 O O . VAL F 1 15 ? 28.647 6.024 8.938 1.00 32.33 16 VAL F O 1
ATOM 5369 N N . LEU F 1 16 ? 30.460 5.327 10.133 1.00 32.25 17 LEU F N 1
ATOM 5370 C CA . LEU F 1 16 ? 29.668 4.931 11.305 1.00 31.33 17 LEU F CA 1
ATOM 5371 C C . LEU F 1 16 ? 29.008 6.153 11.937 1.00 30.57 17 LEU F C 1
ATOM 5372 O O . LEU F 1 16 ? 29.697 7.103 12.307 1.00 30.31 17 LEU F O 1
ATOM 5377 N N . LEU F 1 17 ? 27.672 6.102 12.034 1.00 29.77 18 LEU F N 1
ATOM 5378 C CA . LEU F 1 17 ? 26.824 7.156 12.589 1.00 29.49 18 LEU F CA 1
ATOM 5379 C C . LEU F 1 17 ? 26.446 6.869 14.048 1.00 29.76 18 LEU F C 1
ATOM 5380 O O . LEU F 1 17 ? 26.552 7.735 14.927 1.00 28.52 18 LEU F O 1
ATOM 5385 N N . LEU F 1 18 ? 25.987 5.645 14.277 1.00 30.50 19 LEU F N 1
ATOM 5386 C CA . LEU F 1 18 ? 25.387 5.247 15.542 1.00 31.72 19 LEU F CA 1
ATOM 5387 C C . LEU F 1 18 ? 25.702 3.796 15.783 1.00 31.16 19 LEU F C 1
ATOM 5388 O O . LEU F 1 18 ? 25.812 3.006 14.838 1.00 31.17 19 LEU F O 1
ATOM 5393 N N . ARG F 1 19 ? 25.905 3.459 17.042 1.00 30.83 20 ARG F N 1
ATOM 5394 C CA . ARG F 1 19 ? 26.035 2.073 17.447 1.00 29.46 20 ARG F CA 1
ATOM 5395 C C . ARG F 1 19 ? 25.342 1.893 18.807 1.00 30.58 20 ARG F C 1
ATOM 5396 O O . ARG F 1 19 ? 25.636 2.610 19.791 1.00 28.09 20 ARG F O 1
ATOM 5404 N N . THR F 1 20 ? 24.445 0.921 18.863 1.00 31.32 21 THR F N 1
ATOM 5405 C CA . THR F 1 20 ? 23.750 0.590 20.112 1.00 32.45 21 THR F CA 1
ATOM 5406 C C . THR F 1 20 ? 23.420 -0.908 20.251 1.00 32.46 21 THR F C 1
ATOM 5407 O O . THR F 1 20 ? 23.757 -1.725 19.350 1.00 32.77 21 THR F O 1
ATOM 5411 N N . LEU F 1 21 ? 22.821 -1.274 21.377 1.00 32.02 22 LEU F N 1
ATOM 5412 C CA . LEU F 1 21 ? 22.353 -2.643 21.584 1.00 32.26 22 LEU F CA 1
ATOM 5413 C C . LEU F 1 21 ? 20.848 -2.667 21.455 1.00 32.65 22 LEU F C 1
ATOM 5414 O O . LEU F 1 21 ? 20.164 -1.842 22.037 1.00 32.67 22 LEU F O 1
ATOM 5419 N N . ALA F 1 22 ? 20.308 -3.655 20.758 1.00 31.40 23 ALA F N 1
ATOM 5420 C CA . ALA F 1 22 ? 18.862 -3.820 20.710 1.00 31.89 23 ALA F CA 1
ATOM 5421 C C . ALA F 1 22 ? 18.330 -4.405 22.053 1.00 32.02 23 ALA F C 1
ATOM 5422 O O . ALA F 1 22 ? 18.777 -5.483 22.495 1.00 30.98 23 ALA F O 1
ATOM 5424 N N . MET F 1 23 ? 17.373 -3.695 22.663 1.00 30.90 24 MET F N 1
ATOM 5425 C CA . MET F 1 23 ? 16.880 -4.002 24.012 1.00 31.89 24 MET F CA 1
ATOM 5426 C C . MET F 1 23 ? 15.423 -4.531 23.972 1.00 30.42 24 MET F C 1
ATOM 5427 O O . MET F 1 23 ? 14.694 -4.257 23.025 1.00 31.28 24 MET F O 1
ATOM 5432 N N . PRO F 1 24 ? 15.017 -5.360 24.952 1.00 30.58 25 PRO F N 1
ATOM 5433 C CA . PRO F 1 24 ? 13.635 -5.837 25.077 1.00 30.28 25 PRO F CA 1
ATOM 5434 C C . PRO F 1 24 ? 12.511 -4.791 25.054 1.00 30.42 25 PRO F C 1
ATOM 5435 O O . PRO F 1 24 ? 11.455 -5.061 24.461 1.00 29.08 25 PRO F O 1
ATOM 5439 N N . SER F 1 25 ? 12.753 -3.598 25.633 1.00 29.32 26 SER F N 1
ATOM 5440 C CA . SER F 1 25 ? 11.728 -2.557 25.612 1.00 30.00 26 SER F CA 1
ATOM 5441 C C . SER F 1 25 ? 11.416 -2.092 24.191 1.00 29.79 26 SER F C 1
ATOM 5442 O O . SER F 1 25 ? 10.392 -1.498 23.977 1.00 30.51 26 SER F O 1
ATOM 5445 N N . ASP F 1 26 ? 12.271 -2.373 23.217 1.00 29.87 27 ASP F N 1
ATOM 5446 C CA . ASP F 1 26 ? 12.002 -1.902 21.849 1.00 30.34 27 ASP F CA 1
ATOM 5447 C C . ASP F 1 26 ? 11.465 -2.915 20.925 1.00 29.88 27 ASP F C 1
ATOM 5448 O O . ASP F 1 26 ? 11.566 -2.768 19.727 1.00 30.40 27 ASP F O 1
ATOM 5453 N N . THR F 1 27 ? 10.809 -3.923 21.488 1.00 29.82 28 THR F N 1
ATOM 5454 C CA . THR F 1 27 ? 10.284 -5.008 20.684 1.00 29.35 28 THR F CA 1
ATOM 5455 C C . THR F 1 27 ? 8.831 -4.682 20.257 1.00 29.69 28 THR F C 1
ATOM 5456 O O . THR F 1 27 ? 8.083 -3.888 20.907 1.00 27.26 28 THR F O 1
ATOM 5460 N N . ASN F 1 28 ? 8.450 -5.316 19.158 1.00 29.44 29 ASN F N 1
ATOM 5461 C CA . ASN F 1 28 ? 7.097 -5.291 18.683 1.00 29.67 29 ASN F CA 1
ATOM 5462 C C . ASN F 1 28 ? 6.289 -6.494 19.211 1.00 29.88 29 ASN F C 1
ATOM 5463 O O . ASN F 1 28 ? 6.789 -7.303 19.979 1.00 28.27 29 ASN F O 1
ATOM 5468 N N . ALA F 1 29 ? 5.038 -6.579 18.774 1.00 30.94 30 ALA F N 1
ATOM 5469 C CA . ALA F 1 29 ? 4.130 -7.619 19.187 1.00 32.59 30 ALA F CA 1
ATOM 5470 C C . ALA F 1 29 ? 4.490 -8.934 18.477 1.00 34.01 30 ALA F C 1
ATOM 5471 O O . ALA F 1 29 ? 4.029 -9.978 18.896 1.00 34.28 30 ALA F O 1
ATOM 5473 N N . ASN F 1 30 ? 5.303 -8.893 17.414 1.00 33.79 31 ASN F N 1
ATOM 5474 C CA . ASN F 1 30 ? 5.862 -10.159 16.875 1.00 33.48 31 ASN F CA 1
ATOM 5475 C C . ASN F 1 30 ? 7.040 -10.699 17.720 1.00 33.07 31 ASN F C 1
ATOM 5476 O O . ASN F 1 30 ? 7.441 -11.840 17.510 1.00 34.09 31 ASN F O 1
ATOM 5481 N N . GLY F 1 31 ? 7.621 -9.877 18.608 1.00 33.20 32 GLY F N 1
ATOM 5482 C CA . GLY F 1 31 ? 8.813 -10.240 19.420 1.00 32.26 32 GLY F CA 1
ATOM 5483 C C . GLY F 1 31 ? 10.171 -9.825 18.816 1.00 32.68 32 GLY F C 1
ATOM 5484 O O . GLY F 1 31 ? 11.240 -9.980 19.424 1.00 31.01 32 GLY F O 1
ATOM 5485 N N . ASP F 1 32 ? 10.117 -9.325 17.583 1.00 31.69 33 ASP F N 1
ATOM 5486 C CA . ASP F 1 32 ? 11.277 -8.703 16.954 1.00 32.18 33 ASP F CA 1
ATOM 5487 C C . ASP F 1 32 ? 11.399 -7.230 17.340 1.00 31.95 33 ASP F C 1
ATOM 5488 O O . ASP F 1 32 ? 10.549 -6.640 18.044 1.00 29.71 33 ASP F O 1
ATOM 5493 N N . ILE F 1 33 ? 12.472 -6.607 16.881 1.00 32.02 34 ILE F N 1
ATOM 5494 C CA . ILE F 1 33 ? 12.623 -5.185 17.151 1.00 31.85 34 ILE F CA 1
ATOM 5495 C C . ILE F 1 33 ? 11.682 -4.357 16.247 1.00 31.43 34 ILE F C 1
ATOM 5496 O O . ILE F 1 33 ? 11.573 -4.570 15.033 1.00 30.97 34 ILE F O 1
ATOM 5501 N N . PHE F 1 34 ? 10.977 -3.432 16.901 1.00 31.16 35 PHE F N 1
ATOM 5502 C CA . PHE F 1 34 ? 9.993 -2.540 16.264 1.00 32.61 35 PHE F CA 1
ATOM 5503 C C . PHE F 1 34 ? 10.606 -1.670 15.155 1.00 31.05 35 PHE F C 1
ATOM 5504 O O . PHE F 1 34 ? 11.607 -0.994 15.386 1.00 30.47 35 PHE F O 1
ATOM 5512 N N . GLY F 1 35 ? 9.970 -1.651 13.979 1.00 32.04 36 GLY F N 1
ATOM 5513 C CA . GLY F 1 35 ? 10.377 -0.826 12.824 1.00 31.34 36 GLY F CA 1
ATOM 5514 C C . GLY F 1 35 ? 10.503 0.670 13.167 1.00 31.48 36 GLY F C 1
ATOM 5515 O O . GLY F 1 35 ? 11.405 1.322 12.657 1.00 30.35 36 GLY F O 1
ATOM 5516 N N . GLY F 1 36 ? 9.661 1.127 14.103 1.00 30.96 37 GLY F N 1
ATOM 5517 C CA . GLY F 1 36 ? 9.614 2.513 14.626 1.00 31.48 37 GLY F CA 1
ATOM 5518 C C . GLY F 1 36 ? 10.938 2.856 15.241 1.00 31.71 37 GLY F C 1
ATOM 5519 O O . GLY F 1 36 ? 11.510 3.896 14.959 1.00 30.99 37 GLY F O 1
ATOM 5520 N N . TRP F 1 37 ? 11.474 1.910 16.016 1.00 30.16 38 TRP F N 1
ATOM 5521 C CA . TRP F 1 37 ? 12.772 2.098 16.655 1.00 30.75 38 TRP F CA 1
ATOM 5522 C C . TRP F 1 37 ? 13.922 2.162 15.659 1.00 30.35 38 TRP F C 1
ATOM 5523 O O . TRP F 1 37 ? 14.821 2.983 15.784 1.00 29.54 38 TRP F O 1
ATOM 5534 N N . ILE F 1 38 ? 13.855 1.298 14.657 1.00 30.06 39 ILE F N 1
ATOM 5535 C CA . ILE F 1 38 ? 14.843 1.258 13.553 1.00 31.14 39 ILE F CA 1
ATOM 5536 C C . ILE F 1 38 ? 14.852 2.582 12.783 1.00 30.58 39 ILE F C 1
ATOM 5537 O O . ILE F 1 38 ? 15.902 3.193 12.585 1.00 29.73 39 ILE F O 1
ATOM 5542 N N . MET F 1 39 ? 13.666 3.073 12.431 1.00 31.34 40 MET F N 1
ATOM 5543 C CA . MET F 1 39 ? 13.531 4.370 11.746 1.00 31.50 40 MET F CA 1
ATOM 5544 C C . MET F 1 39 ? 14.077 5.542 12.584 1.00 30.55 40 MET F C 1
ATOM 5545 O O . MET F 1 39 ? 14.714 6.478 12.059 1.00 30.19 40 MET F O 1
ATOM 5550 N N . SER F 1 40 ? 13.783 5.493 13.878 1.00 30.80 41 SER F N 1
ATOM 5551 C CA . SER F 1 40 ? 14.297 6.451 14.838 1.00 30.23 41 SER F CA 1
ATOM 5552 C C . SER F 1 40 ? 15.817 6.436 14.900 1.00 29.88 41 SER F C 1
ATOM 5553 O O . SER F 1 40 ? 16.420 7.483 14.923 1.00 29.76 41 SER F O 1
ATOM 5556 N N . GLN F 1 41 ? 16.441 5.257 14.968 1.00 30.27 42 GLN F N 1
ATOM 5557 C CA . GLN F 1 41 ? 17.934 5.182 14.878 1.00 30.97 42 GLN F CA 1
ATOM 5558 C C . GLN F 1 41 ? 18.490 5.824 13.601 1.00 31.45 42 GLN F C 1
ATOM 5559 O O . GLN F 1 41 ? 19.449 6.572 13.663 1.00 30.88 42 GLN F O 1
ATOM 5565 N N . MET F 1 42 ? 17.891 5.506 12.454 1.00 31.48 43 MET F N 1
ATOM 5566 C CA . MET F 1 42 ? 18.310 5.994 11.171 1.00 33.19 43 MET F CA 1
ATOM 5567 C C . MET F 1 42 ? 18.230 7.532 11.119 1.00 33.09 43 MET F C 1
ATOM 5568 O O . MET F 1 42 ? 19.179 8.211 10.664 1.00 33.05 43 MET F O 1
ATOM 5573 N N . ALA F 1 43 ? 17.128 8.058 11.642 1.00 31.96 44 ALA F N 1
ATOM 5574 C CA . ALA F 1 43 ? 16.890 9.503 11.667 1.00 32.14 44 ALA F CA 1
ATOM 5575 C C . ALA F 1 43 ? 17.901 10.198 12.562 1.00 31.04 44 ALA F C 1
ATOM 5576 O O . ALA F 1 43 ? 18.453 11.230 12.192 1.00 29.89 44 ALA F O 1
ATOM 5578 N N . MET F 1 44 ? 18.155 9.630 13.743 1.00 31.86 45 MET F N 1
ATOM 5579 C CA . MET F 1 44 ? 19.132 10.204 14.640 1.00 32.94 45 MET F CA 1
ATOM 5580 C C . MET F 1 44 ? 20.519 10.195 14.015 1.00 31.52 45 MET F C 1
ATOM 5581 O O . MET F 1 44 ? 21.249 11.200 14.057 1.00 29.26 45 MET F O 1
ATOM 5586 N N . GLY F 1 45 ? 20.881 9.070 13.424 1.00 30.90 46 GLY F N 1
ATOM 5587 C CA . GLY F 1 45 ? 22.228 8.867 12.934 1.00 31.37 46 GLY F CA 1
ATOM 5588 C C . GLY F 1 45 ? 22.485 9.736 11.733 1.00 30.47 46 GLY F C 1
ATOM 5589 O O . GLY F 1 45 ? 23.464 10.477 11.696 1.00 30.44 46 GLY F O 1
ATOM 5590 N N . GLY F 1 46 ? 21.600 9.658 10.746 1.00 30.94 47 GLY F N 1
ATOM 5591 C CA . GLY F 1 46 ? 21.676 10.533 9.596 1.00 29.86 47 GLY F CA 1
ATOM 5592 C C . GLY F 1 46 ? 21.739 12.038 9.912 1.00 29.88 47 GLY F C 1
ATOM 5593 O O . GLY F 1 46 ? 22.500 12.773 9.278 1.00 27.79 47 GLY F O 1
ATOM 5594 N N . ALA F 1 47 ? 20.903 12.494 10.851 1.00 29.12 48 ALA F N 1
ATOM 5595 C CA . ALA F 1 47 ? 20.922 13.883 11.301 1.00 28.77 48 ALA F CA 1
ATOM 5596 C C . ALA F 1 47 ? 22.294 14.277 11.881 1.00 28.93 48 ALA F C 1
ATOM 5597 O O . ALA F 1 47 ? 22.782 15.383 11.604 1.00 28.67 48 ALA F O 1
ATOM 5599 N N . ILE F 1 48 ? 22.936 13.371 12.632 1.00 27.94 49 ILE F N 1
ATOM 5600 C CA . ILE F 1 48 ? 24.290 13.657 13.158 1.00 27.46 49 ILE F CA 1
ATOM 5601 C C . ILE F 1 48 ? 25.261 14.059 12.019 1.00 27.27 49 ILE F C 1
ATOM 5602 O O . ILE F 1 48 ? 25.873 15.135 12.060 1.00 28.02 49 ILE F O 1
ATOM 5607 N N . LEU F 1 49 ? 25.355 13.215 10.993 1.00 27.33 50 LEU F N 1
ATOM 5608 C CA . LEU F 1 49 ? 26.184 13.502 9.816 1.00 27.29 50 LEU F CA 1
ATOM 5609 C C . LEU F 1 49 ? 25.771 14.763 9.082 1.00 27.54 50 LEU F C 1
ATOM 5610 O O . LEU F 1 49 ? 26.613 15.503 8.648 1.00 25.21 50 LEU F O 1
ATOM 5615 N N . ALA F 1 50 ? 24.467 14.965 8.911 1.00 28.06 51 ALA F N 1
ATOM 5616 C CA . ALA F 1 50 ? 23.934 16.202 8.345 1.00 28.86 51 ALA F CA 1
ATOM 5617 C C . ALA F 1 50 ? 24.376 17.433 9.110 1.00 28.87 51 ALA F C 1
ATOM 5618 O O . ALA F 1 50 ? 24.859 18.375 8.501 1.00 28.50 51 ALA F O 1
ATOM 5620 N N . LYS F 1 51 ? 24.220 17.421 10.430 1.00 29.54 52 LYS F N 1
ATOM 5621 C CA . LYS F 1 51 ? 24.649 18.548 11.304 1.00 30.38 52 LYS F CA 1
ATOM 5622 C C . LYS F 1 51 ? 26.172 18.793 11.225 1.00 29.51 52 LYS F C 1
ATOM 5623 O O . LYS F 1 51 ? 26.612 19.918 11.257 1.00 28.42 52 LYS F O 1
ATOM 5629 N N . GLU F 1 52 ? 26.947 17.710 11.143 1.00 29.93 53 GLU F N 1
ATOM 5630 C CA . GLU F 1 52 ? 28.391 17.771 10.995 1.00 30.24 53 GLU F CA 1
ATOM 5631 C C . GLU F 1 52 ? 28.714 18.537 9.718 1.00 31.30 53 GLU F C 1
ATOM 5632 O O . GLU F 1 52 ? 29.491 19.487 9.752 1.00 31.64 53 GLU F O 1
ATOM 5638 N N . ILE F 1 53 ? 28.070 18.184 8.603 1.00 32.21 54 ILE F N 1
ATOM 5639 C CA . ILE F 1 53 ? 28.331 18.874 7.324 1.00 32.31 54 ILE F CA 1
ATOM 5640 C C . ILE F 1 53 ? 27.766 20.298 7.317 1.00 33.06 54 ILE F C 1
ATOM 5641 O O . ILE F 1 53 ? 28.456 21.256 6.905 1.00 33.41 54 ILE F O 1
ATOM 5646 N N . ALA F 1 54 ? 26.534 20.441 7.790 1.00 33.55 55 ALA F N 1
ATOM 5647 C CA . ALA F 1 54 ? 25.873 21.742 7.900 1.00 34.00 55 ALA F CA 1
ATOM 5648 C C . ALA F 1 54 ? 26.502 22.699 8.922 1.00 35.11 55 ALA F C 1
ATOM 5649 O O . ALA F 1 54 ? 26.108 23.856 8.983 1.00 36.40 55 ALA F O 1
ATOM 5651 N N . HIS F 1 55 ? 27.456 22.233 9.734 1.00 36.09 56 HIS F N 1
ATOM 5652 C CA . HIS F 1 55 ? 28.014 23.038 10.814 1.00 36.43 56 HIS F CA 1
ATOM 5653 C C . HIS F 1 55 ? 26.921 23.646 11.707 1.00 35.67 56 HIS F C 1
ATOM 5654 O O . HIS F 1 55 ? 26.976 24.814 12.081 1.00 35.88 56 HIS F O 1
ATOM 5661 N N . GLY F 1 56 ? 25.935 22.836 12.056 1.00 35.27 57 GLY F N 1
ATOM 5662 C CA . GLY F 1 56 ? 24.872 23.246 12.968 1.00 34.95 57 GLY F CA 1
ATOM 5663 C C . GLY F 1 56 ? 23.571 22.480 12.787 1.00 35.16 57 GLY F C 1
ATOM 5664 O O . GLY F 1 56 ? 23.538 21.445 12.123 1.00 34.29 57 GLY F O 1
ATOM 5665 N N . ARG F 1 57 ? 22.509 23.040 13.370 1.00 35.31 58 ARG F N 1
ATOM 5666 C CA . ARG F 1 57 ? 21.137 22.517 13.363 1.00 36.31 58 ARG F CA 1
ATOM 5667 C C . ARG F 1 57 ? 20.567 22.154 11.966 1.00 35.12 58 ARG F C 1
ATOM 5668 O O . ARG F 1 57 ? 20.900 22.775 10.960 1.00 35.36 58 ARG F O 1
ATOM 5676 N N . VAL F 1 58 ? 19.708 21.138 11.940 1.00 34.86 59 VAL F N 1
ATOM 5677 C CA . VAL F 1 58 ? 19.013 20.688 10.732 1.00 34.22 59 VAL F CA 1
ATOM 5678 C C . VAL F 1 58 ? 17.612 20.210 11.083 1.00 33.75 59 VAL F C 1
ATOM 5679 O O . VAL F 1 58 ? 17.323 19.897 12.241 1.00 32.94 59 VAL F O 1
ATOM 5683 N N . VAL F 1 59 ? 16.738 20.191 10.072 1.00 33.66 60 VAL F N 1
ATOM 5684 C CA . VAL F 1 59 ? 15.482 19.450 10.141 1.00 33.90 60 VAL F CA 1
ATOM 5685 C C . VAL F 1 59 ? 15.420 18.382 9.058 1.00 32.84 60 VAL F C 1
ATOM 5686 O O . VAL F 1 59 ? 15.995 18.536 7.972 1.00 33.50 60 VAL F O 1
ATOM 5690 N N . THR F 1 60 ? 14.664 17.339 9.363 1.00 31.93 61 THR F N 1
ATOM 5691 C CA . THR F 1 60 ? 14.315 16.339 8.380 1.00 32.67 61 THR F CA 1
ATOM 5692 C C . THR F 1 60 ? 13.087 16.801 7.606 1.00 31.39 61 THR F C 1
ATOM 5693 O O . THR F 1 60 ? 12.077 17.224 8.180 1.00 30.81 61 THR F O 1
ATOM 5697 N N . VAL F 1 61 ? 13.219 16.774 6.293 1.00 30.80 62 VAL F N 1
ATOM 5698 C CA . VAL F 1 61 ? 12.134 17.215 5.425 1.00 29.15 62 VAL F CA 1
ATOM 5699 C C . VAL F 1 61 ? 11.541 16.053 4.623 1.00 28.55 62 VAL F C 1
ATOM 5700 O O . VAL F 1 61 ? 10.350 16.081 4.278 1.00 27.33 62 VAL F O 1
ATOM 5704 N N . ALA F 1 62 ? 12.365 15.040 4.329 1.00 27.78 63 ALA F N 1
ATOM 5705 C CA . ALA F 1 62 ? 11.922 13.904 3.539 1.00 27.45 63 ALA F CA 1
ATOM 5706 C C . ALA F 1 62 ? 12.693 12.598 3.817 1.00 27.42 63 ALA F C 1
ATOM 5707 O O . ALA F 1 62 ? 13.850 12.597 4.203 1.00 26.35 63 ALA F O 1
ATOM 5709 N N . VAL F 1 63 ? 11.990 11.485 3.619 1.00 28.28 64 VAL F N 1
ATOM 5710 C CA . VAL F 1 63 ? 12.582 10.150 3.549 1.00 29.19 64 VAL F CA 1
ATOM 5711 C C . VAL F 1 63 ? 11.969 9.498 2.330 1.00 30.87 64 VAL F C 1
ATOM 5712 O O . VAL F 1 63 ? 10.845 9.066 2.326 1.00 30.16 64 VAL F O 1
ATOM 5716 N N . GLU F 1 64 ? 12.715 9.491 1.248 1.00 32.97 65 GLU F N 1
ATOM 5717 C CA . GLU F 1 64 ? 12.134 9.148 -0.040 1.00 34.45 65 GLU F CA 1
ATOM 5718 C C . GLU F 1 64 ? 12.033 7.655 -0.188 1.00 35.06 65 GLU F C 1
ATOM 5719 O O . GLU F 1 64 ? 11.174 7.168 -0.943 1.00 35.86 65 GLU F O 1
ATOM 5725 N N . SER F 1 65 ? 12.895 6.943 0.540 1.00 35.88 66 SER F N 1
ATOM 5726 C CA . SER F 1 65 ? 12.929 5.494 0.485 1.00 37.16 66 SER F CA 1
ATOM 5727 C C . SER F 1 65 ? 13.362 4.931 1.822 1.00 37.45 66 SER F C 1
ATOM 5728 O O . SER F 1 65 ? 14.184 5.562 2.523 1.00 38.56 66 SER F O 1
ATOM 5731 N N . MET F 1 66 ? 12.796 3.767 2.162 1.00 36.18 67 MET F N 1
ATOM 5732 C CA . MET F 1 66 ? 13.191 2.968 3.314 1.00 36.04 67 MET F CA 1
ATOM 5733 C C . MET F 1 66 ? 12.853 1.521 2.928 1.00 33.52 67 MET F C 1
ATOM 5734 O O . MET F 1 66 ? 11.817 1.257 2.323 1.00 31.06 67 MET F O 1
ATOM 5739 N N . ASN F 1 67 ? 13.775 0.605 3.229 1.00 32.46 68 ASN F N 1
ATOM 5740 C CA . ASN F 1 67 ? 13.588 -0.817 2.969 1.00 32.28 68 ASN F CA 1
ATOM 5741 C C . ASN F 1 67 ? 14.015 -1.616 4.176 1.00 31.64 68 ASN F C 1
ATOM 5742 O O . ASN F 1 67 ? 15.123 -1.416 4.674 1.00 31.88 68 ASN F O 1
ATOM 5747 N N . PHE F 1 68 ? 13.108 -2.462 4.667 1.00 31.26 69 PHE F N 1
ATOM 5748 C CA . PHE F 1 68 ? 13.346 -3.292 5.823 1.00 31.40 69 PHE F CA 1
ATOM 5749 C C . PHE F 1 68 ? 13.646 -4.659 5.276 1.00 31.42 69 PHE F C 1
ATOM 5750 O O . PHE F 1 68 ? 12.781 -5.305 4.691 1.00 31.25 69 PHE F O 1
ATOM 5758 N N . ILE F 1 69 ? 14.897 -5.089 5.413 1.00 31.29 70 ILE F N 1
ATOM 5759 C CA . ILE F 1 69 ? 15.388 -6.226 4.631 1.00 30.86 70 ILE F CA 1
ATOM 5760 C C . ILE F 1 69 ? 15.326 -7.518 5.439 1.00 30.22 70 ILE F C 1
ATOM 5761 O O . ILE F 1 69 ? 14.913 -8.552 4.921 1.00 29.13 70 ILE F O 1
ATOM 5766 N N . LYS F 1 70 ? 15.762 -7.421 6.691 1.00 29.54 71 LYS F N 1
ATOM 5767 C CA . LYS F 1 70 ? 15.871 -8.504 7.636 1.00 30.19 71 LYS F CA 1
ATOM 5768 C C . LYS F 1 70 ? 15.473 -7.951 9.017 1.00 29.67 71 LYS F C 1
ATOM 5769 O O . LYS F 1 70 ? 15.601 -6.739 9.286 1.00 28.79 71 LYS F O 1
ATOM 5775 N N . PRO F 1 71 ? 14.886 -8.801 9.880 1.00 28.73 72 PRO F N 1
ATOM 5776 C CA . PRO F 1 71 ? 14.511 -8.332 11.184 1.00 29.30 72 PRO F CA 1
ATOM 5777 C C . PRO F 1 71 ? 15.708 -8.126 12.095 1.00 29.51 72 PRO F C 1
ATOM 5778 O O . PRO F 1 71 ? 16.786 -8.664 11.864 1.00 29.69 72 PRO F O 1
ATOM 5782 N N . ILE F 1 72 ? 15.486 -7.301 13.096 1.00 30.64 73 ILE F N 1
ATOM 5783 C CA . ILE F 1 72 ? 16.437 -7.101 14.168 1.00 30.57 73 ILE F CA 1
ATOM 5784 C C . ILE F 1 72 ? 15.901 -7.856 15.396 1.00 30.54 73 ILE F C 1
ATOM 5785 O O . ILE F 1 72 ? 14.676 -7.906 15.636 1.00 30.02 73 ILE F O 1
ATOM 5790 N N . SER F 1 73 ? 16.839 -8.443 16.158 1.00 30.01 74 SER F N 1
ATOM 5791 C CA . SER F 1 73 ? 16.513 -9.224 17.349 1.00 30.35 74 SER F CA 1
ATOM 5792 C C . SER F 1 73 ? 17.098 -8.584 18.578 1.00 29.54 74 SER F C 1
ATOM 5793 O O . SER F 1 73 ? 18.152 -7.939 18.527 1.00 28.98 74 SER F O 1
ATOM 5796 N N . VAL F 1 74 ? 16.380 -8.714 19.679 1.00 28.64 75 VAL F N 1
ATOM 5797 C CA . VAL F 1 74 ? 16.943 -8.341 21.008 1.00 28.56 75 VAL F CA 1
ATOM 5798 C C . VAL F 1 74 ? 18.337 -8.913 21.193 1.00 29.32 75 VAL F C 1
ATOM 5799 O O . VAL F 1 74 ? 18.579 -10.134 20.921 1.00 28.78 75 VAL F O 1
ATOM 5803 N N . GLY F 1 75 ? 19.238 -8.077 21.707 1.00 28.75 76 GLY F N 1
ATOM 5804 C CA . GLY F 1 75 ? 20.606 -8.511 21.975 1.00 30.20 76 GLY F CA 1
ATOM 5805 C C . GLY F 1 75 ? 21.576 -8.354 20.798 1.00 30.03 76 GLY F C 1
ATOM 5806 O O . GLY F 1 75 ? 22.777 -8.448 20.981 1.00 30.68 76 GLY F O 1
ATOM 5807 N N . ASP F 1 76 ? 21.057 -8.102 19.608 1.00 30.56 77 ASP F N 1
ATOM 5808 C CA . ASP F 1 76 ? 21.886 -7.680 18.451 1.00 30.43 77 ASP F CA 1
ATOM 5809 C C . ASP F 1 76 ? 22.587 -6.338 18.630 1.00 30.17 77 ASP F C 1
ATOM 5810 O O . ASP F 1 76 ? 21.967 -5.373 19.099 1.00 30.58 77 ASP F O 1
ATOM 5815 N N . VAL F 1 77 ? 23.820 -6.233 18.136 1.00 29.58 78 VAL F N 1
ATOM 5816 C CA . VAL F 1 77 ? 24.488 -4.924 18.047 1.00 30.27 78 VAL F CA 1
ATOM 5817 C C . VAL F 1 77 ? 24.024 -4.294 16.750 1.00 30.55 78 VAL F C 1
ATOM 5818 O O . VAL F 1 77 ? 24.074 -4.944 15.712 1.00 31.39 78 VAL F O 1
ATOM 5822 N N . VAL F 1 78 ? 23.591 -3.042 16.832 1.00 29.38 79 VAL F N 1
ATOM 5823 C CA . VAL F 1 78 ? 22.962 -2.304 15.722 1.00 29.68 79 VAL F CA 1
ATOM 5824 C C . VAL F 1 78 ? 23.795 -1.090 15.380 1.00 30.30 79 VAL F C 1
ATOM 5825 O O . VAL F 1 78 ? 24.009 -0.225 16.229 1.00 31.07 79 VAL F O 1
ATOM 5829 N N . CYS F 1 79 ? 24.275 -1.021 14.141 1.00 30.25 80 CYS F N 1
ATOM 5830 C CA . CYS F 1 79 ? 25.081 0.089 13.650 1.00 30.91 80 CYS F CA 1
ATOM 5831 C C . CYS F 1 79 ? 24.401 0.743 12.464 1.00 31.03 80 CYS F C 1
ATOM 5832 O O . CYS F 1 79 ? 23.837 0.036 11.601 1.00 32.29 80 CYS F O 1
ATOM 5835 N N . CYS F 1 80 ? 24.486 2.074 12.396 1.00 30.28 81 CYS F N 1
ATOM 5836 C CA . CYS F 1 80 ? 23.955 2.855 11.279 1.00 30.87 81 CYS F CA 1
ATOM 5837 C C . CYS F 1 80 ? 25.156 3.498 10.601 1.00 31.09 81 CYS F C 1
ATOM 5838 O O . CYS F 1 80 ? 26.024 4.051 11.289 1.00 31.93 81 CYS F O 1
ATOM 5841 N N . TYR F 1 81 ? 25.253 3.350 9.280 1.00 29.80 82 TYR F N 1
ATOM 5842 C CA . TYR F 1 81 ? 26.311 3.950 8.504 1.00 29.57 82 TYR F CA 1
ATOM 5843 C C . TYR F 1 81 ? 25.655 4.921 7.499 1.00 29.50 82 TYR F C 1
ATOM 5844 O O . TYR F 1 81 ? 24.530 4.673 7.009 1.00 28.69 82 TYR F O 1
ATOM 5853 N N . GLY F 1 82 ? 26.349 6.013 7.202 1.00 29.26 83 GLY F N 1
ATOM 5854 C CA . GLY F 1 82 ? 25.794 7.048 6.353 1.00 29.60 83 GLY F CA 1
ATOM 5855 C C . GLY F 1 82 ? 26.758 7.442 5.265 1.00 30.48 83 GLY F C 1
ATOM 5856 O O . GLY F 1 82 ? 27.981 7.481 5.468 1.00 30.37 83 GLY F O 1
ATOM 5857 N N . GLN F 1 83 ? 26.200 7.737 4.107 1.00 31.00 84 GLN F N 1
ATOM 5858 C CA . GLN F 1 83 ? 26.972 8.203 2.988 1.00 31.91 84 GLN F CA 1
ATOM 5859 C C . GLN F 1 83 ? 26.195 9.383 2.425 1.00 31.48 84 GLN F C 1
ATOM 5860 O O . GLN F 1 83 ? 25.033 9.239 2.037 1.00 30.57 84 GLN F O 1
ATOM 5866 N N . CYS F 1 84 ? 26.837 10.549 2.418 1.00 31.57 85 CYS F N 1
ATOM 5867 C CA . CYS F 1 84 ? 26.233 11.741 1.833 1.00 31.82 85 CYS F CA 1
ATOM 5868 C C . CYS F 1 84 ? 26.224 11.588 0.307 1.00 32.08 85 CYS F C 1
ATOM 5869 O O . CYS F 1 84 ? 27.269 11.362 -0.303 1.00 32.24 85 CYS F O 1
ATOM 5872 N N . LEU F 1 85 ? 25.029 11.706 -0.283 1.00 32.40 86 LEU F N 1
ATOM 5873 C CA . LEU F 1 85 ? 24.823 11.592 -1.731 1.00 32.51 86 LEU F CA 1
ATOM 5874 C C . LEU F 1 85 ? 24.894 12.920 -2.463 1.00 32.27 86 LEU F C 1
ATOM 5875 O O . LEU F 1 85 ? 25.335 12.965 -3.614 1.00 32.38 86 LEU F O 1
ATOM 5880 N N . LYS F 1 86 ? 24.470 13.992 -1.802 1.00 32.20 87 LYS F N 1
ATOM 5881 C CA . LYS F 1 86 ? 24.341 15.310 -2.441 1.00 32.14 87 LYS F CA 1
ATOM 5882 C C . LYS F 1 86 ? 24.265 16.365 -1.372 1.00 32.44 87 LYS F C 1
ATOM 5883 O O . LYS F 1 86 ? 23.619 16.177 -0.347 1.00 32.60 87 LYS F O 1
ATOM 5889 N N . VAL F 1 87 ? 24.957 17.466 -1.583 1.00 32.68 88 VAL F N 1
ATOM 5890 C CA . VAL F 1 87 ? 24.851 18.607 -0.692 1.00 33.49 88 VAL F CA 1
ATOM 5891 C C . VAL F 1 87 ? 24.457 19.800 -1.532 1.00 33.77 88 VAL F C 1
ATOM 5892 O O . VAL F 1 87 ? 25.091 20.064 -2.567 1.00 33.16 88 VAL F O 1
ATOM 5896 N N . GLY F 1 88 ? 23.404 20.496 -1.104 1.00 34.40 89 GLY F N 1
ATOM 5897 C CA . GLY F 1 88 ? 22.932 21.705 -1.795 1.00 35.49 89 GLY F CA 1
ATOM 5898 C C . GLY F 1 88 ? 23.335 22.966 -1.047 1.00 36.15 89 GLY F C 1
ATOM 5899 O O . GLY F 1 88 ? 24.362 22.993 -0.357 1.00 36.68 89 GLY F O 1
ATOM 5900 N N . ARG F 1 89 ? 22.521 24.010 -1.168 1.00 36.69 90 ARG F N 1
ATOM 5901 C CA . ARG F 1 89 ? 22.795 25.281 -0.499 1.00 36.78 90 ARG F CA 1
ATOM 5902 C C . ARG F 1 89 ? 22.449 25.189 0.984 1.00 36.23 90 ARG F C 1
ATOM 5903 O O . ARG F 1 89 ? 23.233 25.609 1.835 1.00 36.07 90 ARG F O 1
ATOM 5911 N N . SER F 1 90 ? 21.245 24.692 1.264 1.00 36.03 91 SER F N 1
ATOM 5912 C CA . SER F 1 90 ? 20.829 24.310 2.618 1.00 35.87 91 SER F CA 1
ATOM 5913 C C . SER F 1 90 ? 20.596 22.798 2.791 1.00 34.93 91 SER F C 1
ATOM 5914 O O . SER F 1 90 ? 20.574 22.316 3.931 1.00 35.04 91 SER F O 1
ATOM 5917 N N . SER F 1 91 ? 20.464 22.053 1.689 1.00 33.96 92 SER F N 1
ATOM 5918 C CA . SER F 1 91 ? 19.989 20.651 1.744 1.00 33.87 92 SER F CA 1
ATOM 5919 C C . SER F 1 91 ? 21.112 19.615 1.813 1.00 33.39 92 SER F C 1
ATOM 5920 O O . SER F 1 91 ? 22.136 19.756 1.157 1.00 33.07 92 SER F O 1
ATOM 5923 N N . ILE F 1 92 ? 20.904 18.567 2.612 1.00 33.71 93 ILE F N 1
ATOM 5924 C CA . ILE F 1 92 ? 21.858 17.458 2.719 1.00 33.43 93 ILE F CA 1
ATOM 5925 C C . ILE F 1 92 ? 21.107 16.159 2.537 1.00 32.52 93 ILE F C 1
ATOM 5926 O O . ILE F 1 92 ? 20.139 15.873 3.289 1.00 30.88 93 ILE F O 1
ATOM 5931 N N . LYS F 1 93 ? 21.566 15.372 1.563 1.00 31.31 94 LYS F N 1
ATOM 5932 C CA . LYS F 1 93 ? 20.969 14.072 1.259 1.00 31.33 94 LYS F CA 1
ATOM 5933 C C . LYS F 1 93 ? 21.879 12.924 1.689 1.00 30.73 94 LYS F C 1
ATOM 5934 O O . LYS F 1 93 ? 23.035 12.845 1.260 1.00 30.62 94 LYS F O 1
ATOM 5940 N N . ILE F 1 94 ? 21.346 12.020 2.518 1.00 29.77 95 ILE F N 1
ATOM 5941 C CA . ILE F 1 94 ? 22.147 10.961 3.125 1.00 29.64 95 ILE F CA 1
ATOM 5942 C C . ILE F 1 94 ? 21.518 9.566 2.994 1.00 29.72 95 ILE F C 1
ATOM 5943 O O . ILE F 1 94 ? 20.403 9.337 3.475 1.00 30.65 95 ILE F O 1
ATOM 5948 N N . LYS F 1 95 ? 22.233 8.630 2.374 1.00 30.29 96 LYS F N 1
ATOM 5949 C CA . LYS F 1 95 ? 21.842 7.235 2.435 1.00 31.70 96 LYS F CA 1
ATOM 5950 C C . LYS F 1 95 ? 22.311 6.643 3.784 1.00 32.39 96 LYS F C 1
ATOM 5951 O O . LYS F 1 95 ? 23.491 6.764 4.142 1.00 31.62 96 LYS F O 1
ATOM 5957 N N . VAL F 1 96 ? 21.377 6.021 4.507 1.00 32.00 97 VAL F N 1
ATOM 5958 C CA . VAL F 1 96 ? 21.672 5.325 5.740 1.00 32.50 97 VAL F CA 1
ATOM 5959 C C . VAL F 1 96 ? 21.522 3.809 5.562 1.00 32.77 97 VAL F C 1
ATOM 5960 O O . VAL F 1 96 ? 20.549 3.356 4.975 1.00 33.06 97 VAL F O 1
ATOM 5964 N N . GLU F 1 97 ? 22.489 3.032 6.049 1.00 32.71 98 GLU F N 1
ATOM 5965 C CA . GLU F 1 97 ? 22.354 1.579 6.141 1.00 31.94 98 GLU F CA 1
ATOM 5966 C C . GLU F 1 97 ? 22.429 1.153 7.576 1.00 32.09 98 GLU F C 1
ATOM 5967 O O . GLU F 1 97 ? 23.294 1.640 8.312 1.00 32.19 98 GLU F O 1
ATOM 5973 N N . VAL F 1 98 ? 21.546 0.224 7.954 1.00 31.13 99 VAL F N 1
ATOM 5974 C CA . VAL F 1 98 ? 21.553 -0.409 9.254 1.00 31.54 99 VAL F CA 1
ATOM 5975 C C . VAL F 1 98 ? 22.121 -1.819 9.141 1.00 31.03 99 VAL F C 1
ATOM 5976 O O . VAL F 1 98 ? 21.678 -2.625 8.335 1.00 31.36 99 VAL F O 1
ATOM 5980 N N . TRP F 1 99 ? 23.109 -2.089 9.962 1.00 30.13 100 TRP F N 1
ATOM 5981 C CA . TRP F 1 99 ? 23.736 -3.370 10.032 1.00 31.13 100 TRP F CA 1
ATOM 5982 C C . TRP F 1 99 ? 23.594 -3.946 11.450 1.00 31.12 100 TRP F C 1
ATOM 5983 O O . TRP F 1 99 ? 23.566 -3.213 12.439 1.00 33.79 100 TRP F O 1
ATOM 5994 N N . VAL F 1 100 ? 23.509 -5.257 11.530 1.00 29.99 101 VAL F N 1
ATOM 5995 C CA . VAL F 1 100 ? 23.484 -5.966 12.800 1.00 30.44 101 VAL F CA 1
ATOM 5996 C C . VAL F 1 100 ? 24.744 -6.812 12.912 1.00 30.12 101 VAL F C 1
ATOM 5997 O O . VAL F 1 100 ? 25.286 -7.248 11.897 1.00 29.64 101 VAL F O 1
ATOM 6001 N N . LYS F 1 101 ? 25.229 -7.004 14.147 1.00 30.66 102 LYS F N 1
ATOM 6002 C CA . LYS F 1 101 ? 26.289 -7.950 14.459 1.00 29.92 102 LYS F CA 1
ATOM 6003 C C . LYS F 1 101 ? 25.781 -8.853 15.585 1.00 30.18 102 LYS F C 1
ATOM 6004 O O . LYS F 1 101 ? 25.210 -8.367 16.570 1.00 27.99 102 LYS F O 1
ATOM 6010 N N . LYS F 1 102 ? 25.979 -10.160 15.419 1.00 30.93 103 LYS F N 1
ATOM 6011 C CA . LYS F 1 102 ? 25.594 -11.148 16.418 1.00 32.69 103 LYS F CA 1
ATOM 6012 C C . LYS F 1 102 ? 26.757 -11.383 17.380 1.00 32.53 103 LYS F C 1
ATOM 6013 O O . LYS F 1 102 ? 27.790 -11.957 16.989 1.00 32.87 103 LYS F O 1
ATOM 6019 N N . VAL F 1 103 ? 26.590 -10.991 18.648 1.00 33.15 104 VAL F N 1
ATOM 6020 C CA . VAL F 1 103 ? 27.698 -11.142 19.645 1.00 33.38 104 VAL F CA 1
ATOM 6021 C C . VAL F 1 103 ? 27.426 -12.108 20.811 1.00 34.44 104 VAL F C 1
ATOM 6022 O O . VAL F 1 103 ? 28.366 -12.631 21.467 1.00 34.47 104 VAL F O 1
ATOM 6026 N N . ALA F 1 104 ? 26.153 -12.333 21.098 1.00 36.05 105 ALA F N 1
ATOM 6027 C CA . ALA F 1 104 ? 25.766 -13.328 22.102 1.00 38.04 105 ALA F CA 1
ATOM 6028 C C . ALA F 1 104 ? 24.494 -14.063 21.658 1.00 39.53 105 ALA F C 1
ATOM 6029 O O . ALA F 1 104 ? 23.680 -14.463 22.481 1.00 40.66 105 ALA F O 1
ATOM 6031 N N . SER F 1 105 ? 24.324 -14.203 20.344 1.00 41.76 106 SER F N 1
ATOM 6032 C CA . SER F 1 105 ? 23.325 -15.096 19.735 1.00 42.88 106 SER F CA 1
ATOM 6033 C C . SER F 1 105 ? 23.996 -15.738 18.520 1.00 43.84 106 SER F C 1
ATOM 6034 O O . SER F 1 105 ? 24.946 -15.181 17.954 1.00 43.71 106 SER F O 1
ATOM 6037 N N . GLU F 1 106 ? 23.548 -16.934 18.140 1.00 45.03 107 GLU F N 1
ATOM 6038 C CA . GLU F 1 106 ? 24.118 -17.590 16.971 1.00 45.32 107 GLU F CA 1
ATOM 6039 C C . GLU F 1 106 ? 23.509 -16.990 15.705 1.00 44.99 107 GLU F C 1
ATOM 6040 O O . GLU F 1 106 ? 22.366 -16.502 15.726 1.00 46.10 107 GLU F O 1
ATOM 6046 N N . PRO F 1 107 ? 24.278 -16.996 14.606 1.00 44.37 108 PRO F N 1
ATOM 6047 C CA . PRO F 1 107 ? 25.702 -17.347 14.602 1.00 43.68 108 PRO F CA 1
ATOM 6048 C C . PRO F 1 107 ? 26.562 -16.187 15.121 1.00 42.43 108 PRO F C 1
ATOM 6049 O O . PRO F 1 107 ? 26.502 -15.101 14.581 1.00 42.32 108 PRO F O 1
ATOM 6053 N N . ILE F 1 108 ? 27.343 -16.430 16.170 1.00 41.39 109 ILE F N 1
ATOM 6054 C CA . ILE F 1 108 ? 28.172 -15.380 16.785 1.00 40.35 109 ILE F CA 1
ATOM 6055 C C . ILE F 1 108 ? 29.228 -14.898 15.783 1.00 39.00 109 ILE F C 1
ATOM 6056 O O . ILE F 1 108 ? 29.929 -15.699 15.169 1.00 38.46 109 ILE F O 1
ATOM 6061 N N . GLY F 1 109 ? 29.330 -13.585 15.617 1.00 37.56 110 GLY F N 1
ATOM 6062 C CA . GLY F 1 109 ? 30.254 -13.006 14.644 1.00 36.78 110 GLY F CA 1
ATOM 6063 C C . GLY F 1 109 ? 29.559 -12.524 13.374 1.00 35.97 110 GLY F C 1
ATOM 6064 O O . GLY F 1 109 ? 30.055 -11.616 12.708 1.00 35.39 110 GLY F O 1
ATOM 6065 N N . GLU F 1 110 ? 28.413 -13.126 13.064 1.00 35.25 111 GLU F N 1
ATOM 6066 C CA . GLU F 1 110 ? 27.611 -12.798 11.864 1.00 35.58 111 GLU F CA 1
ATOM 6067 C C . GLU F 1 110 ? 27.197 -11.315 11.812 1.00 34.56 111 GLU F C 1
ATOM 6068 O O . GLU F 1 110 ? 26.659 -10.781 12.781 1.00 32.74 111 GLU F O 1
ATOM 6074 N N . ARG F 1 111 ? 27.488 -10.664 10.682 1.00 34.27 112 ARG F N 1
ATOM 6075 C CA . ARG F 1 111 ? 27.076 -9.292 10.410 1.00 34.70 112 ARG F CA 1
ATOM 6076 C C . ARG F 1 111 ? 26.307 -9.256 9.113 1.00 34.20 112 ARG F C 1
ATOM 6077 O O . ARG F 1 111 ? 26.716 -9.909 8.134 1.00 33.03 112 ARG F O 1
ATOM 6085 N N . TYR F 1 112 ? 25.247 -8.463 9.070 1.00 33.46 113 TYR F N 1
ATOM 6086 C CA . TYR F 1 112 ? 24.551 -8.249 7.816 1.00 34.15 113 TYR F CA 1
ATOM 6087 C C . TYR F 1 112 ? 23.689 -7.018 7.823 1.00 33.26 113 TYR F C 1
ATOM 6088 O O . TYR F 1 112 ? 23.300 -6.514 8.855 1.00 31.48 113 TYR F O 1
ATOM 6097 N N . CYS F 1 113 ? 23.423 -6.528 6.626 1.00 32.82 114 CYS F N 1
ATOM 6098 C CA . CYS F 1 113 ? 22.607 -5.361 6.438 1.00 32.84 114 CYS F CA 1
ATOM 6099 C C . CYS F 1 113 ? 21.111 -5.667 6.592 1.00 32.32 114 CYS F C 1
ATOM 6100 O O . CYS F 1 113 ? 20.570 -6.524 5.881 1.00 31.60 114 CYS F O 1
ATOM 6103 N N . VAL F 1 114 ? 20.435 -4.948 7.489 1.00 33.00 115 VAL F N 1
ATOM 6104 C CA . VAL F 1 114 ? 19.018 -5.213 7.814 1.00 33.81 115 VAL F CA 1
ATOM 6105 C C . VAL F 1 114 ? 18.016 -4.153 7.306 1.00 34.22 115 VAL F C 1
ATOM 6106 O O . VAL F 1 114 ? 16.849 -4.447 7.171 1.00 33.40 115 VAL F O 1
ATOM 6110 N N . THR F 1 115 ? 18.489 -2.940 7.017 1.00 34.58 116 THR F N 1
ATOM 6111 C CA . THR F 1 115 ? 17.606 -1.812 6.683 1.00 34.29 116 THR F CA 1
ATOM 6112 C C . THR F 1 115 ? 18.421 -0.761 5.941 1.00 34.08 116 THR F C 1
ATOM 6113 O O . THR F 1 115 ? 19.641 -0.620 6.179 1.00 32.98 116 THR F O 1
ATOM 6117 N N . ASP F 1 116 ? 17.783 -0.068 5.004 1.00 33.68 117 ASP F N 1
ATOM 6118 C CA . ASP F 1 116 ? 18.354 1.146 4.427 1.00 33.57 117 ASP F CA 1
ATOM 6119 C C . ASP F 1 116 ? 17.282 2.230 4.196 1.00 33.30 117 ASP F C 1
ATOM 6120 O O . ASP F 1 116 ? 16.063 1.959 4.236 1.00 33.40 117 ASP F O 1
ATOM 6125 N N . ALA F 1 117 ? 17.752 3.456 3.968 1.00 32.08 118 ALA F N 1
ATOM 6126 C CA . ALA F 1 117 ? 16.871 4.599 3.751 1.00 31.67 118 ALA F CA 1
ATOM 6127 C C . ALA F 1 117 ? 17.703 5.712 3.122 1.00 30.88 118 ALA F C 1
ATOM 6128 O O . ALA F 1 117 ? 18.919 5.748 3.318 1.00 29.83 118 ALA F O 1
ATOM 6130 N N . VAL F 1 118 ? 17.033 6.581 2.359 1.00 30.33 119 VAL F N 1
ATOM 6131 C CA . VAL F 1 118 ? 17.596 7.854 1.928 1.00 29.63 119 VAL F CA 1
ATOM 6132 C C . VAL F 1 118 ? 16.841 9.047 2.570 1.00 29.56 119 VAL F C 1
ATOM 6133 O O . VAL F 1 118 ? 15.657 9.251 2.321 1.00 28.22 119 VAL F O 1
ATOM 6137 N N . PHE F 1 119 ? 17.563 9.802 3.393 1.00 29.63 120 PHE F N 1
ATOM 6138 C CA . PHE F 1 119 ? 17.049 10.971 4.117 1.00 30.57 120 PHE F CA 1
ATOM 6139 C C . PHE F 1 119 ? 17.492 12.284 3.483 1.00 29.80 120 PHE F C 1
ATOM 6140 O O . PHE F 1 119 ? 18.623 12.444 3.024 1.00 29.31 120 PHE F O 1
ATOM 6148 N N . THR F 1 120 ? 16.577 13.238 3.485 1.00 29.23 121 THR F N 1
ATOM 6149 C CA . THR F 1 120 ? 16.876 14.584 3.088 1.00 29.05 121 THR F CA 1
ATOM 6150 C C . THR F 1 120 ? 16.726 15.514 4.304 1.00 28.89 121 THR F C 1
ATOM 6151 O O . THR F 1 120 ? 15.724 15.473 5.008 1.00 27.67 121 THR F O 1
ATOM 6155 N N . PHE F 1 121 ? 17.731 16.363 4.509 1.00 29.93 122 PHE F N 1
ATOM 6156 C CA . PHE F 1 121 ? 17.775 17.283 5.629 1.00 30.01 122 PHE F CA 1
ATOM 6157 C C . PHE F 1 121 ? 17.933 18.684 5.085 1.00 30.56 122 PHE F C 1
ATOM 6158 O O . PHE F 1 121 ? 18.474 18.859 3.993 1.00 29.67 122 PHE F O 1
ATOM 6166 N N . VAL F 1 122 ? 17.508 19.668 5.875 1.00 31.50 123 VAL F N 1
ATOM 6167 C CA . VAL F 1 122 ? 17.740 21.076 5.573 1.00 32.24 123 VAL F CA 1
ATOM 6168 C C . VAL F 1 122 ? 18.419 21.812 6.726 1.00 32.79 123 VAL F C 1
ATOM 6169 O O . VAL F 1 122 ? 17.948 21.752 7.837 1.00 33.21 123 VAL F O 1
ATOM 6173 N N . ALA F 1 123 ? 19.511 22.512 6.447 1.00 34.19 124 ALA F N 1
ATOM 6174 C CA . ALA F 1 123 ? 20.187 23.334 7.450 1.00 35.01 124 ALA F CA 1
ATOM 6175 C C . ALA F 1 123 ? 19.321 24.519 7.895 1.00 36.27 124 ALA F C 1
ATOM 6176 O O . ALA F 1 123 ? 18.910 25.334 7.067 1.00 36.95 124 ALA F O 1
ATOM 6178 N N . VAL F 1 124 ? 19.057 24.616 9.196 1.00 37.39 125 VAL F N 1
ATOM 6179 C CA . VAL F 1 124 ? 18.311 25.734 9.781 1.00 38.10 125 VAL F CA 1
ATOM 6180 C C . VAL F 1 124 ? 19.095 26.408 10.905 1.00 39.18 125 VAL F C 1
ATOM 6181 O O . VAL F 1 124 ? 19.979 25.804 11.509 1.00 38.03 125 VAL F O 1
ATOM 6185 N N . ASP F 1 125 ? 18.769 27.676 11.171 1.00 40.14 126 ASP F N 1
ATOM 6186 C CA . ASP F 1 125 ? 19.205 28.362 12.395 1.00 41.36 126 ASP F CA 1
ATOM 6187 C C . ASP F 1 125 ? 18.333 27.875 13.581 1.00 41.93 126 ASP F C 1
ATOM 6188 O O . ASP F 1 125 ? 17.549 26.933 13.426 1.00 42.07 126 ASP F O 1
ATOM 6193 N N . ASN F 1 126 ? 18.462 28.509 14.754 1.00 42.86 127 ASN F N 1
ATOM 6194 C CA . ASN F 1 126 ? 17.775 28.033 15.985 1.00 43.53 127 ASN F CA 1
ATOM 6195 C C . ASN F 1 126 ? 16.313 28.500 16.103 1.00 43.77 127 ASN F C 1
ATOM 6196 O O . ASN F 1 126 ? 15.575 28.084 17.009 1.00 43.29 127 ASN F O 1
ATOM 6201 N N . ASN F 1 127 ? 15.915 29.384 15.195 1.00 44.18 128 ASN F N 1
ATOM 6202 C CA . ASN F 1 127 ? 14.511 29.690 14.982 1.00 44.71 128 ASN F CA 1
ATOM 6203 C C . ASN F 1 127 ? 14.027 28.893 13.765 1.00 44.96 128 ASN F C 1
ATOM 6204 O O . ASN F 1 127 ? 13.220 27.961 13.903 1.00 44.94 128 ASN F O 1
ATOM 6209 N N . GLY F 1 128 ? 14.547 29.229 12.583 1.00 45.11 129 GLY F N 1
ATOM 6210 C CA . GLY F 1 128 ? 14.183 28.514 11.343 1.00 44.92 129 GLY F CA 1
ATOM 6211 C C . GLY F 1 128 ? 15.028 28.883 10.143 1.00 44.43 129 GLY F C 1
ATOM 6212 O O . GLY F 1 128 ? 15.407 28.016 9.370 1.00 43.66 129 GLY F O 1
ATOM 6213 C C . SER F 1 130 ? 18.043 29.247 7.289 1.00 31.56 131 SER F C 1
ATOM 6214 O O . SER F 1 130 ? 16.854 28.957 7.178 1.00 30.70 131 SER F O 1
ATOM 6215 N N . ARG F 1 131 ? 19.025 28.479 6.818 1.00 32.24 132 ARG F N 1
ATOM 6216 C CA . ARG F 1 131 ? 20.403 28.984 6.662 1.00 32.78 132 ARG F CA 1
ATOM 6217 C C . ARG F 1 131 ? 21.214 28.185 5.626 1.00 33.60 132 ARG F C 1
ATOM 6218 O O . ARG F 1 131 ? 20.769 27.136 5.170 1.00 33.83 132 ARG F O 1
ATOM 6226 N N . THR F 1 132 ? 22.407 28.686 5.288 1.00 34.32 133 THR F N 1
ATOM 6227 C CA . THR F 1 132 ? 23.282 28.111 4.245 1.00 34.85 133 THR F CA 1
ATOM 6228 C C . THR F 1 132 ? 24.512 27.424 4.858 1.00 35.28 133 THR F C 1
ATOM 6229 O O . THR F 1 132 ? 25.054 27.856 5.875 1.00 35.97 133 THR F O 1
ATOM 6233 N N . ILE F 1 133 ? 24.977 26.366 4.219 1.00 36.05 134 ILE F N 1
ATOM 6234 C CA . ILE F 1 133 ? 26.121 25.624 4.727 1.00 35.88 134 ILE F CA 1
ATOM 6235 C C . ILE F 1 133 ? 27.425 26.403 4.462 1.00 36.25 134 ILE F C 1
ATOM 6236 O O . ILE F 1 133 ? 27.668 26.838 3.340 1.00 36.12 134 ILE F O 1
ATOM 6241 N N . PRO F 1 134 ? 28.254 26.585 5.500 1.00 36.24 135 PRO F N 1
ATOM 6242 C CA . PRO F 1 134 ? 29.606 27.095 5.343 1.00 36.36 135 PRO F CA 1
ATOM 6243 C C . PRO F 1 134 ? 30.474 26.331 4.319 1.00 36.40 135 PRO F C 1
ATOM 6244 O O . PRO F 1 134 ? 30.392 25.099 4.205 1.00 36.18 135 PRO F O 1
ATOM 6248 N N . ARG F 1 135 ? 31.309 27.087 3.604 1.00 36.17 136 ARG F N 1
ATOM 6249 C CA . ARG F 1 135 ? 32.205 26.549 2.607 1.00 35.98 136 ARG F CA 1
ATOM 6250 C C . ARG F 1 135 ? 33.597 27.141 2.821 1.00 35.81 136 ARG F C 1
ATOM 6251 O O . ARG F 1 135 ? 34.310 26.771 3.757 1.00 35.62 136 ARG F O 1
ATOM 6259 N N . ASN F 1 138 ? 34.997 24.614 6.446 1.00 31.46 139 ASN F N 1
ATOM 6260 C CA . ASN F 1 138 ? 34.091 23.473 6.591 1.00 31.37 139 ASN F CA 1
ATOM 6261 C C . ASN F 1 138 ? 34.666 22.202 5.958 1.00 31.66 139 ASN F C 1
ATOM 6262 O O . ASN F 1 138 ? 34.318 21.830 4.832 1.00 31.23 139 ASN F O 1
ATOM 6267 N N . GLN F 1 139 ? 35.540 21.535 6.707 1.00 32.29 140 GLN F N 1
ATOM 6268 C CA . GLN F 1 139 ? 36.204 20.306 6.234 1.00 33.11 140 GLN F CA 1
ATOM 6269 C C . GLN F 1 139 ? 35.305 19.059 6.205 1.00 33.53 140 GLN F C 1
ATOM 6270 O O . GLN F 1 139 ? 35.666 18.049 5.601 1.00 33.32 140 GLN F O 1
ATOM 6276 N N . GLU F 1 140 ? 34.138 19.130 6.836 1.00 34.34 141 GLU F N 1
ATOM 6277 C CA . GLU F 1 140 ? 33.140 18.044 6.735 1.00 35.29 141 GLU F CA 1
ATOM 6278 C C . GLU F 1 140 ? 32.588 17.986 5.315 1.00 35.04 141 GLU F C 1
ATOM 6279 O O . GLU F 1 140 ? 32.540 16.935 4.676 1.00 34.42 141 GLU F O 1
ATOM 6285 N N . LEU F 1 141 ? 32.177 19.156 4.840 1.00 35.44 142 LEU F N 1
ATOM 6286 C CA . LEU F 1 141 ? 31.706 19.338 3.476 1.00 35.63 142 LEU F CA 1
ATOM 6287 C C . LEU F 1 141 ? 32.731 18.868 2.443 1.00 35.59 142 LEU F C 1
ATOM 6288 O O . LEU F 1 141 ? 32.361 18.232 1.451 1.00 35.74 142 LEU F O 1
ATOM 6293 N N . GLU F 1 142 ? 34.007 19.203 2.670 1.00 35.59 143 GLU F N 1
ATOM 6294 C CA . GLU F 1 142 ? 35.089 18.838 1.746 1.00 35.32 143 GLU F CA 1
ATOM 6295 C C . GLU F 1 142 ? 35.276 17.311 1.652 1.00 35.35 143 GLU F C 1
ATOM 6296 O O . GLU F 1 142 ? 35.463 16.774 0.559 1.00 34.83 143 GLU F O 1
ATOM 6302 N N . LYS F 1 143 ? 35.214 16.619 2.792 1.00 35.50 144 LYS F N 1
ATOM 6303 C CA . LYS F 1 143 ? 35.245 15.144 2.820 1.00 35.67 144 LYS F CA 1
ATOM 6304 C C . LYS F 1 143 ? 34.022 14.537 2.101 1.00 35.82 144 LYS F C 1
ATOM 6305 O O . LYS F 1 143 ? 34.146 13.543 1.365 1.00 35.21 144 LYS F O 1
ATOM 6311 N N . ALA F 1 144 ? 32.849 15.142 2.314 1.00 36.02 145 ALA F N 1
ATOM 6312 C CA . ALA F 1 144 ? 31.612 14.652 1.692 1.00 36.36 145 ALA F CA 1
ATOM 6313 C C . ALA F 1 144 ? 31.618 14.891 0.165 1.00 36.69 145 ALA F C 1
ATOM 6314 O O . ALA F 1 144 ? 31.320 13.981 -0.622 1.00 36.16 145 ALA F O 1
ATOM 6316 N N . LEU F 1 145 ? 31.979 16.106 -0.242 1.00 37.09 146 LEU F N 1
ATOM 6317 C CA . LEU F 1 145 ? 32.053 16.447 -1.671 1.00 37.44 146 LEU F CA 1
ATOM 6318 C C . LEU F 1 145 ? 33.105 15.597 -2.395 1.00 37.60 146 LEU F C 1
ATOM 6319 O O . LEU F 1 145 ? 32.884 15.179 -3.530 1.00 38.04 146 LEU F O 1
ATOM 6324 N N . ALA F 1 146 ? 34.232 15.324 -1.729 1.00 37.71 147 ALA F N 1
ATOM 6325 C CA . ALA F 1 146 ? 35.282 14.459 -2.278 1.00 37.75 147 ALA F CA 1
ATOM 6326 C C . ALA F 1 146 ? 34.749 13.077 -2.642 1.00 38.02 147 ALA F C 1
ATOM 6327 O O . ALA F 1 146 ? 34.890 12.621 -3.775 1.00 37.88 147 ALA F O 1
ATOM 6329 N N . LEU F 1 147 ? 34.125 12.422 -1.669 1.00 38.58 148 LEU F N 1
ATOM 6330 C CA . LEU F 1 147 ? 33.568 11.082 -1.861 1.00 38.94 148 LEU F CA 1
ATOM 6331 C C . LEU F 1 147 ? 32.511 11.067 -2.943 1.00 39.41 148 LEU F C 1
ATOM 6332 O O . LEU F 1 147 ? 32.355 10.065 -3.646 1.00 39.09 148 LEU F O 1
ATOM 6337 N N . ILE F 1 148 ? 31.767 12.170 -3.051 1.00 40.19 149 ILE F N 1
ATOM 6338 C CA . ILE F 1 148 ? 30.731 12.300 -4.075 1.00 40.91 149 ILE F CA 1
ATOM 6339 C C . ILE F 1 148 ? 31.390 12.368 -5.433 1.00 41.24 149 ILE F C 1
ATOM 6340 O O . ILE F 1 148 ? 30.972 11.675 -6.353 1.00 42.75 149 ILE F O 1
ATOM 6345 N N . SER F 1 149 ? 32.419 13.201 -5.555 1.00 41.31 150 SER F N 1
ATOM 6346 C CA . SER F 1 149 ? 33.179 13.304 -6.803 1.00 41.16 150 SER F CA 1
ATOM 6347 C C . SER F 1 149 ? 33.793 11.950 -7.186 1.00 41.43 150 SER F C 1
ATOM 6348 O O . SER F 1 149 ? 33.948 11.641 -8.373 1.00 41.44 150 SER F O 1
ATOM 6351 N N . GLU F 1 150 ? 34.137 11.150 -6.178 1.00 41.84 151 GLU F N 1
ATOM 6352 C CA . GLU F 1 150 ? 34.577 9.767 -6.392 1.00 42.25 151 GLU F CA 1
ATOM 6353 C C . GLU F 1 150 ? 33.403 8.857 -6.786 1.00 42.77 151 GLU F C 1
ATOM 6354 O O . GLU F 1 150 ? 33.563 7.990 -7.634 1.00 42.64 151 GLU F O 1
ATOM 6360 N N . GLN F 1 151 ? 32.243 9.052 -6.152 1.00 43.65 152 GLN F N 1
ATOM 6361 C CA . GLN F 1 151 ? 30.952 8.556 -6.664 1.00 44.09 152 GLN F CA 1
ATOM 6362 C C . GLN F 1 151 ? 29.777 8.986 -5.809 1.00 44.13 152 GLN F C 1
ATOM 6363 O O . GLN F 1 151 ? 29.409 8.320 -4.829 1.00 45.36 152 GLN F O 1
#